Protein AF-0000000070952917 (afdb_homodimer)

Foldseek 3Di:
DDPPDPPPPPPPVPPPDPPQFDPPPDPPFAEEEEFEWEDDPPLAIHGDPVRVVLCVVLVNVVVVVCVVVGRDAAQLRWDWDADSDPNHRIYIYHYLYHPPQAFDPVLLAGSNLLSLLSRLLSRLLVCQVVPHQEYEYECSVPLLSSLLSNLLNQGDDCPPPDPVPDRDHHDYHYPDDDVVSNVLSNLLNVLLVQLQNQLQDFLVCNAQVNVLVSLCVLCVVLVKDKDKAFPVRCVVLQQWLLVQQQQQDPRTKIKIKIKDALADPPAFAEEEEFQAACAEQQAPLGDDPVCSRSRNNQRSRVSLLSSLSSSCSVSSPHGMYIYIYTHHHGYYDPSHDDQQDWIAHSVGFIEGERTSSQSRLSNLLNSQLVCVVRVHQEYEYEGLGDPQVCVVPAQQAKEKEWPDPVLVVLLSNLCRHNVRHYDYDDQDVVLLCQFQVDDPGRGYCAGPDPDPGVNNNVSSSVVRHDPHIYMYINNNRNQDQDDDPPSSSNDHGGRSPPNSSSNSSVNVVD/DPPPDPPPPPPPVPPPDPPQFDPPPDPPAAEEEEFEWEDDPPLAIHGDPVRVVLCVVLVNVVVVVCVVVGRDAAQLRWDWDADSDPNHRIYIYHYLYHPPQAFDPVLLAGSNLLSLLSRLLSRLLVCQVVPHQEYEYECSVPLLSSLLSNLLNQGDDDSPPDPVPDRDHHDYHYPDDDVVSNVLSNLLNVLLVQLQNQLQDFLVCNAQVNVLVSLCVLCVVLVKDKDKAFPVRCVVLQQWLLVQQQQQDPRTKIKIKIKDALADPPAFAEEEEFQAACAEQQAPLGDDPVCSRSRNNQRSRVSLLSSLSSSCSVSSPHGMYIYIYTHHHGYYDPSHDDQQDWIAHSVGFIEGERTSSQSRLSNVLNSQLVCVVRVHQEYEYEGLGDPQVCVVPAQQAKEKEWPDPVLVVLLSNLCRHNVRHYDYDDQDVVLLCQFQVDDPGRGYCAGPDPDPGVNNNVSSSVVRHDPHIYMYINNNRNQDQDDDPPSSSNDHGGRSPPNSSSNSSSNVVD

Radius of gyration: 31.82 Å; Cα contacts (8 Å, |Δi|>4): 2507; chains: 2; bounding box: 77×98×67 Å

Nearest PDB structures (foldseek):
  2ewb-assembly1_A  TM=9.747E-01  e=6.087E-66  Bos taurus
  2j9a-assembly1_A  TM=9.749E-01  e=8.905E-66  Bos taurus
  8pz0-assembly1_A  TM=8.907E-01  e=6.946E-48  Pseudomonas aeruginosa PA14
  7y1s-assembly1_A  TM=8.976E-01  e=2.460E-45  Bacillus amyloliquefaciens
  3kzw-assembly1_D  TM=8.639E-01  e=3.103E-43  Staphylococcus aureus subsp. aureus COL

pLDDT: mean 92.32, std 14.95, range [19.67, 98.94]

Organism: NCBI:txid2509291

Structure (mmCIF, N/CA/C/O backbone):
data_AF-0000000070952917-model_v1
#
loop_
_entity.id
_entity.type
_entity.pdbx_description
1 polymer 'Cytosol aminopeptidase'
#
loop_
_atom_site.group_PDB
_atom_site.id
_atom_site.type_symbol
_atom_site.label_atom_id
_atom_site.label_alt_id
_atom_site.label_comp_id
_atom_site.label_asym_id
_atom_site.label_entity_id
_atom_site.label_seq_id
_atom_site.pdbx_PDB_ins_code
_atom_site.Cartn_x
_atom_site.Cartn_y
_atom_site.Cartn_z
_atom_site.occupancy
_atom_site.B_iso_or_equiv
_atom_site.auth_seq_id
_atom_site.auth_comp_id
_atom_site.auth_asym_id
_atom_site.auth_atom_id
_atom_site.pdbx_PDB_model_num
ATOM 1 N N . MET A 1 1 ? 40.094 -17.969 -17.562 1 22.66 1 MET A N 1
ATOM 2 C CA . MET A 1 1 ? 38.844 -18.484 -18.094 1 22.66 1 MET A CA 1
ATOM 3 C C . MET A 1 1 ? 38.469 -19.781 -17.391 1 22.66 1 MET A C 1
ATOM 5 O O . MET A 1 1 ? 38.625 -20.875 -17.969 1 22.66 1 MET A O 1
ATOM 9 N N . ALA A 1 2 ? 38.719 -19.812 -16.125 1 27.22 2 ALA A N 1
ATOM 10 C CA . ALA A 1 2 ? 38.844 -21 -15.289 1 27.22 2 ALA A CA 1
ATOM 11 C C . ALA A 1 2 ? 37.469 -21.672 -15.102 1 27.22 2 ALA A C 1
ATOM 13 O O . ALA A 1 2 ? 36.562 -21.078 -14.5 1 27.22 2 ALA A O 1
ATOM 14 N N . TYR A 1 3 ? 37.031 -22.484 -16.203 1 26.3 3 TYR A N 1
ATOM 15 C CA . TYR A 1 3 ? 35.906 -23.406 -16.25 1 26.3 3 TYR A CA 1
ATOM 16 C C . TYR A 1 3 ? 35.938 -24.375 -15.078 1 26.3 3 TYR A C 1
ATOM 18 O O . TYR A 1 3 ? 36.969 -24.938 -14.742 1 26.3 3 TYR A O 1
ATOM 26 N N . LEU A 1 4 ? 35.281 -24.062 -14.047 1 32.28 4 LEU A N 1
ATOM 27 C CA . LEU A 1 4 ? 35.156 -25.047 -12.977 1 32.28 4 LEU A CA 1
ATOM 28 C C . LEU A 1 4 ? 34.938 -26.453 -13.547 1 32.28 4 LEU A C 1
ATOM 30 O O . LEU A 1 4 ? 34.156 -26.641 -14.461 1 32.28 4 LEU A O 1
ATOM 34 N N . PRO A 1 5 ? 35.938 -27.344 -13.414 1 29.38 5 PRO A N 1
ATOM 35 C CA . PRO A 1 5 ? 35.906 -28.703 -13.938 1 29.38 5 PRO A CA 1
ATOM 36 C C . PRO A 1 5 ? 34.625 -29.438 -13.57 1 29.38 5 PRO A C 1
ATOM 38 O O . PRO A 1 5 ? 33.969 -29.109 -12.57 1 29.38 5 PRO A O 1
ATOM 41 N N . SER A 1 6 ? 34.031 -30.219 -14.523 1 28.92 6 SER A N 1
ATOM 42 C CA . SER A 1 6 ? 32.875 -31.109 -14.625 1 28.92 6 SER A CA 1
ATOM 43 C C . SER A 1 6 ? 32.844 -32.125 -13.477 1 28.92 6 SER A C 1
ATOM 45 O O . SER A 1 6 ? 31.922 -32.906 -13.367 1 28.92 6 SER A O 1
ATOM 47 N N . ARG A 1 7 ? 34.031 -32.375 -12.797 1 31.2 7 ARG A N 1
ATOM 48 C CA . ARG A 1 7 ? 34.062 -33.625 -12.047 1 31.2 7 ARG A CA 1
ATOM 49 C C . ARG A 1 7 ? 33.188 -33.562 -10.805 1 31.2 7 ARG A C 1
ATOM 51 O O . ARG A 1 7 ? 33.156 -34.5 -10.008 1 31.2 7 ARG A O 1
ATOM 58 N N . MET A 1 8 ? 32.938 -32.344 -10.406 1 30.14 8 MET A N 1
ATOM 59 C CA . MET A 1 8 ? 32.375 -32.406 -9.07 1 30.14 8 MET A CA 1
ATOM 60 C C . MET A 1 8 ? 30.969 -33 -9.117 1 30.14 8 MET A C 1
ATOM 62 O O . MET A 1 8 ? 30.312 -33.156 -8.078 1 30.14 8 MET A O 1
ATOM 66 N N . PHE A 1 9 ? 30.219 -32.844 -10.273 1 32.53 9 PHE A N 1
ATOM 67 C CA . PHE A 1 9 ? 28.859 -33.375 -10.141 1 32.53 9 PHE A CA 1
ATOM 68 C C . PHE A 1 9 ? 28.844 -34.875 -10.148 1 32.53 9 PHE A C 1
ATOM 70 O O . PHE A 1 9 ? 29.047 -35.5 -11.188 1 32.53 9 PHE A O 1
ATOM 77 N N . SER A 1 10 ? 29.531 -35.594 -9.242 1 29.06 10 SER A N 1
ATOM 78 C CA . SER A 1 10 ? 29.25 -37.031 -9.125 1 29.06 10 SER A CA 1
ATOM 79 C C . SER A 1 10 ? 27.781 -37.344 -9.398 1 29.06 10 SER A C 1
ATOM 81 O O . SER A 1 10 ? 26.922 -36.469 -9.242 1 29.06 10 SER A O 1
ATOM 83 N N . HIS A 1 11 ? 27.594 -38.562 -10.07 1 28.66 11 HIS A N 1
ATOM 84 C CA . HIS A 1 11 ? 26.359 -39.125 -10.57 1 28.66 11 HIS A CA 1
ATOM 85 C C . HIS A 1 11 ? 25.312 -39.25 -9.469 1 28.66 11 HIS A C 1
ATOM 87 O O . HIS A 1 11 ? 25.25 -40.25 -8.758 1 28.66 11 HIS A O 1
ATOM 93 N N . LEU A 1 12 ? 25.219 -38.375 -8.57 1 28.05 12 LEU A N 1
ATOM 94 C CA . LEU A 1 12 ? 24.031 -38.688 -7.801 1 28.05 12 LEU A CA 1
ATOM 95 C C . LEU A 1 12 ? 22.844 -38.938 -8.719 1 28.05 12 LEU A C 1
ATOM 97 O O . LEU A 1 12 ? 22.641 -38.219 -9.695 1 28.05 12 LEU A O 1
ATOM 101 N N . LYS A 1 13 ? 22.406 -40.188 -8.719 1 28.52 13 LYS A N 1
ATOM 102 C CA . LYS A 1 13 ? 21.188 -40.656 -9.367 1 28.52 13 LYS A CA 1
ATOM 103 C C . LYS A 1 13 ? 20.109 -39.562 -9.312 1 28.52 13 LYS A C 1
ATOM 105 O O . LYS A 1 13 ? 19.641 -39.188 -8.227 1 28.52 13 LYS A O 1
ATOM 110 N N . TYR A 1 14 ? 20.219 -38.5 -10.172 1 27.84 14 TYR A N 1
ATOM 111 C CA . TYR A 1 14 ? 19.297 -37.406 -10.484 1 27.84 14 TYR A CA 1
ATOM 112 C C . TYR A 1 14 ? 17.859 -37.938 -10.547 1 27.84 14 TYR A C 1
ATOM 114 O O . TYR A 1 14 ? 17.562 -38.875 -11.281 1 27.84 14 TYR A O 1
ATOM 122 N N . THR A 1 15 ? 17.172 -37.938 -9.461 1 29.19 15 THR A N 1
ATOM 123 C CA . THR A 1 15 ? 15.742 -38.188 -9.547 1 29.19 15 THR A CA 1
ATOM 124 C C . THR A 1 15 ? 15.156 -37.562 -10.805 1 29.19 15 THR A C 1
ATOM 126 O O . THR A 1 15 ? 15.414 -36.375 -11.086 1 29.19 15 THR A O 1
ATOM 129 N N . GLN A 1 16 ? 14.969 -38.312 -11.922 1 27.67 16 GLN A N 1
ATOM 130 C CA . GLN A 1 16 ? 14.242 -38.062 -13.156 1 27.67 16 GLN A CA 1
ATOM 131 C C . GLN A 1 16 ? 13.203 -36.938 -12.953 1 27.67 16 GLN A C 1
ATOM 133 O O . GLN A 1 16 ? 12.594 -36.844 -11.891 1 27.67 16 GLN A O 1
ATOM 138 N N . TYR A 1 17 ? 13.383 -35.938 -13.734 1 32.22 17 TYR A N 1
ATOM 139 C CA . TYR A 1 17 ? 12.422 -34.875 -14.008 1 32.22 17 TYR A CA 1
ATOM 140 C C . TYR A 1 17 ? 11 -35.406 -14.008 1 32.22 17 TYR A C 1
ATOM 142 O O . TYR A 1 17 ? 10.68 -36.344 -14.742 1 32.22 17 TYR A O 1
ATOM 150 N N . VAL A 1 18 ? 10.367 -35.5 -12.938 1 33.66 18 VAL A N 1
ATOM 151 C CA . VAL A 1 18 ? 8.961 -35.875 -12.852 1 33.66 18 VAL A CA 1
ATOM 152 C C . VAL A 1 18 ? 8.172 -35.188 -13.961 1 33.66 18 VAL A C 1
ATOM 154 O O . VAL A 1 18 ? 8.195 -33.969 -14.094 1 33.66 18 VAL A O 1
ATOM 157 N N . LYS A 1 19 ? 7.961 -35.812 -15.031 1 40.84 19 LYS A N 1
ATOM 158 C CA . LYS A 1 19 ? 6.973 -35.406 -16.016 1 40.84 19 LYS A CA 1
ATOM 159 C C . LYS A 1 19 ? 5.742 -34.781 -15.352 1 40.84 19 LYS A C 1
ATOM 161 O O . LYS A 1 19 ? 5.113 -35.438 -14.5 1 40.84 19 LYS A O 1
ATOM 166 N N . LEU A 1 20 ? 5.746 -33.5 -15.352 1 43.66 20 LEU A N 1
ATOM 167 C CA . LEU A 1 20 ? 4.656 -32.75 -14.75 1 43.66 20 LEU A CA 1
ATOM 168 C C . LEU A 1 20 ? 3.303 -33.344 -15.156 1 43.66 20 LEU A C 1
ATOM 170 O O . LEU A 1 20 ? 2.342 -33.281 -14.383 1 43.66 20 LEU A O 1
ATOM 174 N N . PHE A 1 21 ? 3.189 -33.688 -16.484 1 38.62 21 PHE A N 1
ATOM 175 C CA . PHE A 1 21 ? 1.955 -34.344 -16.906 1 38.62 21 PHE A CA 1
ATOM 176 C C . PHE A 1 21 ? 2.236 -35.75 -17.406 1 38.62 21 PHE A C 1
ATOM 178 O O . PHE A 1 21 ? 3.125 -35.969 -18.234 1 38.62 21 PHE A O 1
ATOM 185 N N . GLY A 1 22 ? 2.27 -36.812 -16.656 1 37.31 22 GLY A N 1
ATOM 186 C CA . GLY A 1 22 ? 2.5 -38.188 -17.047 1 37.31 22 GLY A CA 1
ATOM 187 C C . GLY A 1 22 ? 1.455 -38.719 -18 1 37.31 22 GLY A C 1
ATOM 188 O O . GLY A 1 22 ? 0.262 -38.469 -17.844 1 37.31 22 GLY A O 1
ATOM 189 N N . ASN A 1 23 ? 1.847 -39 -19.25 1 38.5 23 ASN A N 1
ATOM 190 C CA . ASN A 1 23 ? 1 -39.719 -20.188 1 38.5 23 ASN A CA 1
ATOM 191 C C . ASN A 1 23 ? 0.641 -41.094 -19.688 1 38.5 23 ASN A C 1
ATOM 193 O O . ASN A 1 23 ? 1.262 -42.094 -20.078 1 38.5 23 ASN A O 1
ATOM 197 N N . TYR A 1 24 ? 0.399 -41.344 -18.516 1 38.88 24 TYR A N 1
ATOM 198 C CA . TYR A 1 24 ? -0.01 -42.719 -18.172 1 38.88 24 TYR A CA 1
ATOM 199 C C . TYR A 1 24 ? -1.475 -42.938 -18.531 1 38.88 24 TYR A C 1
ATOM 201 O O . TYR A 1 24 ? -2.371 -42.406 -17.875 1 38.88 24 TYR A O 1
ATOM 209 N N . ARG A 1 25 ? -1.848 -43.219 -19.781 1 44.38 25 ARG A N 1
ATOM 210 C CA . ARG A 1 25 ? -3.189 -43.719 -20.062 1 44.38 25 ARG A CA 1
ATOM 211 C C . ARG A 1 25 ? -3.471 -45.031 -19.312 1 44.38 25 ARG A C 1
ATOM 213 O O . ARG A 1 25 ? -2.791 -46.031 -19.5 1 44.38 25 ARG A O 1
ATOM 220 N N . SER A 1 26 ? -3.951 -44.938 -18.234 1 45.72 26 SER A N 1
ATOM 221 C CA . SER A 1 26 ? -4.414 -46.188 -17.594 1 45.72 26 SER A CA 1
ATOM 222 C C . SER A 1 26 ? -5.496 -46.875 -18.422 1 45.72 26 SER A C 1
ATOM 224 O O . SER A 1 26 ? -6.336 -46.188 -19.031 1 45.72 26 SER A O 1
ATOM 226 N N . ILE A 1 27 ? -5.367 -48 -18.922 1 46.78 27 ILE A N 1
ATOM 227 C CA . ILE A 1 27 ? -6.207 -48.875 -19.719 1 46.78 27 ILE A CA 1
ATOM 228 C C . ILE A 1 27 ? -7.672 -48.688 -19.328 1 46.78 27 ILE A C 1
ATOM 230 O O . ILE A 1 27 ? -8.562 -48.781 -20.172 1 46.78 27 ILE A O 1
ATOM 234 N N . HIS A 1 28 ? -8.008 -48.625 -18.062 1 51.56 28 HIS A N 1
ATOM 235 C CA . HIS A 1 28 ? -9.398 -48.594 -17.625 1 51.56 28 HIS A CA 1
ATOM 236 C C . HIS A 1 28 ? -9.859 -47.188 -17.266 1 51.56 28 HIS A C 1
ATOM 238 O O . HIS A 1 28 ? -10.812 -47 -16.5 1 51.56 28 HIS A O 1
ATOM 244 N N . SER A 1 29 ? -9.227 -46.188 -17.844 1 65.19 29 SER A N 1
ATOM 245 C CA . SER A 1 29 ? -9.484 -44.875 -17.266 1 65.19 29 SER A CA 1
ATOM 246 C C . SER A 1 29 ? -10.68 -44.188 -17.938 1 65.19 29 SER A C 1
ATOM 248 O O . SER A 1 29 ? -10.852 -44.281 -19.156 1 65.19 29 SER A O 1
ATOM 250 N N . LYS A 1 30 ? -11.766 -43.875 -17.219 1 86.25 30 LYS A N 1
ATOM 251 C CA . LYS A 1 30 ? -12.977 -43.156 -17.641 1 86.25 30 LYS A CA 1
ATOM 252 C C . LYS A 1 30 ? -12.672 -41.719 -18 1 86.25 30 LYS A C 1
ATOM 254 O O . LYS A 1 30 ? -11.883 -41.062 -17.312 1 86.25 30 LYS A O 1
ATOM 259 N N . ASN A 1 31 ? -13.164 -41.375 -19.25 1 94.62 31 ASN A N 1
ATOM 260 C CA . ASN A 1 31 ? -13.055 -39.969 -19.688 1 94.62 31 ASN A CA 1
ATOM 261 C C . ASN A 1 31 ? -14.023 -39.062 -18.938 1 94.62 31 ASN A C 1
ATOM 263 O O . ASN A 1 31 ? -15.164 -39.469 -18.672 1 94.62 31 ASN A O 1
ATOM 267 N N . GLY A 1 32 ? -13.469 -38 -18.469 1 97.88 32 GLY A N 1
ATOM 268 C CA . GLY A 1 32 ? -14.312 -36.938 -17.938 1 97.88 32 GLY A CA 1
ATOM 269 C C . GLY A 1 32 ? -14.336 -35.688 -18.797 1 97.88 32 GLY A C 1
ATOM 270 O O . GLY A 1 32 ? -13.367 -35.406 -19.516 1 97.88 32 GLY A O 1
ATOM 271 N N . LEU A 1 33 ? -15.461 -35 -18.797 1 98.56 33 LEU A N 1
ATOM 272 C CA . LEU A 1 33 ? -15.633 -33.812 -19.625 1 98.56 33 LEU A CA 1
ATOM 273 C C . LEU A 1 33 ? -16.094 -32.625 -18.781 1 98.56 33 LEU A C 1
ATOM 275 O O . LEU A 1 33 ? -17 -32.75 -17.953 1 98.56 33 LEU A O 1
ATOM 279 N N . VAL A 1 34 ? -15.422 -31.469 -18.922 1 98.75 34 VAL A N 1
ATOM 280 C CA . VAL A 1 34 ? -15.828 -30.219 -18.281 1 98.75 34 VAL A CA 1
ATOM 281 C C . VAL A 1 34 ? -16.594 -29.359 -19.281 1 98.75 34 VAL A C 1
ATOM 283 O O . VAL A 1 34 ? -16.094 -29.047 -20.359 1 98.75 34 VAL A O 1
ATOM 286 N N . LEU A 1 35 ? -17.828 -28.938 -18.938 1 98.38 35 LEU A N 1
ATOM 287 C CA . LEU A 1 35 ? -18.672 -28.047 -19.719 1 98.38 35 LEU A CA 1
ATOM 288 C C . LEU A 1 35 ? -19.062 -26.812 -18.922 1 98.38 35 LEU A C 1
ATOM 290 O O . LEU A 1 35 ? -19.094 -26.859 -17.688 1 98.38 35 LEU A O 1
ATOM 294 N N . GLY A 1 36 ? -19.344 -25.734 -19.672 1 97.56 36 GLY A N 1
ATOM 295 C CA . GLY A 1 36 ? -19.672 -24.484 -19 1 97.56 36 GLY A CA 1
ATOM 296 C C . GLY A 1 36 ? -21.109 -24.078 -19.188 1 97.56 36 GLY A C 1
ATOM 297 O O . GLY A 1 36 ? -21.75 -24.438 -20.188 1 97.56 36 GLY A O 1
ATOM 298 N N . VAL A 1 37 ? -21.641 -23.312 -18.219 1 96.06 37 VAL A N 1
ATOM 299 C CA . VAL A 1 37 ? -22.938 -22.641 -18.328 1 96.06 37 VAL A CA 1
ATOM 300 C C . VAL A 1 37 ? -22.812 -21.219 -17.797 1 96.06 37 VAL A C 1
ATOM 302 O O . VAL A 1 37 ? -21.984 -20.938 -16.922 1 96.06 37 VAL A O 1
ATOM 305 N N . TYR A 1 38 ? -23.562 -20.312 -18.375 1 95.25 38 TYR A N 1
ATOM 306 C CA . TYR A 1 38 ? -23.672 -18.938 -17.906 1 95.25 38 TYR A CA 1
ATOM 307 C C . TYR A 1 38 ? -24.906 -18.75 -17.047 1 95.25 38 TYR A C 1
ATOM 309 O O . TYR A 1 38 ? -25.875 -19.5 -17.156 1 95.25 38 TYR A O 1
ATOM 317 N N . SER A 1 39 ? -24.781 -17.812 -16.078 1 87.44 39 SER A N 1
ATOM 318 C CA . SER A 1 39 ? -25.953 -17.453 -15.266 1 87.44 39 SER A CA 1
ATOM 319 C C . SER A 1 39 ? -26.859 -16.5 -16.031 1 87.44 39 SER A C 1
ATOM 321 O O . SER A 1 39 ? -26.406 -15.508 -16.578 1 87.44 39 SER A O 1
ATOM 323 N N . GLU A 1 40 ? -28.031 -16.953 -16.188 1 77.56 40 GLU A N 1
ATOM 324 C CA . GLU A 1 40 ? -29.047 -16.078 -16.766 1 77.56 40 GLU A CA 1
ATOM 325 C C . GLU A 1 40 ? -30.016 -15.578 -15.703 1 77.56 40 GLU A C 1
ATOM 327 O O . GLU A 1 40 ? -30.125 -16.172 -14.633 1 77.56 40 GLU A O 1
ATOM 332 N N . GLY A 1 41 ? -30.453 -14.281 -15.711 1 71.06 41 GLY A N 1
ATOM 333 C CA . GLY A 1 41 ? -31.453 -13.781 -14.781 1 71.06 41 GLY A CA 1
ATOM 334 C C . GLY A 1 41 ? -32.531 -14.797 -14.453 1 71.06 41 GLY A C 1
ATOM 335 O O . GLY A 1 41 ? -32.875 -15.641 -15.289 1 71.06 41 GLY A O 1
ATOM 336 N N . GLY A 1 42 ? -33.094 -14.914 -13.25 1 68.19 42 GLY A N 1
ATOM 337 C CA . GLY A 1 42 ? -34.25 -15.672 -12.859 1 68.19 42 GLY A CA 1
ATOM 338 C C . GLY A 1 42 ? -33.969 -17.141 -12.578 1 68.19 42 GLY A C 1
ATOM 339 O O . GLY A 1 42 ? -34.812 -18 -12.812 1 68.19 42 GLY A O 1
ATOM 340 N N . GLY A 1 43 ? -32.75 -17.531 -12.312 1 69.44 43 GLY A N 1
ATOM 341 C CA . GLY A 1 43 ? -32.375 -18.891 -11.953 1 69.44 43 GLY A CA 1
ATOM 342 C C . GLY A 1 43 ? -32.156 -19.781 -13.164 1 69.44 43 GLY A C 1
ATOM 343 O O . GLY A 1 43 ? -32 -21 -13.016 1 69.44 43 GLY A O 1
ATOM 344 N N . LYS A 1 44 ? -32.156 -19.281 -14.367 1 77.62 44 LYS A N 1
ATOM 345 C CA . LYS A 1 44 ? -31.953 -20.031 -15.594 1 77.62 44 LYS A CA 1
ATOM 346 C C . LYS A 1 44 ? -30.484 -20.016 -16 1 77.62 44 LYS A C 1
ATOM 348 O O . LYS A 1 44 ? -29.734 -19.125 -15.594 1 77.62 44 LYS A O 1
ATOM 353 N N . VAL A 1 45 ? -30.031 -21.141 -16.562 1 87.56 45 VAL A N 1
ATOM 354 C CA . VAL A 1 45 ? -28.656 -21.219 -17.047 1 87.56 45 VAL A CA 1
ATOM 355 C C . VAL A 1 45 ? -28.641 -21.234 -18.562 1 87.56 45 VAL A C 1
ATOM 357 O O . VAL A 1 45 ? -29.594 -21.719 -19.203 1 87.56 45 VAL A O 1
ATOM 360 N N . ALA A 1 46 ? -27.688 -20.562 -19.172 1 92.38 46 ALA A N 1
ATOM 361 C CA . ALA A 1 46 ? -27.438 -20.625 -20.609 1 92.38 46 ALA A CA 1
ATOM 362 C C . ALA A 1 46 ? -26.188 -21.453 -20.922 1 92.38 46 ALA A C 1
ATOM 364 O O . ALA A 1 46 ? -25.141 -21.281 -20.297 1 92.38 46 ALA A O 1
ATOM 365 N N . PHE A 1 47 ? -26.375 -22.422 -21.812 1 95 47 PHE A N 1
ATOM 366 C CA . PHE A 1 47 ? -25.266 -23.297 -22.203 1 95 47 PHE A CA 1
ATOM 367 C C . PHE A 1 47 ? -24.219 -22.516 -22.984 1 95 47 PHE A C 1
ATOM 369 O O . PHE A 1 47 ? -24.547 -21.609 -23.75 1 95 47 PHE A O 1
ATOM 376 N N . THR A 1 48 ? -22.938 -22.859 -22.766 1 97 48 THR A N 1
ATOM 377 C CA . THR A 1 48 ? -21.953 -22.5 -23.781 1 97 48 THR A CA 1
ATOM 378 C C . THR A 1 48 ? -22.25 -23.188 -25.109 1 97 48 THR A C 1
ATOM 380 O O . THR A 1 48 ? -23.109 -24.078 -25.172 1 97 48 THR A O 1
ATOM 383 N N . LYS A 1 49 ? -21.578 -22.766 -26.141 1 96.06 49 LYS A N 1
ATOM 384 C CA . LYS A 1 49 ? -21.797 -23.391 -27.453 1 96.06 49 LYS A CA 1
ATOM 385 C C . LYS A 1 49 ? -21.516 -24.891 -27.391 1 96.06 49 LYS A C 1
ATOM 387 O O . LYS A 1 49 ? -22.25 -25.688 -27.953 1 96.06 49 LYS A O 1
ATOM 392 N N . ALA A 1 50 ? -20.406 -25.234 -26.781 1 97.19 50 ALA A N 1
ATOM 393 C CA . ALA A 1 50 ? -20.031 -26.641 -26.656 1 97.19 50 ALA A CA 1
ATOM 394 C C . ALA A 1 50 ? -21.062 -27.422 -25.828 1 97.19 50 ALA A C 1
ATOM 396 O O . ALA A 1 50 ? -21.422 -28.547 -26.172 1 97.19 50 ALA A O 1
ATOM 397 N N . ALA A 1 51 ? -21.516 -26.844 -24.75 1 97.25 51 ALA A N 1
ATOM 398 C CA . ALA A 1 51 ? -22.5 -27.5 -23.906 1 97.25 51 ALA A CA 1
ATOM 399 C C . ALA A 1 51 ? -23.828 -27.688 -24.641 1 97.25 51 ALA A C 1
ATOM 401 O O . ALA A 1 51 ? -24.531 -28.672 -24.438 1 97.25 51 ALA A O 1
ATOM 402 N N . GLU A 1 52 ? -24.156 -26.703 -25.438 1 96.94 52 GLU A N 1
ATOM 403 C CA . GLU A 1 52 ? -25.375 -26.812 -26.234 1 96.94 52 GLU A CA 1
ATOM 404 C C . GLU A 1 52 ? -25.281 -27.969 -27.219 1 96.94 52 GLU A C 1
ATOM 406 O O . GLU A 1 52 ? -26.25 -28.719 -27.375 1 96.94 52 GLU A O 1
ATOM 411 N N . ARG A 1 53 ? -24.234 -28.031 -27.875 1 97.06 53 ARG A N 1
ATOM 412 C CA . ARG A 1 53 ? -24.016 -29.141 -28.797 1 97.06 53 ARG A CA 1
ATOM 413 C C . ARG A 1 53 ? -24.062 -30.484 -28.078 1 97.06 53 ARG A C 1
ATOM 415 O O . ARG A 1 53 ? -24.656 -31.438 -28.594 1 97.06 53 ARG A O 1
ATOM 422 N N . PHE A 1 54 ? -23.391 -30.531 -26.969 1 97.5 54 PHE A N 1
ATOM 423 C CA . PHE A 1 54 ? -23.391 -31.766 -26.172 1 97.5 54 PHE A CA 1
ATOM 424 C C . PHE A 1 54 ? -24.812 -32.125 -25.734 1 97.5 54 PHE A C 1
ATOM 426 O O . PHE A 1 54 ? -25.188 -33.281 -25.734 1 97.5 54 PHE A O 1
ATOM 433 N N . ASN A 1 55 ? -25.531 -31.156 -25.344 1 97.12 55 ASN A N 1
ATOM 434 C CA . ASN A 1 55 ? -26.922 -31.375 -24.969 1 97.12 55 ASN A CA 1
ATOM 435 C C . ASN A 1 55 ? -27.734 -31.953 -26.125 1 97.12 55 ASN A C 1
ATOM 437 O O . ASN A 1 55 ? -28.594 -32.812 -25.922 1 97.12 55 ASN A O 1
ATOM 441 N N . GLU A 1 56 ? -27.469 -31.438 -27.297 1 97 56 GLU A N 1
ATOM 442 C CA . GLU A 1 56 ? -28.141 -31.969 -28.484 1 97 56 GLU A CA 1
ATOM 443 C C . GLU A 1 56 ? -27.75 -33.438 -28.719 1 97 56 GLU A C 1
ATOM 445 O O . GLU A 1 56 ? -28.609 -34.25 -29.047 1 97 56 GLU A O 1
ATOM 450 N N . GLU A 1 57 ? -26.531 -33.656 -28.531 1 96 57 GLU A N 1
ATOM 451 C CA . GLU A 1 57 ? -26.031 -35 -28.719 1 96 57 GLU A CA 1
ATOM 452 C C . GLU A 1 57 ? -26.672 -36 -27.75 1 96 57 GLU A C 1
ATOM 454 O O . GLU A 1 57 ? -26.844 -37.156 -28.062 1 96 57 GLU A O 1
ATOM 459 N N . THR A 1 58 ? -26.984 -35.5 -26.625 1 96.62 58 THR A N 1
ATOM 460 C CA . THR A 1 58 ? -27.578 -36.344 -25.594 1 96.62 58 THR A CA 1
ATOM 461 C C . THR A 1 58 ? -29.094 -36.281 -25.641 1 96.62 58 THR A C 1
ATOM 463 O O . THR A 1 58 ? -29.781 -36.688 -24.703 1 96.62 58 THR A O 1
ATOM 466 N N . LYS A 1 59 ? -29.609 -35.688 -26.625 1 96.56 59 LYS A N 1
ATOM 467 C CA . LYS A 1 59 ? -31.047 -35.531 -26.859 1 96.56 59 LYS A CA 1
ATOM 468 C C . LYS A 1 59 ? -31.75 -34.844 -25.688 1 96.56 59 LYS A C 1
ATOM 470 O O . LYS A 1 59 ? -32.812 -35.312 -25.25 1 96.56 59 LYS A O 1
ATOM 475 N N . GLY A 1 60 ? -31.047 -33.906 -25.109 1 96 60 GLY A N 1
ATOM 476 C CA . GLY A 1 60 ? -31.656 -33.062 -24.094 1 96 60 GLY A CA 1
ATOM 477 C C . GLY A 1 60 ? -31.469 -33.594 -22.688 1 96 60 GLY A C 1
ATOM 478 O O . GLY A 1 60 ? -31.891 -32.938 -21.719 1 96 60 GLY A O 1
ATOM 479 N N . LYS A 1 61 ? -30.828 -34.625 -22.547 1 95.88 61 LYS A N 1
ATOM 480 C CA . LYS A 1 61 ? -30.672 -35.25 -21.234 1 95.88 61 LYS A CA 1
ATOM 481 C C . LYS A 1 61 ? -29.859 -34.375 -20.297 1 95.88 61 LYS A C 1
ATOM 483 O O . LYS A 1 61 ? -30.125 -34.312 -19.094 1 95.88 61 LYS A O 1
ATOM 488 N N . LEU A 1 62 ? -28.844 -33.719 -20.766 1 94.88 62 LEU A N 1
ATOM 489 C CA . LEU A 1 62 ? -28.047 -32.844 -19.938 1 94.88 62 LEU A CA 1
ATOM 490 C C . LEU A 1 62 ? -28.922 -31.734 -19.328 1 94.88 62 LEU A C 1
ATOM 492 O O . LEU A 1 62 ? -28.812 -31.453 -18.141 1 94.88 62 LEU A O 1
ATOM 496 N N . GLN A 1 63 ? -29.703 -31.125 -20.188 1 93.12 63 GLN A N 1
ATOM 497 C CA . GLN A 1 63 ? -30.609 -30.078 -19.734 1 93.12 63 GLN A CA 1
ATOM 498 C C . GLN A 1 63 ? -31.578 -30.609 -18.672 1 93.12 63 GLN A C 1
ATOM 500 O O . GLN A 1 63 ? -31.859 -29.938 -17.688 1 93.12 63 GLN A O 1
ATOM 505 N N . GLU A 1 64 ? -32.125 -31.766 -18.906 1 92.75 64 GLU A N 1
ATOM 506 C CA . GLU A 1 64 ? -33.031 -32.406 -17.953 1 92.75 64 GLU A CA 1
ATOM 507 C C . GLU A 1 64 ? -32.344 -32.625 -16.609 1 92.75 64 GLU A C 1
ATOM 509 O O . GLU A 1 64 ? -32.938 -32.281 -15.562 1 92.75 64 GLU A O 1
ATOM 514 N N . ASP A 1 65 ? -31.203 -33.125 -16.656 1 92.81 65 ASP A N 1
ATOM 515 C CA . ASP A 1 65 ? -30.469 -33.406 -15.422 1 92.81 65 ASP A CA 1
ATOM 516 C C . ASP A 1 65 ? -30.125 -32.125 -14.68 1 92.81 65 ASP A C 1
ATOM 518 O O . ASP A 1 65 ? -30.188 -32.094 -13.453 1 92.81 65 ASP A O 1
ATOM 522 N N . LEU A 1 66 ? -29.688 -31.109 -15.375 1 91.19 66 LEU A N 1
ATOM 523 C CA . LEU A 1 66 ? -29.344 -29.828 -14.781 1 91.19 66 LEU A CA 1
ATOM 524 C C . LEU A 1 66 ? -30.562 -29.203 -14.094 1 91.19 66 LEU A C 1
ATOM 526 O O . LEU A 1 66 ? -30.438 -28.562 -13.055 1 91.19 66 LEU A O 1
ATOM 530 N N . SER A 1 67 ? -31.672 -29.359 -14.711 1 87.44 67 SER A N 1
ATOM 531 C CA . SER A 1 67 ? -32.906 -28.828 -14.141 1 87.44 67 SER A CA 1
ATOM 532 C C . SER A 1 67 ? -33.25 -29.5 -12.828 1 87.44 67 SER A C 1
ATOM 534 O O . SER A 1 67 ? -33.781 -28.875 -11.914 1 87.44 67 SER A O 1
ATOM 536 N N . VAL A 1 68 ? -32.938 -30.719 -12.719 1 87.62 68 VAL A N 1
ATOM 537 C CA . VAL A 1 68 ? -33.219 -31.484 -11.5 1 87.62 68 VAL A CA 1
ATOM 538 C C . VAL A 1 68 ? -32.219 -31.109 -10.422 1 87.62 68 VAL A C 1
ATOM 540 O O . VAL A 1 68 ? -32.562 -31.031 -9.242 1 87.62 68 VAL A O 1
ATOM 543 N N . ALA A 1 69 ? -31.031 -31.047 -10.781 1 83.31 69 ALA A N 1
ATOM 544 C CA . ALA A 1 69 ? -29.953 -30.734 -9.844 1 83.31 69 ALA A CA 1
ATOM 545 C C . ALA A 1 69 ? -30.125 -29.359 -9.234 1 83.31 69 ALA A C 1
ATOM 547 O O . ALA A 1 69 ? -29.594 -29.062 -8.164 1 83.31 69 ALA A O 1
ATOM 548 N N . GLY A 1 70 ? -31 -28.516 -9.828 1 73.69 70 GLY A N 1
ATOM 549 C CA . GLY A 1 70 ? -31.281 -27.188 -9.32 1 73.69 70 GLY A CA 1
ATOM 550 C C . GLY A 1 70 ? -30.75 -26.078 -10.219 1 73.69 70 GLY A C 1
ATOM 551 O O . GLY A 1 70 ? -29.781 -26.281 -10.961 1 73.69 70 GLY A O 1
ATOM 552 N N . PRO A 1 71 ? -31.5 -25.125 -10.453 1 63.75 71 PRO A N 1
ATOM 553 C CA . PRO A 1 71 ? -31.266 -24.141 -11.523 1 63.75 71 PRO A CA 1
ATOM 554 C C . PRO A 1 71 ? -30.031 -23.281 -11.273 1 63.75 71 PRO A C 1
ATOM 556 O O . PRO A 1 71 ? -29.422 -22.797 -12.227 1 63.75 71 PRO A O 1
ATOM 559 N N . THR A 1 72 ? -29.516 -23.078 -10.117 1 78.5 72 THR A N 1
ATOM 560 C CA . THR A 1 72 ? -28.531 -22.016 -9.992 1 78.5 72 THR A CA 1
ATOM 561 C C . THR A 1 72 ? -27.109 -22.578 -9.922 1 78.5 72 THR A C 1
ATOM 563 O O . THR A 1 72 ? -26.844 -23.5 -9.141 1 78.5 72 THR A O 1
ATOM 566 N N . LEU A 1 73 ? -26.281 -22.281 -11.055 1 88.69 73 LEU A N 1
ATOM 567 C CA . LEU A 1 73 ? -24.859 -22.594 -11.07 1 88.69 73 LEU A CA 1
ATOM 568 C C . LEU A 1 73 ? -24.031 -21.328 -11.297 1 88.69 73 LEU A C 1
ATOM 570 O O . LEU A 1 73 ? -23.719 -20.984 -12.438 1 88.69 73 LEU A O 1
ATOM 574 N N . GLY A 1 74 ? -23.734 -20.688 -10.211 1 89.19 74 GLY A N 1
ATOM 575 C CA . GLY A 1 74 ? -22.984 -19.453 -10.289 1 89.19 74 GLY A CA 1
ATOM 576 C C . GLY A 1 74 ? -21.516 -19.656 -10.617 1 89.19 74 GLY A C 1
ATOM 577 O O . GLY A 1 74 ? -21.047 -20.797 -10.734 1 89.19 74 GLY A O 1
ATOM 578 N N . LYS A 1 75 ? -20.828 -18.609 -10.758 1 92.19 75 LYS A N 1
ATOM 579 C CA . LYS A 1 75 ? -19.406 -18.641 -11.094 1 92.19 75 LYS A CA 1
ATOM 580 C C . LYS A 1 75 ? -18.641 -19.547 -10.133 1 92.19 75 LYS A C 1
ATOM 582 O O . LYS A 1 75 ? -18.734 -19.375 -8.914 1 92.19 75 LYS A O 1
ATOM 587 N N . GLY A 1 76 ? -17.969 -20.531 -10.688 1 93 76 GLY A N 1
ATOM 588 C CA . GLY A 1 76 ? -17.078 -21.375 -9.891 1 93 76 GLY A CA 1
ATOM 589 C C . GLY A 1 76 ? -17.797 -22.516 -9.211 1 93 76 GLY A C 1
ATOM 590 O O . GLY A 1 76 ? -17.172 -23.359 -8.578 1 93 76 GLY A O 1
ATOM 591 N N . LYS A 1 77 ? -19.078 -22.562 -9.336 1 92.88 77 LYS A N 1
ATOM 592 C CA . LYS A 1 77 ? -19.828 -23.703 -8.812 1 92.88 77 LYS A CA 1
ATOM 593 C C . LYS A 1 77 ? -19.922 -24.812 -9.852 1 92.88 77 LYS A C 1
ATOM 595 O O . LYS A 1 77 ? -19.984 -24.547 -11.055 1 92.88 77 LYS A O 1
ATOM 600 N N . SER A 1 78 ? -19.938 -26.109 -9.359 1 94.62 78 SER A N 1
ATOM 601 C CA . SER A 1 78 ? -19.922 -27.219 -10.297 1 94.62 78 SER A CA 1
ATOM 602 C C . SER A 1 78 ? -20.891 -28.312 -9.867 1 94.62 78 SER A C 1
ATOM 604 O O . SER A 1 78 ? -21.312 -28.359 -8.711 1 94.62 78 SER A O 1
ATOM 606 N N . ARG A 1 79 ? -21.344 -29.062 -10.828 1 94.88 79 ARG A N 1
ATOM 607 C CA . ARG A 1 79 ? -22.125 -30.281 -10.656 1 94.88 79 ARG A CA 1
ATOM 608 C C . ARG A 1 79 ? -21.609 -31.406 -11.547 1 94.88 79 ARG A C 1
ATOM 610 O O . ARG A 1 79 ? -21.234 -31.172 -12.695 1 94.88 79 ARG A O 1
ATOM 617 N N . ILE A 1 80 ? -21.641 -32.594 -11.016 1 96 80 ILE A N 1
ATOM 618 C CA . ILE A 1 80 ? -21.203 -33.75 -11.789 1 96 80 ILE A CA 1
ATOM 619 C C . ILE A 1 80 ? -22.422 -34.531 -12.25 1 96 80 ILE A C 1
ATOM 621 O O . ILE A 1 80 ? -23.375 -34.719 -11.492 1 96 80 ILE A O 1
ATOM 625 N N . PHE A 1 81 ? -22.406 -34.906 -13.438 1 95.81 81 PHE A N 1
ATOM 626 C CA . PHE A 1 81 ? -23.438 -35.781 -14.008 1 95.81 81 PHE A CA 1
ATOM 627 C C . PHE A 1 81 ? -22.828 -37.062 -14.555 1 95.81 81 PHE A C 1
ATOM 629 O O . PHE A 1 81 ? -21.688 -37.062 -15.031 1 95.81 81 PHE A O 1
ATOM 636 N N . TYR A 1 82 ? -23.625 -38.125 -14.547 1 94.44 82 TYR A N 1
ATOM 637 C CA . TYR A 1 82 ? -23.109 -39.438 -14.906 1 94.44 82 TYR A CA 1
ATOM 638 C C . TYR A 1 82 ? -23.906 -40.062 -16.062 1 94.44 82 TYR A C 1
ATOM 640 O O . TYR A 1 82 ? -25.109 -39.781 -16.203 1 94.44 82 TYR A O 1
ATOM 648 N N . ASN A 1 83 ? -23.141 -40.781 -16.859 1 94.19 83 ASN A N 1
ATOM 649 C CA . ASN A 1 83 ? -23.719 -41.656 -17.875 1 94.19 83 ASN A CA 1
ATOM 650 C C . ASN A 1 83 ? -24.562 -40.906 -18.875 1 94.19 83 ASN A C 1
ATOM 652 O O . ASN A 1 83 ? -25.641 -41.344 -19.266 1 94.19 83 ASN A O 1
ATOM 656 N N . LEU A 1 84 ? -24.109 -39.781 -19.25 1 93 84 LEU A N 1
ATOM 657 C CA . LEU A 1 84 ? -24.781 -39.031 -20.297 1 93 84 LEU A CA 1
ATOM 658 C C . LEU A 1 84 ? -24.422 -39.562 -21.688 1 93 84 LEU A C 1
ATOM 660 O O . LEU A 1 84 ? -25.25 -39.531 -22.594 1 93 84 LEU A O 1
ATOM 664 N N . THR A 1 85 ? -23.156 -39.938 -21.891 1 94.44 85 THR A N 1
ATOM 665 C CA . THR A 1 85 ? -22.688 -40.594 -23.094 1 94.44 85 THR A CA 1
ATOM 666 C C . THR A 1 85 ? -21.672 -41.688 -22.75 1 94.44 85 THR A C 1
ATOM 668 O O . THR A 1 85 ? -21.094 -41.688 -21.656 1 94.44 85 THR A O 1
ATOM 671 N N . SER A 1 86 ? -21.484 -42.625 -23.641 1 93.31 86 SER A N 1
ATOM 672 C CA . SER A 1 86 ? -20.5 -43.656 -23.438 1 93.31 86 SER A CA 1
ATOM 673 C C . SER A 1 86 ? -19.078 -43.125 -23.531 1 93.31 86 SER A C 1
ATOM 675 O O . SER A 1 86 ? -18.172 -43.594 -22.859 1 93.31 86 SER A O 1
ATOM 677 N N . GLU A 1 87 ? -18.938 -42.094 -24.281 1 94 87 GLU A N 1
ATOM 678 C CA . GLU A 1 87 ? -17.625 -41.469 -24.469 1 94 87 GLU A CA 1
ATOM 679 C C . GLU A 1 87 ? -17.203 -40.719 -23.219 1 94 87 GLU A C 1
ATOM 681 O O . GLU A 1 87 ? -16.031 -40.719 -22.859 1 94 87 GLU A O 1
ATOM 686 N N . PHE A 1 88 ? -18.141 -40.062 -22.656 1 96.69 88 PHE A N 1
ATOM 687 C CA . PHE A 1 88 ? -17.906 -39.312 -21.438 1 96.69 88 PHE A CA 1
ATOM 688 C C . PHE A 1 88 ? -18.891 -39.719 -20.344 1 96.69 88 PHE A C 1
ATOM 690 O O . PHE A 1 88 ? -19.859 -39.031 -20.062 1 96.69 88 PHE A O 1
ATOM 697 N N . PRO A 1 89 ? -18.562 -40.719 -19.625 1 95.69 89 PRO A N 1
ATOM 698 C CA . PRO A 1 89 ? -19.469 -41.219 -18.594 1 95.69 89 PRO A CA 1
ATOM 699 C C . PRO A 1 89 ? -19.594 -40.281 -17.406 1 95.69 89 PRO A C 1
ATOM 701 O O . PRO A 1 89 ? -20.531 -40.406 -16.609 1 95.69 89 PRO A O 1
ATOM 704 N N . VAL A 1 90 ? -18.578 -39.406 -17.234 1 97.06 90 VAL A N 1
ATOM 705 C CA . VAL A 1 90 ? -18.609 -38.438 -16.156 1 97.06 90 VAL A CA 1
ATOM 706 C C . VAL A 1 90 ? -18.469 -37.031 -16.734 1 97.06 90 VAL A C 1
ATOM 708 O O . VAL A 1 90 ? -17.516 -36.75 -17.469 1 97.06 90 VAL A O 1
ATOM 711 N N . VAL A 1 91 ? -19.422 -36.125 -16.453 1 97.94 91 VAL A N 1
ATOM 712 C CA . VAL A 1 91 ? -19.406 -34.75 -16.969 1 97.94 91 VAL A CA 1
ATOM 713 C C . VAL A 1 91 ? -19.547 -33.75 -15.82 1 97.94 91 VAL A C 1
ATOM 715 O O . VAL A 1 91 ? -20.469 -33.844 -15.016 1 97.94 91 VAL A O 1
ATOM 718 N N . SER A 1 92 ? -18.531 -32.875 -15.68 1 97.94 92 SER A N 1
ATOM 719 C CA . SER A 1 92 ? -18.594 -31.781 -14.742 1 97.94 92 SER A CA 1
ATOM 720 C C . SER A 1 92 ? -19.094 -30.5 -15.422 1 97.94 92 SER A C 1
ATOM 722 O O . SER A 1 92 ? -18.469 -30 -16.359 1 97.94 92 SER A O 1
ATOM 724 N N . VAL A 1 93 ? -20.219 -30 -15.016 1 97.25 93 VAL A N 1
ATOM 725 C CA . VAL A 1 93 ? -20.766 -28.75 -15.516 1 97.25 93 VAL A CA 1
ATOM 726 C C . VAL A 1 93 ? -20.453 -27.625 -14.523 1 97.25 93 VAL A C 1
ATOM 728 O O . VAL A 1 93 ? -20.75 -27.734 -13.336 1 97.25 93 VAL A O 1
ATOM 731 N N . VAL A 1 94 ? -19.797 -26.562 -15.016 1 97.5 94 VAL A N 1
ATOM 732 C CA . VAL A 1 94 ? -19.328 -25.516 -14.125 1 97.5 94 VAL A CA 1
ATOM 733 C C . VAL A 1 94 ? -19.938 -24.172 -14.539 1 97.5 94 VAL A C 1
ATOM 735 O O . VAL A 1 94 ? -20.094 -23.906 -15.727 1 97.5 94 VAL A O 1
ATOM 738 N N . GLY A 1 95 ? -20.266 -23.328 -13.57 1 96.31 95 GLY A N 1
ATOM 739 C CA . GLY A 1 95 ? -20.797 -22.016 -13.82 1 96.31 95 GLY A CA 1
ATOM 740 C C . GLY A 1 95 ? -19.734 -20.984 -14.172 1 96.31 95 GLY A C 1
ATOM 741 O O . GLY A 1 95 ? -18.703 -20.891 -13.492 1 96.31 95 GLY A O 1
ATOM 742 N N . LEU A 1 96 ? -19.969 -20.141 -15.211 1 97.19 96 LEU A N 1
ATOM 743 C CA . LEU A 1 96 ? -19.047 -19.109 -15.68 1 97.19 96 LEU A CA 1
ATOM 744 C C . LEU A 1 96 ? -19.469 -17.734 -15.172 1 97.19 96 LEU A C 1
ATOM 746 O O . LEU A 1 96 ? -18.688 -16.781 -15.234 1 97.19 96 LEU A O 1
ATOM 750 N N . GLY A 1 97 ? -20.594 -17.688 -14.617 1 94.75 97 GLY A N 1
ATOM 751 C CA . GLY A 1 97 ? -21.125 -16.406 -14.211 1 94.75 97 GLY A CA 1
ATOM 752 C C . GLY A 1 97 ? -21.766 -15.625 -15.352 1 94.75 97 GLY A C 1
ATOM 753 O O . GLY A 1 97 ? -22.516 -16.188 -16.141 1 94.75 97 GLY A O 1
ATOM 754 N N . ASN A 1 98 ? -21.5 -14.258 -15.453 1 93.31 98 ASN A N 1
ATOM 755 C CA . ASN A 1 98 ? -22.109 -13.367 -16.438 1 93.31 98 ASN A CA 1
ATOM 756 C C . ASN A 1 98 ? -21.484 -13.555 -17.828 1 93.31 98 ASN A C 1
ATOM 758 O O . ASN A 1 98 ? -20.281 -13.406 -17.984 1 93.31 98 ASN A O 1
ATOM 762 N N . GLU A 1 99 ? -22.359 -13.852 -18.766 1 92.81 99 GLU A N 1
ATOM 763 C CA . GLU A 1 99 ? -21.891 -14.086 -20.125 1 92.81 99 GLU A CA 1
ATOM 764 C C . GLU A 1 99 ? -21.25 -12.836 -20.719 1 92.81 99 GLU A C 1
ATOM 766 O O . GLU A 1 99 ? -20.375 -12.93 -21.594 1 92.81 99 GLU A O 1
ATOM 771 N N . ASN A 1 100 ? -21.609 -11.664 -20.172 1 93.19 100 ASN A N 1
ATOM 772 C CA . ASN A 1 100 ? -21.125 -10.406 -20.719 1 93.19 100 ASN A CA 1
ATOM 773 C C . ASN A 1 100 ? -19.984 -9.836 -19.891 1 93.19 100 ASN A C 1
ATOM 775 O O . ASN A 1 100 ? -19.656 -8.656 -20 1 93.19 100 ASN A O 1
ATOM 779 N N . ALA A 1 101 ? -19.406 -10.727 -19.062 1 94.12 101 ALA A N 1
ATOM 780 C CA . ALA A 1 101 ? -18.266 -10.258 -18.281 1 94.12 101 ALA A CA 1
ATOM 781 C C . ALA A 1 101 ? -17.156 -9.75 -19.188 1 94.12 101 ALA A C 1
ATOM 783 O O . ALA A 1 101 ? -16.953 -10.273 -20.281 1 94.12 101 ALA A O 1
ATOM 784 N N . CYS A 1 102 ? -16.484 -8.672 -18.797 1 96.31 102 CYS A N 1
ATOM 785 C CA . CYS A 1 102 ? -15.375 -8.062 -19.516 1 96.31 102 CYS A CA 1
ATOM 786 C C . CYS A 1 102 ? -14.367 -7.445 -18.562 1 96.31 102 CYS A C 1
ATOM 788 O O . CYS A 1 102 ? -14.367 -7.762 -17.359 1 96.31 102 CYS A O 1
ATOM 790 N N . TYR A 1 103 ? -13.461 -6.652 -19.094 1 97.19 103 TYR A N 1
ATOM 791 C CA . TYR A 1 103 ? -12.5 -5.961 -18.25 1 97.19 103 TYR A CA 1
ATOM 792 C C . TYR A 1 103 ? -13.203 -5.047 -17.25 1 97.19 103 TYR A C 1
ATOM 794 O O . TYR A 1 103 ? -14.07 -4.262 -17.641 1 97.19 103 TYR A O 1
ATOM 802 N N . ASN A 1 104 ? -12.938 -5.234 -15.992 1 96.31 104 ASN A N 1
ATOM 803 C CA . ASN A 1 104 ? -13.414 -4.375 -14.914 1 96.31 104 ASN A CA 1
ATOM 804 C C . ASN A 1 104 ? -12.32 -3.438 -14.414 1 96.31 104 ASN A C 1
ATOM 806 O O . ASN A 1 104 ? -11.383 -3.873 -13.742 1 96.31 104 ASN A O 1
ATOM 810 N N . GLU A 1 105 ? -12.398 -2.148 -14.609 1 93.19 105 GLU A N 1
ATOM 811 C CA . GLU A 1 105 ? -11.375 -1.16 -14.281 1 93.19 105 GLU A CA 1
ATOM 812 C C . GLU A 1 105 ? -11.156 -1.072 -12.773 1 93.19 105 GLU A C 1
ATOM 814 O O . GLU A 1 105 ? -10.016 -0.965 -12.312 1 93.19 105 GLU A O 1
ATOM 819 N N . GLU A 1 106 ? -12.203 -1.131 -11.977 1 91.12 106 GLU A N 1
ATOM 820 C CA . GLU A 1 106 ? -12.109 -1.009 -10.531 1 91.12 106 GLU A CA 1
ATOM 821 C C . GLU A 1 106 ? -11.391 -2.207 -9.922 1 91.12 106 GLU A C 1
ATOM 823 O O . GLU A 1 106 ? -10.68 -2.068 -8.922 1 91.12 106 GLU A O 1
ATOM 828 N N . GLU A 1 107 ? -11.555 -3.369 -10.625 1 95.25 107 GLU A N 1
ATOM 829 C CA . GLU A 1 107 ? -10.93 -4.598 -10.148 1 95.25 107 GLU A CA 1
ATOM 830 C C . GLU A 1 107 ? -9.578 -4.82 -10.812 1 95.25 107 GLU A C 1
ATOM 832 O O . GLU A 1 107 ? -8.789 -5.66 -10.367 1 95.25 107 GLU A O 1
ATOM 837 N N . GLN A 1 108 ? -9.289 -4.035 -11.914 1 96.38 108 GLN A N 1
ATOM 838 C CA . GLN A 1 108 ? -8.102 -4.246 -12.727 1 96.38 108 GLN A CA 1
ATOM 839 C C . GLN A 1 108 ? -7.949 -5.715 -13.117 1 96.38 108 GLN A C 1
ATOM 841 O O . GLN A 1 108 ? -6.895 -6.312 -12.906 1 96.38 108 GLN A O 1
ATOM 846 N N . LEU A 1 109 ? -9.078 -6.277 -13.68 1 97.75 109 LEU A N 1
ATOM 847 C CA . LEU A 1 109 ? -9.141 -7.707 -13.953 1 97.75 109 LEU A CA 1
ATOM 848 C C . LEU A 1 109 ? -10.023 -7.992 -15.164 1 97.75 109 LEU A C 1
ATOM 850 O O . LEU A 1 109 ? -11.109 -7.426 -15.289 1 97.75 109 LEU A O 1
ATOM 854 N N . HIS A 1 110 ? -9.523 -8.727 -16.109 1 98.12 110 HIS A N 1
ATOM 855 C CA . HIS A 1 110 ? -10.398 -9.328 -17.109 1 98.12 110 HIS A CA 1
ATOM 856 C C . HIS A 1 110 ? -11.258 -10.43 -16.484 1 98.12 110 HIS A C 1
ATOM 858 O O . HIS A 1 110 ? -10.875 -11.602 -16.5 1 98.12 110 HIS A O 1
ATOM 864 N N . GLU A 1 111 ? -12.438 -10.039 -16.094 1 97.12 111 GLU A N 1
ATOM 865 C CA . GLU A 1 111 ? -13.32 -10.938 -15.352 1 97.12 111 GLU A CA 1
ATOM 866 C C . GLU A 1 111 ? -13.773 -12.102 -16.219 1 97.12 111 GLU A C 1
ATOM 868 O O . GLU A 1 111 ? -14.008 -13.203 -15.711 1 97.12 111 GLU A O 1
ATOM 873 N N . ASP A 1 112 ? -13.852 -11.898 -17.531 1 97.25 112 ASP A N 1
ATOM 874 C CA . ASP A 1 112 ? -14.211 -12.953 -18.469 1 97.25 112 ASP A CA 1
ATOM 875 C C . ASP A 1 112 ? -13.164 -14.062 -18.469 1 97.25 112 ASP A C 1
ATOM 877 O O . ASP A 1 112 ? -13.5 -15.242 -18.328 1 97.25 112 ASP A O 1
ATOM 881 N N . LYS A 1 113 ? -11.938 -13.703 -18.562 1 98.31 113 LYS A N 1
ATOM 882 C CA . LYS A 1 113 ? -10.852 -14.68 -18.578 1 98.31 113 LYS A CA 1
ATOM 883 C C . LYS A 1 113 ? -10.719 -15.391 -17.234 1 98.31 113 LYS A C 1
ATOM 885 O O . LYS A 1 113 ? -10.453 -16.594 -17.188 1 98.31 113 LYS A O 1
ATOM 890 N N . GLU A 1 114 ? -10.867 -14.625 -16.172 1 97.94 114 GLU A N 1
ATOM 891 C CA . GLU A 1 114 ? -10.75 -15.211 -14.844 1 97.94 114 GLU A CA 1
ATOM 892 C C . GLU A 1 114 ? -11.875 -16.203 -14.578 1 97.94 114 GLU A C 1
ATOM 894 O O . GLU A 1 114 ? -11.656 -17.234 -13.938 1 97.94 114 GLU A O 1
ATOM 899 N N . ALA A 1 115 ? -13.062 -15.891 -15.047 1 97.69 115 ALA A N 1
ATOM 900 C CA . ALA A 1 115 ? -14.18 -16.812 -14.898 1 97.69 115 ALA A CA 1
ATOM 901 C C . ALA A 1 115 ? -13.875 -18.156 -15.562 1 97.69 115 ALA A C 1
ATOM 903 O O . ALA A 1 115 ? -14.219 -19.219 -15.031 1 97.69 115 ALA A O 1
ATOM 904 N N . VAL A 1 116 ? -13.258 -18.062 -16.688 1 98.38 116 VAL A N 1
ATOM 905 C CA . VAL A 1 116 ? -12.914 -19.266 -17.438 1 98.38 116 VAL A CA 1
ATOM 906 C C . VAL A 1 116 ? -11.852 -20.062 -16.688 1 98.38 116 VAL A C 1
ATOM 908 O O . VAL A 1 116 ? -11.961 -21.281 -16.578 1 98.38 116 VAL A O 1
ATOM 911 N N . ARG A 1 117 ? -10.805 -19.406 -16.172 1 98.5 117 ARG A N 1
ATOM 912 C CA . ARG A 1 117 ? -9.773 -20.094 -15.398 1 98.5 117 ARG A CA 1
ATOM 913 C C . ARG A 1 117 ? -10.375 -20.812 -14.195 1 98.5 117 ARG A C 1
ATOM 915 O O . ARG A 1 117 ? -10.062 -21.969 -13.938 1 98.5 117 ARG A O 1
ATOM 922 N N . VAL A 1 118 ? -11.219 -20.094 -13.516 1 97.88 118 VAL A N 1
ATOM 923 C CA . VAL A 1 118 ? -11.859 -20.641 -12.328 1 97.88 118 VAL A CA 1
ATOM 924 C C . VAL A 1 118 ? -12.695 -21.859 -12.703 1 97.88 118 VAL A C 1
ATOM 926 O O . VAL A 1 118 ? -12.586 -22.906 -12.07 1 97.88 118 VAL A O 1
ATOM 929 N N . ALA A 1 119 ? -13.5 -21.734 -13.711 1 98.19 119 ALA A N 1
ATOM 930 C CA . ALA A 1 119 ? -14.398 -22.797 -14.125 1 98.19 119 ALA A CA 1
ATOM 931 C C . ALA A 1 119 ? -13.617 -24.047 -14.539 1 98.19 119 ALA A C 1
ATOM 933 O O . ALA A 1 119 ? -13.922 -25.156 -14.102 1 98.19 119 ALA A O 1
ATOM 934 N N . ALA A 1 120 ? -12.633 -23.844 -15.359 1 98.62 120 ALA A N 1
ATOM 935 C CA . ALA A 1 120 ? -11.828 -24.969 -15.836 1 98.62 120 ALA A CA 1
ATOM 936 C C . ALA A 1 120 ? -11.102 -25.641 -14.68 1 98.62 120 ALA A C 1
ATOM 938 O O . ALA A 1 120 ? -11.055 -26.875 -14.609 1 98.62 120 ALA A O 1
ATOM 939 N N . GLY A 1 121 ? -10.484 -24.828 -13.844 1 98.12 121 GLY A N 1
ATOM 940 C CA . GLY A 1 121 ? -9.781 -25.375 -12.688 1 98.12 121 GLY A CA 1
ATOM 941 C C . GLY A 1 121 ? -10.688 -26.188 -11.773 1 98.12 121 GLY A C 1
ATOM 942 O O . GLY A 1 121 ? -10.367 -27.328 -11.438 1 98.12 121 GLY A O 1
ATOM 943 N N . VAL A 1 122 ? -11.82 -25.609 -11.422 1 97.44 122 VAL A N 1
ATOM 944 C CA . VAL A 1 122 ? -12.766 -26.25 -10.508 1 97.44 122 VAL A CA 1
ATOM 945 C C . VAL A 1 122 ? -13.305 -27.531 -11.125 1 97.44 122 VAL A C 1
ATOM 947 O O . VAL A 1 122 ? -13.375 -28.562 -10.469 1 97.44 122 VAL A O 1
ATOM 950 N N . GLY A 1 123 ? -13.711 -27.469 -12.344 1 98.25 123 GLY A N 1
ATOM 951 C CA . GLY A 1 123 ? -14.234 -28.656 -13.031 1 98.25 123 GLY A CA 1
ATOM 952 C C . GLY A 1 123 ? -13.234 -29.797 -13.102 1 98.25 123 GLY A C 1
ATOM 953 O O . GLY A 1 123 ? -13.578 -30.938 -12.82 1 98.25 123 GLY A O 1
ATOM 954 N N . ALA A 1 124 ? -12.039 -29.438 -13.477 1 98.06 124 ALA A N 1
ATOM 955 C CA . ALA A 1 124 ? -10.992 -30.453 -13.594 1 98.06 124 ALA A CA 1
ATOM 956 C C . ALA A 1 124 ? -10.672 -31.062 -12.234 1 98.06 124 ALA A C 1
ATOM 958 O O . ALA A 1 124 ? -10.484 -32.281 -12.125 1 98.06 124 ALA A O 1
ATOM 959 N N . GLN A 1 125 ? -10.586 -30.234 -11.227 1 96.25 125 GLN A N 1
ATOM 960 C CA . GLN A 1 125 ? -10.328 -30.703 -9.875 1 96.25 125 GLN A CA 1
ATOM 961 C C . GLN A 1 125 ? -11.414 -31.688 -9.414 1 96.25 125 GLN A C 1
ATOM 963 O O . GLN A 1 125 ? -11.117 -32.688 -8.789 1 96.25 125 GLN A O 1
ATOM 968 N N . GLN A 1 126 ? -12.617 -31.312 -9.688 1 95.81 126 GLN A N 1
ATOM 969 C CA . GLN A 1 126 ? -13.742 -32.156 -9.281 1 95.81 126 GLN A CA 1
ATOM 970 C C . GLN A 1 126 ? -13.656 -33.531 -9.914 1 95.81 126 GLN A C 1
ATOM 972 O O . GLN A 1 126 ? -13.883 -34.531 -9.242 1 95.81 126 GLN A O 1
ATOM 977 N N . LEU A 1 127 ? -13.406 -33.562 -11.18 1 96.88 127 LEU A N 1
ATOM 978 C CA . LEU A 1 127 ? -13.273 -34.844 -11.883 1 96.88 127 LEU A CA 1
ATOM 979 C C . LEU A 1 127 ? -12.109 -35.656 -11.32 1 96.88 127 LEU A C 1
ATOM 981 O O . LEU A 1 127 ? -12.234 -36.844 -11.094 1 96.88 127 LEU A O 1
ATOM 985 N N . LEU A 1 128 ? -11.016 -35 -11.07 1 94.06 128 LEU A N 1
ATOM 986 C CA . LEU A 1 128 ? -9.844 -35.656 -10.531 1 94.06 128 LEU A CA 1
ATOM 987 C C . LEU A 1 128 ? -10.125 -36.25 -9.148 1 94.06 128 LEU A C 1
ATOM 989 O O . LEU A 1 128 ? -9.656 -37.344 -8.812 1 94.06 128 LEU A O 1
ATOM 993 N N . THR A 1 129 ? -10.859 -35.562 -8.367 1 92.25 129 THR A N 1
ATOM 994 C CA . THR A 1 129 ? -11.18 -35.969 -7.004 1 92.25 129 THR A CA 1
ATOM 995 C C . THR A 1 129 ? -11.953 -37.281 -6.996 1 92.25 129 THR A C 1
ATOM 997 O O . THR A 1 129 ? -11.812 -38.062 -6.066 1 92.25 129 THR A O 1
ATOM 1000 N N . ILE A 1 130 ? -12.688 -37.5 -8.078 1 92.31 130 ILE A N 1
ATOM 1001 C CA . ILE A 1 130 ? -13.484 -38.719 -8.102 1 92.31 130 ILE A CA 1
ATOM 1002 C C . ILE A 1 130 ? -12.789 -39.781 -8.938 1 92.31 130 ILE A C 1
ATOM 1004 O O . ILE A 1 130 ? -13.414 -40.781 -9.359 1 92.31 130 ILE A O 1
ATOM 1008 N N . GLY A 1 131 ? -11.547 -39.562 -9.281 1 91.31 131 GLY A N 1
ATOM 1009 C CA . GLY A 1 131 ? -10.711 -40.594 -9.836 1 91.31 131 GLY A CA 1
ATOM 1010 C C . GLY A 1 131 ? -10.625 -40.562 -11.352 1 91.31 131 GLY A C 1
ATOM 1011 O O . GLY A 1 131 ? -10.039 -41.469 -11.969 1 91.31 131 GLY A O 1
ATOM 1012 N N . VAL A 1 132 ? -11.227 -39.562 -11.977 1 94.81 132 VAL A N 1
ATOM 1013 C CA . VAL A 1 132 ? -11.125 -39.406 -13.422 1 94.81 132 VAL A CA 1
ATOM 1014 C C . VAL A 1 132 ? -9.789 -38.75 -13.773 1 94.81 132 VAL A C 1
ATOM 1016 O O . VAL A 1 132 ? -9.523 -37.625 -13.352 1 94.81 132 VAL A O 1
ATOM 1019 N N . THR A 1 133 ? -8.969 -39.375 -14.586 1 94.69 133 THR A N 1
ATOM 1020 C CA . THR A 1 133 ? -7.637 -38.844 -14.844 1 94.69 133 THR A CA 1
ATOM 1021 C C . THR A 1 133 ? -7.539 -38.312 -16.281 1 94.69 133 THR A C 1
ATOM 1023 O O . THR A 1 133 ? -6.668 -37.5 -16.578 1 94.69 133 THR A O 1
ATOM 1026 N N . ASP A 1 134 ? -8.344 -38.875 -17.172 1 96.94 134 ASP A N 1
ATOM 1027 C CA . ASP A 1 134 ? -8.422 -38.344 -18.531 1 96.94 134 ASP A CA 1
ATOM 1028 C C . ASP A 1 134 ? -9.516 -37.281 -18.641 1 96.94 134 ASP A C 1
ATOM 1030 O O . ASP A 1 134 ? -10.695 -37.625 -18.812 1 96.94 134 ASP A O 1
ATOM 1034 N N . ILE A 1 135 ? -9.117 -36.062 -18.625 1 98.12 135 ILE A N 1
ATOM 1035 C CA . ILE A 1 135 ? -10.062 -34.969 -18.469 1 98.12 135 ILE A CA 1
ATOM 1036 C C . ILE A 1 135 ? -10.062 -34.094 -19.734 1 98.12 135 ILE A C 1
ATOM 1038 O O . ILE A 1 135 ? -9.023 -33.562 -20.109 1 98.12 135 ILE A O 1
ATOM 1042 N N . PHE A 1 136 ? -11.188 -34.031 -20.344 1 98.5 136 PHE A N 1
ATOM 1043 C CA . PHE A 1 136 ? -11.414 -33.156 -21.469 1 98.5 136 PHE A CA 1
ATOM 1044 C C . PHE A 1 136 ? -12.094 -31.859 -21 1 98.5 136 PHE A C 1
ATOM 1046 O O . PHE A 1 136 ? -13.023 -31.906 -20.188 1 98.5 136 PHE A O 1
ATOM 1053 N N . VAL A 1 137 ? -11.594 -30.719 -21.453 1 98.75 137 VAL A N 1
ATOM 1054 C CA . VAL A 1 137 ? -12.141 -29.422 -21.062 1 98.75 137 VAL A CA 1
ATOM 1055 C C . VAL A 1 137 ? -12.586 -28.656 -22.312 1 98.75 137 VAL A C 1
ATOM 1057 O O . VAL A 1 137 ? -11.812 -28.5 -23.25 1 98.75 137 VAL A O 1
ATOM 1060 N N . GLU A 1 138 ? -13.805 -28.234 -22.359 1 97.75 138 GLU A N 1
ATOM 1061 C CA . GLU A 1 138 ? -14.172 -27.375 -23.484 1 97.75 138 GLU A CA 1
ATOM 1062 C C . GLU A 1 138 ? -13.422 -26.047 -23.438 1 97.75 138 GLU A C 1
ATOM 1064 O O . GLU A 1 138 ? -12.719 -25.766 -22.453 1 97.75 138 GLU A O 1
ATOM 1069 N N . ASP A 1 139 ? -13.578 -25.156 -24.375 1 96.5 139 ASP A N 1
ATOM 1070 C CA . ASP A 1 139 ? -12.789 -23.938 -24.438 1 96.5 139 ASP A CA 1
ATOM 1071 C C . ASP A 1 139 ? -13.367 -22.859 -23.531 1 96.5 139 ASP A C 1
ATOM 1073 O O . ASP A 1 139 ? -12.688 -21.891 -23.188 1 96.5 139 ASP A O 1
ATOM 1077 N N . LEU A 1 140 ? -14.641 -22.984 -23.125 1 97.75 140 LEU A N 1
ATOM 1078 C CA . LEU A 1 140 ? -15.32 -22.109 -22.188 1 97.75 140 LEU A CA 1
ATOM 1079 C C . LEU A 1 140 ? -15.227 -20.641 -22.641 1 97.75 140 LEU A C 1
ATOM 1081 O O . LEU A 1 140 ? -15.281 -19.734 -21.812 1 97.75 140 LEU A O 1
ATOM 1085 N N . GLY A 1 141 ? -14.906 -20.422 -23.906 1 95.94 141 GLY A N 1
ATOM 1086 C CA . GLY A 1 141 ? -14.828 -19.078 -24.484 1 95.94 141 GLY A CA 1
ATOM 1087 C C . GLY A 1 141 ? -13.414 -18.562 -24.594 1 95.94 141 GLY A C 1
ATOM 1088 O O . GLY A 1 141 ? -13.156 -17.578 -25.312 1 95.94 141 GLY A O 1
ATOM 1089 N N . ASP A 1 142 ? -12.422 -19.156 -23.906 1 97.94 142 ASP A N 1
ATOM 1090 C CA . ASP A 1 142 ? -11.008 -18.781 -23.922 1 97.94 142 ASP A CA 1
ATOM 1091 C C . ASP A 1 142 ? -10.125 -20 -23.641 1 97.94 142 ASP A C 1
ATOM 1093 O O . ASP A 1 142 ? -9.742 -20.234 -22.484 1 97.94 142 ASP A O 1
ATOM 1097 N N . PRO A 1 143 ? -9.727 -20.656 -24.703 1 98.44 143 PRO A N 1
ATOM 1098 C CA . PRO A 1 143 ? -9.008 -21.922 -24.516 1 98.44 143 PRO A CA 1
ATOM 1099 C C . PRO A 1 143 ? -7.715 -21.75 -23.719 1 98.44 143 PRO A C 1
ATOM 1101 O O . PRO A 1 143 ? -7.312 -22.656 -22.984 1 98.44 143 PRO A O 1
ATOM 1104 N N . GLN A 1 144 ? -7.039 -20.656 -23.891 1 98.56 144 GLN A N 1
ATOM 1105 C CA . GLN A 1 144 ? -5.812 -20.438 -23.125 1 98.56 144 GLN A CA 1
ATOM 1106 C C . GLN A 1 144 ? -6.102 -20.344 -21.625 1 98.56 144 GLN A C 1
ATOM 1108 O O . GLN A 1 144 ? -5.438 -20.984 -20.812 1 98.56 144 GLN A O 1
ATOM 1113 N N . ALA A 1 145 ? -7.035 -19.5 -21.266 1 98.69 145 ALA A N 1
ATOM 1114 C CA . ALA A 1 145 ? -7.414 -19.359 -19.859 1 98.69 145 ALA A CA 1
ATOM 1115 C C . ALA A 1 145 ? -7.91 -20.672 -19.281 1 98.69 145 ALA A C 1
ATOM 1117 O O . ALA A 1 145 ? -7.629 -21 -18.125 1 98.69 145 ALA A O 1
ATOM 1118 N N . ALA A 1 146 ? -8.664 -21.422 -20.078 1 98.81 146 ALA A N 1
ATOM 1119 C CA . ALA A 1 146 ? -9.164 -22.719 -19.641 1 98.81 146 ALA A CA 1
ATOM 1120 C C . ALA A 1 146 ? -8.016 -23.672 -19.328 1 98.81 146 ALA A C 1
ATOM 1122 O O . ALA A 1 146 ? -8.016 -24.328 -18.297 1 98.81 146 ALA A O 1
ATOM 1123 N N . ALA A 1 147 ? -7.07 -23.703 -20.203 1 98.81 147 ALA A N 1
ATOM 1124 C CA . ALA A 1 147 ? -5.91 -24.562 -20.031 1 98.81 147 ALA A CA 1
ATOM 1125 C C . ALA A 1 147 ? -5.113 -24.156 -18.797 1 98.81 147 ALA A C 1
ATOM 1127 O O . ALA A 1 147 ? -4.648 -25.016 -18.031 1 98.81 147 ALA A O 1
ATOM 1128 N N . GLU A 1 148 ? -4.91 -22.859 -18.625 1 98.69 148 GLU A N 1
ATOM 1129 C CA . GLU A 1 148 ? -4.203 -22.375 -17.453 1 98.69 148 GLU A CA 1
ATOM 1130 C C . GLU A 1 148 ? -4.887 -22.828 -16.156 1 98.69 148 GLU A C 1
ATOM 1132 O O . GLU A 1 148 ? -4.246 -23.391 -15.273 1 98.69 148 GLU A O 1
ATOM 1137 N N . GLY A 1 149 ? -6.203 -22.578 -16.078 1 98.5 149 GLY A N 1
ATOM 1138 C CA . GLY A 1 149 ? -6.957 -22.953 -14.891 1 98.5 149 GLY A CA 1
ATOM 1139 C C . GLY A 1 149 ? -6.914 -24.438 -14.602 1 98.5 149 GLY A C 1
ATOM 1140 O O . GLY A 1 149 ? -6.66 -24.844 -13.461 1 98.5 149 GLY A O 1
ATOM 1141 N N . ALA A 1 150 ? -7.148 -25.219 -15.609 1 98.62 150 ALA A N 1
ATOM 1142 C CA . ALA A 1 150 ? -7.145 -26.672 -15.445 1 98.62 150 ALA A CA 1
ATOM 1143 C C . ALA A 1 150 ? -5.758 -27.172 -15.062 1 98.62 150 ALA A C 1
ATOM 1145 O O . ALA A 1 150 ? -5.613 -27.969 -14.133 1 98.62 150 ALA A O 1
ATOM 1146 N N . GLY A 1 151 ? -4.762 -26.688 -15.789 1 98.19 151 GLY A N 1
ATOM 1147 C CA . GLY A 1 151 ? -3.396 -27.125 -15.547 1 98.19 151 GLY A CA 1
ATOM 1148 C C . GLY A 1 151 ? -2.904 -26.797 -14.148 1 98.19 151 GLY A C 1
ATOM 1149 O O . GLY A 1 151 ? -2.229 -27.609 -13.516 1 98.19 151 GLY A O 1
ATOM 1150 N N . LEU A 1 152 ? -3.209 -25.625 -13.695 1 97.88 152 LEU A N 1
ATOM 1151 C CA . LEU A 1 152 ? -2.826 -25.234 -12.344 1 97.88 152 LEU A CA 1
ATOM 1152 C C . LEU A 1 152 ? -3.65 -25.984 -11.305 1 97.88 152 LEU A C 1
ATOM 1154 O O . LEU A 1 152 ? -3.129 -26.375 -10.258 1 97.88 152 LEU A O 1
ATOM 1158 N N . GLY A 1 153 ? -4.914 -26.203 -11.57 1 96.88 153 GLY A N 1
ATOM 1159 C CA . GLY A 1 153 ? -5.852 -26.781 -10.617 1 96.88 153 GLY A CA 1
ATOM 1160 C C . GLY A 1 153 ? -5.574 -28.234 -10.297 1 96.88 153 GLY A C 1
ATOM 1161 O O . GLY A 1 153 ? -5.805 -28.688 -9.172 1 96.88 153 GLY A O 1
ATOM 1162 N N . VAL A 1 154 ? -5.055 -28.938 -11.227 1 96.62 154 VAL A N 1
ATOM 1163 C CA . VAL A 1 154 ? -4.945 -30.375 -11.031 1 96.62 154 VAL A CA 1
ATOM 1164 C C . VAL A 1 154 ? -3.541 -30.734 -10.555 1 96.62 154 VAL A C 1
ATOM 1166 O O . VAL A 1 154 ? -3.277 -31.875 -10.172 1 96.62 154 VAL A O 1
ATOM 1169 N N . TRP A 1 155 ? -2.654 -29.766 -10.547 1 94.25 155 TRP A N 1
ATOM 1170 C CA . TRP A 1 155 ? -1.265 -30.031 -10.195 1 94.25 155 TRP A CA 1
ATOM 1171 C C . TRP A 1 155 ? -1.092 -30.094 -8.68 1 94.25 155 TRP A C 1
ATOM 1173 O O . TRP A 1 155 ? -1.717 -29.328 -7.945 1 94.25 155 TRP A O 1
ATOM 1183 N N . LYS A 1 156 ? -0.258 -31.047 -8.219 1 89.94 156 LYS A N 1
ATOM 1184 C CA . LYS A 1 156 ? 0.08 -31.203 -6.805 1 89.94 156 LYS A CA 1
ATOM 1185 C C . LYS A 1 156 ? 1.533 -31.625 -6.629 1 89.94 156 LYS A C 1
ATOM 1187 O O . LYS A 1 156 ? 2.039 -32.438 -7.395 1 89.94 156 LYS A O 1
ATOM 1192 N N . TYR A 1 157 ? 2.176 -31.062 -5.633 1 91.25 157 TYR A N 1
ATOM 1193 C CA . TYR A 1 157 ? 3.52 -31.516 -5.293 1 91.25 157 TYR A CA 1
ATOM 1194 C C . TYR A 1 157 ? 3.477 -32.812 -4.504 1 91.25 157 TYR A C 1
ATOM 1196 O O . TYR A 1 157 ? 2.834 -32.906 -3.455 1 91.25 157 TYR A O 1
ATOM 1204 N N . GLN A 1 158 ? 4.148 -33.781 -5.051 1 90.44 158 GLN A N 1
ATOM 1205 C CA . GLN A 1 158 ? 4.172 -35.094 -4.379 1 90.44 158 GLN A CA 1
ATOM 1206 C C . GLN A 1 158 ? 5.555 -35.719 -4.469 1 90.44 158 GLN A C 1
ATOM 1208 O O . GLN A 1 158 ? 5.68 -36.938 -4.426 1 90.44 158 GLN A O 1
ATOM 1213 N N . GLY A 1 159 ? 6.543 -34.969 -4.547 1 85.88 159 GLY A N 1
ATOM 1214 C CA . GLY A 1 159 ? 7.875 -35.438 -4.914 1 85.88 159 GLY A CA 1
ATOM 1215 C C . GLY A 1 159 ? 8.453 -36.438 -3.938 1 85.88 159 GLY A C 1
ATOM 1216 O O . GLY A 1 159 ? 9.195 -37.344 -4.332 1 85.88 159 GLY A O 1
ATOM 1217 N N . PHE A 1 160 ? 8.148 -36.344 -2.699 1 88.81 160 PHE A N 1
ATOM 1218 C CA . PHE A 1 160 ? 8.805 -37.219 -1.734 1 88.81 160 PHE A CA 1
ATOM 1219 C C . PHE A 1 160 ? 7.789 -38.156 -1.087 1 88.81 160 PHE A C 1
ATOM 1221 O O . PHE A 1 160 ? 8.109 -38.844 -0.124 1 88.81 160 PHE A O 1
ATOM 1228 N N . ARG A 1 161 ? 6.621 -38.125 -1.631 1 88.75 161 ARG A N 1
ATOM 1229 C CA . ARG A 1 161 ? 5.617 -39.094 -1.157 1 88.75 161 ARG A CA 1
ATOM 1230 C C . ARG A 1 161 ? 5.875 -40.469 -1.712 1 88.75 161 ARG A C 1
ATOM 1232 O O . ARG A 1 161 ? 6.324 -40.625 -2.852 1 88.75 161 ARG A O 1
ATOM 1239 N N . ASN A 1 162 ? 5.508 -41.438 -0.886 1 91.38 162 ASN A N 1
ATOM 1240 C CA . ASN A 1 162 ? 5.57 -42.812 -1.373 1 91.38 162 ASN A CA 1
ATOM 1241 C C . ASN A 1 162 ? 4.797 -42.969 -2.676 1 91.38 162 ASN A C 1
ATOM 1243 O O . ASN A 1 162 ? 3.654 -42.531 -2.785 1 91.38 162 ASN A O 1
ATOM 1247 N N . LYS A 1 163 ? 5.441 -43.562 -3.633 1 86.5 163 LYS A N 1
ATOM 1248 C CA . LYS A 1 163 ? 4.867 -43.688 -4.969 1 86.5 163 LYS A CA 1
ATOM 1249 C C . LYS A 1 163 ? 3.486 -44.312 -4.91 1 86.5 163 LYS A C 1
ATOM 1251 O O . LYS A 1 163 ? 2.584 -43.938 -5.656 1 86.5 163 LYS A O 1
ATOM 1256 N N . ALA A 1 164 ? 3.342 -45.281 -4.062 1 86.44 164 ALA A N 1
ATOM 1257 C CA . ALA A 1 164 ? 2.08 -46.031 -3.941 1 86.44 164 ALA A CA 1
ATOM 1258 C C . ALA A 1 164 ? 0.98 -45.125 -3.383 1 86.44 164 ALA A C 1
ATOM 1260 O O . ALA A 1 164 ? -0.208 -45.375 -3.578 1 86.44 164 ALA A O 1
ATOM 1261 N N . LYS A 1 165 ? 1.377 -44.094 -2.748 1 87.62 165 LYS A N 1
ATOM 1262 C CA . LYS A 1 165 ? 0.413 -43.219 -2.086 1 87.62 165 LYS A CA 1
ATOM 1263 C C . LYS A 1 165 ? 0.222 -41.906 -2.869 1 87.62 165 LYS A C 1
ATOM 1265 O O . LYS A 1 165 ? -0.591 -41.062 -2.49 1 87.62 165 LYS A O 1
ATOM 1270 N N . GLN A 1 166 ? 0.933 -41.75 -3.895 1 87.5 166 GLN A N 1
ATOM 1271 C CA . GLN A 1 166 ? 0.789 -40.562 -4.719 1 87.5 166 GLN A CA 1
ATOM 1272 C C . GLN A 1 166 ? -0.538 -40.562 -5.473 1 87.5 166 GLN A C 1
ATOM 1274 O O . GLN A 1 166 ? -1.012 -41.625 -5.895 1 87.5 166 GLN A O 1
ATOM 1279 N N . LYS A 1 167 ? -1.106 -39.469 -5.535 1 86.06 167 LYS A N 1
ATOM 1280 C CA . LYS A 1 167 ? -2.322 -39.281 -6.324 1 86.06 167 LYS A CA 1
ATOM 1281 C C . LYS A 1 167 ? -2.006 -39.25 -7.816 1 86.06 167 LYS A C 1
ATOM 1283 O O . LYS A 1 167 ? -0.944 -38.781 -8.227 1 86.06 167 LYS A O 1
ATOM 1288 N N . PRO A 1 168 ? -2.969 -39.781 -8.586 1 86.12 168 PRO A N 1
ATOM 1289 C CA . PRO A 1 168 ? -2.729 -39.781 -10.031 1 86.12 168 PRO A CA 1
ATOM 1290 C C . PRO A 1 168 ? -2.684 -38.375 -10.625 1 86.12 168 PRO A C 1
ATOM 1292 O O . PRO A 1 168 ? -3.385 -37.469 -10.148 1 86.12 168 PRO A O 1
ATOM 1295 N N . LEU A 1 169 ? -1.905 -38.312 -11.633 1 87.56 169 LEU A N 1
ATOM 1296 C CA . LEU A 1 169 ? -1.821 -37.062 -12.391 1 87.56 169 LEU A CA 1
ATOM 1297 C C . LEU A 1 169 ? -2.904 -37 -13.461 1 87.56 169 LEU A C 1
ATOM 1299 O O . LEU A 1 169 ? -3.248 -38.031 -14.055 1 87.56 169 LEU A O 1
ATOM 1303 N N . ALA A 1 170 ? -3.391 -35.875 -13.664 1 93.62 170 ALA A N 1
ATOM 1304 C CA . ALA A 1 170 ? -4.434 -35.688 -14.68 1 93.62 170 ALA A CA 1
ATOM 1305 C C . ALA A 1 170 ? -3.828 -35.531 -16.062 1 93.62 170 ALA A C 1
ATOM 1307 O O . ALA A 1 170 ? -2.783 -34.875 -16.219 1 93.62 170 ALA A O 1
ATOM 1308 N N . ASN A 1 171 ? -4.426 -36.188 -17.016 1 95.94 171 ASN A N 1
ATOM 1309 C CA . ASN A 1 171 ? -4.203 -35.875 -18.438 1 95.94 171 ASN A CA 1
ATOM 1310 C C . ASN A 1 171 ? -5.258 -34.906 -18.969 1 95.94 171 ASN A C 1
ATOM 1312 O O . ASN A 1 171 ? -6.445 -35.25 -19.016 1 95.94 171 ASN A O 1
ATOM 1316 N N . LEU A 1 172 ? -4.812 -33.75 -19.422 1 98 172 LEU A N 1
ATOM 1317 C CA . LEU A 1 172 ? -5.738 -32.719 -19.859 1 98 172 LEU A CA 1
ATOM 1318 C C . LEU A 1 172 ? -5.773 -32.625 -21.375 1 98 172 LEU A C 1
ATOM 1320 O O . LEU A 1 172 ? -4.727 -32.594 -22.031 1 98 172 LEU A O 1
ATOM 1324 N N . GLU A 1 173 ? -6.949 -32.594 -21.891 1 97.81 173 GLU A N 1
ATOM 1325 C CA . GLU A 1 173 ? -7.141 -32.438 -23.328 1 97.81 173 GLU A CA 1
ATOM 1326 C C . GLU A 1 173 ? -8.258 -31.453 -23.641 1 97.81 173 GLU A C 1
ATOM 1328 O O . GLU A 1 173 ? -9.195 -31.312 -22.859 1 97.81 173 GLU A O 1
ATOM 1333 N N . LEU A 1 174 ? -8.094 -30.812 -24.766 1 98.44 174 LEU A N 1
ATOM 1334 C CA . LEU A 1 174 ? -9.148 -29.906 -25.219 1 98.44 174 LEU A CA 1
ATOM 1335 C C . LEU A 1 174 ? -10.281 -30.672 -25.875 1 98.44 174 LEU A C 1
ATOM 1337 O O . LEU A 1 174 ? -10.039 -31.5 -26.75 1 98.44 174 LEU A O 1
ATOM 1341 N N . TYR A 1 175 ? -11.453 -30.391 -25.453 1 97.88 175 TYR A N 1
ATOM 1342 C CA . TYR A 1 175 ? -12.625 -31.031 -26.047 1 97.88 175 TYR A CA 1
ATOM 1343 C C . TYR A 1 175 ? -12.953 -30.406 -27.406 1 97.88 175 TYR A C 1
ATOM 1345 O O . TYR A 1 175 ? -13.195 -31.125 -28.375 1 97.88 175 TYR A O 1
ATOM 1353 N N . CYS A 1 176 ? -12.977 -29.078 -27.469 1 96.56 176 CYS A N 1
ATOM 1354 C CA . CYS A 1 176 ? -13.227 -28.359 -28.703 1 96.56 176 CYS A CA 1
ATOM 1355 C C . CYS A 1 176 ? -12.688 -26.938 -28.609 1 96.56 176 CYS A C 1
ATOM 1357 O O . CYS A 1 176 ? -12.602 -26.359 -27.531 1 96.56 176 CYS A O 1
ATOM 1359 N N . GLY A 1 177 ? -12.266 -26.453 -29.75 1 95.06 177 GLY A N 1
ATOM 1360 C CA . GLY A 1 177 ? -11.75 -25.094 -29.781 1 95.06 177 GLY A CA 1
ATOM 1361 C C . GLY A 1 177 ? -10.359 -24.984 -30.375 1 95.06 177 GLY A C 1
ATOM 1362 O O . GLY A 1 177 ? -9.93 -25.891 -31.109 1 95.06 177 GLY A O 1
ATOM 1363 N N . ASP A 1 178 ? -9.664 -23.828 -30.141 1 97.25 178 ASP A N 1
ATOM 1364 C CA . ASP A 1 178 ? -8.359 -23.516 -30.703 1 97.25 178 ASP A CA 1
ATOM 1365 C C . ASP A 1 178 ? -7.246 -24.266 -29.984 1 97.25 178 ASP A C 1
ATOM 1367 O O . ASP A 1 178 ? -6.82 -23.859 -28.891 1 97.25 178 ASP A O 1
ATOM 1371 N N . LYS A 1 179 ? -6.695 -25.219 -30.594 1 97.75 179 LYS A N 1
ATOM 1372 C CA . LYS A 1 179 ? -5.695 -26.109 -29.984 1 97.75 179 LYS A CA 1
ATOM 1373 C C . LYS A 1 179 ? -4.402 -25.344 -29.703 1 97.75 179 LYS A C 1
ATOM 1375 O O . LYS A 1 179 ? -3.697 -25.656 -28.734 1 97.75 179 LYS A O 1
ATOM 1380 N N . GLU A 1 180 ? -4.113 -24.422 -30.5 1 97.75 180 GLU A N 1
ATOM 1381 C CA . GLU A 1 180 ? -2.891 -23.656 -30.312 1 97.75 180 GLU A CA 1
ATOM 1382 C C . GLU A 1 180 ? -2.965 -22.812 -29.047 1 97.75 180 GLU A C 1
ATOM 1384 O O . GLU A 1 180 ? -2.016 -22.766 -28.25 1 97.75 180 GLU A O 1
ATOM 1389 N N . LYS A 1 181 ? -4.051 -22.156 -28.859 1 98.31 181 LYS A N 1
ATOM 1390 C CA . LYS A 1 181 ? -4.25 -21.344 -27.656 1 98.31 181 LYS A CA 1
ATOM 1391 C C . LYS A 1 181 ? -4.277 -22.219 -26.406 1 98.31 181 LYS A C 1
ATOM 1393 O O . LYS A 1 181 ? -3.756 -21.828 -25.359 1 98.31 181 LYS A O 1
ATOM 1398 N N . TRP A 1 182 ? -4.895 -23.375 -26.562 1 98.5 182 TRP A N 1
ATOM 1399 C CA . TRP A 1 182 ? -4.922 -24.328 -25.469 1 98.5 182 TRP A CA 1
ATOM 1400 C C . TRP A 1 182 ? -3.508 -24.781 -25.094 1 98.5 182 TRP A C 1
ATOM 1402 O O . TRP A 1 182 ? -3.139 -24.766 -23.922 1 98.5 182 TRP A O 1
ATOM 1412 N N . SER A 1 183 ? -2.783 -25.125 -26.094 1 98.38 183 SER A N 1
ATOM 1413 C CA . SER A 1 183 ? -1.41 -25.562 -25.859 1 98.38 183 SER A CA 1
ATOM 1414 C C . SER A 1 183 ? -0.583 -24.469 -25.188 1 98.38 183 SER A C 1
ATOM 1416 O O . SER A 1 183 ? 0.222 -24.75 -24.297 1 98.38 183 SER A O 1
ATOM 1418 N N . LYS A 1 184 ? -0.771 -23.266 -25.656 1 98.44 184 LYS A N 1
ATOM 1419 C CA . LYS A 1 184 ? -0.096 -22.141 -25.031 1 98.44 184 LYS A CA 1
ATOM 1420 C C . LYS A 1 184 ? -0.46 -22.031 -23.547 1 98.44 184 LYS A C 1
ATOM 1422 O O . LYS A 1 184 ? 0.412 -21.812 -22.703 1 98.44 184 LYS A O 1
ATOM 1427 N N . GLY A 1 185 ? -1.714 -22.172 -23.25 1 98.75 185 GLY A N 1
ATOM 1428 C CA . GLY A 1 185 ? -2.168 -22.109 -21.859 1 98.75 185 GLY A CA 1
ATOM 1429 C C . GLY A 1 185 ? -1.556 -23.188 -20.984 1 98.75 185 GLY A C 1
ATOM 1430 O O . GLY A 1 185 ? -1.195 -22.938 -19.844 1 98.75 185 GLY A O 1
ATOM 1431 N N . LEU A 1 186 ? -1.45 -24.359 -21.5 1 98.56 186 LEU A N 1
ATOM 1432 C CA . LEU A 1 186 ? -0.856 -25.453 -20.75 1 98.56 186 LEU A CA 1
ATOM 1433 C C . LEU A 1 186 ? 0.621 -25.188 -20.469 1 98.56 186 LEU A C 1
ATOM 1435 O O . LEU A 1 186 ? 1.121 -25.5 -19.391 1 98.56 186 LEU A O 1
ATOM 1439 N N . LYS A 1 187 ? 1.318 -24.641 -21.469 1 98.5 187 LYS A N 1
ATOM 1440 C CA . LYS A 1 187 ? 2.736 -24.344 -21.297 1 98.5 187 LYS A CA 1
ATOM 1441 C C . LYS A 1 187 ? 2.943 -23.266 -20.234 1 98.5 187 LYS A C 1
ATOM 1443 O O . LYS A 1 187 ? 3.875 -23.359 -19.422 1 98.5 187 LYS A O 1
ATOM 1448 N N . VAL A 1 188 ? 2.09 -22.312 -20.234 1 98.69 188 VAL A N 1
ATOM 1449 C CA . VAL A 1 188 ? 2.162 -21.234 -19.25 1 98.69 188 VAL A CA 1
ATOM 1450 C C . VAL A 1 188 ? 1.863 -21.781 -17.859 1 98.69 188 VAL A C 1
ATOM 1452 O O . VAL A 1 188 ? 2.537 -21.438 -16.875 1 98.69 188 VAL A O 1
ATOM 1455 N N . ALA A 1 189 ? 0.893 -22.641 -17.75 1 98.69 189 ALA A N 1
ATOM 1456 C CA . ALA A 1 189 ? 0.581 -23.297 -16.484 1 98.69 189 ALA A CA 1
ATOM 1457 C C . ALA A 1 189 ? 1.749 -24.156 -16 1 98.69 189 ALA A C 1
ATOM 1459 O O . ALA A 1 189 ? 2.072 -24.172 -14.82 1 98.69 189 ALA A O 1
ATOM 1460 N N . GLU A 1 190 ? 2.312 -24.828 -16.938 1 98.5 190 GLU A N 1
ATOM 1461 C CA . GLU A 1 190 ? 3.465 -25.672 -16.625 1 98.5 190 GLU A CA 1
ATOM 1462 C C . GLU A 1 190 ? 4.621 -24.844 -16.078 1 98.5 190 GLU A C 1
ATOM 1464 O O . GLU A 1 190 ? 5.32 -25.266 -15.156 1 98.5 190 GLU A O 1
ATOM 1469 N N . ALA A 1 191 ? 4.828 -23.719 -16.656 1 98.88 191 ALA A N 1
ATOM 1470 C CA . ALA A 1 191 ? 5.879 -22.828 -16.188 1 98.88 191 ALA A CA 1
ATOM 1471 C C . ALA A 1 191 ? 5.652 -22.406 -14.742 1 98.88 191 ALA A C 1
ATOM 1473 O O . ALA A 1 191 ? 6.594 -22.391 -13.938 1 98.88 191 ALA A O 1
ATOM 1474 N N . GLN A 1 192 ? 4.434 -22.047 -14.414 1 98.75 192 GLN A N 1
ATOM 1475 C CA . GLN A 1 192 ? 4.129 -21.688 -13.039 1 98.75 192 GLN A CA 1
ATOM 1476 C C . GLN A 1 192 ? 4.242 -22.906 -12.117 1 98.75 192 GLN A C 1
ATOM 1478 O O . GLN A 1 192 ? 4.691 -22.781 -10.977 1 98.75 192 GLN A O 1
ATOM 1483 N N . ASN A 1 193 ? 3.803 -24.062 -12.578 1 98.38 193 ASN A N 1
ATOM 1484 C CA . ASN A 1 193 ? 3.932 -25.281 -11.781 1 98.38 193 ASN A CA 1
ATOM 1485 C C . ASN A 1 193 ? 5.395 -25.641 -11.531 1 98.38 193 ASN A C 1
ATOM 1487 O O . ASN A 1 193 ? 5.738 -26.172 -10.477 1 98.38 193 ASN A O 1
ATOM 1491 N N . LEU A 1 194 ? 6.242 -25.328 -12.492 1 98.56 194 LEU A N 1
ATOM 1492 C CA . LEU A 1 194 ? 7.672 -25.5 -12.273 1 98.56 194 LEU A CA 1
ATOM 1493 C C . LEU A 1 194 ? 8.148 -24.641 -11.109 1 98.56 194 LEU A C 1
ATOM 1495 O O . LEU A 1 194 ? 8.898 -25.109 -10.25 1 98.56 194 LEU A O 1
ATOM 1499 N N . ALA A 1 195 ? 7.75 -23.406 -11.117 1 98.75 195 ALA A N 1
ATOM 1500 C CA . ALA A 1 195 ? 8.086 -22.531 -9.992 1 98.75 195 ALA A CA 1
ATOM 1501 C C . ALA A 1 195 ? 7.555 -23.094 -8.68 1 98.75 195 ALA A C 1
ATOM 1503 O O . ALA A 1 195 ? 8.258 -23.078 -7.664 1 98.75 195 ALA A O 1
ATOM 1504 N N . ARG A 1 196 ? 6.305 -23.609 -8.664 1 97.94 196 ARG A N 1
ATOM 1505 C CA . ARG A 1 196 ? 5.719 -24.234 -7.484 1 97.94 196 ARG A CA 1
ATOM 1506 C C . ARG A 1 196 ? 6.562 -25.406 -7.016 1 97.94 196 ARG A C 1
ATOM 1508 O O . ARG A 1 196 ? 6.793 -25.578 -5.812 1 97.94 196 ARG A O 1
ATOM 1515 N N . GLN A 1 197 ? 6.988 -26.156 -7.926 1 97.5 197 GLN A N 1
ATOM 1516 C CA . GLN A 1 197 ? 7.793 -27.328 -7.598 1 97.5 197 GLN A CA 1
ATOM 1517 C C . GLN A 1 197 ? 9.086 -26.938 -6.895 1 97.5 197 GLN A C 1
ATOM 1519 O O . GLN A 1 197 ? 9.453 -27.516 -5.875 1 97.5 197 GLN A O 1
ATOM 1524 N N . LEU A 1 198 ? 9.758 -25.969 -7.48 1 98.31 198 LEU A N 1
ATOM 1525 C CA . LEU A 1 198 ? 11 -25.516 -6.875 1 98.31 198 LEU A CA 1
ATOM 1526 C C . LEU A 1 198 ? 10.758 -24.984 -5.465 1 98.31 198 LEU A C 1
ATOM 1528 O O . LEU A 1 198 ? 11.492 -25.328 -4.535 1 98.31 198 LEU A O 1
ATOM 1532 N N . MET A 1 199 ? 9.719 -24.281 -5.277 1 98.19 199 MET A N 1
ATOM 1533 C CA . MET A 1 199 ? 9.398 -23.625 -4.012 1 98.19 199 MET A CA 1
ATOM 1534 C C . MET A 1 199 ? 8.945 -24.641 -2.971 1 98.19 199 MET A C 1
ATOM 1536 O O . MET A 1 199 ? 9.219 -24.484 -1.781 1 98.19 199 MET A O 1
ATOM 1540 N N . ASP A 1 200 ? 8.219 -25.672 -3.436 1 96.5 200 ASP A N 1
ATOM 1541 C CA . ASP A 1 200 ? 7.625 -26.656 -2.525 1 96.5 200 ASP A CA 1
ATOM 1542 C C . ASP A 1 200 ? 8.641 -27.719 -2.133 1 96.5 200 ASP A C 1
ATOM 1544 O O . ASP A 1 200 ? 8.43 -28.469 -1.171 1 96.5 200 ASP A O 1
ATOM 1548 N N . THR A 1 201 ? 9.703 -27.812 -2.805 1 96.5 201 THR A N 1
ATOM 1549 C CA . THR A 1 201 ? 10.719 -28.828 -2.508 1 96.5 201 THR A CA 1
ATOM 1550 C C . THR A 1 201 ? 11.414 -28.516 -1.184 1 96.5 201 THR A C 1
ATOM 1552 O O . THR A 1 201 ? 11.789 -27.375 -0.927 1 96.5 201 THR A O 1
ATOM 1555 N N . PRO A 1 202 ? 11.609 -29.578 -0.352 1 94.5 202 PRO A N 1
ATOM 1556 C CA . PRO A 1 202 ? 12.328 -29.359 0.907 1 94.5 202 PRO A CA 1
ATOM 1557 C C . PRO A 1 202 ? 13.727 -28.781 0.697 1 94.5 202 PRO A C 1
ATOM 1559 O O . PRO A 1 202 ? 14.422 -29.156 -0.246 1 94.5 202 PRO A O 1
ATOM 1562 N N . ALA A 1 203 ? 14.102 -27.938 1.58 1 95.12 203 ALA A N 1
ATOM 1563 C CA . ALA A 1 203 ? 15.32 -27.156 1.413 1 95.12 203 ALA A CA 1
ATOM 1564 C C . ALA A 1 203 ? 16.547 -28.062 1.311 1 95.12 203 ALA A C 1
ATOM 1566 O O . ALA A 1 203 ? 17.516 -27.734 0.605 1 95.12 203 ALA A O 1
ATOM 1567 N N . ASN A 1 204 ? 16.578 -29.188 2.07 1 95.88 204 ASN A N 1
ATOM 1568 C CA . ASN A 1 204 ? 17.719 -30.078 1.995 1 95.88 204 ASN A CA 1
ATOM 1569 C C . ASN A 1 204 ? 17.828 -30.734 0.617 1 95.88 204 ASN A C 1
ATOM 1571 O O . ASN A 1 204 ? 18.875 -31.266 0.265 1 95.88 204 ASN A O 1
ATOM 1575 N N . HIS A 1 205 ? 16.781 -30.656 -0.21 1 95.56 205 HIS A N 1
ATOM 1576 C CA . HIS A 1 205 ? 16.766 -31.156 -1.578 1 95.56 205 HIS A CA 1
ATOM 1577 C C . HIS A 1 205 ? 16.719 -30.016 -2.588 1 95.56 205 HIS A C 1
ATOM 1579 O O . HIS A 1 205 ? 16.438 -30.234 -3.768 1 95.56 205 HIS A O 1
ATOM 1585 N N . MET A 1 206 ? 16.906 -28.859 -2.107 1 98 206 MET A N 1
ATOM 1586 C CA . MET A 1 206 ? 16.922 -27.672 -2.949 1 98 206 MET A CA 1
ATOM 1587 C C . MET A 1 206 ? 17.953 -26.656 -2.455 1 98 206 MET A C 1
ATOM 1589 O O . MET A 1 206 ? 17.641 -25.484 -2.264 1 98 206 MET A O 1
ATOM 1593 N N . THR A 1 207 ? 19.094 -27.203 -2.139 1 98.12 207 THR A N 1
ATOM 1594 C CA . THR A 1 207 ? 20.234 -26.344 -1.814 1 98.12 207 THR A CA 1
ATOM 1595 C C . THR A 1 207 ? 20.609 -25.469 -3.006 1 98.12 207 THR A C 1
ATOM 1597 O O . THR A 1 207 ? 20.109 -25.672 -4.113 1 98.12 207 THR A O 1
ATOM 1600 N N . PRO A 1 208 ? 21.469 -24.484 -2.805 1 98.69 208 PRO A N 1
ATOM 1601 C CA . PRO A 1 208 ? 21.875 -23.641 -3.936 1 98.69 208 PRO A CA 1
ATOM 1602 C C . PRO A 1 208 ? 22.391 -24.469 -5.113 1 98.69 208 PRO A C 1
ATOM 1604 O O . PRO A 1 208 ? 22 -24.219 -6.258 1 98.69 208 PRO A O 1
ATOM 1607 N N . THR A 1 209 ? 23.188 -25.453 -4.832 1 98.62 209 THR A N 1
ATOM 1608 C CA . THR A 1 209 ? 23.75 -26.297 -5.871 1 98.62 209 THR A CA 1
ATOM 1609 C C . THR A 1 209 ? 22.672 -27.109 -6.562 1 98.62 209 THR A C 1
ATOM 1611 O O . THR A 1 209 ? 22.656 -27.234 -7.789 1 98.62 209 THR A O 1
ATOM 1614 N N . LEU A 1 210 ? 21.797 -27.656 -5.793 1 98.31 210 LEU A N 1
ATOM 1615 C CA . LEU A 1 210 ? 20.719 -28.469 -6.355 1 98.31 210 LEU A CA 1
ATOM 1616 C C . LEU A 1 210 ? 19.75 -27.609 -7.156 1 98.31 210 LEU A C 1
ATOM 1618 O O . LEU A 1 210 ? 19.203 -28.062 -8.164 1 98.31 210 LEU A O 1
ATOM 1622 N N . PHE A 1 211 ? 19.453 -26.391 -6.715 1 98.81 211 PHE A N 1
ATOM 1623 C CA . PHE A 1 211 ? 18.641 -25.453 -7.492 1 98.81 211 PHE A CA 1
ATOM 1624 C C . PHE A 1 211 ? 19.266 -25.203 -8.859 1 98.81 211 PHE A C 1
ATOM 1626 O O . PHE A 1 211 ? 18.578 -25.219 -9.883 1 98.81 211 PHE A O 1
ATOM 1633 N N . ALA A 1 212 ? 20.562 -24.938 -8.836 1 98.81 212 ALA A N 1
ATOM 1634 C CA . ALA A 1 212 ? 21.281 -24.688 -10.086 1 98.81 212 ALA A CA 1
ATOM 1635 C C . ALA A 1 212 ? 21.172 -25.891 -11.023 1 98.81 212 ALA A C 1
ATOM 1637 O O . ALA A 1 212 ? 20.938 -25.719 -12.227 1 98.81 212 ALA A O 1
ATOM 1638 N N . LYS A 1 213 ? 21.328 -27.031 -10.516 1 98.56 213 LYS A N 1
ATOM 1639 C CA . LYS A 1 213 ? 21.219 -28.25 -11.32 1 98.56 213 LYS A CA 1
ATOM 1640 C C . LYS A 1 213 ? 19.828 -28.375 -11.93 1 98.56 213 LYS A C 1
ATOM 1642 O O . LYS A 1 213 ? 19.688 -28.719 -13.109 1 98.56 213 LYS A O 1
ATOM 1647 N N . ASN A 1 214 ? 18.828 -28.172 -11.109 1 98.38 214 ASN A N 1
ATOM 1648 C CA . ASN A 1 214 ? 17.453 -28.219 -11.609 1 98.38 214 ASN A CA 1
ATOM 1649 C C . ASN A 1 214 ? 17.234 -27.234 -12.758 1 98.38 214 ASN A C 1
ATOM 1651 O O . ASN A 1 214 ? 16.594 -27.562 -13.75 1 98.38 214 ASN A O 1
ATOM 1655 N N . ALA A 1 215 ? 17.75 -26.016 -12.594 1 98.81 215 ALA A N 1
ATOM 1656 C CA . ALA A 1 215 ? 17.625 -25 -13.633 1 98.81 215 ALA A CA 1
ATOM 1657 C C . ALA A 1 215 ? 18.281 -25.453 -14.93 1 98.81 215 ALA A C 1
ATOM 1659 O O . ALA A 1 215 ? 17.703 -25.312 -16.016 1 98.81 215 ALA A O 1
ATOM 1660 N N . VAL A 1 216 ? 19.484 -26.031 -14.812 1 98.75 216 VAL A N 1
ATOM 1661 C CA . VAL A 1 216 ? 20.203 -26.547 -15.969 1 98.75 216 VAL A CA 1
ATOM 1662 C C . VAL A 1 216 ? 19.375 -27.641 -16.641 1 98.75 216 VAL A C 1
ATOM 1664 O O . VAL A 1 216 ? 19.172 -27.625 -17.859 1 98.75 216 VAL A O 1
ATOM 1667 N N . ASP A 1 217 ? 18.859 -28.547 -15.883 1 98.44 217 ASP A N 1
ATOM 1668 C CA . ASP A 1 217 ? 18.156 -29.719 -16.391 1 98.44 217 ASP A CA 1
ATOM 1669 C C . ASP A 1 217 ? 16.891 -29.312 -17.141 1 98.44 217 ASP A C 1
ATOM 1671 O O . ASP A 1 217 ? 16.531 -29.922 -18.141 1 98.44 217 ASP A O 1
ATOM 1675 N N . VAL A 1 218 ? 16.234 -28.266 -16.688 1 98.31 218 VAL A N 1
ATOM 1676 C CA . VAL A 1 218 ? 14.93 -27.938 -17.25 1 98.31 218 VAL A CA 1
ATOM 1677 C C . VAL A 1 218 ? 15.109 -26.984 -18.422 1 98.31 218 VAL A C 1
ATOM 1679 O O . VAL A 1 218 ? 14.336 -27.016 -19.391 1 98.31 218 VAL A O 1
ATOM 1682 N N . LEU A 1 219 ? 16.125 -26.156 -18.453 1 98.81 219 LEU A N 1
ATOM 1683 C CA . LEU A 1 219 ? 16.203 -25.062 -19.406 1 98.81 219 LEU A CA 1
ATOM 1684 C C . LEU A 1 219 ? 17.094 -25.438 -20.594 1 98.81 219 LEU A C 1
ATOM 1686 O O . LEU A 1 219 ? 16.828 -25.062 -21.734 1 98.81 219 LEU A O 1
ATOM 1690 N N . THR A 1 220 ? 18.141 -26.219 -20.375 1 98.56 220 THR A N 1
ATOM 1691 C CA . THR A 1 220 ? 19.125 -26.5 -21.422 1 98.56 220 THR A CA 1
ATOM 1692 C C . THR A 1 220 ? 18.484 -27.266 -22.578 1 98.56 220 THR A C 1
ATOM 1694 O O . THR A 1 220 ? 18.797 -27.016 -23.734 1 98.56 220 THR A O 1
ATOM 1697 N N . PRO A 1 221 ? 17.594 -28.25 -22.328 1 98.25 221 PRO A N 1
ATOM 1698 C CA . PRO A 1 221 ? 16.953 -28.969 -23.438 1 98.25 221 PRO A CA 1
ATOM 1699 C C . PRO A 1 221 ? 16.125 -28.047 -24.328 1 98.25 221 PRO A C 1
ATOM 1701 O O . PRO A 1 221 ? 15.812 -28.406 -25.469 1 98.25 221 PRO A O 1
ATOM 1704 N N . LEU A 1 222 ? 15.789 -26.875 -23.844 1 98.31 222 LEU A N 1
ATOM 1705 C CA . LEU A 1 222 ? 14.992 -25.922 -24.609 1 98.31 222 LEU A CA 1
ATOM 1706 C C . LEU A 1 222 ? 15.883 -24.953 -25.359 1 98.31 222 LEU A C 1
ATOM 1708 O O . LEU A 1 222 ? 15.391 -23.984 -25.953 1 98.31 222 LEU A O 1
ATOM 1712 N N . GLY A 1 223 ? 17.234 -25.141 -25.266 1 97.81 223 GLY A N 1
ATOM 1713 C CA . GLY A 1 223 ? 18.172 -24.281 -25.969 1 97.81 223 GLY A CA 1
ATOM 1714 C C . GLY A 1 223 ? 18.594 -23.062 -25.156 1 97.81 223 GLY A C 1
ATOM 1715 O O . GLY A 1 223 ? 19.156 -22.125 -25.703 1 97.81 223 GLY A O 1
ATOM 1716 N N . VAL A 1 224 ? 18.281 -23.062 -23.906 1 98.75 224 VAL A N 1
ATOM 1717 C CA . VAL A 1 224 ? 18.641 -21.969 -23.016 1 98.75 224 VAL A CA 1
ATOM 1718 C C . VAL A 1 224 ? 20.031 -22.203 -22.438 1 98.75 224 VAL A C 1
ATOM 1720 O O . VAL A 1 224 ? 20.344 -23.312 -22 1 98.75 224 VAL A O 1
ATOM 1723 N N . ASP A 1 225 ? 20.875 -21.203 -22.469 1 98.69 225 ASP A N 1
ATOM 1724 C CA . ASP A 1 225 ? 22.203 -21.281 -21.891 1 98.69 225 ASP A CA 1
ATOM 1725 C C . ASP A 1 225 ? 22.156 -20.969 -20.391 1 98.69 225 ASP A C 1
ATOM 1727 O O . ASP A 1 225 ? 21.688 -19.906 -19.984 1 98.69 225 ASP A O 1
ATOM 1731 N N . VAL A 1 226 ? 22.609 -21.906 -19.594 1 98.81 226 VAL A N 1
ATOM 1732 C CA . VAL A 1 226 ? 22.672 -21.703 -18.156 1 98.81 226 VAL A CA 1
ATOM 1733 C C . VAL A 1 226 ? 24.125 -21.797 -17.688 1 98.81 226 VAL A C 1
ATOM 1735 O O . VAL A 1 226 ? 24.719 -22.875 -17.688 1 98.81 226 VAL A O 1
ATOM 1738 N N . CYS A 1 227 ? 24.703 -20.688 -17.266 1 98.69 227 CYS A N 1
ATOM 1739 C CA . CYS A 1 227 ? 26.047 -20.625 -16.719 1 98.69 227 CYS A CA 1
ATOM 1740 C C . CYS A 1 227 ? 26.016 -20.656 -15.195 1 98.69 227 CYS A C 1
ATOM 1742 O O . CYS A 1 227 ? 25.422 -19.781 -14.57 1 98.69 227 CYS A O 1
ATOM 1744 N N . VAL A 1 228 ? 26.656 -21.672 -14.672 1 98.69 228 VAL A N 1
ATOM 1745 C CA . VAL A 1 228 ? 26.719 -21.828 -13.227 1 98.69 228 VAL A CA 1
ATOM 1746 C C . VAL A 1 228 ? 28.047 -21.281 -12.695 1 98.69 228 VAL A C 1
ATOM 1748 O O . VAL A 1 228 ? 29.109 -21.875 -12.93 1 98.69 228 VAL A O 1
ATOM 1751 N N . ARG A 1 229 ? 27.984 -20.141 -12.008 1 98.56 229 ARG A N 1
ATOM 1752 C CA . ARG A 1 229 ? 29.172 -19.484 -11.477 1 98.56 229 ARG A CA 1
ATOM 1753 C C . ARG A 1 229 ? 29.375 -19.828 -10.008 1 98.56 229 ARG A C 1
ATOM 1755 O O . ARG A 1 229 ? 28.422 -19.891 -9.234 1 98.56 229 ARG A O 1
ATOM 1762 N N . ASP A 1 230 ? 30.656 -20.062 -9.633 1 98.25 230 ASP A N 1
ATOM 1763 C CA . ASP A 1 230 ? 30.938 -20.516 -8.273 1 98.25 230 ASP A CA 1
ATOM 1764 C C . ASP A 1 230 ? 31.391 -19.344 -7.391 1 98.25 230 ASP A C 1
ATOM 1766 O O . ASP A 1 230 ? 31.328 -18.188 -7.809 1 98.25 230 ASP A O 1
ATOM 1770 N N . LYS A 1 231 ? 31.719 -19.703 -6.18 1 98.44 231 LYS A N 1
ATOM 1771 C CA . LYS A 1 231 ? 32.125 -18.734 -5.168 1 98.44 231 LYS A CA 1
ATOM 1772 C C . LYS A 1 231 ? 33.312 -17.922 -5.629 1 98.44 231 LYS A C 1
ATOM 1774 O O . LYS A 1 231 ? 33.375 -16.703 -5.434 1 98.44 231 LYS A O 1
ATOM 1779 N N . ALA A 1 232 ? 34.281 -18.531 -6.215 1 98.44 232 ALA A N 1
ATOM 1780 C CA . ALA A 1 232 ? 35.5 -17.859 -6.66 1 98.44 232 ALA A CA 1
ATOM 1781 C C . ALA A 1 232 ? 35.188 -16.797 -7.695 1 98.44 232 ALA A C 1
ATOM 1783 O O . ALA A 1 232 ? 35.812 -15.711 -7.684 1 98.44 232 ALA A O 1
ATOM 1784 N N . TRP A 1 233 ? 34.375 -17.078 -8.547 1 98.5 233 TRP A N 1
ATOM 1785 C CA . TRP A 1 233 ? 33.906 -16.125 -9.555 1 98.5 233 TRP A CA 1
ATOM 1786 C C . TRP A 1 233 ? 33.312 -14.883 -8.906 1 98.5 233 TRP A C 1
ATOM 1788 O O . TRP A 1 233 ? 33.594 -13.758 -9.305 1 98.5 233 TRP A O 1
ATOM 1798 N N . ALA A 1 234 ? 32.469 -15.07 -7.945 1 98.69 234 ALA A N 1
ATOM 1799 C CA . ALA A 1 234 ? 31.844 -13.961 -7.227 1 98.69 234 ALA A CA 1
ATOM 1800 C C . ALA A 1 234 ? 32.875 -13.133 -6.484 1 98.69 234 ALA A C 1
ATOM 1802 O O . ALA A 1 234 ? 32.781 -11.906 -6.41 1 98.69 234 ALA A O 1
ATOM 1803 N N . GLU A 1 235 ? 33.844 -13.812 -5.891 1 98.44 235 GLU A N 1
ATOM 1804 C CA . GLU A 1 235 ? 34.938 -13.133 -5.203 1 98.44 235 GLU A CA 1
ATOM 1805 C C . GLU A 1 235 ? 35.75 -12.266 -6.168 1 98.44 235 GLU A C 1
ATOM 1807 O O . GLU A 1 235 ? 36.156 -11.141 -5.832 1 98.44 235 GLU A O 1
ATOM 1812 N N . GLU A 1 236 ? 35.969 -12.766 -7.316 1 98.44 236 GLU A N 1
ATOM 1813 C CA . GLU A 1 236 ? 36.719 -12.023 -8.336 1 98.44 236 GLU A CA 1
ATOM 1814 C C . GLU A 1 236 ? 35.969 -10.75 -8.734 1 98.44 236 GLU A C 1
ATOM 1816 O O . GLU A 1 236 ? 36.594 -9.719 -9.008 1 98.44 236 GLU A O 1
ATOM 1821 N N . LEU A 1 237 ? 34.719 -10.828 -8.758 1 98.5 237 LEU A N 1
ATOM 1822 C CA . LEU A 1 237 ? 33.906 -9.688 -9.148 1 98.5 237 LEU A CA 1
ATOM 1823 C C . LEU A 1 237 ? 33.594 -8.797 -7.945 1 98.5 237 LEU A C 1
ATOM 1825 O O . LEU A 1 237 ? 32.875 -7.801 -8.062 1 98.5 237 LEU A O 1
ATOM 1829 N N . LYS A 1 238 ? 34.094 -9.164 -6.785 1 98.44 238 LYS A N 1
ATOM 1830 C CA . LYS A 1 238 ? 33.938 -8.398 -5.551 1 98.44 238 LYS A CA 1
ATOM 1831 C C . LYS A 1 238 ? 32.469 -8.234 -5.164 1 98.44 238 LYS A C 1
ATOM 1833 O O . LYS A 1 238 ? 32.031 -7.141 -4.816 1 98.44 238 LYS A O 1
ATOM 1838 N N . MET A 1 239 ? 31.75 -9.344 -5.309 1 98.75 239 MET A N 1
ATOM 1839 C CA . MET A 1 239 ? 30.359 -9.352 -4.887 1 98.75 239 MET A CA 1
ATOM 1840 C C . MET A 1 239 ? 30.234 -9.5 -3.373 1 98.75 239 MET A C 1
ATOM 1842 O O . MET A 1 239 ? 29.656 -10.461 -2.883 1 98.75 239 MET A O 1
ATOM 1846 N N . GLY A 1 240 ? 30.688 -8.484 -2.666 1 98.75 240 GLY A N 1
ATOM 1847 C CA . GLY A 1 240 ? 30.844 -8.539 -1.221 1 98.75 240 GLY A CA 1
ATOM 1848 C C . GLY A 1 240 ? 29.516 -8.625 -0.479 1 98.75 240 GLY A C 1
ATOM 1849 O O . GLY A 1 240 ? 29.438 -9.234 0.59 1 98.75 240 GLY A O 1
ATOM 1850 N N . SER A 1 241 ? 28.5 -7.988 -0.994 1 98.75 241 SER A N 1
ATOM 1851 C CA . SER A 1 241 ? 27.188 -8.047 -0.359 1 98.75 241 SER A CA 1
ATOM 1852 C C . SER A 1 241 ? 26.594 -9.445 -0.461 1 98.75 241 SER A C 1
ATOM 1854 O O . SER A 1 241 ? 26.109 -10 0.534 1 98.75 241 SER A O 1
ATOM 1856 N N . PHE A 1 242 ? 26.672 -10.109 -1.62 1 98.75 242 PHE A N 1
ATOM 1857 C CA . PHE A 1 242 ? 26.203 -11.461 -1.873 1 98.75 242 PHE A CA 1
ATOM 1858 C C . PHE A 1 242 ? 26.969 -12.477 -1.041 1 98.75 242 PHE A C 1
ATOM 1860 O O . PHE A 1 242 ? 26.375 -13.281 -0.321 1 98.75 242 PHE A O 1
ATOM 1867 N N . LEU A 1 243 ? 28.234 -12.352 -1.007 1 98.75 243 LEU A N 1
ATOM 1868 C CA . LEU A 1 243 ? 29.109 -13.281 -0.313 1 98.75 243 LEU A CA 1
ATOM 1869 C C . LEU A 1 243 ? 28.938 -13.164 1.198 1 98.75 243 LEU A C 1
ATOM 1871 O O . LEU A 1 243 ? 29.078 -14.156 1.921 1 98.75 243 LEU A O 1
ATOM 1875 N N . SER A 1 244 ? 28.609 -11.977 1.656 1 98.5 244 SER A N 1
ATOM 1876 C CA . SER A 1 244 ? 28.453 -11.758 3.09 1 98.5 244 SER A CA 1
ATOM 1877 C C . SER A 1 244 ? 27.297 -12.578 3.648 1 98.5 244 SER A C 1
ATOM 1879 O O . SER A 1 244 ? 27.359 -13.039 4.789 1 98.5 244 SER A O 1
ATOM 1881 N N . VAL A 1 245 ? 26.25 -12.766 2.889 1 98.62 245 VAL A N 1
ATOM 1882 C CA . VAL A 1 245 ? 25.109 -13.578 3.314 1 98.62 245 VAL A CA 1
ATOM 1883 C C . VAL A 1 245 ? 25.469 -15.055 3.229 1 98.62 245 VAL A C 1
ATOM 1885 O O . VAL A 1 245 ? 25.188 -15.82 4.156 1 98.62 245 VAL A O 1
ATOM 1888 N N . ALA A 1 246 ? 26.109 -15.43 2.201 1 98.44 246 ALA A N 1
ATOM 1889 C CA . ALA A 1 246 ? 26.406 -16.828 1.882 1 98.44 246 ALA A CA 1
ATOM 1890 C C . ALA A 1 246 ? 27.359 -17.438 2.904 1 98.44 246 ALA A C 1
ATOM 1892 O O . ALA A 1 246 ? 27.297 -18.641 3.174 1 98.44 246 ALA A O 1
ATOM 1893 N N . LYS A 1 247 ? 28.172 -16.656 3.482 1 97.5 247 LYS A N 1
ATOM 1894 C CA . LYS A 1 247 ? 29.25 -17.172 4.324 1 97.5 247 LYS A CA 1
ATOM 1895 C C . LYS A 1 247 ? 28.703 -17.797 5.602 1 97.5 247 LYS A C 1
ATOM 1897 O O . LYS A 1 247 ? 29.422 -18.531 6.301 1 97.5 247 LYS A O 1
ATOM 1902 N N . GLY A 1 248 ? 27.453 -17.562 5.852 1 96.38 248 GLY A N 1
ATOM 1903 C CA . GLY A 1 248 ? 26.859 -18.156 7.043 1 96.38 248 GLY A CA 1
ATOM 1904 C C . GLY A 1 248 ? 26.531 -19.625 6.887 1 96.38 248 GLY A C 1
ATOM 1905 O O . GLY A 1 248 ? 26.281 -20.312 7.871 1 96.38 248 GLY A O 1
ATOM 1906 N N . SER A 1 249 ? 26.5 -20.125 5.707 1 97 249 SER A N 1
ATOM 1907 C CA . SER A 1 249 ? 26.094 -21.5 5.418 1 97 249 SER A CA 1
ATOM 1908 C C . SER A 1 249 ? 27.281 -22.328 4.949 1 97 249 SER A C 1
ATOM 1910 O O . SER A 1 249 ? 28.266 -21.797 4.426 1 97 249 SER A O 1
ATOM 1912 N N . ASN A 1 250 ? 27.172 -23.625 5.168 1 96.25 250 ASN A N 1
ATOM 1913 C CA . ASN A 1 250 ? 28.156 -24.562 4.633 1 96.25 250 ASN A CA 1
ATOM 1914 C C . ASN A 1 250 ? 27.875 -24.906 3.17 1 96.25 250 ASN A C 1
ATOM 1916 O O . ASN A 1 250 ? 28.75 -25.438 2.479 1 96.25 250 ASN A O 1
ATOM 1920 N N . GLU A 1 251 ? 26.672 -24.688 2.693 1 97.44 251 GLU A N 1
ATOM 1921 C CA . GLU A 1 251 ? 26.375 -24.828 1.271 1 97.44 251 GLU A CA 1
ATOM 1922 C C . GLU A 1 251 ? 27.031 -23.719 0.457 1 97.44 251 GLU A C 1
ATOM 1924 O O . GLU A 1 251 ? 26.828 -22.531 0.747 1 97.44 251 GLU A O 1
ATOM 1929 N N . PRO A 1 252 ? 27.891 -24.047 -0.506 1 98.06 252 PRO A N 1
ATOM 1930 C CA . PRO A 1 252 ? 28.547 -22.984 -1.28 1 98.06 252 PRO A CA 1
ATOM 1931 C C . PRO A 1 252 ? 27.547 -22.141 -2.084 1 98.06 252 PRO A C 1
ATOM 1933 O O . PRO A 1 252 ? 26.562 -22.688 -2.602 1 98.06 252 PRO A O 1
ATOM 1936 N N . PRO A 1 253 ? 27.812 -20.828 -2.139 1 98.56 253 PRO A N 1
ATOM 1937 C CA . PRO A 1 253 ? 26.969 -20 -3.004 1 98.56 253 PRO A CA 1
ATOM 1938 C C . PRO A 1 253 ? 27.156 -20.312 -4.488 1 98.56 253 PRO A C 1
ATOM 1940 O O . PRO A 1 253 ? 28.234 -20.766 -4.895 1 98.56 253 PRO A O 1
ATOM 1943 N N . VAL A 1 254 ? 26.141 -20.109 -5.246 1 98.88 254 VAL A N 1
ATOM 1944 C CA . VAL A 1 254 ? 26.125 -20.281 -6.695 1 98.88 254 VAL A CA 1
ATOM 1945 C C . VAL A 1 254 ? 25.438 -19.094 -7.352 1 98.88 254 VAL A C 1
ATOM 1947 O O . VAL A 1 254 ? 24.422 -18.594 -6.84 1 98.88 254 VAL A O 1
ATOM 1950 N N . PHE A 1 255 ? 26.016 -18.531 -8.391 1 98.88 255 PHE A N 1
ATOM 1951 C CA . PHE A 1 255 ? 25.344 -17.484 -9.172 1 98.88 255 PHE A CA 1
ATOM 1952 C C . PHE A 1 255 ? 24.969 -18 -10.547 1 98.88 255 PHE A C 1
ATOM 1954 O O . PHE A 1 255 ? 25.828 -18.422 -11.328 1 98.88 255 PHE A O 1
ATOM 1961 N N . LEU A 1 256 ? 23.688 -18.016 -10.883 1 98.88 256 LEU A N 1
ATOM 1962 C CA . LEU A 1 256 ? 23.234 -18.469 -12.195 1 98.88 256 LEU A CA 1
ATOM 1963 C C . LEU A 1 256 ? 23.125 -17.297 -13.164 1 98.88 256 LEU A C 1
ATOM 1965 O O . LEU A 1 256 ? 22.547 -16.266 -12.836 1 98.88 256 LEU A O 1
ATOM 1969 N N . GLU A 1 257 ? 23.703 -17.438 -14.281 1 98.75 257 GLU A N 1
ATOM 1970 C CA . GLU A 1 257 ? 23.484 -16.594 -15.469 1 98.75 257 GLU A CA 1
ATOM 1971 C C . GLU A 1 257 ? 22.781 -17.375 -16.578 1 98.75 257 GLU A C 1
ATOM 1973 O O . GLU A 1 257 ? 23.359 -18.281 -17.172 1 98.75 257 GLU A O 1
ATOM 1978 N N . ILE A 1 258 ? 21.547 -16.969 -16.828 1 98.88 258 ILE A N 1
ATOM 1979 C CA . ILE A 1 258 ? 20.703 -17.688 -17.781 1 98.88 258 ILE A CA 1
ATOM 1980 C C . ILE A 1 258 ? 20.453 -16.797 -19 1 98.88 258 ILE A C 1
ATOM 1982 O O . ILE A 1 258 ? 20.125 -15.617 -18.875 1 98.88 258 ILE A O 1
ATOM 1986 N N . SER A 1 259 ? 20.594 -17.344 -20.203 1 98.69 259 SER A N 1
ATOM 1987 C CA . SER A 1 259 ? 20.391 -16.562 -21.422 1 98.69 259 SER A CA 1
ATOM 1988 C C . SER A 1 259 ? 19.453 -17.297 -22.391 1 98.69 259 SER A C 1
ATOM 1990 O O . SER A 1 259 ? 19.781 -18.391 -22.859 1 98.69 259 SER A O 1
ATOM 1992 N N . TYR A 1 260 ? 18.328 -16.75 -22.625 1 98.75 260 TYR A N 1
ATOM 1993 C CA . TYR A 1 260 ? 17.438 -17.172 -23.688 1 98.75 260 TYR A CA 1
ATOM 1994 C C . TYR A 1 260 ? 17.547 -16.25 -24.891 1 98.75 260 TYR A C 1
ATOM 1996 O O . TYR A 1 260 ? 17.312 -15.039 -24.781 1 98.75 260 TYR A O 1
ATOM 2004 N N . SER A 1 261 ? 17.938 -16.797 -26.047 1 98.25 261 SER A N 1
ATOM 2005 C CA . SER A 1 261 ? 18.156 -16.031 -27.281 1 98.25 261 SER A CA 1
ATOM 2006 C C . SER A 1 261 ? 17.109 -16.375 -28.328 1 98.25 261 SER A C 1
ATOM 2008 O O . SER A 1 261 ? 17.406 -17.109 -29.281 1 98.25 261 SER A O 1
ATOM 2010 N N . GLY A 1 262 ? 15.961 -15.812 -28.25 1 97.5 262 GLY A N 1
ATOM 2011 C CA . GLY A 1 262 ? 14.898 -16.094 -29.203 1 97.5 262 GLY A CA 1
ATOM 2012 C C . GLY A 1 262 ? 14.727 -14.992 -30.234 1 97.5 262 GLY A C 1
ATOM 2013 O O . GLY A 1 262 ? 14.086 -15.203 -31.266 1 97.5 262 GLY A O 1
ATOM 2014 N N . GLY A 1 263 ? 15.289 -13.797 -29.922 1 96.62 263 GLY A N 1
ATOM 2015 C CA . GLY A 1 263 ? 15.195 -12.664 -30.828 1 96.62 263 GLY A CA 1
ATOM 2016 C C . GLY A 1 263 ? 16.484 -12.398 -31.594 1 96.62 263 GLY A C 1
ATOM 2017 O O . GLY A 1 263 ? 17.375 -13.25 -31.641 1 96.62 263 GLY A O 1
ATOM 2018 N N . ASP A 1 264 ? 16.469 -11.211 -32.219 1 95.06 264 ASP A N 1
ATOM 2019 C CA . ASP A 1 264 ? 17.688 -10.766 -32.906 1 95.06 264 ASP A CA 1
ATOM 2020 C C . ASP A 1 264 ? 18.828 -10.547 -31.906 1 95.06 264 ASP A C 1
ATOM 2022 O O . ASP A 1 264 ? 18.625 -10.031 -30.812 1 95.06 264 ASP A O 1
ATOM 2026 N N . ARG A 1 265 ? 20 -10.875 -32.375 1 92.25 265 ARG A N 1
ATOM 2027 C CA . ARG A 1 265 ? 21.188 -10.812 -31.516 1 92.25 265 ARG A CA 1
ATOM 2028 C C . ARG A 1 265 ? 21.453 -9.383 -31.047 1 92.25 265 ARG A C 1
ATOM 2030 O O . ARG A 1 265 ? 22 -9.164 -29.969 1 92.25 265 ARG A O 1
ATOM 2037 N N . GLU A 1 266 ? 21.016 -8.445 -31.797 1 93.56 266 GLU A N 1
ATOM 2038 C CA . GLU A 1 266 ? 21.312 -7.047 -31.5 1 93.56 266 GLU A CA 1
ATOM 2039 C C . GLU A 1 266 ? 20.234 -6.434 -30.609 1 93.56 266 GLU A C 1
ATOM 2041 O O . GLU A 1 266 ? 20.438 -5.363 -30.031 1 93.56 266 GLU A O 1
ATOM 2046 N N . GLU A 1 267 ? 19.172 -7.148 -30.5 1 95.75 267 GLU A N 1
ATOM 2047 C CA . GLU A 1 267 ? 18.094 -6.633 -29.672 1 95.75 267 GLU A CA 1
ATOM 2048 C C . GLU A 1 267 ? 18.438 -6.715 -28.188 1 95.75 267 GLU A C 1
ATOM 2050 O O . GLU A 1 267 ? 18.938 -7.738 -27.719 1 95.75 267 GLU A O 1
ATOM 2055 N N . LYS A 1 268 ? 18.234 -5.625 -27.469 1 96.81 268 LYS A N 1
ATOM 2056 C CA . LYS A 1 268 ? 18.516 -5.59 -26.031 1 96.81 268 LYS A CA 1
ATOM 2057 C C . LYS A 1 268 ? 17.625 -6.57 -25.281 1 96.81 268 LYS A C 1
ATOM 2059 O O . LYS A 1 268 ? 16.422 -6.672 -25.547 1 96.81 268 LYS A O 1
ATOM 2064 N N . PRO A 1 269 ? 18.188 -7.312 -24.375 1 98.25 269 PRO A N 1
ATOM 2065 C CA . PRO A 1 269 ? 17.391 -8.289 -23.641 1 98.25 269 PRO A CA 1
ATOM 2066 C C . PRO A 1 269 ? 16.578 -7.652 -22.516 1 98.25 269 PRO A C 1
ATOM 2068 O O . PRO A 1 269 ? 16.891 -6.547 -22.078 1 98.25 269 PRO A O 1
ATOM 2071 N N . THR A 1 270 ? 15.508 -8.336 -22.156 1 98.44 270 THR A N 1
ATOM 2072 C CA . THR A 1 270 ? 14.883 -8.102 -20.859 1 98.44 270 THR A CA 1
ATOM 2073 C C . THR A 1 270 ? 15.625 -8.852 -19.75 1 98.44 270 THR A C 1
ATOM 2075 O O . THR A 1 270 ? 15.891 -10.055 -19.891 1 98.44 270 THR A O 1
ATOM 2078 N N . VAL A 1 271 ? 15.977 -8.172 -18.672 1 98.81 271 VAL A N 1
ATOM 2079 C CA . VAL A 1 271 ? 16.734 -8.812 -17.609 1 98.81 271 VAL A CA 1
ATOM 2080 C C . VAL A 1 271 ? 15.828 -9.109 -16.422 1 98.81 271 VAL A C 1
ATOM 2082 O O . VAL A 1 271 ? 15.18 -8.203 -15.891 1 98.81 271 VAL A O 1
ATOM 2085 N N . LEU A 1 272 ? 15.75 -10.367 -16.047 1 98.94 272 LEU A N 1
ATOM 2086 C CA . LEU A 1 272 ? 15.031 -10.828 -14.859 1 98.94 272 LEU A CA 1
ATOM 2087 C C . LEU A 1 272 ? 16 -11.25 -13.766 1 98.94 272 LEU A C 1
ATOM 2089 O O . LEU A 1 272 ? 16.938 -12.016 -14.016 1 98.94 272 LEU A O 1
ATOM 2093 N N . ILE A 1 273 ? 15.844 -10.695 -12.57 1 98.94 273 ILE A N 1
ATOM 2094 C CA . ILE A 1 273 ? 16.672 -11.047 -11.43 1 98.94 273 ILE A CA 1
ATOM 2095 C C . ILE A 1 273 ? 15.82 -11.672 -10.328 1 98.94 273 ILE A C 1
ATOM 2097 O O . ILE A 1 273 ? 14.773 -11.125 -9.969 1 98.94 273 ILE A O 1
ATOM 2101 N N . GLY A 1 274 ? 16.172 -12.844 -9.82 1 98.94 274 GLY A N 1
ATOM 2102 C CA . GLY A 1 274 ? 15.367 -13.531 -8.82 1 98.94 274 GLY A CA 1
ATOM 2103 C C . GLY A 1 274 ? 16.125 -13.773 -7.523 1 98.94 274 GLY A C 1
ATOM 2104 O O . GLY A 1 274 ? 17.266 -14.242 -7.535 1 98.94 274 GLY A O 1
ATOM 2105 N N . LYS A 1 275 ? 15.461 -13.438 -6.367 1 98.94 275 LYS A N 1
ATOM 2106 C CA . LYS A 1 275 ? 16.016 -13.781 -5.062 1 98.94 275 LYS A CA 1
ATOM 2107 C C . LYS A 1 275 ? 16.172 -15.289 -4.914 1 98.94 275 LYS A C 1
ATOM 2109 O O . LYS A 1 275 ? 15.211 -16.047 -5.059 1 98.94 275 LYS A O 1
ATOM 2114 N N . GLY A 1 276 ? 17.406 -15.742 -4.582 1 98.88 276 GLY A N 1
ATOM 2115 C CA . GLY A 1 276 ? 17.703 -17.172 -4.598 1 98.88 276 GLY A CA 1
ATOM 2116 C C . GLY A 1 276 ? 18.094 -17.703 -3.238 1 98.88 276 GLY A C 1
ATOM 2117 O O . GLY A 1 276 ? 18.969 -18.578 -3.141 1 98.88 276 GLY A O 1
ATOM 2118 N N . VAL A 1 277 ? 17.5 -17.234 -2.172 1 98.88 277 VAL A N 1
ATOM 2119 C CA . VAL A 1 277 ? 17.766 -17.812 -0.857 1 98.88 277 VAL A CA 1
ATOM 2120 C C . VAL A 1 277 ? 17 -19.125 -0.701 1 98.88 277 VAL A C 1
ATOM 2122 O O . VAL A 1 277 ? 15.781 -19.109 -0.462 1 98.88 277 VAL A O 1
ATOM 2125 N N . THR A 1 278 ? 17.703 -20.188 -0.733 1 98.62 278 THR A N 1
ATOM 2126 C CA . THR A 1 278 ? 17.062 -21.5 -0.781 1 98.62 278 THR A CA 1
ATOM 2127 C C . THR A 1 278 ? 16.562 -21.906 0.604 1 98.62 278 THR A C 1
ATOM 2129 O O . THR A 1 278 ? 15.727 -22.797 0.73 1 98.62 278 THR A O 1
ATOM 2132 N N . PHE A 1 279 ? 17.109 -21.297 1.662 1 97.88 279 PHE A N 1
ATOM 2133 C CA . PHE A 1 279 ? 16.547 -21.359 3.004 1 97.88 279 PHE A CA 1
ATOM 2134 C C . PHE A 1 279 ? 16.922 -20.125 3.814 1 97.88 279 PHE A C 1
ATOM 2136 O O . PHE A 1 279 ? 18.109 -19.766 3.895 1 97.88 279 PHE A O 1
ATOM 2143 N N . ASP A 1 280 ? 15.977 -19.547 4.426 1 97.81 280 ASP A N 1
ATOM 2144 C CA . ASP A 1 280 ? 16.203 -18.328 5.188 1 97.81 280 ASP A CA 1
ATOM 2145 C C . ASP A 1 280 ? 15.852 -18.516 6.66 1 97.81 280 ASP A C 1
ATOM 2147 O O . ASP A 1 280 ? 14.68 -18.453 7.035 1 97.81 280 ASP A O 1
ATOM 2151 N N . SER A 1 281 ? 16.828 -18.609 7.492 1 96.38 281 SER A N 1
ATOM 2152 C CA . SER A 1 281 ? 16.609 -18.719 8.93 1 96.38 281 SER A CA 1
ATOM 2153 C C . SER A 1 281 ? 16.531 -17.344 9.578 1 96.38 281 SER A C 1
ATOM 2155 O O . SER A 1 281 ? 16.078 -17.203 10.719 1 96.38 281 SER A O 1
ATOM 2157 N N . GLY A 1 282 ? 16.938 -16.391 8.875 1 96.69 282 GLY A N 1
ATOM 2158 C CA . GLY A 1 282 ? 17.109 -15.047 9.422 1 96.69 282 GLY A CA 1
ATOM 2159 C C . GLY A 1 282 ? 18.531 -14.742 9.828 1 96.69 282 GLY A C 1
ATOM 2160 O O . GLY A 1 282 ? 18.875 -13.594 10.117 1 96.69 282 GLY A O 1
ATOM 2161 N N . GLY A 1 283 ? 19.406 -15.719 9.789 1 96 283 GLY A N 1
ATOM 2162 C CA . GLY A 1 283 ? 20.75 -15.539 10.305 1 96 283 GLY A CA 1
ATOM 2163 C C . GLY A 1 283 ? 20.797 -15.359 11.812 1 96 283 GLY A C 1
ATOM 2164 O O . GLY A 1 283 ? 20.125 -16.078 12.547 1 96 283 GLY A O 1
ATOM 2165 N N . ILE A 1 284 ? 21.656 -14.367 12.195 1 93.44 284 ILE A N 1
ATOM 2166 C CA . ILE A 1 284 ? 21.797 -14.102 13.625 1 93.44 284 ILE A CA 1
ATOM 2167 C C . ILE A 1 284 ? 20.531 -13.453 14.164 1 93.44 284 ILE A C 1
ATOM 2169 O O . ILE A 1 284 ? 20.125 -13.711 15.305 1 93.44 284 ILE A O 1
ATOM 2173 N N . SER A 1 285 ? 19.953 -12.602 13.359 1 94.19 285 SER A N 1
ATOM 2174 C CA . SER A 1 285 ? 18.594 -12.148 13.648 1 94.19 285 SER A CA 1
ATOM 2175 C C . SER A 1 285 ? 17.562 -13.211 13.281 1 94.19 285 SER A C 1
ATOM 2177 O O . SER A 1 285 ? 16.766 -13.023 12.359 1 94.19 285 SER A O 1
ATOM 2179 N N . ILE A 1 286 ? 17.422 -14.227 14.102 1 93.56 286 ILE A N 1
ATOM 2180 C CA . ILE A 1 286 ? 16.766 -15.492 13.773 1 93.56 286 ILE A CA 1
ATOM 2181 C C . ILE A 1 286 ? 15.25 -15.289 13.75 1 93.56 286 ILE A C 1
ATOM 2183 O O . ILE A 1 286 ? 14.703 -14.57 14.586 1 93.56 286 ILE A O 1
ATOM 2187 N N . LYS A 1 287 ? 14.609 -15.906 12.734 1 93.06 287 LYS A N 1
ATOM 2188 C CA . LYS A 1 287 ? 13.148 -15.891 12.648 1 93.06 287 LYS A CA 1
ATOM 2189 C C . LYS A 1 287 ? 12.523 -16.734 13.75 1 93.06 287 LYS A C 1
ATOM 2191 O O . LYS A 1 287 ? 13.172 -17.609 14.312 1 93.06 287 LYS A O 1
ATOM 2196 N N . SER A 1 288 ? 11.258 -16.422 14.062 1 90.75 288 SER A N 1
ATOM 2197 C CA . SER A 1 288 ? 10.492 -17.297 14.953 1 90.75 288 SER A CA 1
ATOM 2198 C C . SER A 1 288 ? 10.359 -18.703 14.375 1 90.75 288 SER A C 1
ATOM 2200 O O . SER A 1 288 ? 10.391 -18.875 13.156 1 90.75 288 SER A O 1
ATOM 2202 N N . ALA A 1 289 ? 10.188 -19.641 15.227 1 87.75 289 ALA A N 1
ATOM 2203 C CA . ALA A 1 289 ? 10.039 -21.031 14.797 1 87.75 289 ALA A CA 1
ATOM 2204 C C . ALA A 1 289 ? 8.742 -21.234 14.016 1 87.75 289 ALA A C 1
ATOM 2206 O O . ALA A 1 289 ? 8.68 -22.062 13.102 1 87.75 289 ALA A O 1
ATOM 2207 N N . SER A 1 290 ? 7.855 -20.359 14.477 1 88.19 290 SER A N 1
ATOM 2208 C CA . SER A 1 290 ? 6.555 -20.469 13.82 1 88.19 290 SER A CA 1
ATOM 2209 C C . SER A 1 290 ? 6.652 -20.141 12.336 1 88.19 290 SER A C 1
ATOM 2211 O O . SER A 1 290 ? 7.18 -19.094 11.961 1 88.19 290 SER A O 1
ATOM 2213 N N . ALA A 1 291 ? 6.375 -21.047 11.43 1 87 291 ALA A N 1
ATOM 2214 C CA . ALA A 1 291 ? 6.281 -20.922 9.984 1 87 291 ALA A CA 1
ATOM 2215 C C . ALA A 1 291 ? 7.668 -20.859 9.344 1 87 291 ALA A C 1
ATOM 2217 O O . ALA A 1 291 ? 7.805 -20.469 8.18 1 87 291 ALA A O 1
ATOM 2218 N N . MET A 1 292 ? 8.711 -21.219 10.078 1 89.31 292 MET A N 1
ATOM 2219 C CA . MET A 1 292 ? 10.055 -21.203 9.516 1 89.31 292 MET A CA 1
ATOM 2220 C C . MET A 1 292 ? 10.18 -22.219 8.383 1 89.31 292 MET A C 1
ATOM 2222 O O . MET A 1 292 ? 11 -22.047 7.48 1 89.31 292 MET A O 1
ATOM 2226 N N . ASP A 1 293 ? 9.414 -23.219 8.469 1 89 293 ASP A N 1
ATOM 2227 C CA . ASP A 1 293 ? 9.422 -24.25 7.43 1 89 293 ASP A CA 1
ATOM 2228 C C . ASP A 1 293 ? 9.07 -23.656 6.07 1 89 293 ASP A C 1
ATOM 2230 O O . ASP A 1 293 ? 9.531 -24.141 5.035 1 89 293 ASP A O 1
ATOM 2234 N N . GLU A 1 294 ? 8.289 -22.594 6.008 1 92.38 294 GLU A N 1
ATOM 2235 C CA . GLU A 1 294 ? 7.879 -21.938 4.766 1 92.38 294 GLU A CA 1
ATOM 2236 C C . GLU A 1 294 ? 9.055 -21.234 4.098 1 92.38 294 GLU A C 1
ATOM 2238 O O . GLU A 1 294 ? 9 -20.906 2.91 1 92.38 294 GLU A O 1
ATOM 2243 N N . MET A 1 295 ? 10.133 -21.047 4.844 1 94.5 295 MET A N 1
ATOM 2244 C CA . MET A 1 295 ? 11.273 -20.281 4.352 1 94.5 295 MET A CA 1
ATOM 2245 C C . MET A 1 295 ? 12.094 -21.094 3.355 1 94.5 295 MET A C 1
ATOM 2247 O O . MET A 1 295 ? 13.008 -20.562 2.721 1 94.5 295 MET A O 1
ATOM 2251 N N . ARG A 1 296 ? 11.703 -22.344 3.09 1 94.06 296 ARG A N 1
ATOM 2252 C CA . ARG A 1 296 ? 12.258 -23.094 1.959 1 94.06 296 ARG A CA 1
ATOM 2253 C C . ARG A 1 296 ? 11.906 -22.406 0.638 1 94.06 296 ARG A C 1
ATOM 2255 O O . ARG A 1 296 ? 12.609 -22.578 -0.359 1 94.06 296 ARG A O 1
ATOM 2262 N N . ALA A 1 297 ? 10.805 -21.641 0.691 1 95.69 297 ALA A N 1
ATOM 2263 C CA . ALA A 1 297 ? 10.305 -20.984 -0.516 1 95.69 297 ALA A CA 1
ATOM 2264 C C . ALA A 1 297 ? 10.852 -19.562 -0.625 1 95.69 297 ALA A C 1
ATOM 2266 O O . ALA A 1 297 ? 10.406 -18.781 -1.472 1 95.69 297 ALA A O 1
ATOM 2267 N N . ASP A 1 298 ? 11.859 -19.25 0.263 1 97.81 298 ASP A N 1
ATOM 2268 C CA . ASP A 1 298 ? 12.43 -17.906 0.224 1 97.81 298 ASP A CA 1
ATOM 2269 C C . ASP A 1 298 ? 13.227 -17.688 -1.06 1 97.81 298 ASP A C 1
ATOM 2271 O O . ASP A 1 298 ? 13.734 -16.578 -1.3 1 97.81 298 ASP A O 1
ATOM 2275 N N . MET A 1 299 ? 13.305 -18.672 -1.913 1 98.62 299 MET A N 1
ATOM 2276 C CA . MET A 1 299 ? 13.867 -18.594 -3.256 1 98.62 299 MET A CA 1
ATOM 2277 C C . MET A 1 299 ? 12.773 -18.406 -4.301 1 98.62 299 MET A C 1
ATOM 2279 O O . MET A 1 299 ? 12.977 -18.719 -5.477 1 98.62 299 MET A O 1
ATOM 2283 N N . GLY A 1 300 ? 11.578 -17.953 -3.906 1 98.69 300 GLY A N 1
ATOM 2284 C CA . GLY A 1 300 ? 10.445 -17.812 -4.809 1 98.69 300 GLY A CA 1
ATOM 2285 C C . GLY A 1 300 ? 10.742 -16.922 -5.996 1 98.69 300 GLY A C 1
ATOM 2286 O O . GLY A 1 300 ? 10.258 -17.172 -7.105 1 98.69 300 GLY A O 1
ATOM 2287 N N . GLY A 1 301 ? 11.539 -15.82 -5.762 1 98.88 301 GLY A N 1
ATOM 2288 C CA . GLY A 1 301 ? 11.945 -14.969 -6.867 1 98.88 301 GLY A CA 1
ATOM 2289 C C . GLY A 1 301 ? 12.742 -15.711 -7.93 1 98.88 301 GLY A C 1
ATOM 2290 O O . GLY A 1 301 ? 12.477 -15.562 -9.125 1 98.88 301 GLY A O 1
ATOM 2291 N N . ALA A 1 302 ? 13.68 -16.484 -7.516 1 98.94 302 ALA A N 1
ATOM 2292 C CA . ALA A 1 302 ? 14.484 -17.312 -8.414 1 98.94 302 ALA A CA 1
ATOM 2293 C C . ALA A 1 302 ? 13.609 -18.312 -9.172 1 98.94 302 ALA A C 1
ATOM 2295 O O . ALA A 1 302 ? 13.773 -18.5 -10.383 1 98.94 302 ALA A O 1
ATOM 2296 N N . ALA A 1 303 ? 12.688 -18.938 -8.453 1 98.94 303 ALA A N 1
ATOM 2297 C CA . ALA A 1 303 ? 11.781 -19.906 -9.055 1 98.94 303 ALA A CA 1
ATOM 2298 C C . ALA A 1 303 ? 10.945 -19.266 -10.164 1 98.94 303 ALA A C 1
ATOM 2300 O O . ALA A 1 303 ? 10.758 -19.859 -11.227 1 98.94 303 ALA A O 1
ATOM 2301 N N . CYS A 1 304 ? 10.484 -18.078 -9.93 1 98.94 304 CYS A N 1
ATOM 2302 C CA . CYS A 1 304 ? 9.68 -17.359 -10.906 1 98.94 304 CYS A CA 1
ATOM 2303 C C . CYS A 1 304 ? 10.5 -17.016 -12.141 1 98.94 304 CYS A C 1
ATOM 2305 O O . CYS A 1 304 ? 9.992 -17.062 -13.266 1 98.94 304 CYS A O 1
ATOM 2307 N N . VAL A 1 305 ? 11.734 -16.625 -11.938 1 98.94 305 VAL A N 1
ATOM 2308 C CA . VAL A 1 305 ? 12.602 -16.312 -13.07 1 98.94 305 VAL A CA 1
ATOM 2309 C C . VAL A 1 305 ? 12.812 -17.547 -13.93 1 98.94 305 VAL A C 1
ATOM 2311 O O . VAL A 1 305 ? 12.664 -17.5 -15.156 1 98.94 305 VAL A O 1
ATOM 2314 N N . VAL A 1 306 ? 13.133 -18.672 -13.273 1 98.94 306 VAL A N 1
ATOM 2315 C CA . VAL A 1 306 ? 13.312 -19.922 -14.016 1 98.94 306 VAL A CA 1
ATOM 2316 C C . VAL A 1 306 ? 12.023 -20.281 -14.734 1 98.94 306 VAL A C 1
ATOM 2318 O O . VAL A 1 306 ? 12.039 -20.641 -15.914 1 98.94 306 VAL A O 1
ATOM 2321 N N . GLY A 1 307 ? 10.922 -20.188 -14.055 1 98.94 307 GLY A N 1
ATOM 2322 C CA . GLY A 1 307 ? 9.625 -20.469 -14.656 1 98.94 307 GLY A CA 1
ATOM 2323 C C . GLY A 1 307 ? 9.305 -19.578 -15.836 1 98.94 307 GLY A C 1
ATOM 2324 O O . GLY A 1 307 ? 8.82 -20.047 -16.875 1 98.94 307 GLY A O 1
ATOM 2325 N N . ALA A 1 308 ? 9.562 -18.297 -15.719 1 98.94 308 ALA A N 1
ATOM 2326 C CA . ALA A 1 308 ? 9.258 -17.344 -16.781 1 98.94 308 ALA A CA 1
ATOM 2327 C C . ALA A 1 308 ? 10.109 -17.625 -18.016 1 98.94 308 ALA A C 1
ATOM 2329 O O . ALA A 1 308 ? 9.609 -17.578 -19.156 1 98.94 308 ALA A O 1
ATOM 2330 N N . ILE A 1 309 ? 11.367 -17.906 -17.828 1 98.94 309 ILE A N 1
ATOM 2331 C CA . ILE A 1 309 ? 12.25 -18.188 -18.953 1 98.94 309 ILE A CA 1
ATOM 2332 C C . ILE A 1 309 ? 11.867 -19.516 -19.594 1 98.94 309 ILE A C 1
ATOM 2334 O O . ILE A 1 309 ? 11.875 -19.656 -20.812 1 98.94 309 ILE A O 1
ATOM 2338 N N . TYR A 1 310 ? 11.547 -20.516 -18.734 1 98.88 310 TYR A N 1
ATOM 2339 C CA . TYR A 1 310 ? 11.008 -21.766 -19.25 1 98.88 310 TYR A CA 1
ATOM 2340 C C . TYR A 1 310 ? 9.805 -21.516 -20.156 1 98.88 310 TYR A C 1
ATOM 2342 O O . TYR A 1 310 ? 9.711 -22.094 -21.25 1 98.88 310 TYR A O 1
ATOM 2350 N N . GLY A 1 311 ? 8.859 -20.688 -19.719 1 98.88 311 GLY A N 1
ATOM 2351 C CA . GLY A 1 311 ? 7.699 -20.344 -20.516 1 98.88 311 GLY A CA 1
ATOM 2352 C C . GLY A 1 311 ? 8.055 -19.688 -21.828 1 98.88 311 GLY A C 1
ATOM 2353 O O . GLY A 1 311 ? 7.547 -20.078 -22.891 1 98.88 311 GLY A O 1
ATOM 2354 N N . ALA A 1 312 ? 8.938 -18.719 -21.781 1 98.81 312 ALA A N 1
ATOM 2355 C CA . ALA A 1 312 ? 9.352 -18.016 -22.984 1 98.81 312 ALA A CA 1
ATOM 2356 C C . ALA A 1 312 ? 9.992 -18.969 -24 1 98.81 312 ALA A C 1
ATOM 2358 O O . ALA A 1 312 ? 9.695 -18.922 -25.188 1 98.81 312 ALA A O 1
ATOM 2359 N N . ALA A 1 313 ? 10.852 -19.812 -23.5 1 98.81 313 ALA A N 1
ATOM 2360 C CA . ALA A 1 313 ? 11.555 -20.766 -24.359 1 98.81 313 ALA A CA 1
ATOM 2361 C C . ALA A 1 313 ? 10.609 -21.812 -24.922 1 98.81 313 ALA A C 1
ATOM 2363 O O . ALA A 1 313 ? 10.68 -22.156 -26.109 1 98.81 313 ALA A O 1
ATOM 2364 N N . SER A 1 314 ? 9.711 -22.344 -24.078 1 98.62 314 SER A N 1
ATOM 2365 C CA . SER A 1 314 ? 8.758 -23.344 -24.5 1 98.62 314 SER A CA 1
ATOM 2366 C C . SER A 1 314 ? 7.824 -22.812 -25.578 1 98.62 314 SER A C 1
ATOM 2368 O O . SER A 1 314 ? 7.387 -23.562 -26.453 1 98.62 314 SER A O 1
ATOM 2370 N N . LEU A 1 315 ? 7.559 -21.531 -25.531 1 98.5 315 LEU A N 1
ATOM 2371 C CA . LEU A 1 315 ? 6.668 -20.875 -26.5 1 98.5 315 LEU A CA 1
ATOM 2372 C C . LEU A 1 315 ? 7.453 -20.312 -27.672 1 98.5 315 LEU A C 1
ATOM 2374 O O . LEU A 1 315 ? 6.871 -19.719 -28.578 1 98.5 315 LEU A O 1
ATOM 2378 N N . LYS A 1 316 ? 8.781 -20.438 -27.625 1 98.25 316 LYS A N 1
ATOM 2379 C CA . LYS A 1 316 ? 9.68 -19.938 -28.656 1 98.25 316 LYS A CA 1
ATOM 2380 C C . LYS A 1 316 ? 9.438 -18.453 -28.938 1 98.25 316 LYS A C 1
ATOM 2382 O O . LYS A 1 316 ? 9.289 -18.062 -30.094 1 98.25 316 LYS A O 1
ATOM 2387 N N . MET A 1 317 ? 9.336 -17.719 -27.891 1 98.38 317 MET A N 1
ATOM 2388 C CA . MET A 1 317 ? 9.094 -16.281 -28.047 1 98.38 317 MET A CA 1
ATOM 2389 C C . MET A 1 317 ? 10.273 -15.602 -28.734 1 98.38 317 MET A C 1
ATOM 2391 O O . MET A 1 317 ? 11.43 -15.93 -28.453 1 98.38 317 MET A O 1
ATOM 2395 N N . PRO A 1 318 ? 9.992 -14.617 -29.609 1 98.44 318 PRO A N 1
ATOM 2396 C CA . PRO A 1 318 ? 11.07 -13.953 -30.344 1 98.44 318 PRO A CA 1
ATOM 2397 C C . PRO A 1 318 ? 11.641 -12.742 -29.609 1 98.44 318 PRO A C 1
ATOM 2399 O O . PRO A 1 318 ? 11.555 -11.617 -30.094 1 98.44 318 PRO A O 1
ATOM 2402 N N . LEU A 1 319 ? 12.25 -12.977 -28.5 1 98.38 319 LEU A N 1
ATOM 2403 C CA . LEU A 1 319 ? 12.93 -11.953 -27.703 1 98.38 319 LEU A CA 1
ATOM 2404 C C . LEU A 1 319 ? 14.141 -12.539 -26.984 1 98.38 319 LEU A C 1
ATOM 2406 O O . LEU A 1 319 ? 14.328 -13.758 -26.969 1 98.38 319 LEU A O 1
ATOM 2410 N N . ASN A 1 320 ? 14.961 -11.68 -26.484 1 98.62 320 ASN A N 1
ATOM 2411 C CA . ASN A 1 320 ? 16.094 -12.086 -25.656 1 98.62 320 ASN A CA 1
ATOM 2412 C C . ASN A 1 320 ? 15.828 -11.82 -24.188 1 98.62 320 ASN A C 1
ATOM 2414 O O . ASN A 1 320 ? 15.297 -10.766 -23.828 1 98.62 320 ASN A O 1
ATOM 2418 N N . VAL A 1 321 ? 16.094 -12.812 -23.359 1 98.81 321 VAL A N 1
ATOM 2419 C CA . VAL A 1 321 ? 15.922 -12.68 -21.922 1 98.81 321 VAL A CA 1
ATOM 2420 C C . VAL A 1 321 ? 17.188 -13.117 -21.188 1 98.81 321 VAL A C 1
ATOM 2422 O O . VAL A 1 321 ? 17.812 -14.117 -21.562 1 98.81 321 VAL A O 1
ATOM 2425 N N . VAL A 1 322 ? 17.625 -12.359 -20.219 1 98.88 322 VAL A N 1
ATOM 2426 C CA . VAL A 1 322 ? 18.703 -12.734 -19.312 1 98.88 322 VAL A CA 1
ATOM 2427 C C . VAL A 1 322 ? 18.156 -12.938 -17.906 1 98.88 322 VAL A C 1
ATOM 2429 O O . VAL A 1 322 ? 17.406 -12.102 -17.391 1 98.88 322 VAL A O 1
ATOM 2432 N N . GLY A 1 323 ? 18.406 -14.094 -17.344 1 98.94 323 GLY A N 1
ATOM 2433 C CA . GLY A 1 323 ? 18.078 -14.375 -15.953 1 98.94 323 GLY A CA 1
ATOM 2434 C C . GLY A 1 323 ? 19.297 -14.391 -15.039 1 98.94 323 GLY A C 1
ATOM 2435 O O . GLY A 1 323 ? 20.297 -15.039 -15.352 1 98.94 323 GLY A O 1
ATOM 2436 N N . LEU A 1 324 ? 19.281 -13.602 -13.945 1 98.94 324 LEU A N 1
ATOM 2437 C CA . LEU A 1 324 ? 20.344 -13.562 -12.953 1 98.94 324 LEU A CA 1
ATOM 2438 C C . LEU A 1 324 ? 19.812 -13.992 -11.586 1 98.94 324 LEU A C 1
ATOM 2440 O O . LEU A 1 324 ? 18.844 -13.422 -11.078 1 98.94 324 LEU A O 1
ATOM 2444 N N . ILE A 1 325 ? 20.484 -15.031 -10.969 1 98.94 325 ILE A N 1
ATOM 2445 C CA . ILE A 1 325 ? 19.984 -15.586 -9.719 1 98.94 325 ILE A CA 1
ATOM 2446 C C . ILE A 1 325 ? 21.141 -15.82 -8.75 1 98.94 325 ILE A C 1
ATOM 2448 O O . ILE A 1 325 ? 21.875 -16.797 -8.883 1 98.94 325 ILE A O 1
ATOM 2452 N N . PRO A 1 326 ? 21.297 -14.953 -7.773 1 98.94 326 PRO A N 1
ATOM 2453 C CA . PRO A 1 326 ? 22.219 -15.273 -6.68 1 98.94 326 PRO A CA 1
ATOM 2454 C C . PRO A 1 326 ? 21.656 -16.312 -5.715 1 98.94 326 PRO A C 1
ATOM 2456 O O . PRO A 1 326 ? 20.688 -16.031 -4.992 1 98.94 326 PRO A O 1
ATOM 2459 N N . LEU A 1 327 ? 22.266 -17.531 -5.648 1 98.94 327 LEU A N 1
ATOM 2460 C CA . LEU A 1 327 ? 21.766 -18.625 -4.82 1 98.94 327 LEU A CA 1
ATOM 2461 C C . LEU A 1 327 ? 22.641 -18.797 -3.576 1 98.94 327 LEU A C 1
ATOM 2463 O O . LEU A 1 327 ? 23.859 -18.906 -3.676 1 98.94 327 LEU A O 1
ATOM 2467 N N . CYS A 1 328 ? 22.016 -18.828 -2.43 1 98.75 328 CYS A N 1
ATOM 2468 C CA . CYS A 1 328 ? 22.688 -19.125 -1.173 1 98.75 328 CYS A CA 1
ATOM 2469 C C . CYS A 1 328 ? 21.688 -19.5 -0.09 1 98.75 328 CYS A C 1
ATOM 2471 O O . CYS A 1 328 ? 20.484 -19.594 -0.355 1 98.75 328 CYS A O 1
ATOM 2473 N N . GLU A 1 329 ? 22.141 -19.844 1.087 1 98.31 329 GLU A N 1
ATOM 2474 C CA . GLU A 1 329 ? 21.344 -19.969 2.307 1 98.31 329 GLU A CA 1
ATOM 2475 C C . GLU A 1 329 ? 21.703 -18.891 3.318 1 98.31 329 GLU A C 1
ATOM 2477 O O . GLU A 1 329 ? 22.844 -18.422 3.363 1 98.31 329 GLU A O 1
ATOM 2482 N N . ASN A 1 330 ? 20.734 -18.453 4.012 1 98.44 330 ASN A N 1
ATOM 2483 C CA . ASN A 1 330 ? 20.938 -17.547 5.145 1 98.44 330 ASN A CA 1
ATOM 2484 C C . ASN A 1 330 ? 20.812 -18.297 6.477 1 98.44 330 ASN A C 1
ATOM 2486 O O . ASN A 1 330 ? 19.703 -18.469 6.988 1 98.44 330 ASN A O 1
ATOM 2490 N N . MET A 1 331 ? 21.969 -18.641 7.066 1 97.44 331 MET A N 1
ATOM 2491 C CA . MET A 1 331 ? 21.984 -19.5 8.25 1 97.44 331 MET A CA 1
ATOM 2492 C C . MET A 1 331 ? 22.766 -18.844 9.383 1 97.44 331 MET A C 1
ATOM 2494 O O . MET A 1 331 ? 23.672 -18.047 9.148 1 97.44 331 MET A O 1
ATOM 2498 N N . PRO A 1 332 ? 22.375 -19.109 10.594 1 95.88 332 PRO A N 1
ATOM 2499 C CA . PRO A 1 332 ? 23.234 -18.703 11.711 1 95.88 332 PRO A CA 1
ATOM 2500 C C . PRO A 1 332 ? 24.484 -19.594 11.836 1 95.88 332 PRO A C 1
ATOM 2502 O O . PRO A 1 332 ? 24.406 -20.797 11.578 1 95.88 332 PRO A O 1
ATOM 2505 N N . SER A 1 333 ? 25.547 -19 12.125 1 94.94 333 SER A N 1
ATOM 2506 C CA . SER A 1 333 ? 26.812 -19.703 12.336 1 94.94 333 SER A CA 1
ATOM 2507 C C . SER A 1 333 ? 27.891 -18.781 12.867 1 94.94 333 SER A C 1
ATOM 2509 O O . SER A 1 333 ? 27.641 -17.594 13.078 1 94.94 333 SER A O 1
ATOM 2511 N N . GLY A 1 334 ? 29.062 -19.375 13.062 1 92 334 GLY A N 1
ATOM 2512 C CA . GLY A 1 334 ? 30.203 -18.578 13.508 1 92 334 GLY A CA 1
ATOM 2513 C C . GLY A 1 334 ? 30.688 -17.609 12.453 1 92 334 GLY A C 1
ATOM 2514 O O . GLY A 1 334 ? 31.359 -16.625 12.773 1 92 334 GLY A O 1
ATOM 2515 N N . GLY A 1 335 ? 30.328 -17.828 11.227 1 94.62 335 GLY A N 1
ATOM 2516 C CA . GLY A 1 335 ? 30.766 -16.953 10.141 1 94.62 335 GLY A CA 1
ATOM 2517 C C . GLY A 1 335 ? 29.688 -16.016 9.648 1 94.62 335 GLY A C 1
ATOM 2518 O O . GLY A 1 335 ? 29.938 -15.195 8.766 1 94.62 335 GLY A O 1
ATOM 2519 N N . ALA A 1 336 ? 28.531 -16.094 10.234 1 96.62 336 ALA A N 1
ATOM 2520 C CA . ALA A 1 336 ? 27.375 -15.336 9.75 1 96.62 336 ALA A CA 1
ATOM 2521 C C . ALA A 1 336 ? 27.547 -13.844 10.016 1 96.62 336 ALA A C 1
ATOM 2523 O O . ALA A 1 336 ? 28.344 -13.445 10.867 1 96.62 336 ALA A O 1
ATOM 2524 N N . ASN A 1 337 ? 26.844 -13 9.188 1 96.38 337 ASN A N 1
ATOM 2525 C CA . ASN A 1 337 ? 26.781 -11.57 9.438 1 96.38 337 ASN A CA 1
ATOM 2526 C C . ASN A 1 337 ? 26.25 -11.273 10.836 1 96.38 337 ASN A C 1
ATOM 2528 O O . ASN A 1 337 ? 25.391 -12.008 11.352 1 96.38 337 ASN A O 1
ATOM 2532 N N . LYS A 1 338 ? 26.766 -10.203 11.43 1 95.56 338 LYS A N 1
ATOM 2533 C CA . LYS A 1 338 ? 26.266 -9.641 12.68 1 95.56 338 LYS A CA 1
ATOM 2534 C C . LYS A 1 338 ? 25.703 -8.242 12.461 1 95.56 338 LYS A C 1
ATOM 2536 O O . LYS A 1 338 ? 26.25 -7.461 11.68 1 95.56 338 LYS A O 1
ATOM 2541 N N . PRO A 1 339 ? 24.594 -7.98 13.18 1 95 339 PRO A N 1
ATOM 2542 C CA . PRO A 1 339 ? 24.156 -6.582 13.133 1 95 339 PRO A CA 1
ATOM 2543 C C . PRO A 1 339 ? 25.297 -5.609 13.445 1 95 339 PRO A C 1
ATOM 2545 O O . PRO A 1 339 ? 26.062 -5.828 14.391 1 95 339 PRO A O 1
ATOM 2548 N N . GLY A 1 340 ? 25.453 -4.625 12.562 1 93.56 340 GLY A N 1
ATOM 2549 C CA . GLY A 1 340 ? 26.531 -3.66 12.734 1 93.56 340 GLY A CA 1
ATOM 2550 C C . GLY A 1 340 ? 27.688 -3.871 11.758 1 93.56 340 GLY A C 1
ATOM 2551 O O . GLY A 1 340 ? 28.5 -2.975 11.562 1 93.56 340 GLY A O 1
ATOM 2552 N N . ASP A 1 341 ? 27.75 -5.023 11.125 1 95.44 341 ASP A N 1
ATOM 2553 C CA . ASP A 1 341 ? 28.781 -5.289 10.133 1 95.44 341 ASP A CA 1
ATOM 2554 C C . ASP A 1 341 ? 28.656 -4.34 8.938 1 95.44 341 ASP A C 1
ATOM 2556 O O . ASP A 1 341 ? 27.547 -3.887 8.617 1 95.44 341 ASP A O 1
ATOM 2560 N N . VAL A 1 342 ? 29.734 -3.979 8.336 1 96.69 342 VAL A N 1
ATOM 2561 C CA . VAL A 1 342 ? 29.75 -3.184 7.117 1 96.69 342 VAL A CA 1
ATOM 2562 C C . VAL A 1 342 ? 30.438 -3.971 6 1 96.69 342 VAL A C 1
ATOM 2564 O O . VAL A 1 342 ? 31.531 -4.527 6.199 1 96.69 342 VAL A O 1
ATOM 2567 N N . VAL A 1 343 ? 29.781 -4.066 4.875 1 97.81 343 VAL A N 1
ATOM 2568 C CA . VAL A 1 343 ? 30.328 -4.773 3.719 1 97.81 343 VAL A CA 1
ATOM 2569 C C . VAL A 1 343 ? 30.344 -3.848 2.506 1 97.81 343 VAL A C 1
ATOM 2571 O O . VAL A 1 343 ? 29.75 -2.77 2.531 1 97.81 343 VAL A O 1
ATOM 2574 N N . THR A 1 344 ? 31.062 -4.238 1.482 1 98.19 344 THR A N 1
ATOM 2575 C CA . THR A 1 344 ? 31.156 -3.457 0.254 1 98.19 344 THR A CA 1
ATOM 2576 C C . THR A 1 344 ? 30.547 -4.223 -0.919 1 98.19 344 THR A C 1
ATOM 2578 O O . THR A 1 344 ? 30.938 -5.363 -1.191 1 98.19 344 THR A O 1
ATOM 2581 N N . ALA A 1 345 ? 29.609 -3.617 -1.616 1 98.44 345 ALA A N 1
ATOM 2582 C CA . ALA A 1 345 ? 28.953 -4.223 -2.773 1 98.44 345 ALA A CA 1
ATOM 2583 C C . ALA A 1 345 ? 29.844 -4.137 -4.012 1 98.44 345 ALA A C 1
ATOM 2585 O O . ALA A 1 345 ? 30.875 -3.473 -3.994 1 98.44 345 ALA A O 1
ATOM 2586 N N . MET A 1 346 ? 29.406 -4.809 -5 1 98.12 346 MET A N 1
ATOM 2587 C CA . MET A 1 346 ? 30.141 -4.926 -6.254 1 98.12 346 MET A CA 1
ATOM 2588 C C . MET A 1 346 ? 30.453 -3.551 -6.836 1 98.12 346 MET A C 1
ATOM 2590 O O . MET A 1 346 ? 31.516 -3.35 -7.438 1 98.12 346 MET A O 1
ATOM 2594 N N . ASN A 1 347 ? 29.594 -2.584 -6.625 1 96.56 347 ASN A N 1
ATOM 2595 C CA . ASN A 1 347 ? 29.766 -1.265 -7.227 1 96.56 347 ASN A CA 1
ATOM 2596 C C . ASN A 1 347 ? 30.547 -0.331 -6.316 1 96.56 347 ASN A C 1
ATOM 2598 O O . ASN A 1 347 ? 30.641 0.868 -6.582 1 96.56 347 ASN A O 1
ATOM 2602 N N . GLY A 1 348 ? 30.969 -0.806 -5.168 1 97.44 348 GLY A N 1
ATOM 2603 C CA . GLY A 1 348 ? 31.812 -0.024 -4.277 1 97.44 348 GLY A CA 1
ATOM 2604 C C . GLY A 1 348 ? 31.047 0.61 -3.133 1 97.44 348 GLY A C 1
ATOM 2605 O O . GLY A 1 348 ? 31.641 1.064 -2.154 1 97.44 348 GLY A O 1
ATOM 2606 N N . LYS A 1 349 ? 29.75 0.606 -3.125 1 97.62 349 LYS A N 1
ATOM 2607 C CA . LYS A 1 349 ? 28.969 1.167 -2.029 1 97.62 349 LYS A CA 1
ATOM 2608 C C . LYS A 1 349 ? 29.109 0.326 -0.764 1 97.62 349 LYS A C 1
ATOM 2610 O O . LYS A 1 349 ? 29.109 -0.905 -0.828 1 97.62 349 LYS A O 1
ATOM 2615 N N . THR A 1 350 ? 29.25 0.993 0.328 1 97.88 350 THR A N 1
ATOM 2616 C CA . THR A 1 350 ? 29.297 0.311 1.616 1 97.88 350 THR A CA 1
ATOM 2617 C C . THR A 1 350 ? 27.906 0.151 2.201 1 97.88 350 THR A C 1
ATOM 2619 O O . THR A 1 350 ? 27.062 1.042 2.062 1 97.88 350 THR A O 1
ATOM 2622 N N . ILE A 1 351 ? 27.672 -1.038 2.748 1 98.31 351 ILE A N 1
ATOM 2623 C CA . ILE A 1 351 ? 26.375 -1.364 3.33 1 98.31 351 ILE A CA 1
ATOM 2624 C C . ILE A 1 351 ? 26.547 -1.731 4.801 1 98.31 351 ILE A C 1
ATOM 2626 O O . ILE A 1 351 ? 27.281 -2.662 5.133 1 98.31 351 ILE A O 1
ATOM 2630 N N . GLN A 1 352 ? 25.938 -1.023 5.676 1 97.31 352 GLN A N 1
ATOM 2631 C CA . GLN A 1 352 ? 25.797 -1.462 7.059 1 97.31 352 GLN A CA 1
ATOM 2632 C C . GLN A 1 352 ? 24.625 -2.436 7.219 1 97.31 352 GLN A C 1
ATOM 2634 O O . GLN A 1 352 ? 23.516 -2.164 6.754 1 97.31 352 GLN A O 1
ATOM 2639 N N . ILE A 1 353 ? 24.922 -3.568 7.809 1 97.19 353 ILE A N 1
ATOM 2640 C CA . ILE A 1 353 ? 23.906 -4.586 8.031 1 97.19 353 ILE A CA 1
ATOM 2641 C C . ILE A 1 353 ? 23.406 -4.523 9.469 1 97.19 353 ILE A C 1
ATOM 2643 O O . ILE A 1 353 ? 24.109 -4.938 10.391 1 97.19 353 ILE A O 1
ATOM 2647 N N . ASP A 1 354 ? 22.203 -4.117 9.641 1 96.19 354 ASP A N 1
ATOM 2648 C CA . ASP A 1 354 ? 21.672 -4.008 11 1 96.19 354 ASP A CA 1
ATOM 2649 C C . ASP A 1 354 ? 20.641 -5.105 11.281 1 96.19 354 ASP A C 1
ATOM 2651 O O . ASP A 1 354 ? 20.281 -5.34 12.43 1 96.19 354 ASP A O 1
ATOM 2655 N N . ASN A 1 355 ? 20.125 -5.742 10.258 1 97 355 ASN A N 1
ATOM 2656 C CA . ASN A 1 355 ? 19.219 -6.879 10.383 1 97 355 ASN A CA 1
ATOM 2657 C C . ASN A 1 355 ? 19.578 -8 9.406 1 97 355 ASN A C 1
ATOM 2659 O O . ASN A 1 355 ? 19.406 -7.859 8.195 1 97 355 ASN A O 1
ATOM 2663 N N . THR A 1 356 ? 20 -9.117 9.875 1 97.19 356 THR A N 1
ATOM 2664 C CA . THR A 1 356 ? 20.5 -10.203 9.047 1 97.19 356 THR A CA 1
ATOM 2665 C C . THR A 1 356 ? 19.344 -10.984 8.438 1 97.19 356 THR A C 1
ATOM 2667 O O . THR A 1 356 ? 19.547 -11.82 7.551 1 97.19 356 THR A O 1
ATOM 2670 N N . ASP A 1 357 ? 18.062 -10.711 8.906 1 96.56 357 ASP A N 1
ATOM 2671 C CA . ASP A 1 357 ? 16.859 -11.281 8.305 1 96.56 357 ASP A CA 1
ATOM 2672 C C . ASP A 1 357 ? 16.422 -10.477 7.086 1 96.56 357 ASP A C 1
ATOM 2674 O O . ASP A 1 357 ? 15.469 -10.852 6.398 1 96.56 357 ASP A O 1
ATOM 2678 N N . ALA A 1 358 ? 17.078 -9.383 6.84 1 97.69 358 ALA A N 1
ATOM 2679 C CA . ALA A 1 358 ? 16.906 -8.633 5.602 1 97.69 358 ALA A CA 1
ATOM 2680 C C . ALA A 1 358 ? 17.984 -8.977 4.582 1 97.69 358 ALA A C 1
ATOM 2682 O O . ALA A 1 358 ? 18.625 -8.086 4.008 1 97.69 358 ALA A O 1
ATOM 2683 N N . GLU A 1 359 ? 18.219 -10.258 4.375 1 97.56 359 GLU A N 1
ATOM 2684 C CA . GLU A 1 359 ? 19.312 -10.797 3.57 1 97.56 359 GLU A CA 1
ATOM 2685 C C . GLU A 1 359 ? 18.984 -10.719 2.08 1 97.56 359 GLU A C 1
ATOM 2687 O O . GLU A 1 359 ? 19.891 -10.625 1.25 1 97.56 359 GLU A O 1
ATOM 2692 N N . GLY A 1 360 ? 17.703 -10.797 1.631 1 98.56 360 GLY A N 1
ATOM 2693 C CA . GLY A 1 360 ? 17.297 -10.797 0.233 1 98.56 360 GLY A CA 1
ATOM 2694 C C . GLY A 1 360 ? 17.781 -9.578 -0.531 1 98.56 360 GLY A C 1
ATOM 2695 O O . GLY A 1 360 ? 18.297 -9.711 -1.644 1 98.56 360 GLY A O 1
ATOM 2696 N N . ARG A 1 361 ? 17.594 -8.391 0.126 1 98.5 361 ARG A N 1
ATOM 2697 C CA . ARG A 1 361 ? 18.016 -7.172 -0.551 1 98.5 361 ARG A CA 1
ATOM 2698 C C . ARG A 1 361 ? 19.531 -7.105 -0.674 1 98.5 361 ARG A C 1
ATOM 2700 O O . ARG A 1 361 ? 20.062 -6.496 -1.609 1 98.5 361 ARG A O 1
ATOM 2707 N N . LEU A 1 362 ? 20.312 -7.809 0.173 1 98.75 362 LEU A N 1
ATOM 2708 C CA . LEU A 1 362 ? 21.766 -7.84 0.089 1 98.75 362 LEU A CA 1
ATOM 2709 C C . LEU A 1 362 ? 22.219 -8.656 -1.113 1 98.75 362 LEU A C 1
ATOM 2711 O O . LEU A 1 362 ? 23.094 -8.227 -1.87 1 98.75 362 LEU A O 1
ATOM 2715 N N . ILE A 1 363 ? 21.625 -9.82 -1.325 1 98.88 363 ILE A N 1
ATOM 2716 C CA . ILE A 1 363 ? 22.078 -10.648 -2.43 1 98.88 363 ILE A CA 1
ATOM 2717 C C . ILE A 1 363 ? 21.609 -10.062 -3.756 1 98.88 363 ILE A C 1
ATOM 2719 O O . ILE A 1 363 ? 22.281 -10.172 -4.773 1 98.88 363 ILE A O 1
ATOM 2723 N N . LEU A 1 364 ? 20.516 -9.406 -3.762 1 98.94 364 LEU A N 1
ATOM 2724 C CA . LEU A 1 364 ? 20 -8.766 -4.973 1 98.94 364 LEU A CA 1
ATOM 2725 C C . LEU A 1 364 ? 20.844 -7.559 -5.344 1 98.94 364 LEU A C 1
ATOM 2727 O O . LEU A 1 364 ? 20.969 -7.215 -6.523 1 98.94 364 LEU A O 1
ATOM 2731 N N . ALA A 1 365 ? 21.484 -6.875 -4.352 1 98.81 365 ALA A N 1
ATOM 2732 C CA . ALA A 1 365 ? 22.297 -5.691 -4.605 1 98.81 365 ALA A CA 1
ATOM 2733 C C . ALA A 1 365 ? 23.391 -5.984 -5.633 1 98.81 365 ALA A C 1
ATOM 2735 O O . ALA A 1 365 ? 23.484 -5.297 -6.648 1 98.81 365 ALA A O 1
ATOM 2736 N N . ASP A 1 366 ? 24.125 -7 -5.414 1 98.88 366 ASP A N 1
ATOM 2737 C CA . ASP A 1 366 ? 25.234 -7.336 -6.32 1 98.88 366 ASP A CA 1
ATOM 2738 C C . ASP A 1 366 ? 24.703 -7.832 -7.664 1 98.88 366 ASP A C 1
ATOM 2740 O O . ASP A 1 366 ? 25.297 -7.566 -8.711 1 98.88 366 ASP A O 1
ATOM 2744 N N . ALA A 1 367 ? 23.594 -8.594 -7.633 1 98.94 367 ALA A N 1
ATOM 2745 C CA . ALA A 1 367 ? 23 -9.047 -8.891 1 98.94 367 ALA A CA 1
ATOM 2746 C C . ALA A 1 367 ? 22.531 -7.863 -9.727 1 98.94 367 ALA A C 1
ATOM 2748 O O . ALA A 1 367 ? 22.672 -7.863 -10.953 1 98.94 367 ALA A O 1
ATOM 2749 N N . LEU A 1 368 ? 21.906 -6.906 -9.086 1 98.81 368 LEU A N 1
ATOM 2750 C CA . LEU A 1 368 ? 21.469 -5.691 -9.766 1 98.81 368 LEU A CA 1
ATOM 2751 C C . LEU A 1 368 ? 22.656 -4.949 -10.367 1 98.81 368 LEU A C 1
ATOM 2753 O O . LEU A 1 368 ? 22.609 -4.523 -11.523 1 98.81 368 LEU A O 1
ATOM 2757 N N . CYS A 1 369 ? 23.734 -4.816 -9.609 1 98.56 369 CYS A N 1
ATOM 2758 C CA . CYS A 1 369 ? 24.953 -4.195 -10.133 1 98.56 369 CYS A CA 1
ATOM 2759 C C . CYS A 1 369 ? 25.469 -4.953 -11.352 1 98.56 369 CYS A C 1
ATOM 2761 O O . CYS A 1 369 ? 25.781 -4.344 -12.375 1 98.56 369 CYS A O 1
ATOM 2763 N N . TYR A 1 370 ? 25.516 -6.234 -11.227 1 98.62 370 TYR A N 1
ATOM 2764 C CA . TYR A 1 370 ? 26.062 -7.074 -12.289 1 98.62 370 TYR A CA 1
ATOM 2765 C C . TYR A 1 370 ? 25.219 -6.961 -13.547 1 98.62 370 TYR A C 1
ATOM 2767 O O . TYR A 1 370 ? 25.734 -7.059 -14.664 1 98.62 370 TYR A O 1
ATOM 2775 N N . SER A 1 371 ? 23.938 -6.715 -13.445 1 98.44 371 SER A N 1
ATOM 2776 C CA . SER A 1 371 ? 23.016 -6.676 -14.562 1 98.44 371 SER A CA 1
ATOM 2777 C C . SER A 1 371 ? 23.375 -5.574 -15.547 1 98.44 371 SER A C 1
ATOM 2779 O O . SER A 1 371 ? 22.984 -5.621 -16.719 1 98.44 371 SER A O 1
ATOM 2781 N N . GLU A 1 372 ? 24.094 -4.574 -15.125 1 96.88 372 GLU A N 1
ATOM 2782 C CA . GLU A 1 372 ? 24.5 -3.457 -15.977 1 96.88 372 GLU A CA 1
ATOM 2783 C C . GLU A 1 372 ? 25.266 -3.945 -17.203 1 96.88 372 GLU A C 1
ATOM 2785 O O . GLU A 1 372 ? 25.172 -3.355 -18.281 1 96.88 372 GLU A O 1
ATOM 2790 N N . LYS A 1 373 ? 25.969 -4.996 -17 1 96.06 373 LYS A N 1
ATOM 2791 C CA . LYS A 1 373 ? 26.812 -5.527 -18.062 1 96.06 373 LYS A CA 1
ATOM 2792 C C . LYS A 1 373 ? 25.984 -5.957 -19.266 1 96.06 373 LYS A C 1
ATOM 2794 O O . LYS A 1 373 ? 26.469 -5.949 -20.406 1 96.06 373 LYS A O 1
ATOM 2799 N N . PHE A 1 374 ? 24.719 -6.234 -19.109 1 96.62 374 PHE A N 1
ATOM 2800 C CA . PHE A 1 374 ? 23.875 -6.789 -20.172 1 96.62 374 PHE A CA 1
ATOM 2801 C C . PHE A 1 374 ? 23.125 -5.688 -20.906 1 96.62 374 PHE A C 1
ATOM 2803 O O . PHE A 1 374 ? 22.484 -5.941 -21.922 1 96.62 374 PHE A O 1
ATOM 2810 N N . GLN A 1 375 ? 23.172 -4.445 -20.391 1 94 375 GLN A N 1
ATOM 2811 C CA . GLN A 1 375 ? 22.531 -3.293 -21.016 1 94 375 GLN A CA 1
ATOM 2812 C C . GLN A 1 375 ? 21.125 -3.629 -21.484 1 94 375 GLN A C 1
ATOM 2814 O O . GLN A 1 375 ? 20.781 -3.408 -22.641 1 94 375 GLN A O 1
ATOM 2819 N N . GLY A 1 376 ? 20.328 -4.188 -20.609 1 95.75 376 GLY A N 1
ATOM 2820 C CA . GLY A 1 376 ? 18.984 -4.641 -20.922 1 95.75 376 GLY A CA 1
ATOM 2821 C C . GLY A 1 376 ? 18.031 -3.504 -21.25 1 95.75 376 GLY A C 1
ATOM 2822 O O . GLY A 1 376 ? 18.297 -2.348 -20.922 1 95.75 376 GLY A O 1
ATOM 2823 N N . GLN A 1 377 ? 16.922 -3.82 -21.953 1 96.12 377 GLN A N 1
ATOM 2824 C CA . GLN A 1 377 ? 15.852 -2.859 -22.203 1 96.12 377 GLN A CA 1
ATOM 2825 C C . GLN A 1 377 ? 15.242 -2.354 -20.906 1 96.12 377 GLN A C 1
ATOM 2827 O O . GLN A 1 377 ? 14.984 -1.155 -20.766 1 96.12 377 GLN A O 1
ATOM 2832 N N . PHE A 1 378 ? 14.891 -3.244 -20.031 1 96.81 378 PHE A N 1
ATOM 2833 C CA . PHE A 1 378 ? 14.5 -2.951 -18.672 1 96.81 378 PHE A CA 1
ATOM 2834 C C . PHE A 1 378 ? 14.828 -4.125 -17.75 1 96.81 378 PHE A C 1
ATOM 2836 O O . PHE A 1 378 ? 15.148 -5.219 -18.219 1 96.81 378 PHE A O 1
ATOM 2843 N N . ILE A 1 379 ? 14.875 -3.836 -16.469 1 98.31 379 ILE A N 1
ATOM 2844 C CA . ILE A 1 379 ? 15.242 -4.812 -15.445 1 98.31 379 ILE A CA 1
ATOM 2845 C C . ILE A 1 379 ? 14.07 -5.027 -14.484 1 98.31 379 ILE A C 1
ATOM 2847 O O . ILE A 1 379 ? 13.398 -4.07 -14.094 1 98.31 379 ILE A O 1
ATOM 2851 N N . ILE A 1 380 ? 13.805 -6.293 -14.148 1 98.69 380 ILE A N 1
ATOM 2852 C CA . ILE A 1 380 ? 12.836 -6.66 -13.125 1 98.69 380 ILE A CA 1
ATOM 2853 C C . ILE A 1 380 ? 13.492 -7.566 -12.086 1 98.69 380 ILE A C 1
ATOM 2855 O O . ILE A 1 380 ? 14.062 -8.609 -12.438 1 98.69 380 ILE A O 1
ATOM 2859 N N . ASP A 1 381 ? 13.477 -7.172 -10.883 1 98.81 381 ASP A N 1
ATOM 2860 C CA . ASP A 1 381 ? 13.844 -8.133 -9.852 1 98.81 381 ASP A CA 1
ATOM 2861 C C . ASP A 1 381 ? 12.609 -8.594 -9.07 1 98.81 381 ASP A C 1
ATOM 2863 O O . ASP A 1 381 ? 11.68 -7.816 -8.852 1 98.81 381 ASP A O 1
ATOM 2867 N N . ILE A 1 382 ? 12.57 -9.844 -8.734 1 98.88 382 ILE A N 1
ATOM 2868 C CA . ILE A 1 382 ? 11.469 -10.531 -8.07 1 98.88 382 ILE A CA 1
ATOM 2869 C C . ILE A 1 382 ? 11.961 -11.18 -6.781 1 98.88 382 ILE A C 1
ATOM 2871 O O . ILE A 1 382 ? 12.969 -11.891 -6.785 1 98.88 382 ILE A O 1
ATOM 2875 N N . ALA A 1 383 ? 11.227 -10.891 -5.656 1 98.88 383 ALA A N 1
ATOM 2876 C CA . ALA A 1 383 ? 11.75 -11.414 -4.402 1 98.88 383 ALA A CA 1
ATOM 2877 C C . ALA A 1 383 ? 10.641 -11.586 -3.369 1 98.88 383 ALA A C 1
ATOM 2879 O O . ALA A 1 383 ? 9.742 -10.75 -3.268 1 98.88 383 ALA A O 1
ATOM 2880 N N . THR A 1 384 ? 10.641 -12.719 -2.691 1 98.25 384 THR A N 1
ATOM 2881 C CA . THR A 1 384 ? 10 -12.75 -1.382 1 98.25 384 THR A CA 1
ATOM 2882 C C . THR A 1 384 ? 10.75 -11.859 -0.395 1 98.25 384 THR A C 1
ATOM 2884 O O . THR A 1 384 ? 11.609 -12.328 0.347 1 98.25 384 THR A O 1
ATOM 2887 N N . LEU A 1 385 ? 10.383 -10.578 -0.332 1 98.25 385 LEU A N 1
ATOM 2888 C CA . LEU A 1 385 ? 11.328 -9.633 0.253 1 98.25 385 LEU A CA 1
ATOM 2889 C C . LEU A 1 385 ? 10.867 -9.188 1.639 1 98.25 385 LEU A C 1
ATOM 2891 O O . LEU A 1 385 ? 11.672 -9.086 2.562 1 98.25 385 LEU A O 1
ATOM 2895 N N . THR A 1 386 ? 9.555 -8.93 1.823 1 97.56 386 THR A N 1
ATOM 2896 C CA . THR A 1 386 ? 9.242 -8.289 3.094 1 97.56 386 THR A CA 1
ATOM 2897 C C . THR A 1 386 ? 7.93 -8.82 3.658 1 97.56 386 THR A C 1
ATOM 2899 O O . THR A 1 386 ? 6.973 -9.055 2.914 1 97.56 386 THR A O 1
ATOM 2902 N N . GLY A 1 387 ? 7.91 -9.07 5 1 95.5 387 GLY A N 1
ATOM 2903 C CA . GLY A 1 387 ? 6.648 -9.273 5.691 1 95.5 387 GLY A CA 1
ATOM 2904 C C . GLY A 1 387 ? 5.723 -8.07 5.605 1 95.5 387 GLY A C 1
ATOM 2905 O O . GLY A 1 387 ? 4.5 -8.219 5.621 1 95.5 387 GLY A O 1
ATOM 2906 N N . ALA A 1 388 ? 6.262 -6.914 5.426 1 96.94 388 ALA A N 1
ATOM 2907 C CA . ALA A 1 388 ? 5.516 -5.656 5.402 1 96.94 388 ALA A CA 1
ATOM 2908 C C . ALA A 1 388 ? 4.531 -5.625 4.234 1 96.94 388 ALA A C 1
ATOM 2910 O O . ALA A 1 388 ? 3.445 -5.055 4.348 1 96.94 388 ALA A O 1
ATOM 2911 N N . ILE A 1 389 ? 4.895 -6.195 3.064 1 98.06 389 ILE A N 1
ATOM 2912 C CA . ILE A 1 389 ? 3.998 -6.164 1.913 1 98.06 389 ILE A CA 1
ATOM 2913 C C . ILE A 1 389 ? 2.775 -7.035 2.186 1 98.06 389 ILE A C 1
ATOM 2915 O O . ILE A 1 389 ? 1.681 -6.754 1.695 1 98.06 389 ILE A O 1
ATOM 2919 N N . ARG A 1 390 ? 2.953 -8.109 2.973 1 95.44 390 ARG A N 1
ATOM 2920 C CA . ARG A 1 390 ? 1.822 -8.938 3.385 1 95.44 390 ARG A CA 1
ATOM 2921 C C . ARG A 1 390 ? 0.83 -8.125 4.215 1 95.44 390 ARG A C 1
ATOM 2923 O O . ARG A 1 390 ? -0.384 -8.273 4.059 1 95.44 390 ARG A O 1
ATOM 2930 N N . ILE A 1 391 ? 1.354 -7.297 5.074 1 95.94 391 ILE A N 1
ATOM 2931 C CA . ILE A 1 391 ? 0.509 -6.457 5.918 1 95.94 391 ILE A CA 1
ATOM 2932 C C . ILE A 1 391 ? -0.192 -5.406 5.062 1 95.94 391 ILE A C 1
ATOM 2934 O O . ILE A 1 391 ? -1.344 -5.051 5.32 1 95.94 391 ILE A O 1
ATOM 2938 N N . ALA A 1 392 ? 0.433 -4.93 4.016 1 97 392 ALA A N 1
ATOM 2939 C CA . ALA A 1 392 ? -0.104 -3.861 3.178 1 97 392 ALA A CA 1
ATOM 2940 C C . ALA A 1 392 ? -1.186 -4.391 2.24 1 97 392 ALA A C 1
ATOM 2942 O O . ALA A 1 392 ? -2.236 -3.766 2.076 1 97 392 ALA A O 1
ATOM 2943 N N . LEU A 1 393 ? -0.851 -5.629 1.584 1 96.62 393 LEU A N 1
ATOM 2944 C CA . LEU A 1 393 ? -1.684 -6.043 0.46 1 96.62 393 LEU A CA 1
ATOM 2945 C C . LEU A 1 393 ? -2.236 -7.449 0.68 1 96.62 393 LEU A C 1
ATOM 2947 O O . LEU A 1 393 ? -3.113 -7.898 -0.059 1 96.62 393 LEU A O 1
ATOM 2951 N N . GLY A 1 394 ? -1.747 -8.164 1.699 1 95.25 394 GLY A N 1
ATOM 2952 C CA . GLY A 1 394 ? -2.121 -9.555 1.866 1 95.25 394 GLY A CA 1
ATOM 2953 C C . GLY A 1 394 ? -1.648 -10.445 0.729 1 95.25 394 GLY A C 1
ATOM 2954 O O . GLY A 1 394 ? -0.504 -10.328 0.284 1 95.25 394 GLY A O 1
ATOM 2955 N N . ASN A 1 395 ? -2.48 -11.406 0.341 1 94.69 395 ASN A N 1
ATOM 2956 C CA . ASN A 1 395 ? -2.148 -12.289 -0.77 1 94.69 395 ASN A CA 1
ATOM 2957 C C . ASN A 1 395 ? -2.986 -11.977 -2.006 1 94.69 395 ASN A C 1
ATOM 2959 O O . ASN A 1 395 ? -3.146 -12.828 -2.883 1 94.69 395 ASN A O 1
ATOM 2963 N N . ALA A 1 396 ? -3.545 -10.781 -2.023 1 94.75 396 ALA A N 1
ATOM 2964 C CA . ALA A 1 396 ? -4.43 -10.383 -3.113 1 94.75 396 ALA A CA 1
ATOM 2965 C C . ALA A 1 396 ? -3.645 -10.156 -4.402 1 94.75 396 ALA A C 1
ATOM 2967 O O . ALA A 1 396 ? -4.125 -10.477 -5.492 1 94.75 396 ALA A O 1
ATOM 2968 N N . CYS A 1 397 ? -2.451 -9.555 -4.219 1 96.88 397 CYS A N 1
ATOM 2969 C CA . CYS A 1 397 ? -1.67 -9.188 -5.395 1 96.88 397 CYS A CA 1
ATOM 2970 C C . CYS A 1 397 ? -0.203 -8.984 -5.031 1 96.88 397 CYS A C 1
ATOM 2972 O O . CYS A 1 397 ? 0.152 -8.961 -3.854 1 96.88 397 CYS A O 1
ATOM 2974 N N . THR A 1 398 ? 0.594 -8.898 -6.043 1 98.38 398 THR A N 1
ATOM 2975 C CA . THR A 1 398 ? 2.018 -8.617 -5.902 1 98.38 398 THR A CA 1
ATOM 2976 C C . THR A 1 398 ? 2.26 -7.113 -5.785 1 98.38 398 THR A C 1
ATOM 2978 O O . THR A 1 398 ? 1.673 -6.324 -6.527 1 98.38 398 THR A O 1
ATOM 2981 N N . GLY A 1 399 ? 3.057 -6.734 -4.773 1 98.75 399 GLY A N 1
ATOM 2982 C CA . GLY A 1 399 ? 3.48 -5.348 -4.707 1 98.75 399 GLY A CA 1
ATOM 2983 C C . GLY A 1 399 ? 4.543 -5 -5.734 1 98.75 399 GLY A C 1
ATOM 2984 O O . GLY A 1 399 ? 5.516 -5.738 -5.902 1 98.75 399 GLY A O 1
ATOM 2985 N N . ALA A 1 400 ? 4.379 -3.812 -6.41 1 98.81 400 ALA A N 1
ATOM 2986 C CA . ALA A 1 400 ? 5.305 -3.414 -7.469 1 98.81 400 ALA A CA 1
ATOM 2987 C C . ALA A 1 400 ? 5.852 -2.012 -7.215 1 98.81 400 ALA A C 1
ATOM 2989 O O . ALA A 1 400 ? 5.113 -1.114 -6.801 1 98.81 400 ALA A O 1
ATOM 2990 N N . TYR A 1 401 ? 7.113 -1.855 -7.379 1 98.69 401 TYR A N 1
ATOM 2991 C CA . TYR A 1 401 ? 7.836 -0.589 -7.32 1 98.69 401 TYR A CA 1
ATOM 2992 C C . TYR A 1 401 ? 8.57 -0.32 -8.625 1 98.69 401 TYR A C 1
ATOM 2994 O O . TYR A 1 401 ? 9.242 -1.207 -9.164 1 98.69 401 TYR A O 1
ATOM 3002 N N . THR A 1 402 ? 8.438 0.916 -9.18 1 98 402 THR A N 1
ATOM 3003 C CA . THR A 1 402 ? 9.086 1.13 -10.469 1 98 402 THR A CA 1
ATOM 3004 C C . THR A 1 402 ? 9.43 2.604 -10.656 1 98 402 THR A C 1
ATOM 3006 O O . THR A 1 402 ? 8.812 3.479 -10.055 1 98 402 THR A O 1
ATOM 3009 N N . THR A 1 403 ? 10.383 2.809 -11.445 1 95 403 THR A N 1
ATOM 3010 C CA . THR A 1 403 ? 10.805 4.152 -11.836 1 95 403 THR A CA 1
ATOM 3011 C C . THR A 1 403 ? 10.172 4.547 -13.172 1 95 403 THR A C 1
ATOM 3013 O O . THR A 1 403 ? 10.508 5.594 -13.734 1 95 403 THR A O 1
ATOM 3016 N N . SER A 1 404 ? 9.281 3.715 -13.688 1 96.19 404 SER A N 1
ATOM 3017 C CA . SER A 1 404 ? 8.742 3.936 -15.031 1 96.19 404 SER A CA 1
ATOM 3018 C C . SER A 1 404 ? 7.234 3.721 -15.062 1 96.19 404 SER A C 1
ATOM 3020 O O . SER A 1 404 ? 6.758 2.602 -14.859 1 96.19 404 SER A O 1
ATOM 3022 N N . THR A 1 405 ? 6.496 4.777 -15.391 1 95 405 THR A N 1
ATOM 3023 C CA . THR A 1 405 ? 5.047 4.676 -15.523 1 95 405 THR A CA 1
ATOM 3024 C C . THR A 1 405 ? 4.68 3.807 -16.719 1 95 405 THR A C 1
ATOM 3026 O O . THR A 1 405 ? 3.693 3.066 -16.688 1 95 405 THR A O 1
ATOM 3029 N N . ALA A 1 406 ? 5.504 3.924 -17.781 1 96.19 406 ALA A N 1
ATOM 3030 C CA . ALA A 1 406 ? 5.25 3.115 -18.969 1 96.19 406 ALA A CA 1
ATOM 3031 C C . ALA A 1 406 ? 5.359 1.627 -18.656 1 96.19 406 ALA A C 1
ATOM 3033 O O . ALA A 1 406 ? 4.535 0.829 -19.109 1 96.19 406 ALA A O 1
ATOM 3034 N N . ARG A 1 407 ? 6.402 1.245 -17.922 1 97.19 407 ARG A N 1
ATOM 3035 C CA . ARG A 1 407 ? 6.578 -0.155 -17.547 1 97.19 407 ARG A CA 1
ATOM 3036 C C . ARG A 1 407 ? 5.488 -0.604 -16.578 1 97.19 407 ARG A C 1
ATOM 3038 O O . ARG A 1 407 ? 5.039 -1.749 -16.625 1 97.19 407 ARG A O 1
ATOM 3045 N N . TRP A 1 408 ? 5.027 0.301 -15.727 1 97.5 408 TRP A N 1
ATOM 3046 C CA . TRP A 1 408 ? 3.922 -0.013 -14.82 1 97.5 408 TRP A CA 1
ATOM 3047 C C . TRP A 1 408 ? 2.67 -0.39 -15.609 1 97.5 408 TRP A C 1
ATOM 3049 O O . TRP A 1 408 ? 1.986 -1.359 -15.266 1 97.5 408 TRP A O 1
ATOM 3059 N N . LYS A 1 409 ? 2.383 0.371 -16.594 1 97.94 409 LYS A N 1
ATOM 3060 C CA . LYS A 1 409 ? 1.18 0.111 -17.375 1 97.94 409 LYS A CA 1
ATOM 3061 C C . LYS A 1 409 ? 1.229 -1.272 -18.016 1 97.94 409 LYS A C 1
ATOM 3063 O O . LYS A 1 409 ? 0.209 -1.958 -18.109 1 97.94 409 LYS A O 1
ATOM 3068 N N . GLN A 1 410 ? 2.385 -1.668 -18.438 1 98.31 410 GLN A N 1
ATOM 3069 C CA . GLN A 1 410 ? 2.541 -3.004 -19.016 1 98.31 410 GLN A CA 1
ATOM 3070 C C . GLN A 1 410 ? 2.348 -4.078 -17.938 1 98.31 410 GLN A C 1
ATOM 3072 O O . GLN A 1 410 ? 1.734 -5.117 -18.203 1 98.31 410 GLN A O 1
ATOM 3077 N N . LEU A 1 411 ? 2.9 -3.818 -16.781 1 98.31 411 LEU A N 1
ATOM 3078 C CA . LEU A 1 411 ? 2.744 -4.754 -15.672 1 98.31 411 LEU A CA 1
ATOM 3079 C C . LEU A 1 411 ? 1.279 -4.871 -15.258 1 98.31 411 LEU A C 1
ATOM 3081 O O . LEU A 1 411 ? 0.791 -5.973 -15 1 98.31 411 LEU A O 1
ATOM 3085 N N . GLU A 1 412 ? 0.628 -3.766 -15.188 1 97.88 412 GLU A N 1
ATOM 3086 C CA . GLU A 1 412 ? -0.794 -3.742 -14.867 1 97.88 412 GLU A CA 1
ATOM 3087 C C . GLU A 1 412 ? -1.605 -4.547 -15.875 1 97.88 412 GLU A C 1
ATOM 3089 O O . GLU A 1 412 ? -2.502 -5.305 -15.5 1 97.88 412 GLU A O 1
ATOM 3094 N N . GLU A 1 413 ? -1.279 -4.359 -17.125 1 98.12 413 GLU A N 1
ATOM 3095 C CA . GLU A 1 413 ? -1.952 -5.117 -18.188 1 98.12 413 GLU A CA 1
ATOM 3096 C C . GLU A 1 413 ? -1.707 -6.617 -18.016 1 98.12 413 GLU A C 1
ATOM 3098 O O . GLU A 1 413 ? -2.645 -7.414 -18.094 1 98.12 413 GLU A O 1
ATOM 3103 N N . ALA A 1 414 ? -0.48 -6.965 -17.828 1 98.62 414 ALA A N 1
ATOM 3104 C CA . ALA A 1 414 ? -0.143 -8.375 -17.656 1 98.62 414 ALA A CA 1
ATOM 3105 C C . ALA A 1 414 ? -0.929 -9 -16.5 1 98.62 414 ALA A C 1
ATOM 3107 O O . ALA A 1 414 ? -1.46 -10.102 -16.625 1 98.62 414 ALA A O 1
ATOM 3108 N N . GLY A 1 415 ? -0.988 -8.289 -15.391 1 98.5 415 GLY A N 1
ATOM 3109 C CA . GLY A 1 415 ? -1.74 -8.766 -14.242 1 98.5 415 GLY A CA 1
ATOM 3110 C C . GLY A 1 415 ? -3.227 -8.906 -14.516 1 98.5 415 GLY A C 1
ATOM 3111 O O . GLY A 1 415 ? -3.855 -9.875 -14.094 1 98.5 415 GLY A O 1
ATOM 3112 N N . SER A 1 416 ? -3.807 -7.953 -15.266 1 98.12 416 SER A N 1
ATOM 3113 C CA . SER A 1 416 ? -5.238 -7.93 -15.539 1 98.12 416 SER A CA 1
ATOM 3114 C C . SER A 1 416 ? -5.648 -9.086 -16.453 1 98.12 416 SER A C 1
ATOM 3116 O O . SER A 1 416 ? -6.719 -9.672 -16.266 1 98.12 416 SER A O 1
ATOM 3118 N N . VAL A 1 417 ? -4.766 -9.398 -17.344 1 98.25 417 VAL A N 1
ATOM 3119 C CA . VAL A 1 417 ? -5.082 -10.406 -18.344 1 98.25 417 VAL A CA 1
ATOM 3120 C C . VAL A 1 417 ? -4.91 -11.805 -17.75 1 98.25 417 VAL A C 1
ATOM 3122 O O . VAL A 1 417 ? -5.707 -12.703 -18.016 1 98.25 417 VAL A O 1
ATOM 3125 N N . THR A 1 418 ? -3.924 -11.969 -16.906 1 98.31 418 THR A N 1
ATOM 3126 C CA . THR A 1 418 ? -3.588 -13.297 -16.391 1 98.31 418 THR A CA 1
ATOM 3127 C C . THR A 1 418 ? -4.332 -13.594 -15.094 1 98.31 418 THR A C 1
ATOM 3129 O O . THR A 1 418 ? -4.379 -14.734 -14.648 1 98.31 418 THR A O 1
ATOM 3132 N N . GLY A 1 419 ? -4.891 -12.594 -14.508 1 97.12 419 GLY A N 1
ATOM 3133 C CA . GLY A 1 419 ? -5.555 -12.75 -13.227 1 97.12 419 GLY A CA 1
ATOM 3134 C C . GLY A 1 419 ? -4.605 -12.672 -12.047 1 97.12 419 GLY A C 1
ATOM 3135 O O . GLY A 1 419 ? -5.035 -12.703 -10.891 1 97.12 419 GLY A O 1
ATOM 3136 N N . ASP A 1 420 ? -3.33 -12.617 -12.281 1 97.38 420 ASP A N 1
ATOM 3137 C CA . ASP A 1 420 ? -2.326 -12.438 -11.234 1 97.38 420 ASP A CA 1
ATOM 3138 C C . ASP A 1 420 ? -1.917 -10.969 -11.125 1 97.38 420 ASP A C 1
ATOM 3140 O O . ASP A 1 420 ? -0.84 -10.578 -11.578 1 97.38 420 ASP A O 1
ATOM 3144 N N . ARG A 1 421 ? -2.635 -10.227 -10.352 1 97.69 421 ARG A N 1
ATOM 3145 C CA . ARG A 1 421 ? -2.656 -8.773 -10.383 1 97.69 421 ARG A CA 1
ATOM 3146 C C . ARG A 1 421 ? -1.484 -8.188 -9.594 1 97.69 421 ARG A C 1
ATOM 3148 O O . ARG A 1 421 ? -0.848 -8.898 -8.805 1 97.69 421 ARG A O 1
ATOM 3155 N N . PHE A 1 422 ? -1.129 -6.941 -9.914 1 98.69 422 PHE A N 1
ATOM 3156 C CA . PHE A 1 422 ? -0.113 -6.141 -9.242 1 98.69 422 PHE A CA 1
ATOM 3157 C C . PHE A 1 422 ? -0.727 -4.879 -8.648 1 98.69 422 PHE A C 1
ATOM 3159 O O . PHE A 1 422 ? -1.804 -4.449 -9.062 1 98.69 422 PHE A O 1
ATOM 3166 N N . TRP A 1 423 ? -0.114 -4.363 -7.672 1 98.56 423 TRP A N 1
ATOM 3167 C CA . TRP A 1 423 ? -0.453 -3.033 -7.176 1 98.56 423 TRP A CA 1
ATOM 3168 C C . TRP A 1 423 ? 0.797 -2.174 -7.027 1 98.56 423 TRP A C 1
ATOM 3170 O O . TRP A 1 423 ? 1.805 -2.623 -6.477 1 98.56 423 TRP A O 1
ATOM 3180 N N . ARG A 1 424 ? 0.734 -0.961 -7.555 1 98.12 424 ARG A N 1
ATOM 3181 C CA . ARG A 1 424 ? 1.874 -0.053 -7.48 1 98.12 424 ARG A CA 1
ATOM 3182 C C . ARG A 1 424 ? 1.99 0.568 -6.094 1 98.12 424 ARG A C 1
ATOM 3184 O O . ARG A 1 424 ? 1.001 1.049 -5.539 1 98.12 424 ARG A O 1
ATOM 3191 N N . MET A 1 425 ? 3.16 0.514 -5.527 1 98.5 425 MET A N 1
ATOM 3192 C CA . MET A 1 425 ? 3.49 1.148 -4.254 1 98.5 425 MET A CA 1
ATOM 3193 C C . MET A 1 425 ? 4.445 2.318 -4.461 1 98.5 425 MET A C 1
ATOM 3195 O O . MET A 1 425 ? 5.121 2.4 -5.488 1 98.5 425 MET A O 1
ATOM 3199 N N . PRO A 1 426 ? 4.551 3.268 -3.496 1 96.75 426 PRO A N 1
ATOM 3200 C CA . PRO A 1 426 ? 5.344 4.48 -3.713 1 96.75 426 PRO A CA 1
ATOM 3201 C C . PRO A 1 426 ? 6.848 4.227 -3.605 1 96.75 426 PRO A C 1
ATOM 3203 O O . PRO A 1 426 ? 7.281 3.424 -2.775 1 96.75 426 PRO A O 1
ATOM 3206 N N . LEU A 1 427 ? 7.586 4.938 -4.379 1 97.44 427 LEU A N 1
ATOM 3207 C CA . LEU A 1 427 ? 9.047 4.895 -4.414 1 97.44 427 LEU A CA 1
ATOM 3208 C C . LEU A 1 427 ? 9.633 6.305 -4.348 1 97.44 427 LEU A C 1
ATOM 3210 O O . LEU A 1 427 ? 10.523 6.645 -5.125 1 97.44 427 LEU A O 1
ATOM 3214 N N . TRP A 1 428 ? 9.156 7.121 -3.496 1 95.81 428 TRP A N 1
ATOM 3215 C CA . TRP A 1 428 ? 9.547 8.523 -3.381 1 95.81 428 TRP A CA 1
ATOM 3216 C C . TRP A 1 428 ? 10.938 8.648 -2.771 1 95.81 428 TRP A C 1
ATOM 3218 O O . TRP A 1 428 ? 11.414 7.73 -2.102 1 95.81 428 TRP A O 1
ATOM 3228 N N . LYS A 1 429 ? 11.594 9.859 -3 1 95 429 LYS A N 1
ATOM 3229 C CA . LYS A 1 429 ? 12.898 10.18 -2.428 1 95 429 LYS A CA 1
ATOM 3230 C C . LYS A 1 429 ? 12.867 10.094 -0.904 1 95 429 LYS A C 1
ATOM 3232 O O . LYS A 1 429 ? 13.867 9.75 -0.276 1 95 429 LYS A O 1
ATOM 3237 N N . TYR A 1 430 ? 11.734 10.258 -0.383 1 93.5 430 TYR A N 1
ATOM 3238 C CA . TYR A 1 430 ? 11.547 10.117 1.057 1 93.5 430 TYR A CA 1
ATOM 3239 C C . TYR A 1 430 ? 12.039 8.758 1.542 1 93.5 430 TYR A C 1
ATOM 3241 O O . TYR A 1 430 ? 12.812 8.68 2.504 1 93.5 430 TYR A O 1
ATOM 3249 N N . PHE A 1 431 ? 11.664 7.707 0.868 1 96.56 431 PHE A N 1
ATOM 3250 C CA . PHE A 1 431 ? 12.016 6.352 1.279 1 96.56 431 PHE A CA 1
ATOM 3251 C C . PHE A 1 431 ? 13.508 6.094 1.08 1 96.56 431 PHE A C 1
ATOM 3253 O O . PHE A 1 431 ? 14.141 5.406 1.887 1 96.56 431 PHE A O 1
ATOM 3260 N N . SER A 1 432 ? 14.109 6.648 0.024 1 95.81 432 SER A N 1
ATOM 3261 C CA . SER A 1 432 ? 15.547 6.516 -0.203 1 95.81 432 SER A CA 1
ATOM 3262 C C . SER A 1 432 ? 16.344 7.16 0.924 1 95.81 432 SER A C 1
ATOM 3264 O O . SER A 1 432 ? 17.359 6.605 1.372 1 95.81 432 SER A O 1
ATOM 3266 N N . SER A 1 433 ? 15.906 8.289 1.441 1 94.25 433 SER A N 1
ATOM 3267 C CA . SER A 1 433 ? 16.625 9 2.49 1 94.25 433 SER A CA 1
ATOM 3268 C C . SER A 1 433 ? 16.656 8.203 3.787 1 94.25 433 SER A C 1
ATOM 3270 O O . SER A 1 433 ? 17.562 8.344 4.602 1 94.25 433 SER A O 1
ATOM 3272 N N . GLN A 1 434 ? 15.664 7.32 3.922 1 94.69 434 GLN A N 1
ATOM 3273 C CA . GLN A 1 434 ? 15.555 6.543 5.152 1 94.69 434 GLN A CA 1
ATOM 3274 C C . GLN A 1 434 ? 16.594 5.426 5.188 1 94.69 434 GLN A C 1
ATOM 3276 O O . GLN A 1 434 ? 16.859 4.844 6.242 1 94.69 434 GLN A O 1
ATOM 3281 N N . VAL A 1 435 ? 17.25 5.121 4.012 1 96.5 435 VAL A N 1
ATOM 3282 C CA . VAL A 1 435 ? 18.219 4.023 3.99 1 96.5 435 VAL A CA 1
ATOM 3283 C C . VAL A 1 435 ? 19.594 4.555 3.602 1 96.5 435 VAL A C 1
ATOM 3285 O O . VAL A 1 435 ? 20.578 3.811 3.609 1 96.5 435 VAL A O 1
ATOM 3288 N N . THR A 1 436 ? 19.719 5.859 3.303 1 95.25 436 THR A N 1
ATOM 3289 C CA . THR A 1 436 ? 21 6.371 2.83 1 95.25 436 THR A CA 1
ATOM 3290 C C . THR A 1 436 ? 21.562 7.406 3.801 1 95.25 436 THR A C 1
ATOM 3292 O O . THR A 1 436 ? 22.719 7.824 3.674 1 95.25 436 THR A O 1
ATOM 3295 N N . ASP A 1 437 ? 20.797 7.809 4.699 1 90.38 437 ASP A N 1
ATOM 3296 C CA . ASP A 1 437 ? 21.234 8.852 5.621 1 90.38 437 ASP A CA 1
ATOM 3297 C C . ASP A 1 437 ? 21.859 8.25 6.875 1 90.38 437 ASP A C 1
ATOM 3299 O O . ASP A 1 437 ? 21.281 8.305 7.957 1 90.38 437 ASP A O 1
ATOM 3303 N N . PHE A 1 438 ? 23.094 7.734 6.707 1 87.56 438 PHE A N 1
ATOM 3304 C CA . PHE A 1 438 ? 23.844 7.117 7.789 1 87.56 438 PHE A CA 1
ATOM 3305 C C . PHE A 1 438 ? 25.281 7.617 7.793 1 87.56 438 PHE A C 1
ATOM 3307 O O . PHE A 1 438 ? 25.859 7.871 6.734 1 87.56 438 PHE A O 1
ATOM 3314 N N . PRO A 1 439 ? 25.906 7.812 8.875 1 85.5 439 PRO A N 1
ATOM 3315 C CA . PRO A 1 439 ? 27.234 8.406 8.961 1 85.5 439 PRO A CA 1
ATOM 3316 C C . PRO A 1 439 ? 28.344 7.418 8.602 1 85.5 439 PRO A C 1
ATOM 3318 O O . PRO A 1 439 ? 29.359 7.812 8.023 1 85.5 439 PRO A O 1
ATOM 3321 N N . ALA A 1 440 ? 28.219 6.184 8.828 1 88.5 440 ALA A N 1
ATOM 3322 C CA . ALA A 1 440 ? 29.328 5.234 8.789 1 88.5 440 ALA A CA 1
ATOM 3323 C C . ALA A 1 440 ? 29.359 4.469 7.473 1 88.5 440 ALA A C 1
ATOM 3325 O O . ALA A 1 440 ? 30.375 3.887 7.105 1 88.5 440 ALA A O 1
ATOM 3326 N N . ALA A 1 441 ? 28.203 4.379 6.793 1 94.12 441 ALA A N 1
ATOM 3327 C CA . ALA A 1 441 ? 28.094 3.623 5.547 1 94.12 441 ALA A CA 1
ATOM 3328 C C . ALA A 1 441 ? 27.25 4.375 4.523 1 94.12 441 ALA A C 1
ATOM 3330 O O . ALA A 1 441 ? 26.484 5.27 4.883 1 94.12 441 ALA A O 1
ATOM 3331 N N . ASP A 1 442 ? 27.406 4.055 3.289 1 96.31 442 ASP A N 1
ATOM 3332 C CA . ASP A 1 442 ? 26.625 4.695 2.232 1 96.31 442 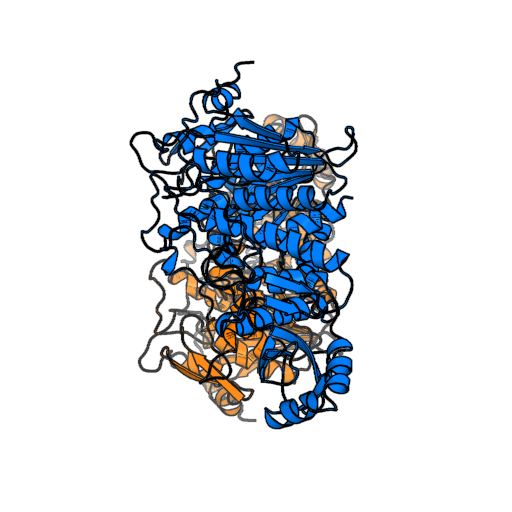ASP A CA 1
ATOM 3333 C C . ASP A 1 442 ? 25.141 4.363 2.361 1 96.31 442 ASP A C 1
ATOM 3335 O O . ASP A 1 442 ? 24.297 5.203 2.076 1 96.31 442 ASP A O 1
ATOM 3339 N N . VAL A 1 443 ? 24.906 3.098 2.686 1 97.44 443 VAL A N 1
ATOM 3340 C CA . VAL A 1 443 ? 23.516 2.652 2.809 1 97.44 443 VAL A CA 1
ATOM 3341 C C . VAL A 1 443 ? 23.391 1.678 3.979 1 97.44 443 VAL A C 1
ATOM 3343 O O . VAL A 1 443 ? 24.375 1.084 4.41 1 97.44 443 VAL A O 1
ATOM 3346 N N . ASN A 1 444 ? 22.203 1.604 4.574 1 97.25 444 ASN A N 1
ATOM 3347 C CA . ASN A 1 444 ? 21.844 0.604 5.57 1 97.25 444 ASN A CA 1
ATOM 3348 C C . ASN A 1 444 ? 20.75 -0.334 5.043 1 97.25 444 ASN A C 1
ATOM 3350 O O . ASN A 1 444 ? 19.844 0.099 4.34 1 97.25 444 ASN A O 1
ATOM 3354 N N . ASN A 1 445 ? 20.859 -1.629 5.355 1 96.38 445 ASN A N 1
ATOM 3355 C CA . ASN A 1 445 ? 19.906 -2.568 4.77 1 96.38 445 ASN A CA 1
ATOM 3356 C C . ASN A 1 445 ? 18.547 -2.482 5.457 1 96.38 445 ASN A C 1
ATOM 3358 O O . ASN A 1 445 ? 17.594 -3.148 5.043 1 96.38 445 ASN A O 1
ATOM 3362 N N . VAL A 1 446 ? 18.438 -1.676 6.531 1 94.38 446 VAL A N 1
ATOM 3363 C CA . VAL A 1 446 ? 17.141 -1.382 7.121 1 94.38 446 VAL A CA 1
ATOM 3364 C C . VAL A 1 446 ? 17 0.123 7.332 1 94.38 446 VAL A C 1
ATOM 3366 O O . VAL A 1 446 ? 17.984 0.834 7.48 1 94.38 446 VAL A O 1
ATOM 3369 N N . SER A 1 447 ? 15.758 0.533 7.344 1 93 447 SER A N 1
ATOM 3370 C CA . SER A 1 447 ? 15.43 1.954 7.395 1 93 447 SER A CA 1
ATOM 3371 C C . SER A 1 447 ? 15.461 2.479 8.828 1 93 447 SER A C 1
ATOM 3373 O O . SER A 1 447 ? 15.297 1.713 9.773 1 93 447 SER A O 1
ATOM 3375 N N . LYS A 1 448 ? 15.664 3.773 8.906 1 88.38 448 LYS A N 1
ATOM 3376 C CA . LYS A 1 448 ? 15.508 4.484 10.172 1 88.38 448 LYS A CA 1
ATOM 3377 C C . LYS A 1 448 ? 14.047 4.527 10.602 1 88.38 448 LYS A C 1
ATOM 3379 O O . LYS A 1 448 ? 13.742 4.656 11.789 1 88.38 448 LYS A O 1
ATOM 3384 N N . LEU A 1 449 ? 13.242 4.266 9.57 1 80.69 449 LEU A N 1
ATOM 3385 C CA . LEU A 1 449 ? 11.805 4.285 9.797 1 80.69 449 LEU A CA 1
ATOM 3386 C C . LEU A 1 449 ? 11.312 2.947 10.336 1 80.69 449 LEU A C 1
ATOM 3388 O O . LEU A 1 449 ? 11.734 1.89 9.852 1 80.69 449 LEU A O 1
ATOM 3392 N N . LYS A 1 450 ? 10.805 2.725 11.484 1 82.12 450 LYS A N 1
ATOM 3393 C CA . LYS A 1 450 ? 10.25 1.473 11.984 1 82.12 450 LYS A CA 1
ATOM 3394 C C . LYS A 1 450 ? 8.93 1.142 11.281 1 82.12 450 LYS A C 1
ATOM 3396 O O . LYS A 1 450 ? 8.18 0.279 11.742 1 82.12 450 LYS A O 1
ATOM 3401 N N . MET A 1 451 ? 8.703 1.75 10.133 1 91.75 451 MET A N 1
ATOM 3402 C CA . MET A 1 451 ? 7.488 1.583 9.336 1 91.75 451 MET A CA 1
ATOM 3403 C C . MET A 1 451 ? 7.801 1.605 7.848 1 91.75 451 MET A C 1
ATOM 3405 O O . MET A 1 451 ? 8.945 1.829 7.453 1 91.75 451 MET A O 1
ATOM 3409 N N . ALA A 1 452 ? 6.797 1.3 6.984 1 95.12 452 ALA A N 1
ATOM 3410 C CA . ALA A 1 452 ? 6.938 1.326 5.531 1 95.12 452 ALA A CA 1
ATOM 3411 C C . ALA A 1 452 ? 8.047 0.389 5.066 1 95.12 452 ALA A C 1
ATOM 3413 O O . ALA A 1 452 ? 8.859 0.752 4.215 1 95.12 452 ALA A O 1
ATOM 3414 N N . GLY A 1 453 ? 8.102 -0.802 5.625 1 96.75 453 GLY A N 1
ATOM 3415 C CA . GLY A 1 453 ? 9.211 -1.718 5.426 1 96.75 453 GLY A CA 1
ATOM 3416 C C . GLY A 1 453 ? 9.398 -2.117 3.977 1 96.75 453 GLY A C 1
ATOM 3417 O O . GLY A 1 453 ? 10.531 -2.248 3.508 1 96.75 453 GLY A O 1
ATOM 3418 N N . SER A 1 454 ? 8.344 -2.338 3.244 1 98.38 454 SER A N 1
ATOM 3419 C CA . SER A 1 454 ? 8.477 -2.76 1.854 1 98.38 454 SER A CA 1
ATOM 3420 C C . SER A 1 454 ? 8.93 -1.606 0.966 1 98.38 454 SER A C 1
ATOM 3422 O O . SER A 1 454 ? 9.719 -1.802 0.039 1 98.38 454 SER A O 1
ATOM 3424 N N . CYS A 1 455 ? 8.43 -0.393 1.238 1 98.38 455 CYS A N 1
ATOM 3425 C CA . CYS A 1 455 ? 8.836 0.784 0.481 1 98.38 455 CYS A CA 1
ATOM 3426 C C . CYS A 1 455 ? 10.328 1.052 0.651 1 98.38 455 CYS A C 1
ATOM 3428 O O . CYS A 1 455 ? 11.031 1.326 -0.324 1 98.38 455 CYS A O 1
ATOM 3430 N N . THR A 1 456 ? 10.82 0.976 1.853 1 97.88 456 THR A N 1
ATOM 3431 C CA . THR A 1 456 ? 12.219 1.279 2.117 1 97.88 456 THR A CA 1
ATOM 3432 C C . THR A 1 456 ? 13.125 0.165 1.594 1 97.88 456 THR A C 1
ATOM 3434 O O . THR A 1 456 ? 14.25 0.422 1.158 1 97.88 456 THR A O 1
ATOM 3437 N N . ALA A 1 457 ? 12.602 -1.099 1.619 1 98.56 457 ALA A N 1
ATOM 3438 C CA . ALA A 1 457 ? 13.359 -2.191 1.011 1 98.56 457 ALA A CA 1
ATOM 3439 C C . ALA A 1 457 ? 13.547 -1.963 -0.486 1 98.56 457 ALA A C 1
ATOM 3441 O O . ALA A 1 457 ? 14.633 -2.176 -1.021 1 98.56 457 ALA A O 1
ATOM 3442 N N . ALA A 1 458 ? 12.477 -1.549 -1.149 1 98.69 458 ALA A N 1
ATOM 3443 C CA . ALA A 1 458 ? 12.562 -1.222 -2.57 1 98.69 458 ALA A CA 1
ATOM 3444 C C . ALA A 1 458 ? 13.523 -0.057 -2.809 1 98.69 458 ALA A C 1
ATOM 3446 O O . ALA A 1 458 ? 14.273 -0.054 -3.787 1 98.69 458 ALA A O 1
ATOM 3447 N N . ALA A 1 459 ? 13.492 0.927 -1.938 1 98.31 459 ALA A N 1
ATOM 3448 C CA . ALA A 1 459 ? 14.391 2.07 -2.041 1 98.31 459 ALA A CA 1
ATOM 3449 C C . ALA A 1 459 ? 15.852 1.632 -1.911 1 98.31 459 ALA A C 1
ATOM 3451 O O . ALA A 1 459 ? 16.719 2.156 -2.602 1 98.31 459 ALA A O 1
ATOM 3452 N N . PHE A 1 460 ? 16.125 0.734 -1.008 1 98.5 460 PHE A N 1
ATOM 3453 C CA . PHE A 1 460 ? 17.453 0.169 -0.88 1 98.5 460 PHE A CA 1
ATOM 3454 C C . PHE A 1 460 ? 17.922 -0.439 -2.199 1 98.5 460 PHE A C 1
ATOM 3456 O O . PHE A 1 460 ? 19.031 -0.171 -2.66 1 98.5 460 PHE A O 1
ATOM 3463 N N . LEU A 1 461 ? 17.031 -1.27 -2.818 1 98.81 461 LEU A N 1
ATOM 3464 C CA . LEU A 1 461 ? 17.375 -1.924 -4.074 1 98.81 461 LEU A CA 1
ATOM 3465 C C . LEU A 1 461 ? 17.641 -0.894 -5.168 1 98.81 461 LEU A C 1
ATOM 3467 O O . LEU A 1 461 ? 18.531 -1.084 -6.004 1 98.81 461 LEU A O 1
ATOM 3471 N N . LYS A 1 462 ? 16.875 0.128 -5.133 1 98 462 LYS A N 1
ATOM 3472 C CA . LYS A 1 462 ? 17.016 1.188 -6.129 1 98 462 LYS A CA 1
ATOM 3473 C C . LYS A 1 462 ? 18.422 1.754 -6.145 1 98 462 LYS A C 1
ATOM 3475 O O . LYS A 1 462 ? 18.922 2.166 -7.191 1 98 462 LYS A O 1
ATOM 3480 N N . GLU A 1 463 ? 19.156 1.736 -5.012 1 97.12 463 GLU A N 1
ATOM 3481 C CA . GLU A 1 463 ? 20.516 2.252 -4.883 1 97.12 463 GLU A CA 1
ATOM 3482 C C . GLU A 1 463 ? 21.484 1.446 -5.73 1 97.12 463 GLU A C 1
ATOM 3484 O O . GLU A 1 463 ? 22.578 1.922 -6.051 1 97.12 463 GLU A O 1
ATOM 3489 N N . PHE A 1 464 ? 21.094 0.281 -6.125 1 98.25 464 PHE A N 1
ATOM 3490 C CA . PHE A 1 464 ? 22.016 -0.607 -6.832 1 98.25 464 PHE A CA 1
ATOM 3491 C C . PHE A 1 464 ? 21.516 -0.871 -8.25 1 98.25 464 PHE A C 1
ATOM 3493 O O . PHE A 1 464 ? 22.234 -1.46 -9.062 1 98.25 464 PHE A O 1
ATOM 3500 N N . ALA A 1 465 ? 20.281 -0.469 -8.555 1 96.88 465 ALA A N 1
ATOM 3501 C CA . ALA A 1 465 ? 19.703 -0.699 -9.875 1 96.88 465 ALA A CA 1
ATOM 3502 C C . ALA A 1 465 ? 20.391 0.15 -10.93 1 96.88 465 ALA A C 1
ATOM 3504 O O . ALA A 1 465 ? 20.75 1.305 -10.68 1 96.88 465 ALA A O 1
ATOM 3505 N N . PRO A 1 466 ? 20.578 -0.353 -12.117 1 94 466 PRO A N 1
ATOM 3506 C CA . PRO A 1 466 ? 21.125 0.458 -13.203 1 94 466 PRO A CA 1
ATOM 3507 C C . PRO A 1 466 ? 20.203 1.59 -13.625 1 94 466 PRO A C 1
ATOM 3509 O O . PRO A 1 466 ? 19.031 1.609 -13.242 1 94 466 PRO A O 1
ATOM 3512 N N . LYS A 1 467 ? 20.766 2.516 -14.438 1 90.69 467 LYS A N 1
ATOM 3513 C CA . LYS A 1 467 ? 20.016 3.691 -14.867 1 90.69 467 LYS A CA 1
ATOM 3514 C C . LYS A 1 467 ? 19.141 3.369 -16.078 1 90.69 467 LYS A C 1
ATOM 3516 O O . LYS A 1 467 ? 19.25 4.008 -17.125 1 90.69 467 LYS A O 1
ATOM 3521 N N . VAL A 1 468 ? 18.422 2.328 -16.156 1 94.5 468 VAL A N 1
ATOM 3522 C CA . VAL A 1 468 ? 17.391 1.929 -17.094 1 94.5 468 VAL A CA 1
ATOM 3523 C C . VAL A 1 468 ? 16.062 1.701 -16.359 1 94.5 468 VAL A C 1
ATOM 3525 O O . VAL A 1 468 ? 16.016 1.761 -15.133 1 94.5 468 VAL A O 1
ATOM 3528 N N . ASP A 1 469 ? 15.008 1.497 -17.141 1 96.88 469 ASP A N 1
ATOM 3529 C CA . ASP A 1 469 ? 13.727 1.205 -16.5 1 96.88 469 ASP A CA 1
ATOM 3530 C C . ASP A 1 469 ? 13.836 -0.001 -15.57 1 96.88 469 ASP A C 1
ATOM 3532 O O . ASP A 1 469 ? 14.344 -1.053 -15.969 1 96.88 469 ASP A O 1
ATOM 3536 N N . TRP A 1 470 ? 13.445 0.231 -14.383 1 98 470 TRP A N 1
ATOM 3537 C CA . TRP A 1 470 ? 13.586 -0.786 -13.352 1 98 470 TRP A CA 1
ATOM 3538 C C . TRP A 1 470 ? 12.266 -1.013 -12.625 1 98 470 TRP A C 1
ATOM 3540 O O . TRP A 1 470 ? 11.531 -0.062 -12.352 1 98 470 TRP A O 1
ATOM 3550 N N . MET A 1 471 ? 11.969 -2.314 -12.312 1 98.56 471 MET A N 1
ATOM 3551 C CA . MET A 1 471 ? 10.836 -2.715 -11.492 1 98.56 471 MET A CA 1
ATOM 3552 C C . MET A 1 471 ? 11.258 -3.705 -10.414 1 98.56 471 MET A C 1
ATOM 3554 O O . MET A 1 471 ? 12.078 -4.59 -10.672 1 98.56 471 MET A O 1
ATOM 3558 N N . HIS A 1 472 ? 10.773 -3.504 -9.211 1 98.88 472 HIS A N 1
ATOM 3559 C CA . HIS A 1 472 ? 10.875 -4.484 -8.133 1 98.88 472 HIS A CA 1
ATOM 3560 C C . HIS A 1 472 ? 9.508 -5.074 -7.797 1 98.88 472 HIS A C 1
ATOM 3562 O O . HIS A 1 472 ? 8.547 -4.34 -7.586 1 98.88 472 HIS A O 1
ATOM 3568 N N . LEU A 1 473 ? 9.461 -6.395 -7.801 1 98.94 473 LEU A N 1
ATOM 3569 C CA . LEU A 1 473 ? 8.25 -7.109 -7.414 1 98.94 473 LEU A CA 1
ATOM 3570 C C . LEU A 1 473 ? 8.438 -7.809 -6.074 1 98.94 473 LEU A C 1
ATOM 3572 O O . LEU A 1 473 ? 9.242 -8.742 -5.961 1 98.94 473 LEU A O 1
ATOM 3576 N N . ASP A 1 474 ? 7.754 -7.336 -5.039 1 98.88 474 ASP A N 1
ATOM 3577 C CA . ASP A 1 474 ? 7.703 -8.016 -3.748 1 98.88 474 ASP A CA 1
ATOM 3578 C C . ASP A 1 474 ? 6.598 -9.07 -3.73 1 98.88 474 ASP A C 1
ATOM 3580 O O . ASP A 1 474 ? 5.414 -8.734 -3.664 1 98.88 474 ASP A O 1
ATOM 3584 N N . ILE A 1 475 ? 6.984 -10.359 -3.676 1 98.62 475 ILE A N 1
ATOM 3585 C CA . ILE A 1 475 ? 6 -11.414 -3.891 1 98.62 475 ILE A CA 1
ATOM 3586 C C . ILE A 1 475 ? 5.762 -12.172 -2.586 1 98.62 475 ILE A C 1
ATOM 3588 O O . ILE A 1 475 ? 5.188 -13.266 -2.59 1 98.62 475 ILE A O 1
ATOM 3592 N N . ALA A 1 476 ? 6.227 -11.617 -1.491 1 97.69 476 ALA A N 1
ATOM 3593 C CA . ALA A 1 476 ? 6.082 -12.297 -0.205 1 97.69 476 ALA A CA 1
ATOM 3594 C C . ALA A 1 476 ? 4.613 -12.578 0.103 1 97.69 476 ALA A C 1
ATOM 3596 O O . ALA A 1 476 ? 4.285 -13.609 0.688 1 97.69 476 ALA A O 1
ATOM 3597 N N . GLY A 1 477 ? 3.768 -11.742 -0.313 1 95.94 477 GLY A N 1
ATOM 3598 C CA . GLY A 1 477 ? 2.355 -11.891 0.002 1 95.94 477 GLY A CA 1
ATOM 3599 C C . GLY A 1 477 ? 1.675 -12.984 -0.799 1 95.94 477 GLY A C 1
ATOM 3600 O O . GLY A 1 477 ? 0.704 -13.586 -0.336 1 95.94 477 GLY A O 1
ATOM 3601 N N . VAL A 1 478 ? 2.193 -13.328 -1.948 1 96.69 478 VAL A N 1
ATOM 3602 C CA . VAL A 1 478 ? 1.462 -14.219 -2.844 1 96.69 478 VAL A CA 1
ATOM 3603 C C . VAL A 1 478 ? 2.197 -15.547 -2.967 1 96.69 478 VAL A C 1
ATOM 3605 O O . VAL A 1 478 ? 1.793 -16.422 -3.74 1 96.69 478 VAL A O 1
ATOM 3608 N N . MET A 1 479 ? 3.193 -15.75 -2.238 1 94.81 479 MET A N 1
ATOM 3609 C CA . MET A 1 479 ? 4.055 -16.922 -2.418 1 94.81 479 MET A CA 1
ATOM 3610 C C . MET A 1 479 ? 3.373 -18.188 -1.899 1 94.81 479 MET A C 1
ATOM 3612 O O . MET A 1 479 ? 3.697 -19.281 -2.332 1 94.81 479 MET A O 1
ATOM 3616 N N . GLY A 1 480 ? 2.318 -18.078 -1.085 1 92.12 480 GLY A N 1
ATOM 3617 C CA . GLY A 1 480 ? 1.753 -19.203 -0.373 1 92.12 480 GLY A CA 1
ATOM 3618 C C . GLY A 1 480 ? 2.477 -19.516 0.923 1 92.12 480 GLY A C 1
ATOM 3619 O O . GLY A 1 480 ? 3.141 -18.656 1.494 1 92.12 480 GLY A O 1
ATOM 3620 N N . PRO A 1 481 ? 2.227 -20.609 1.592 1 92.06 481 PRO A N 1
ATOM 3621 C CA . PRO A 1 481 ? 1.524 -21.766 1.029 1 92.06 481 PRO A CA 1
ATOM 3622 C C . PRO A 1 481 ? 0.025 -21.734 1.315 1 92.06 481 PRO A C 1
ATOM 3624 O O . PRO A 1 481 ? -0.722 -22.562 0.788 1 92.06 481 PRO A O 1
ATOM 3627 N N . ALA A 1 482 ? -0.41 -20.812 2.127 1 83.69 482 ALA A N 1
ATOM 3628 C CA . ALA A 1 482 ? -1.841 -20.766 2.418 1 83.69 482 ALA A CA 1
ATOM 3629 C C . ALA A 1 482 ? -2.646 -20.453 1.16 1 83.69 482 ALA A C 1
ATOM 3631 O O . ALA A 1 482 ? -2.223 -19.641 0.332 1 83.69 482 ALA A O 1
ATOM 3632 N N . PRO A 1 483 ? -3.738 -21.203 1.086 1 78.5 483 PRO A N 1
ATOM 3633 C CA . PRO A 1 483 ? -4.574 -20.922 -0.085 1 78.5 483 PRO A CA 1
ATOM 3634 C C . PRO A 1 483 ? -5.047 -19.469 -0.141 1 78.5 483 PRO A C 1
ATOM 3636 O O . PRO A 1 483 ? -5.285 -18.859 0.901 1 78.5 483 PRO A O 1
ATOM 3639 N N . CYS A 1 484 ? -5.008 -18.984 -1.288 1 76.06 484 CYS A N 1
ATOM 3640 C CA . CYS A 1 484 ? -5.551 -17.641 -1.496 1 76.06 484 CYS A CA 1
ATOM 3641 C C . CYS A 1 484 ? -7.047 -17.703 -1.772 1 76.06 484 CYS A C 1
ATOM 3643 O O . CYS A 1 484 ? -7.484 -18.344 -2.729 1 76.06 484 CYS A O 1
ATOM 3645 N N . ASP A 1 485 ? -7.719 -16.953 -0.953 1 78.94 485 ASP A N 1
ATOM 3646 C CA . ASP A 1 485 ? -9.148 -16.844 -1.207 1 78.94 485 ASP A CA 1
ATOM 3647 C C . ASP A 1 485 ? -9.422 -16.141 -2.539 1 78.94 485 ASP A C 1
ATOM 3649 O O . ASP A 1 485 ? -8.734 -15.188 -2.898 1 78.94 485 ASP A O 1
ATOM 3653 N N . GLY A 1 486 ? -10.047 -16.812 -3.41 1 79.12 486 GLY A N 1
ATOM 3654 C CA . GLY A 1 486 ? -10.445 -16.172 -4.652 1 79.12 486 GLY A CA 1
ATOM 3655 C C . GLY A 1 486 ? -9.773 -16.766 -5.875 1 79.12 486 GLY A C 1
ATOM 3656 O O . GLY A 1 486 ? -10.102 -16.422 -7.008 1 79.12 486 GLY A O 1
ATOM 3657 N N . VAL A 1 487 ? -8.75 -17.609 -5.566 1 91.44 487 VAL A N 1
ATOM 3658 C CA . VAL A 1 487 ? -8.094 -18.266 -6.688 1 91.44 487 VAL A CA 1
ATOM 3659 C C . VAL A 1 487 ? -8.219 -19.781 -6.535 1 91.44 487 VAL A C 1
ATOM 3661 O O . VAL A 1 487 ? -7.223 -20.484 -6.32 1 91.44 487 VAL A O 1
ATOM 3664 N N . PRO A 1 488 ? -9.359 -20.281 -6.855 1 93.5 488 PRO A N 1
ATOM 3665 C CA . PRO A 1 488 ? -9.648 -21.688 -6.52 1 93.5 488 PRO A CA 1
ATOM 3666 C C . PRO A 1 488 ? -8.82 -22.672 -7.34 1 93.5 488 PRO A C 1
ATOM 3668 O O . PRO A 1 488 ? -8.734 -23.844 -6.992 1 93.5 488 PRO A O 1
ATOM 3671 N N . TYR A 1 489 ? -8.188 -22.203 -8.391 1 95.81 489 TYR A N 1
ATOM 3672 C CA . TYR A 1 489 ? -7.41 -23.125 -9.203 1 95.81 489 TYR A CA 1
ATOM 3673 C C . TYR A 1 489 ? -5.973 -23.203 -8.711 1 95.81 489 TYR A C 1
ATOM 3675 O O . TYR A 1 489 ? -5.145 -23.906 -9.297 1 95.81 489 TYR A O 1
ATOM 3683 N N . LEU A 1 490 ? -5.605 -22.5 -7.68 1 94 490 LEU A N 1
ATOM 3684 C CA . LEU A 1 490 ? -4.344 -22.672 -6.969 1 94 490 LEU A CA 1
ATOM 3685 C C . LEU A 1 490 ? -4.574 -23.359 -5.621 1 94 490 LEU A C 1
ATOM 3687 O O . LEU A 1 490 ? -4.945 -22.703 -4.648 1 94 490 LEU A O 1
ATOM 3691 N N . VAL A 1 491 ? -4.32 -24.578 -5.523 1 87.62 491 VAL A N 1
ATOM 3692 C CA . VAL A 1 491 ? -4.594 -25.375 -4.336 1 87.62 491 VAL A CA 1
ATOM 3693 C C . VAL A 1 491 ? -3.486 -25.172 -3.305 1 87.62 491 VAL A C 1
ATOM 3695 O O . VAL A 1 491 ? -2.539 -24.422 -3.547 1 87.62 491 VAL A O 1
ATOM 3698 N N . LYS A 1 492 ? -3.596 -25.797 -2.172 1 88.62 492 LYS A N 1
ATOM 3699 C CA . LYS A 1 492 ? -2.658 -25.641 -1.065 1 88.62 492 LYS A CA 1
ATOM 3700 C C . LYS A 1 492 ? -1.229 -25.953 -1.503 1 88.62 492 LYS A C 1
ATOM 3702 O O . LYS A 1 492 ? -0.998 -26.906 -2.248 1 88.62 492 LYS A O 1
ATOM 3707 N N . GLY A 1 493 ? -0.244 -25.156 -1.027 1 93.44 493 GLY A N 1
ATOM 3708 C CA . GLY A 1 493 ? 1.15 -25.188 -1.439 1 93.44 493 GLY A CA 1
ATOM 3709 C C . GLY A 1 493 ? 1.66 -23.859 -1.951 1 93.44 493 GLY A C 1
ATOM 3710 O O . GLY A 1 493 ? 0.934 -22.859 -1.935 1 93.44 493 GLY A O 1
ATOM 3711 N N . MET A 1 494 ? 2.896 -23.844 -2.32 1 96.38 494 MET A N 1
ATOM 3712 C CA . MET A 1 494 ? 3.441 -22.625 -2.9 1 96.38 494 MET A CA 1
ATOM 3713 C C . MET A 1 494 ? 2.76 -22.297 -4.227 1 96.38 494 MET A C 1
ATOM 3715 O O . MET A 1 494 ? 2.32 -23.203 -4.941 1 96.38 494 MET A O 1
ATOM 3719 N N . THR A 1 495 ? 2.674 -21.062 -4.547 1 96.94 495 THR A N 1
ATOM 3720 C CA . THR A 1 495 ? 1.758 -20.656 -5.605 1 96.94 495 THR A CA 1
ATOM 3721 C C . THR A 1 495 ? 2.504 -20.469 -6.922 1 96.94 495 THR A C 1
ATOM 3723 O O . THR A 1 495 ? 1.901 -20.531 -7.996 1 96.94 495 THR A O 1
ATOM 3726 N N . GLY A 1 496 ? 3.789 -20.109 -6.859 1 97.94 496 GLY A N 1
ATOM 3727 C CA . GLY A 1 496 ? 4.527 -19.812 -8.078 1 97.94 496 GLY A CA 1
ATOM 3728 C C . GLY A 1 496 ? 4.164 -18.469 -8.68 1 97.94 496 GLY A C 1
ATOM 3729 O O . GLY A 1 496 ? 4.645 -18.109 -9.758 1 97.94 496 GLY A O 1
ATOM 3730 N N . ARG A 1 497 ? 3.281 -17.656 -8.055 1 97.56 497 ARG A N 1
ATOM 3731 C CA . ARG A 1 497 ? 2.939 -16.312 -8.492 1 97.56 497 ARG A CA 1
ATOM 3732 C C . ARG A 1 497 ? 4.137 -15.375 -8.367 1 97.56 497 ARG A C 1
ATOM 3734 O O . ARG A 1 497 ? 4.957 -15.523 -7.461 1 97.56 497 ARG A O 1
ATOM 3741 N N . PRO A 1 498 ? 4.336 -14.523 -9.484 1 98.56 498 PRO A N 1
ATOM 3742 C CA . PRO A 1 498 ? 3.441 -14.234 -10.602 1 98.56 498 PRO A CA 1
ATOM 3743 C C . PRO A 1 498 ? 4 -14.711 -11.945 1 98.56 498 PRO A C 1
ATOM 3745 O O . PRO A 1 498 ? 3.975 -13.969 -12.93 1 98.56 498 PRO A O 1
ATOM 3748 N N . THR A 1 499 ? 4.398 -15.93 -12.039 1 98.88 499 THR A N 1
ATOM 3749 C CA . THR A 1 499 ? 5.117 -16.484 -13.18 1 98.88 499 THR A CA 1
ATOM 3750 C C . THR A 1 499 ? 4.344 -16.25 -14.477 1 98.88 499 THR A C 1
ATOM 3752 O O . THR A 1 499 ? 4.91 -15.812 -15.477 1 98.88 499 THR A O 1
ATOM 3755 N N . ARG A 1 500 ? 3.041 -16.516 -14.539 1 98.75 500 ARG A N 1
ATOM 3756 C CA . ARG A 1 500 ? 2.258 -16.359 -15.758 1 98.75 500 ARG A CA 1
ATOM 3757 C C . ARG A 1 500 ? 2.229 -14.898 -16.203 1 98.75 500 ARG A C 1
ATOM 3759 O O . ARG A 1 500 ? 2.295 -14.609 -17.406 1 98.75 500 ARG A O 1
ATOM 3766 N N . ALA A 1 501 ? 2.094 -14.047 -15.203 1 98.81 501 ALA A N 1
ATOM 3767 C CA . ALA A 1 501 ? 2.076 -12.625 -15.539 1 98.81 501 ALA A CA 1
ATOM 3768 C C . ALA A 1 501 ? 3.42 -12.18 -16.109 1 98.81 501 ALA A C 1
ATOM 3770 O O . ALA A 1 501 ? 3.471 -11.328 -17 1 98.81 501 ALA A O 1
ATOM 3771 N N . LEU A 1 502 ? 4.504 -12.688 -15.602 1 98.88 502 LEU A N 1
ATOM 3772 C CA . LEU A 1 502 ? 5.824 -12.375 -16.141 1 98.88 502 LEU A CA 1
ATOM 3773 C C . LEU A 1 502 ? 5.949 -12.844 -17.578 1 98.88 502 LEU A C 1
ATOM 3775 O O . LEU A 1 502 ? 6.52 -12.141 -18.422 1 98.88 502 LEU A O 1
ATOM 3779 N N . ILE A 1 503 ? 5.441 -14 -17.875 1 98.88 503 ILE A N 1
ATOM 3780 C CA . ILE A 1 503 ? 5.477 -14.531 -19.234 1 98.88 503 ILE A CA 1
ATOM 3781 C C . ILE A 1 503 ? 4.688 -13.609 -20.172 1 98.88 503 ILE A C 1
ATOM 3783 O O . ILE A 1 503 ? 5.133 -13.312 -21.281 1 98.88 503 ILE A O 1
ATOM 3787 N N . HIS A 1 504 ? 3.502 -13.188 -19.703 1 98.75 504 HIS A N 1
ATOM 3788 C CA . HIS A 1 504 ? 2.715 -12.258 -20.516 1 98.75 504 HIS A CA 1
ATOM 3789 C C . HIS A 1 504 ? 3.459 -10.953 -20.719 1 98.75 504 HIS A C 1
ATOM 3791 O O . HIS A 1 504 ? 3.414 -10.375 -21.812 1 98.75 504 HIS A O 1
ATOM 3797 N N . LEU A 1 505 ? 4.09 -10.469 -19.688 1 98.69 505 LEU A N 1
ATOM 3798 C CA . LEU A 1 505 ? 4.875 -9.242 -19.812 1 98.69 505 LEU A CA 1
ATOM 3799 C C . LEU A 1 505 ? 5.961 -9.398 -20.875 1 98.69 505 LEU A C 1
ATOM 3801 O O . LEU A 1 505 ? 6.211 -8.477 -21.656 1 98.69 505 LEU A O 1
ATOM 3805 N N . LEU A 1 506 ? 6.633 -10.539 -20.891 1 98.62 506 LEU A N 1
ATOM 3806 C CA . LEU A 1 506 ? 7.633 -10.82 -21.906 1 98.62 506 LEU A CA 1
ATOM 3807 C C . LEU A 1 506 ? 7 -10.844 -23.297 1 98.62 506 LEU A C 1
ATOM 3809 O O . LEU A 1 506 ? 7.57 -10.312 -24.25 1 98.62 506 LEU A O 1
ATOM 3813 N N . ALA A 1 507 ? 5.832 -11.383 -23.391 1 98.25 507 ALA A N 1
ATOM 3814 C CA . ALA A 1 507 ? 5.133 -11.461 -24.672 1 98.25 507 ALA A CA 1
ATOM 3815 C C . ALA A 1 507 ? 4.816 -10.07 -25.219 1 98.25 507 ALA A C 1
ATOM 3817 O O . ALA A 1 507 ? 4.824 -9.844 -26.422 1 98.25 507 ALA A O 1
ATOM 3818 N N . LEU A 1 508 ? 4.543 -9.148 -24.281 1 97.38 508 LEU A N 1
ATOM 3819 C CA . LEU A 1 508 ? 4.242 -7.777 -24.688 1 97.38 508 LEU A CA 1
ATOM 3820 C C . LEU A 1 508 ? 5.453 -7.121 -25.344 1 97.38 508 LEU A C 1
ATOM 3822 O O . LEU A 1 508 ? 5.324 -6.09 -26 1 97.38 508 LEU A O 1
ATOM 3826 N N . GLN A 1 509 ? 6.656 -7.695 -25.156 1 96.19 509 GLN A N 1
ATOM 3827 C CA . GLN A 1 509 ? 7.871 -7.109 -25.719 1 96.19 509 GLN A CA 1
ATOM 3828 C C . GLN A 1 509 ? 8.148 -7.645 -27.125 1 96.19 509 GLN A C 1
ATOM 3830 O O . GLN A 1 509 ? 9.125 -7.25 -27.75 1 96.19 509 GLN A O 1
ATOM 3835 N N . CYS A 1 510 ? 7.375 -8.555 -27.672 1 94.5 510 CYS A N 1
ATOM 3836 C CA . CYS A 1 510 ? 7.562 -9.188 -28.969 1 94.5 510 CYS A CA 1
ATOM 3837 C C . CYS A 1 510 ? 6.844 -8.406 -30.062 1 94.5 510 CYS A C 1
ATOM 3839 O O . CYS A 1 510 ? 5.848 -7.727 -29.797 1 94.5 510 CYS A O 1
ATOM 3841 N N . MET B 1 1 ? -39.062 17.5 18.625 1 19.67 1 MET B N 1
ATOM 3842 C CA . MET B 1 1 ? -37.969 18.469 18.422 1 19.67 1 MET B CA 1
ATOM 3843 C C . MET B 1 1 ? -37.219 18.719 19.719 1 19.67 1 MET B C 1
ATOM 3845 O O . MET B 1 1 ? -37.5 19.688 20.438 1 19.67 1 MET B O 1
ATOM 3849 N N . ALA B 1 2 ? -37 17.594 20.484 1 24.75 2 ALA B N 1
ATOM 3850 C CA . ALA B 1 2 ? -36.656 17.609 21.906 1 24.75 2 ALA B CA 1
ATOM 3851 C C . ALA B 1 2 ? -35.344 18.312 22.141 1 24.75 2 ALA B C 1
ATOM 3853 O O . ALA B 1 2 ? -34.281 17.828 21.688 1 24.75 2 ALA B O 1
ATOM 3854 N N . TYR B 1 3 ? -35.281 19.734 22.062 1 24.5 3 TYR B N 1
ATOM 3855 C CA . TYR B 1 3 ? -34.188 20.656 22.312 1 24.5 3 TYR B CA 1
ATOM 3856 C C . TYR B 1 3 ? -33.531 20.344 23.656 1 24.5 3 TYR B C 1
ATOM 3858 O O . TYR B 1 3 ? -34.219 20.156 24.672 1 24.5 3 TYR B O 1
ATOM 3866 N N . LEU B 1 4 ? -32.5 19.547 23.656 1 32.97 4 LEU B N 1
ATOM 3867 C CA . LEU B 1 4 ? -31.75 19.328 24.891 1 32.97 4 LEU B CA 1
ATOM 3868 C C . LEU B 1 4 ? -31.531 20.625 25.641 1 32.97 4 LEU B C 1
ATOM 3870 O O . LEU B 1 4 ? -31.172 21.641 25.062 1 32.97 4 LEU B O 1
ATOM 3874 N N . PRO B 1 5 ? -32.219 20.797 26.797 1 31.12 5 PRO B N 1
ATOM 3875 C CA . PRO B 1 5 ? -32.188 22 27.625 1 31.12 5 PRO B CA 1
ATOM 3876 C C . PRO B 1 5 ? -30.75 22.484 27.875 1 31.12 5 PRO B C 1
ATOM 3878 O O . PRO B 1 5 ? -29.812 21.688 27.828 1 31.12 5 PRO B O 1
ATOM 3881 N N . SER B 1 6 ? -30.469 23.797 27.734 1 29.5 6 SER B N 1
ATOM 3882 C CA . SER B 1 6 ? -29.328 24.703 27.906 1 29.5 6 SER B CA 1
ATOM 3883 C C . SER B 1 6 ? -28.625 24.438 29.25 1 29.5 6 SER B C 1
ATOM 3885 O O . SER B 1 6 ? -27.594 25.031 29.531 1 29.5 6 SER B O 1
ATOM 3887 N N . ARG B 1 7 ? -29.359 23.859 30.266 1 31.41 7 ARG B N 1
ATOM 3888 C CA . ARG B 1 7 ? -28.859 24.016 31.625 1 31.41 7 ARG B CA 1
ATOM 3889 C C . ARG B 1 7 ? -27.609 23.172 31.844 1 31.41 7 ARG B C 1
ATOM 3891 O O . ARG B 1 7 ? -27.078 23.109 32.969 1 31.41 7 ARG B O 1
ATOM 3898 N N . MET B 1 8 ? -27.453 22.219 31 1 31.19 8 MET B N 1
ATOM 3899 C CA . MET B 1 8 ? -26.406 21.312 31.469 1 31.19 8 MET B CA 1
ATOM 3900 C C . MET B 1 8 ? -25.031 21.984 31.391 1 31.19 8 MET B C 1
ATOM 3902 O O . MET B 1 8 ? -24.031 21.391 31.766 1 31.19 8 MET B O 1
ATOM 3906 N N . PHE B 1 9 ? -24.812 22.969 30.406 1 33.5 9 PHE B N 1
ATOM 3907 C CA . PHE B 1 9 ? -23.438 23.438 30.344 1 33.5 9 PHE B CA 1
ATOM 3908 C C . PHE B 1 9 ? -23.141 24.375 31.516 1 33.5 9 PHE B C 1
ATOM 3910 O O . PHE B 1 9 ? -23.594 25.516 31.531 1 33.5 9 PHE B O 1
ATOM 3917 N N . SER B 1 10 ? -23.25 23.984 32.781 1 29.5 10 SER B N 1
ATOM 3918 C CA . SER B 1 10 ? -22.688 24.812 33.875 1 29.5 10 SER B CA 1
ATOM 3919 C C . SER B 1 10 ? -21.391 25.484 33.406 1 29.5 10 SER B C 1
ATOM 3921 O O . SER B 1 10 ? -20.719 25 32.5 1 29.5 10 SER B O 1
ATOM 3923 N N . HIS B 1 11 ? -21.203 26.781 33.969 1 30.03 11 HIS B N 1
ATOM 3924 C CA . HIS B 1 11 ? -20.156 27.766 33.719 1 30.03 11 HIS B CA 1
ATOM 3925 C C . HIS B 1 11 ? -18.766 27.172 33.938 1 30.03 11 HIS B C 1
ATOM 3927 O O . HIS B 1 11 ? -18.234 27.234 35.031 1 30.03 11 HIS B O 1
ATOM 3933 N N . LEU B 1 12 ? -18.531 25.969 33.656 1 28.45 12 LEU B N 1
ATOM 3934 C CA . LEU B 1 12 ? -17.094 25.75 33.812 1 28.45 12 LEU B CA 1
ATOM 3935 C C . LEU B 1 12 ? -16.297 26.828 33.062 1 28.45 12 LEU B C 1
ATOM 3937 O O . LEU B 1 12 ? -16.625 27.172 31.922 1 28.45 12 LEU B O 1
ATOM 3941 N N . LYS B 1 13 ? -15.664 27.672 33.844 1 29.78 13 LYS B N 1
ATOM 3942 C CA . LYS B 1 13 ? -14.703 28.656 33.375 1 29.78 13 LYS B CA 1
ATOM 3943 C C . LYS B 1 13 ? -13.914 28.125 32.188 1 29.78 13 LYS B C 1
ATOM 3945 O O . LYS B 1 13 ? -13.117 27.203 32.312 1 29.78 13 LYS B O 1
ATOM 3950 N N . TYR B 1 14 ? -14.562 28.031 30.969 1 28.58 14 TYR B N 1
ATOM 3951 C CA . TYR B 1 14 ? -14.039 27.719 29.641 1 28.58 14 TYR B CA 1
ATOM 3952 C C . TYR B 1 14 ? -12.703 28.406 29.406 1 28.58 14 TYR B C 1
ATOM 3954 O O . TYR B 1 14 ? -12.586 29.625 29.578 1 28.58 14 TYR B O 1
ATOM 3962 N N . THR B 1 15 ? -11.625 27.766 29.719 1 29.77 15 THR B N 1
ATOM 3963 C CA . THR B 1 15 ? -10.32 28.266 29.281 1 29.77 15 THR B CA 1
ATOM 3964 C C . THR B 1 15 ? -10.422 28.906 27.906 1 29.77 15 THR B C 1
ATOM 3966 O O . THR B 1 15 ? -10.945 28.297 26.969 1 29.77 15 THR B O 1
ATOM 3969 N N . GLN B 1 16 ? -10.594 30.25 27.797 1 27.75 16 GLN B N 1
ATOM 3970 C CA . GLN B 1 16 ? -10.508 31.141 26.625 1 27.75 16 GLN B CA 1
ATOM 3971 C C . GLN B 1 16 ? -9.641 30.516 25.531 1 27.75 16 GLN B C 1
ATOM 3973 O O . GLN B 1 16 ? -8.664 29.828 25.828 1 27.75 16 GLN B O 1
ATOM 3978 N N . TYR B 1 17 ? -10.258 30.391 24.406 1 32.28 17 TYR B N 1
ATOM 3979 C CA . TYR B 1 17 ? -9.656 30.109 23.094 1 32.28 17 TYR B CA 1
ATOM 3980 C C . TYR B 1 17 ? -8.305 30.797 22.969 1 32.28 17 TYR B C 1
ATOM 3982 O O . TYR B 1 17 ? -8.203 32.031 23.141 1 32.28 17 TYR B O 1
ATOM 3990 N N . VAL B 1 18 ? -7.27 30.234 23.375 1 34.03 18 VAL B N 1
ATOM 3991 C CA . VAL B 1 18 ? -5.918 30.734 23.188 1 34.03 18 VAL B CA 1
ATOM 3992 C C . VAL B 1 18 ? -5.77 31.281 21.766 1 34.03 18 VAL B C 1
ATOM 3994 O O . VAL B 1 18 ? -6.043 30.562 20.797 1 34.03 18 VAL B O 1
ATOM 3997 N N . LYS B 1 19 ? -5.871 32.5 21.547 1 41.03 19 LYS B N 1
ATOM 3998 C CA . LYS B 1 19 ? -5.457 33.156 20.312 1 41.03 19 LYS B CA 1
ATOM 3999 C C . LYS B 1 19 ? -4.199 32.5 19.734 1 41.03 19 LYS B C 1
ATOM 4001 O O . LYS B 1 19 ? -3.182 32.406 20.422 1 41.03 19 LYS B O 1
ATOM 4006 N N . LEU B 1 20 ? -4.434 31.719 18.766 1 43.09 20 LEU B N 1
ATOM 4007 C CA . LEU B 1 20 ? -3.363 31 18.094 1 43.09 20 LEU B CA 1
ATOM 4008 C C . LEU B 1 20 ? -2.186 31.922 17.797 1 43.09 20 LEU B C 1
ATOM 4010 O O . LEU B 1 20 ? -1.035 31.469 17.766 1 43.09 20 LEU B O 1
ATOM 4014 N N . PHE B 1 21 ? -2.527 33.188 17.328 1 38.53 21 PHE B N 1
ATOM 4015 C CA . PHE B 1 21 ? -1.444 34.125 17.125 1 38.53 21 PHE B CA 1
ATOM 4016 C C . PHE B 1 21 ? -1.607 35.344 18.031 1 38.53 21 PHE B C 1
ATOM 4018 O O . PHE B 1 21 ? -2.693 35.906 18.125 1 38.53 21 PHE B O 1
ATOM 4025 N N . GLY B 1 22 ? -1.113 35.438 19.219 1 37.47 22 GLY B N 1
ATOM 4026 C CA . GLY B 1 22 ? -1.18 36.531 20.156 1 37.47 22 GLY B CA 1
ATOM 4027 C C . GLY B 1 22 ? -0.536 37.812 19.625 1 37.47 22 GLY B C 1
ATOM 4028 O O . GLY B 1 22 ? 0.537 37.75 19.016 1 37.47 22 GLY B O 1
ATOM 4029 N N . ASN B 1 23 ? -1.346 38.812 19.312 1 38.12 23 ASN B N 1
ATOM 4030 C CA . ASN B 1 23 ? -0.836 40.156 19 1 38.12 23 ASN B CA 1
ATOM 4031 C C . ASN B 1 23 ? -0.037 40.75 20.172 1 38.12 23 ASN B C 1
ATOM 4033 O O . ASN B 1 23 ? -0.549 41.562 20.938 1 38.12 23 ASN B O 1
ATOM 4037 N N . TYR B 1 24 ? 0.675 40.094 20.906 1 39.06 24 TYR B N 1
ATOM 4038 C CA . TYR B 1 24 ? 1.43 40.781 21.938 1 39.06 24 TYR B CA 1
ATOM 4039 C C . TYR B 1 24 ? 2.666 41.469 21.344 1 39.06 24 TYR B C 1
ATOM 4041 O O . TYR B 1 24 ? 3.617 40.781 20.953 1 39.06 24 TYR B O 1
ATOM 4049 N N . ARG B 1 25 ? 2.586 42.656 20.75 1 44.66 25 ARG B N 1
ATOM 4050 C CA . ARG B 1 25 ? 3.787 43.406 20.438 1 44.66 25 ARG B CA 1
ATOM 4051 C C . ARG B 1 25 ? 4.586 43.719 21.703 1 44.66 25 ARG B C 1
ATOM 4053 O O . ARG B 1 25 ? 4.094 44.375 22.609 1 44.66 25 ARG B O 1
ATOM 4060 N N . SER B 1 26 ? 5.414 42.938 22.047 1 45.53 26 SER B N 1
ATOM 4061 C CA . SER B 1 26 ? 6.309 43.344 23.141 1 45.53 26 SER B CA 1
ATOM 4062 C C . SER B 1 26 ? 7.109 44.594 22.766 1 45.53 26 SER B C 1
ATOM 4064 O O . SER B 1 26 ? 7.523 44.75 21.609 1 45.53 26 SER B O 1
ATOM 4066 N N . ILE B 1 27 ? 7.035 45.688 23.391 1 46.47 27 ILE B N 1
ATOM 4067 C CA . ILE B 1 27 ? 7.676 46.969 23.281 1 46.47 27 ILE B CA 1
ATOM 4068 C C . ILE B 1 27 ? 9.125 46.812 22.828 1 46.47 27 ILE B C 1
ATOM 4070 O O . ILE B 1 27 ? 9.648 47.656 22.094 1 46.47 27 ILE B O 1
ATOM 4074 N N . HIS B 1 28 ? 9.859 45.875 23.328 1 51.44 28 HIS B N 1
ATOM 4075 C CA . HIS B 1 28 ? 11.289 45.75 23.047 1 51.44 28 HIS B CA 1
ATOM 4076 C C . HIS B 1 28 ? 11.57 44.688 21.984 1 51.44 28 HIS B C 1
ATOM 4078 O O . HIS B 1 28 ? 12.68 44.188 21.891 1 51.44 28 HIS B O 1
ATOM 4084 N N . SER B 1 29 ? 10.586 44.375 21.156 1 64.81 29 SER B N 1
ATOM 4085 C CA . SER B 1 29 ? 10.766 43.156 20.391 1 64.81 29 SER B CA 1
ATOM 4086 C C . SER B 1 29 ? 11.461 43.438 19.062 1 64.81 29 SER B C 1
ATOM 4088 O O . SER B 1 29 ? 11.172 44.438 18.406 1 64.81 29 SER B O 1
ATOM 4090 N N . LYS B 1 30 ? 12.688 42.906 18.781 1 86.25 30 LYS B N 1
ATOM 4091 C CA . LYS B 1 30 ? 13.484 43 17.562 1 86.25 30 LYS B CA 1
ATOM 4092 C C . LYS B 1 30 ? 12.805 42.281 16.406 1 86.25 30 LYS B C 1
ATOM 4094 O O . LYS B 1 30 ? 12.227 41.188 16.578 1 86.25 30 LYS B O 1
ATOM 4099 N N . ASN B 1 31 ? 12.695 43.094 15.281 1 94.56 31 ASN B N 1
ATOM 4100 C CA . ASN B 1 31 ? 12.164 42.5 14.047 1 94.56 31 ASN B CA 1
ATOM 4101 C C . ASN B 1 31 ? 13.156 41.531 13.406 1 94.56 31 ASN B C 1
ATOM 4103 O O . ASN B 1 31 ? 14.367 41.781 13.414 1 94.56 31 ASN B O 1
ATOM 4107 N N . GLY B 1 32 ? 12.633 40.375 13.062 1 97.88 32 GLY B N 1
ATOM 4108 C CA . GLY B 1 32 ? 13.406 39.469 12.234 1 97.88 32 GLY B CA 1
ATOM 4109 C C . GLY B 1 32 ? 12.859 39.312 10.828 1 97.88 32 GLY B C 1
ATOM 4110 O O . GLY B 1 32 ? 11.664 39.5 10.602 1 97.88 32 GLY B O 1
ATOM 4111 N N . LEU B 1 33 ? 13.758 39.094 9.883 1 98.56 33 LEU B N 1
ATOM 4112 C CA . LEU B 1 33 ? 13.375 39 8.477 1 98.56 33 LEU B CA 1
ATOM 4113 C C . LEU B 1 33 ? 13.891 37.688 7.879 1 98.56 33 LEU B C 1
ATOM 4115 O O . LEU B 1 33 ? 15.055 37.312 8.086 1 98.56 33 LEU B O 1
ATOM 4119 N N . VAL B 1 34 ? 13.008 36.938 7.199 1 98.75 34 VAL B N 1
ATOM 4120 C CA . VAL B 1 34 ? 13.383 35.75 6.453 1 98.75 34 VAL B CA 1
ATOM 4121 C C . VAL B 1 34 ? 13.539 36.094 4.973 1 98.75 34 VAL B C 1
ATOM 4123 O O . VAL B 1 34 ? 12.609 36.594 4.348 1 98.75 34 VAL B O 1
ATOM 4126 N N . LEU B 1 35 ? 14.711 35.781 4.387 1 98.38 35 LEU B N 1
ATOM 4127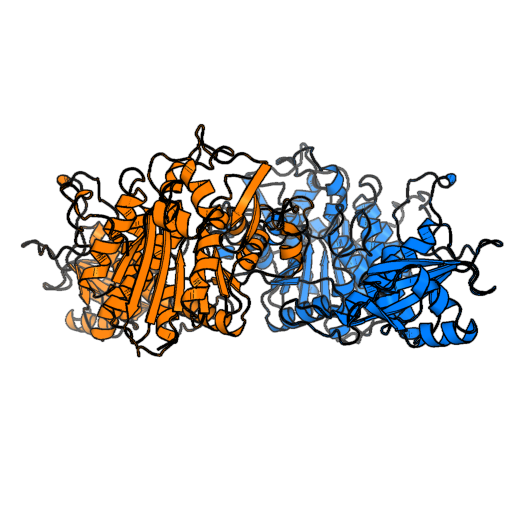 C CA . LEU B 1 35 ? 15.008 35.969 2.969 1 98.38 35 LEU B CA 1
ATOM 4128 C C . LEU B 1 35 ? 15.445 34.656 2.328 1 98.38 35 LEU B C 1
ATOM 4130 O O . LEU B 1 35 ? 15.961 33.781 3.012 1 98.38 35 LEU B O 1
ATOM 4134 N N . GLY B 1 36 ? 15.195 34.562 1.007 1 97.5 36 GLY B N 1
ATOM 4135 C CA . GLY B 1 36 ? 15.523 33.344 0.318 1 97.5 36 GLY B CA 1
ATOM 4136 C C . GLY B 1 36 ? 16.672 33.469 -0.653 1 97.5 36 GLY B C 1
ATOM 4137 O O . GLY B 1 36 ? 16.938 34.562 -1.155 1 97.5 36 GLY B O 1
ATOM 4138 N N . VAL B 1 37 ? 17.391 32.375 -0.886 1 96.12 37 VAL B N 1
ATOM 4139 C CA . VAL B 1 37 ? 18.375 32.25 -1.943 1 96.12 37 VAL B CA 1
ATOM 4140 C C . VAL B 1 37 ? 18.219 30.938 -2.674 1 96.12 37 VAL B C 1
ATOM 4142 O O . VAL B 1 37 ? 17.734 29.953 -2.092 1 96.12 37 VAL B O 1
ATOM 4145 N N . TYR B 1 38 ? 18.5 30.922 -3.953 1 95.25 38 TYR B N 1
ATOM 4146 C CA . TYR B 1 38 ? 18.516 29.703 -4.758 1 95.25 38 TYR B CA 1
ATOM 4147 C C . TYR B 1 38 ? 19.938 29.172 -4.906 1 95.25 38 TYR B C 1
ATOM 4149 O O . TYR B 1 38 ? 20.906 29.906 -4.77 1 95.25 38 TYR B O 1
ATOM 4157 N N . SER B 1 39 ? 20.016 27.828 -5.023 1 87.69 39 SER B N 1
ATOM 4158 C CA . SER B 1 39 ? 21.312 27.203 -5.305 1 87.69 39 SER B CA 1
ATOM 4159 C C . SER B 1 39 ? 21.672 27.328 -6.777 1 87.69 39 SER B C 1
ATOM 4161 O O . SER B 1 39 ? 20.859 27.047 -7.652 1 87.69 39 SER B O 1
ATOM 4163 N N . GLU B 1 40 ? 22.75 27.953 -6.973 1 77.81 40 GLU B N 1
ATOM 4164 C CA . GLU B 1 40 ? 23.297 28.016 -8.328 1 77.81 40 GLU B CA 1
ATOM 4165 C C . GLU B 1 40 ? 24.484 27.062 -8.484 1 77.81 40 GLU B C 1
ATOM 4167 O O . GLU B 1 40 ? 25.094 26.656 -7.496 1 77.81 40 GLU B O 1
ATOM 4172 N N . GLY B 1 41 ? 24.641 26.328 -9.625 1 71.5 41 GLY B N 1
ATOM 4173 C CA . GLY B 1 41 ? 25.812 25.484 -9.875 1 71.5 41 GLY B CA 1
ATOM 4174 C C . GLY B 1 41 ? 27.094 26.094 -9.352 1 71.5 41 GLY B C 1
ATOM 4175 O O . GLY B 1 41 ? 27.234 27.312 -9.297 1 71.5 41 GLY B O 1
ATOM 4176 N N . GLY B 1 42 ? 28.078 25.375 -8.82 1 68.25 42 GLY B N 1
ATOM 4177 C CA . GLY B 1 42 ? 29.422 25.766 -8.484 1 68.25 42 GLY B CA 1
ATOM 4178 C C . GLY B 1 42 ? 29.531 26.438 -7.129 1 68.25 42 GLY B C 1
ATOM 4179 O O . GLY B 1 42 ? 30.375 27.328 -6.93 1 68.25 42 GLY B O 1
ATOM 4180 N N . GLY B 1 43 ? 28.594 26.281 -6.227 1 69.88 43 GLY B N 1
ATOM 4181 C CA . GLY B 1 43 ? 28.656 26.812 -4.875 1 69.88 43 GLY B CA 1
ATOM 4182 C C . GLY B 1 43 ? 28.156 28.234 -4.773 1 69.88 43 GLY B C 1
ATOM 4183 O O . GLY B 1 43 ? 28.297 28.875 -3.73 1 69.88 43 GLY B O 1
ATOM 4184 N N . LYS B 1 44 ? 27.625 28.828 -5.824 1 77.56 44 LYS B N 1
ATOM 4185 C CA . LYS B 1 44 ? 27.109 30.203 -5.84 1 77.56 44 LYS B CA 1
ATOM 4186 C C . LYS B 1 44 ? 25.625 30.219 -5.516 1 77.56 44 LYS B C 1
ATOM 4188 O O . LYS B 1 44 ? 24.938 29.219 -5.672 1 77.56 44 LYS B O 1
ATOM 4193 N N . VAL B 1 45 ? 25.203 31.266 -4.816 1 87.56 45 VAL B N 1
ATOM 4194 C CA . VAL B 1 45 ? 23.781 31.422 -4.496 1 87.56 45 VAL B CA 1
ATOM 4195 C C . VAL B 1 45 ? 23.203 32.594 -5.309 1 87.56 45 VAL B C 1
ATOM 4197 O O . VAL B 1 45 ? 23.922 33.531 -5.668 1 87.56 45 VAL B O 1
ATOM 4200 N N . ALA B 1 46 ? 21.984 32.438 -5.758 1 92.38 46 ALA B N 1
ATOM 4201 C CA . ALA B 1 46 ? 21.219 33.5 -6.402 1 92.38 46 ALA B CA 1
ATOM 4202 C C . ALA B 1 46 ? 20.125 34.031 -5.473 1 92.38 46 ALA B C 1
ATOM 4204 O O . ALA B 1 46 ? 19.375 33.281 -4.875 1 92.38 46 ALA B O 1
ATOM 4205 N N . PHE B 1 47 ? 20.141 35.344 -5.301 1 95 47 PHE B N 1
ATOM 4206 C CA . PHE B 1 47 ? 19.141 36 -4.438 1 95 47 PHE B CA 1
ATOM 4207 C C . PHE B 1 47 ? 17.75 35.906 -5.051 1 95 47 PHE B C 1
ATOM 4209 O O . PHE B 1 47 ? 17.609 35.938 -6.27 1 95 47 PHE B O 1
ATOM 4216 N N . THR B 1 48 ? 16.75 35.719 -4.195 1 96.94 48 THR B N 1
ATOM 4217 C CA . THR B 1 48 ? 15.398 36.062 -4.629 1 96.94 48 THR B CA 1
ATOM 4218 C C . THR B 1 48 ? 15.297 37.562 -4.957 1 96.94 48 THR B C 1
ATOM 4220 O O . THR B 1 48 ? 16.219 38.312 -4.652 1 96.94 48 THR B O 1
ATOM 4223 N N . LYS B 1 49 ? 14.211 37.938 -5.578 1 96 49 LYS B N 1
ATOM 4224 C CA . LYS B 1 49 ? 14.031 39.344 -5.898 1 96 49 LYS B CA 1
ATOM 4225 C C . LYS B 1 49 ? 14.07 40.219 -4.641 1 96 49 LYS B C 1
ATOM 4227 O O . LYS B 1 49 ? 14.672 41.281 -4.637 1 96 49 LYS B O 1
ATOM 4232 N N . ALA B 1 50 ? 13.367 39.781 -3.633 1 97.19 50 ALA B N 1
ATOM 4233 C CA . ALA B 1 50 ? 13.336 40.5 -2.371 1 97.19 50 ALA B CA 1
ATOM 4234 C C . ALA B 1 50 ? 14.727 40.562 -1.737 1 97.19 50 ALA B C 1
ATOM 4236 O O . ALA B 1 50 ? 15.125 41.594 -1.205 1 97.19 50 ALA B O 1
ATOM 4237 N N . ALA B 1 51 ? 15.438 39.469 -1.745 1 97.19 51 ALA B N 1
ATOM 4238 C CA . ALA B 1 51 ? 16.781 39.438 -1.172 1 97.19 51 ALA B CA 1
ATOM 4239 C C . ALA B 1 51 ? 17.734 40.344 -1.941 1 97.19 51 ALA B C 1
ATOM 4241 O O . ALA B 1 51 ? 18.625 40.969 -1.354 1 97.19 51 ALA B O 1
ATOM 4242 N N . GLU B 1 52 ? 17.547 40.406 -3.221 1 96.94 52 GLU B N 1
ATOM 4243 C CA . GLU B 1 52 ? 18.359 41.281 -4.043 1 96.94 52 GLU B CA 1
ATOM 4244 C C . GLU B 1 52 ? 18.141 42.75 -3.67 1 96.94 52 GLU B C 1
ATOM 4246 O O . GLU B 1 52 ? 19.094 43.531 -3.561 1 96.94 52 GLU B O 1
ATOM 4251 N N . ARG B 1 53 ? 16.938 43.062 -3.582 1 97.06 53 ARG B N 1
ATOM 4252 C CA . ARG B 1 53 ? 16.594 44.438 -3.184 1 97.06 53 ARG B CA 1
ATOM 4253 C C . ARG B 1 53 ? 17.172 44.75 -1.806 1 97.06 53 ARG B C 1
ATOM 4255 O O . ARG B 1 53 ? 17.688 45.844 -1.586 1 97.06 53 ARG B O 1
ATOM 4262 N N . PHE B 1 54 ? 16.984 43.844 -0.902 1 97.5 54 PHE B N 1
ATOM 4263 C CA . PHE B 1 54 ? 17.516 44.031 0.443 1 97.5 54 PHE B CA 1
ATOM 4264 C C . PHE B 1 54 ? 19.031 44.188 0.409 1 97.5 54 PHE B C 1
ATOM 4266 O O . PHE B 1 54 ? 19.594 45 1.145 1 97.5 54 PHE B O 1
ATOM 4273 N N . ASN B 1 55 ? 19.672 43.406 -0.368 1 97 55 ASN B N 1
ATOM 4274 C CA . ASN B 1 55 ? 21.109 43.531 -0.528 1 97 55 ASN B CA 1
ATOM 4275 C C . ASN B 1 55 ? 21.5 44.906 -1.039 1 97 55 ASN B C 1
ATOM 4277 O O . ASN B 1 55 ? 22.516 45.469 -0.616 1 97 55 ASN B O 1
ATOM 4281 N N . GLU B 1 56 ? 20.734 45.406 -1.956 1 96.94 56 GLU B N 1
ATOM 4282 C CA . GLU B 1 56 ? 20.969 46.75 -2.457 1 96.94 56 GLU B CA 1
ATOM 4283 C C . GLU B 1 56 ? 20.812 47.781 -1.35 1 96.94 56 GLU B C 1
ATOM 4285 O O . GLU B 1 56 ? 21.609 48.719 -1.236 1 96.94 56 GLU B O 1
ATOM 4290 N N . GLU B 1 57 ? 19.828 47.562 -0.607 1 95.94 57 GLU B N 1
ATOM 4291 C CA . GLU B 1 57 ? 19.547 48.469 0.497 1 95.94 57 GLU B CA 1
ATOM 4292 C C . GLU B 1 57 ? 20.672 48.5 1.515 1 95.94 57 GLU B C 1
ATOM 4294 O O . GLU B 1 57 ? 20.938 49.5 2.16 1 95.94 57 GLU B O 1
ATOM 4299 N N . THR B 1 58 ? 21.312 47.406 1.646 1 96.5 58 THR B N 1
ATOM 4300 C CA . THR B 1 58 ? 22.391 47.281 2.611 1 96.5 58 THR B CA 1
ATOM 4301 C C . THR B 1 58 ? 23.734 47.531 1.941 1 96.5 58 THR B C 1
ATOM 4303 O O . THR B 1 58 ? 24.797 47.219 2.504 1 96.5 58 THR B O 1
ATOM 4306 N N . LYS B 1 59 ? 23.703 48 0.766 1 96.44 59 LYS B N 1
ATOM 4307 C CA . LYS B 1 59 ? 24.891 48.375 -0.009 1 96.44 59 LYS B CA 1
ATOM 4308 C C . LYS B 1 59 ? 25.844 47.188 -0.155 1 96.44 59 LYS B C 1
ATOM 4310 O O . LYS B 1 59 ? 27.047 47.312 0.025 1 96.44 59 LYS B O 1
ATOM 4315 N N . GLY B 1 60 ? 25.266 46 -0.281 1 95.88 60 GLY B N 1
ATOM 4316 C CA . GLY B 1 60 ? 26.047 44.812 -0.6 1 95.88 60 GLY B CA 1
ATOM 4317 C C . GLY B 1 60 ? 26.5 44.062 0.63 1 95.88 60 GLY B C 1
ATOM 4318 O O . GLY B 1 60 ? 27.125 43 0.515 1 95.88 60 GLY B O 1
ATOM 4319 N N . LYS B 1 61 ? 26.172 44.469 1.729 1 95.69 61 LYS B N 1
ATOM 4320 C CA . LYS B 1 61 ? 26.641 43.875 2.969 1 95.69 61 LYS B CA 1
ATOM 4321 C C . LYS B 1 61 ? 26.109 42.469 3.129 1 95.69 61 LYS B C 1
ATOM 4323 O O . LYS B 1 61 ? 26.797 41.562 3.643 1 95.69 61 LYS B O 1
ATOM 4328 N N . LEU B 1 62 ? 24.875 42.219 2.777 1 94.81 62 LEU B N 1
ATOM 4329 C CA . LEU B 1 62 ? 24.297 40.906 2.861 1 94.81 62 LEU B CA 1
ATOM 4330 C C . LEU B 1 62 ? 25.109 39.906 2.041 1 94.81 62 LEU B C 1
ATOM 4332 O O . LEU B 1 62 ? 25.422 38.812 2.514 1 94.81 62 LEU B O 1
ATOM 4336 N N . GLN B 1 63 ? 25.406 40.312 0.816 1 93 63 GLN B N 1
ATOM 4337 C CA . GLN B 1 63 ? 26.203 39.438 -0.062 1 93 63 GLN B CA 1
ATOM 4338 C C . GLN B 1 63 ? 27.578 39.188 0.537 1 93 63 GLN B C 1
ATOM 4340 O O . GLN B 1 63 ? 28.078 38.062 0.464 1 93 63 GLN B O 1
ATOM 4345 N N . GLU B 1 64 ? 28.188 40.188 1.074 1 92.5 64 GLU B N 1
ATOM 4346 C CA . GLU B 1 64 ? 29.484 40.031 1.711 1 92.5 64 GLU B CA 1
ATOM 4347 C C . GLU B 1 64 ? 29.438 39.062 2.867 1 92.5 64 GLU B C 1
ATOM 4349 O O . GLU B 1 64 ? 30.281 38.156 2.973 1 92.5 64 GLU B O 1
ATOM 4354 N N . ASP B 1 65 ? 28.469 39.188 3.666 1 92.5 65 ASP B N 1
ATOM 4355 C CA . ASP B 1 65 ? 28.328 38.312 4.824 1 92.5 65 ASP B CA 1
ATOM 4356 C C . ASP B 1 65 ? 28.062 36.875 4.398 1 92.5 65 ASP B C 1
ATOM 4358 O O . ASP B 1 65 ? 28.578 35.938 5.008 1 92.5 65 ASP B O 1
ATOM 4362 N N . LEU B 1 66 ? 27.203 36.688 3.43 1 91.06 66 LEU B N 1
ATOM 4363 C CA . LEU B 1 66 ? 26.891 35.344 2.92 1 91.06 66 LEU B CA 1
ATOM 4364 C C . LEU B 1 66 ? 28.141 34.656 2.365 1 91.06 66 LEU B C 1
ATOM 4366 O O . LEU B 1 66 ? 28.281 33.438 2.492 1 91.06 66 LEU B O 1
ATOM 4370 N N . SER B 1 67 ? 28.938 35.438 1.721 1 87.31 67 SER B N 1
ATOM 4371 C CA . SER B 1 67 ? 30.172 34.906 1.152 1 87.31 67 SER B CA 1
ATOM 4372 C C . SER B 1 67 ? 31.109 34.406 2.244 1 87.31 67 SER B C 1
ATOM 4374 O O . SER B 1 67 ? 31.828 33.406 2.053 1 87.31 67 SER B O 1
ATOM 4376 N N . VAL B 1 68 ? 31.094 35.031 3.332 1 87.56 68 VAL B N 1
ATOM 4377 C CA . VAL B 1 68 ? 31.938 34.656 4.457 1 87.56 68 VAL B CA 1
ATOM 4378 C C . VAL B 1 68 ? 31.375 33.406 5.152 1 87.56 68 VAL B C 1
ATOM 4380 O O . VAL B 1 68 ? 32.125 32.531 5.602 1 87.56 68 VAL B O 1
ATOM 4383 N N . ALA B 1 69 ? 30.156 33.438 5.363 1 82.94 69 ALA B N 1
ATOM 4384 C CA . ALA B 1 69 ? 29.469 32.344 6.066 1 82.94 69 ALA B CA 1
ATOM 4385 C C . ALA B 1 69 ? 29.609 31.031 5.305 1 82.94 69 ALA B C 1
ATOM 4387 O O . ALA B 1 69 ? 29.469 29.953 5.887 1 82.94 69 ALA B O 1
ATOM 4388 N N . GLY B 1 70 ? 30.031 31.078 4.043 1 73.12 70 GLY B N 1
ATOM 4389 C CA . GLY B 1 70 ? 30.234 29.891 3.23 1 73.12 70 GLY B CA 1
ATOM 4390 C C . GLY B 1 70 ? 29.219 29.75 2.113 1 73.12 70 GLY B C 1
ATOM 4391 O O . GLY B 1 70 ? 28.109 30.281 2.207 1 73.12 70 GLY B O 1
ATOM 4392 N N . PRO B 1 71 ? 29.641 29.422 1.019 1 63.34 71 PRO B N 1
ATOM 4393 C CA . PRO B 1 71 ? 28.875 29.531 -0.225 1 63.34 71 PRO B CA 1
ATOM 4394 C C . PRO B 1 71 ? 27.656 28.609 -0.259 1 63.34 71 PRO B C 1
ATOM 4396 O O . PRO B 1 71 ? 26.656 28.938 -0.904 1 63.34 71 PRO B O 1
ATOM 4399 N N . THR B 1 72 ? 27.547 27.484 0.359 1 77.88 72 THR B N 1
ATOM 4400 C CA . THR B 1 72 ? 26.484 26.562 -0.023 1 77.88 72 THR B CA 1
ATOM 4401 C C . THR B 1 72 ? 25.328 26.609 0.973 1 77.88 72 THR B C 1
ATOM 4403 O O . THR B 1 72 ? 25.547 26.531 2.184 1 77.88 72 THR B O 1
ATOM 4406 N N . LEU B 1 73 ? 24.125 27.172 0.486 1 88.62 73 LEU B N 1
ATOM 4407 C CA . LEU B 1 73 ? 22.875 27.125 1.238 1 88.62 73 LEU B CA 1
ATOM 4408 C C . LEU B 1 73 ? 21.812 26.344 0.472 1 88.62 73 LEU B C 1
ATOM 4410 O O . LEU B 1 73 ? 21.047 26.922 -0.294 1 88.62 73 LEU B O 1
ATOM 4414 N N . GLY B 1 74 ? 21.828 25.078 0.707 1 89.12 74 GLY B N 1
ATOM 4415 C CA . GLY B 1 74 ? 20.891 24.219 0.017 1 89.12 74 GLY B CA 1
ATOM 4416 C C . GLY B 1 74 ? 19.469 24.312 0.554 1 89.12 74 GLY B C 1
ATOM 4417 O O . GLY B 1 74 ? 19.219 25.047 1.514 1 89.12 74 GLY B O 1
ATOM 4418 N N . LYS B 1 75 ? 18.609 23.641 -0.043 1 91.94 75 LYS B N 1
ATOM 4419 C CA . LYS B 1 75 ? 17.188 23.641 0.343 1 91.94 75 LYS B CA 1
ATOM 4420 C C . LYS B 1 75 ? 17.031 23.344 1.83 1 91.94 75 LYS B C 1
ATOM 4422 O O . LYS B 1 75 ? 17.562 22.344 2.328 1 91.94 75 LYS B O 1
ATOM 4427 N N . GLY B 1 76 ? 16.391 24.25 2.527 1 92.75 76 GLY B N 1
ATOM 4428 C CA . GLY B 1 76 ? 16.047 24.031 3.924 1 92.75 76 GLY B CA 1
ATOM 4429 C C . GLY B 1 76 ? 17.172 24.391 4.879 1 92.75 76 GLY B C 1
ATOM 4430 O O . GLY B 1 76 ? 17 24.344 6.098 1 92.75 76 GLY B O 1
ATOM 4431 N N . LYS B 1 77 ? 18.281 24.75 4.355 1 92.75 77 LYS B N 1
ATOM 4432 C CA . LYS B 1 77 ? 19.375 25.234 5.207 1 92.75 77 LYS B CA 1
ATOM 4433 C C . LYS B 1 77 ? 19.266 26.734 5.438 1 92.75 77 LYS B C 1
ATOM 4435 O O . LYS B 1 77 ? 18.766 27.469 4.578 1 92.75 77 LYS B O 1
ATOM 4440 N N . SER B 1 78 ? 19.719 27.188 6.652 1 94.56 78 SER B N 1
ATOM 4441 C CA . SER B 1 78 ? 19.562 28.609 6.977 1 94.56 78 SER B CA 1
ATOM 4442 C C . SER B 1 78 ? 20.797 29.156 7.66 1 94.56 78 SER B C 1
ATOM 4444 O O . SER B 1 78 ? 21.641 28.391 8.156 1 94.56 78 SER B O 1
ATOM 4446 N N . ARG B 1 79 ? 20.984 30.438 7.527 1 94.88 79 ARG B N 1
ATOM 4447 C CA . ARG B 1 79 ? 22 31.234 8.234 1 94.88 79 ARG B CA 1
ATOM 4448 C C . ARG B 1 79 ? 21.391 32.531 8.781 1 94.88 79 ARG B C 1
ATOM 4450 O O . ARG B 1 79 ? 20.578 33.156 8.125 1 94.88 79 ARG B O 1
ATOM 4457 N N . ILE B 1 80 ? 21.844 32.875 9.953 1 95.94 80 ILE B N 1
ATOM 4458 C CA . ILE B 1 80 ? 21.375 34.125 10.555 1 95.94 80 ILE B CA 1
ATOM 4459 C C . ILE B 1 80 ? 22.453 35.188 10.445 1 95.94 80 ILE B C 1
ATOM 4461 O O . ILE B 1 80 ? 23.641 34.906 10.641 1 95.94 80 ILE B O 1
ATOM 4465 N N . PHE B 1 81 ? 22.062 36.312 10.094 1 95.75 81 PHE B N 1
ATOM 4466 C CA . PHE B 1 81 ? 22.953 37.5 10.039 1 95.75 81 PHE B CA 1
ATOM 4467 C C . PHE B 1 81 ? 22.422 38.594 10.93 1 95.75 81 PHE B C 1
ATOM 4469 O O . PHE B 1 81 ? 21.219 38.75 11.117 1 95.75 81 PHE B O 1
ATOM 4476 N N . TYR B 1 82 ? 23.344 39.406 11.422 1 94.38 82 TYR B N 1
ATOM 4477 C CA . TYR B 1 82 ? 22.984 40.438 12.414 1 94.38 82 TYR B CA 1
ATOM 4478 C C . TYR B 1 82 ? 23.375 41.812 11.93 1 94.38 82 TYR B C 1
ATOM 4480 O O . TYR B 1 82 ? 24.359 42 11.203 1 94.38 82 TYR B O 1
ATOM 4488 N N . ASN B 1 83 ? 22.516 42.75 12.344 1 94.12 83 ASN B N 1
ATOM 4489 C CA . ASN B 1 83 ? 22.812 44.188 12.242 1 94.12 83 ASN B CA 1
ATOM 4490 C C . ASN B 1 83 ? 23.062 44.594 10.797 1 94.12 83 ASN B C 1
ATOM 4492 O O . ASN B 1 83 ? 23.984 45.375 10.523 1 94.12 83 ASN B O 1
ATOM 4496 N N . LEU B 1 84 ? 22.297 44.094 9.93 1 92.94 84 LEU B N 1
ATOM 4497 C CA . LEU B 1 84 ? 22.375 44.531 8.539 1 92.94 84 LEU B CA 1
ATOM 4498 C C . LEU B 1 84 ? 21.625 45.844 8.328 1 92.94 84 LEU B C 1
ATOM 4500 O O . LEU B 1 84 ? 22.016 46.656 7.496 1 92.94 84 LEU B O 1
ATOM 4504 N N . THR B 1 85 ? 20.469 45.969 8.969 1 94.31 85 THR B N 1
ATOM 4505 C CA . THR B 1 85 ? 19.703 47.219 8.992 1 94.31 85 THR B CA 1
ATOM 4506 C C . THR B 1 85 ? 19.125 47.469 10.375 1 94.31 85 THR B C 1
ATOM 4508 O O . THR B 1 85 ? 19.016 46.562 11.188 1 94.31 85 THR B O 1
ATOM 4511 N N . SER B 1 86 ? 18.781 48.719 10.648 1 93.25 86 SER B N 1
ATOM 4512 C CA . SER B 1 86 ? 18.141 49.062 11.922 1 93.25 86 SER B CA 1
ATOM 4513 C C . SER B 1 86 ? 16.719 48.5 12 1 93.25 86 SER B C 1
ATOM 4515 O O . SER B 1 86 ? 16.25 48.125 13.078 1 93.25 86 SER B O 1
ATOM 4517 N N . GLU B 1 87 ? 16.125 48.375 10.883 1 93.94 87 GLU B N 1
ATOM 4518 C CA . GLU B 1 87 ? 14.758 47.875 10.82 1 93.94 87 GLU B CA 1
ATOM 4519 C C . GLU B 1 87 ? 14.703 46.375 11.086 1 93.94 87 GLU B C 1
ATOM 4521 O O . GLU B 1 87 ? 13.781 45.875 11.734 1 93.94 87 GLU B O 1
ATOM 4526 N N . PHE B 1 88 ? 15.656 45.719 10.555 1 96.62 88 PHE B N 1
ATOM 4527 C CA . PHE B 1 88 ? 15.773 44.281 10.734 1 96.62 88 PHE B CA 1
ATOM 4528 C C . PHE B 1 88 ? 17.156 43.906 11.273 1 96.62 88 PHE B C 1
ATOM 4530 O O . PHE B 1 88 ? 18 43.406 10.523 1 96.62 88 PHE B O 1
ATOM 4537 N N . PRO B 1 89 ? 17.312 43.938 12.539 1 95.62 89 PRO B N 1
ATOM 4538 C CA . PRO B 1 89 ? 18.625 43.656 13.125 1 95.62 89 PRO B CA 1
ATOM 4539 C C . PRO B 1 89 ? 19.016 42.188 13.008 1 95.62 89 PRO B C 1
ATOM 4541 O O . PRO B 1 89 ? 20.172 41.844 13.18 1 95.62 89 PRO B O 1
ATOM 4544 N N . VAL B 1 90 ? 17.984 41.312 12.852 1 96.94 90 VAL B N 1
ATOM 4545 C CA . VAL B 1 90 ? 18.25 39.875 12.68 1 96.94 90 VAL B CA 1
ATOM 4546 C C . VAL B 1 90 ? 17.625 39.406 11.367 1 96.94 90 VAL B C 1
ATOM 4548 O O . VAL B 1 90 ? 16.438 39.594 11.133 1 96.94 90 VAL B O 1
ATOM 4551 N N . VAL B 1 91 ? 18.438 38.781 10.484 1 97.88 91 VAL B N 1
ATOM 4552 C CA . VAL B 1 91 ? 17.969 38.312 9.188 1 97.88 91 VAL B CA 1
ATOM 4553 C C . VAL B 1 91 ? 18.344 36.844 9.023 1 97.88 91 VAL B C 1
ATOM 4555 O O . VAL B 1 91 ? 19.516 36.469 9.164 1 97.88 91 VAL B O 1
ATOM 4558 N N . SER B 1 92 ? 17.312 36 8.836 1 97.88 92 SER B N 1
ATOM 4559 C CA . SER B 1 92 ? 17.531 34.594 8.492 1 97.88 92 SER B CA 1
ATOM 4560 C C . SER B 1 92 ? 17.484 34.375 6.98 1 97.88 92 SER B C 1
ATOM 4562 O O . SER B 1 92 ? 16.469 34.625 6.34 1 97.88 92 SER B O 1
ATOM 4564 N N . VAL B 1 93 ? 18.562 33.969 6.41 1 97.19 93 VAL B N 1
ATOM 4565 C CA . VAL B 1 93 ? 18.625 33.625 4.988 1 97.19 93 VAL B CA 1
ATOM 4566 C C . VAL B 1 93 ? 18.5 32.125 4.809 1 97.19 93 VAL B C 1
ATOM 4568 O O . VAL B 1 93 ? 19.25 31.359 5.418 1 97.19 93 VAL B O 1
ATOM 4571 N N . VAL B 1 94 ? 17.531 31.703 3.992 1 97.5 94 VAL B N 1
ATOM 4572 C CA . VAL B 1 94 ? 17.234 30.281 3.865 1 97.5 94 VAL B CA 1
ATOM 4573 C C . VAL B 1 94 ? 17.391 29.859 2.41 1 97.5 94 VAL B C 1
ATOM 4575 O O . VAL B 1 94 ? 17.047 30.609 1.493 1 97.5 94 VAL B O 1
ATOM 4578 N N . GLY B 1 95 ? 17.875 28.641 2.199 1 96.31 95 GLY B N 1
ATOM 4579 C CA . GLY B 1 95 ? 18.031 28.078 0.865 1 96.31 95 GLY B CA 1
ATOM 4580 C C . GLY B 1 95 ? 16.75 27.5 0.315 1 96.31 95 GLY B C 1
ATOM 4581 O O . GLY B 1 95 ? 16.047 26.75 1.005 1 96.31 95 GLY B O 1
ATOM 4582 N N . LEU B 1 96 ? 16.406 27.781 -0.977 1 97.19 96 LEU B N 1
ATOM 4583 C CA . LEU B 1 96 ? 15.211 27.297 -1.65 1 97.19 96 LEU B CA 1
ATOM 4584 C C . LEU B 1 96 ? 15.531 26.125 -2.566 1 97.19 96 LEU B C 1
ATOM 4586 O O . LEU B 1 96 ? 14.625 25.422 -3.02 1 97.19 96 LEU B O 1
ATOM 4590 N N . GLY B 1 97 ? 16.75 25.891 -2.736 1 94.75 97 GLY B N 1
ATOM 4591 C CA . GLY B 1 97 ? 17.156 24.859 -3.682 1 94.75 97 GLY B CA 1
ATOM 4592 C C . GLY B 1 97 ? 17.156 25.328 -5.121 1 94.75 97 GLY B C 1
ATOM 4593 O O . GLY B 1 97 ? 17.641 26.422 -5.426 1 94.75 97 GLY B O 1
ATOM 4594 N N . ASN B 1 98 ? 16.609 24.5 -6.094 1 93.38 98 ASN B N 1
ATOM 4595 C CA . ASN B 1 98 ? 16.609 24.781 -7.527 1 93.38 98 ASN B CA 1
ATOM 4596 C C . ASN B 1 98 ? 15.562 25.828 -7.898 1 93.38 98 ASN B C 1
ATOM 4598 O O . ASN B 1 98 ? 14.375 25.641 -7.637 1 93.38 98 ASN B O 1
ATOM 4602 N N . GLU B 1 99 ? 16.047 26.875 -8.523 1 92.81 99 GLU B N 1
ATOM 4603 C CA . GLU B 1 99 ? 15.156 27.953 -8.914 1 92.81 99 GLU B CA 1
ATOM 4604 C C . GLU B 1 99 ? 14.109 27.484 -9.914 1 92.81 99 GLU B C 1
ATOM 4606 O O . GLU B 1 99 ? 13.008 28.047 -9.984 1 92.81 99 GLU B O 1
ATOM 4611 N N . ASN B 1 100 ? 14.43 26.406 -10.625 1 93.19 100 ASN B N 1
ATOM 4612 C CA . ASN B 1 100 ? 13.547 25.922 -11.68 1 93.19 100 ASN B CA 1
ATOM 4613 C C . ASN B 1 100 ? 12.711 24.734 -11.219 1 93.19 100 ASN B C 1
ATOM 4615 O O . ASN B 1 100 ? 12.156 24 -12.039 1 93.19 100 ASN B O 1
ATOM 4619 N N . ALA B 1 101 ? 12.68 24.562 -9.898 1 94.12 101 ALA B N 1
ATOM 4620 C CA . ALA B 1 101 ? 11.859 23.469 -9.383 1 94.12 101 ALA B CA 1
ATOM 4621 C C . ALA B 1 101 ? 10.406 23.609 -9.828 1 94.12 101 ALA B C 1
ATOM 4623 O O . ALA B 1 101 ? 9.906 24.734 -9.953 1 94.12 101 ALA B O 1
ATOM 4624 N N . CYS B 1 102 ? 9.75 22.516 -10.18 1 96.31 102 CYS B N 1
ATOM 4625 C CA . CYS B 1 102 ? 8.359 22.453 -10.609 1 96.31 102 CYS B CA 1
ATOM 4626 C C . CYS B 1 102 ? 7.699 21.156 -10.164 1 96.31 102 CYS B C 1
ATOM 4628 O O . CYS B 1 102 ? 8.219 20.469 -9.281 1 96.31 102 CYS B O 1
ATOM 4630 N N . TYR B 1 103 ? 6.527 20.906 -10.703 1 97.12 103 TYR B N 1
ATOM 4631 C CA . TYR B 1 103 ? 5.852 19.641 -10.383 1 97.12 103 TYR B CA 1
ATOM 4632 C C . TYR B 1 103 ? 6.703 18.453 -10.805 1 97.12 103 TYR B C 1
ATOM 4634 O O . TYR B 1 103 ? 7.203 18.391 -11.93 1 97.12 103 TYR B O 1
ATOM 4642 N N . ASN B 1 104 ? 6.984 17.578 -9.875 1 96.31 104 ASN B N 1
ATOM 4643 C CA . ASN B 1 104 ? 7.668 16.312 -10.117 1 96.31 104 ASN B CA 1
ATOM 4644 C C . ASN B 1 104 ? 6.695 15.133 -10.125 1 96.31 104 ASN B C 1
ATOM 4646 O O . ASN B 1 104 ? 6.184 14.734 -9.078 1 96.31 104 ASN B O 1
ATOM 4650 N N . GLU B 1 105 ? 6.453 14.469 -11.219 1 93.25 105 GLU B N 1
ATOM 4651 C CA . GLU B 1 105 ? 5.473 13.398 -11.391 1 93.25 105 GLU B CA 1
ATOM 4652 C C . GLU B 1 105 ? 5.84 12.172 -10.555 1 93.25 105 GLU B C 1
ATOM 4654 O O . GLU B 1 105 ? 4.969 11.547 -9.945 1 93.25 105 GLU B O 1
ATOM 4659 N N . GLU B 1 106 ? 7.113 11.828 -10.484 1 91.12 106 GLU B N 1
ATOM 4660 C CA . GLU B 1 106 ? 7.562 10.648 -9.75 1 91.12 106 GLU B CA 1
ATOM 4661 C C . GLU B 1 106 ? 7.359 10.82 -8.242 1 91.12 106 GLU B C 1
ATOM 4663 O O . GLU B 1 106 ? 7.086 9.852 -7.535 1 91.12 106 GLU B O 1
ATOM 4668 N N . GLU B 1 107 ? 7.445 12.109 -7.816 1 95.19 107 GLU B N 1
ATOM 4669 C CA . GLU B 1 107 ? 7.285 12.422 -6.398 1 95.19 107 GLU B CA 1
ATOM 4670 C C . GLU B 1 107 ? 5.848 12.812 -6.078 1 95.19 107 GLU B C 1
ATOM 4672 O O . GLU B 1 107 ? 5.461 12.867 -4.906 1 95.19 107 GLU B O 1
ATOM 4677 N N . GLN B 1 108 ? 5.02 13.078 -7.152 1 96.31 108 GLN B N 1
ATOM 4678 C CA . GLN B 1 108 ? 3.666 13.602 -6.98 1 96.31 108 GLN B CA 1
ATOM 4679 C C . GLN B 1 108 ? 3.654 14.797 -6.039 1 96.31 108 GLN B C 1
ATOM 4681 O O . GLN B 1 108 ? 2.885 14.836 -5.074 1 96.31 108 GLN B O 1
ATOM 4686 N N . LEU B 1 109 ? 4.57 15.789 -6.359 1 97.75 109 LEU B N 1
ATOM 4687 C CA . LEU B 1 109 ? 4.785 16.922 -5.465 1 97.75 109 LEU B CA 1
ATOM 4688 C C . LEU B 1 109 ? 5.176 18.172 -6.246 1 97.75 109 LEU B C 1
ATOM 4690 O O . LEU B 1 109 ? 6.012 18.109 -7.148 1 97.75 109 LEU B O 1
ATOM 4694 N N . HIS B 1 110 ? 4.484 19.25 -6.031 1 98.12 110 HIS B N 1
ATOM 4695 C CA . HIS B 1 110 ? 5.016 20.547 -6.449 1 98.12 110 HIS B CA 1
ATOM 4696 C C . HIS B 1 110 ? 6.23 20.938 -5.617 1 98.12 110 HIS B C 1
ATOM 4698 O O . HIS B 1 110 ? 6.098 21.641 -4.605 1 98.12 110 HIS B O 1
ATOM 4704 N N . GLU B 1 111 ? 7.383 20.609 -6.148 1 97.12 111 GLU B N 1
ATOM 4705 C CA . GLU B 1 111 ? 8.625 20.781 -5.41 1 97.12 111 GLU B CA 1
ATOM 4706 C C . GLU B 1 111 ? 8.922 22.266 -5.176 1 97.12 111 GLU B C 1
ATOM 4708 O O . GLU B 1 111 ? 9.539 22.625 -4.172 1 97.12 111 GLU B O 1
ATOM 4713 N N . ASP B 1 112 ? 8.453 23.125 -6.07 1 97.19 112 ASP B N 1
ATOM 4714 C CA . ASP B 1 112 ? 8.617 24.562 -5.93 1 97.19 112 ASP B CA 1
ATOM 4715 C C . ASP B 1 112 ? 7.879 25.094 -4.699 1 97.19 112 ASP B C 1
ATOM 4717 O O . ASP B 1 112 ? 8.461 25.781 -3.867 1 97.19 112 ASP B O 1
ATOM 4721 N N . LYS B 1 113 ? 6.664 24.703 -4.547 1 98.31 113 LYS B N 1
ATOM 4722 C CA . LYS B 1 113 ? 5.859 25.141 -3.41 1 98.31 113 LYS B CA 1
ATOM 4723 C C . LYS B 1 113 ? 6.387 24.562 -2.102 1 98.31 113 LYS B C 1
ATOM 4725 O O . LYS B 1 113 ? 6.395 25.25 -1.073 1 98.31 113 LYS B O 1
ATOM 4730 N N . GLU B 1 114 ? 6.781 23.312 -2.158 1 97.94 114 GLU B N 1
ATOM 4731 C CA . GLU B 1 114 ? 7.293 22.656 -0.955 1 97.94 114 GLU B CA 1
ATOM 4732 C C . GLU B 1 114 ? 8.602 23.297 -0.495 1 97.94 114 GLU B C 1
ATOM 4734 O O . GLU B 1 114 ? 8.844 23.438 0.706 1 97.94 114 GLU B O 1
ATOM 4739 N N . ALA B 1 115 ? 9.445 23.672 -1.438 1 97.69 115 ALA B N 1
ATOM 4740 C CA . ALA B 1 115 ? 10.688 24.359 -1.093 1 97.69 115 ALA B CA 1
ATOM 4741 C C . ALA B 1 115 ? 10.406 25.656 -0.337 1 97.69 115 ALA B C 1
ATOM 4743 O O . ALA B 1 115 ? 11.117 25.984 0.613 1 97.69 115 ALA B O 1
ATOM 4744 N N . VAL B 1 116 ? 9.398 26.312 -0.773 1 98.38 116 VAL B N 1
ATOM 4745 C CA . VAL B 1 116 ? 9.023 27.578 -0.159 1 98.38 116 VAL B CA 1
ATOM 4746 C C . VAL B 1 116 ? 8.5 27.344 1.255 1 98.38 116 VAL B C 1
ATOM 4748 O O . VAL B 1 116 ? 8.867 28.047 2.191 1 98.38 116 VAL B O 1
ATOM 4751 N N . ARG B 1 117 ? 7.629 26.344 1.448 1 98.5 117 ARG B N 1
ATOM 4752 C CA . ARG B 1 117 ? 7.113 26.016 2.773 1 98.5 117 ARG B CA 1
ATOM 4753 C C . ARG B 1 117 ? 8.25 25.672 3.732 1 98.5 117 ARG B C 1
ATOM 4755 O O . ARG B 1 117 ? 8.281 26.156 4.863 1 98.5 117 ARG B O 1
ATOM 4762 N N . VAL B 1 118 ? 9.133 24.859 3.24 1 97.88 118 VAL B N 1
ATOM 4763 C CA . VAL B 1 118 ? 10.273 24.438 4.051 1 97.88 118 VAL B CA 1
ATOM 4764 C C . VAL B 1 118 ? 11.117 25.641 4.441 1 97.88 118 VAL B C 1
ATOM 4766 O O . VAL B 1 118 ? 11.453 25.828 5.613 1 97.88 118 VAL B O 1
ATOM 4769 N N . ALA B 1 119 ? 11.43 26.469 3.486 1 98.19 119 ALA B N 1
ATOM 4770 C CA . ALA B 1 119 ? 12.289 27.625 3.721 1 98.19 119 ALA B CA 1
ATOM 4771 C C . ALA B 1 119 ? 11.648 28.594 4.723 1 98.19 119 ALA B C 1
ATOM 4773 O O . ALA B 1 119 ? 12.297 29.016 5.676 1 98.19 119 ALA B O 1
ATOM 4774 N N . ALA B 1 120 ? 10.406 28.891 4.5 1 98.62 120 ALA B N 1
ATOM 4775 C CA . ALA B 1 120 ? 9.703 29.812 5.383 1 98.62 120 ALA B CA 1
ATOM 4776 C C . ALA B 1 120 ? 9.609 29.266 6.801 1 98.62 120 ALA B C 1
ATOM 4778 O O . ALA B 1 120 ? 9.82 29.984 7.773 1 98.62 120 ALA B O 1
ATOM 4779 N N . GLY B 1 121 ? 9.227 28 6.883 1 98.12 121 GLY B N 1
ATOM 4780 C CA . GLY B 1 121 ? 9.133 27.359 8.188 1 98.12 121 GLY B CA 1
ATOM 4781 C C . GLY B 1 121 ? 10.445 27.344 8.938 1 98.12 121 GLY B C 1
ATOM 4782 O O . GLY B 1 121 ? 10.5 27.766 10.102 1 98.12 121 GLY B O 1
ATOM 4783 N N . VAL B 1 122 ? 11.508 26.938 8.273 1 97.38 122 VAL B N 1
ATOM 4784 C CA . VAL B 1 122 ? 12.828 26.828 8.883 1 97.38 122 VAL B CA 1
ATOM 4785 C C . VAL B 1 122 ? 13.32 28.219 9.297 1 97.38 122 VAL B C 1
ATOM 4787 O O . VAL B 1 122 ? 13.82 28.391 10.406 1 97.38 122 VAL B O 1
ATOM 4790 N N . GLY B 1 123 ? 13.211 29.156 8.445 1 98.19 123 GLY B N 1
ATOM 4791 C CA . GLY B 1 123 ? 13.641 30.516 8.75 1 98.19 123 GLY B CA 1
ATOM 4792 C C . GLY B 1 123 ? 12.922 31.109 9.945 1 98.19 123 GLY B C 1
ATOM 4793 O O . GLY B 1 123 ? 13.547 31.703 10.82 1 98.19 123 GLY B O 1
ATOM 4794 N N . ALA B 1 124 ? 11.633 30.953 9.93 1 98.06 124 ALA B N 1
ATOM 4795 C CA . ALA B 1 124 ? 10.836 31.5 11.023 1 98.06 124 ALA B CA 1
ATOM 4796 C C . ALA B 1 124 ? 11.172 30.812 12.344 1 98.06 124 ALA B C 1
ATOM 4798 O O . ALA B 1 124 ? 11.273 31.469 13.383 1 98.06 124 ALA B O 1
ATOM 4799 N N . GLN B 1 125 ? 11.32 29.516 12.305 1 96.19 125 GLN B N 1
ATOM 4800 C CA . GLN B 1 125 ? 11.695 28.75 13.5 1 96.19 125 GLN B CA 1
ATOM 4801 C C . GLN B 1 125 ? 13.031 29.234 14.055 1 96.19 125 GLN B C 1
ATOM 4803 O O . GLN B 1 125 ? 13.188 29.359 15.273 1 96.19 125 GLN B O 1
ATOM 4808 N N . GLN B 1 126 ? 13.938 29.422 13.172 1 95.75 126 GLN B N 1
ATOM 4809 C CA . GLN B 1 126 ? 15.273 29.844 13.594 1 95.75 126 GLN B CA 1
ATOM 4810 C C . GLN B 1 126 ? 15.211 31.188 14.312 1 95.75 126 GLN B C 1
ATOM 4812 O O . GLN B 1 126 ? 15.867 31.375 15.344 1 95.75 126 GLN B O 1
ATOM 4817 N N . LEU B 1 127 ? 14.508 32.125 13.742 1 96.81 127 LEU B N 1
ATOM 4818 C CA . LEU B 1 127 ? 14.352 33.438 14.359 1 96.81 127 LEU B CA 1
ATOM 4819 C C . LEU B 1 127 ? 13.664 33.312 15.719 1 96.81 127 LEU B C 1
ATOM 4821 O O . LEU B 1 127 ? 14.094 33.938 16.688 1 96.81 127 LEU B O 1
ATOM 4825 N N . LEU B 1 128 ? 12.656 32.5 15.781 1 94.06 128 LEU B N 1
ATOM 4826 C CA . LEU B 1 128 ? 11.922 32.312 17.031 1 94.06 128 LEU B CA 1
ATOM 4827 C C . LEU B 1 128 ? 12.812 31.688 18.094 1 94.06 128 LEU B C 1
ATOM 4829 O O . LEU B 1 128 ? 12.719 32.062 19.266 1 94.06 128 LEU B O 1
ATOM 4833 N N . THR B 1 129 ? 13.633 30.812 17.719 1 92.25 129 THR B N 1
ATOM 4834 C CA . THR B 1 129 ? 14.523 30.094 18.641 1 92.25 129 THR B CA 1
ATOM 4835 C C . THR B 1 129 ? 15.461 31.078 19.344 1 92.25 129 THR B C 1
ATOM 4837 O O . THR B 1 129 ? 15.836 30.859 20.5 1 92.25 129 THR B O 1
ATOM 4840 N N . ILE B 1 130 ? 15.773 32.156 18.656 1 92.25 130 ILE B N 1
ATOM 4841 C CA . ILE B 1 130 ? 16.719 33.094 19.25 1 92.25 130 ILE B CA 1
ATOM 4842 C C . ILE B 1 130 ? 15.969 34.281 19.859 1 92.25 130 ILE B C 1
ATOM 4844 O O . ILE B 1 130 ? 16.562 35.312 20.125 1 92.25 130 ILE B O 1
ATOM 4848 N N . GLY B 1 131 ? 14.656 34.156 19.953 1 91.31 131 GLY B N 1
ATOM 4849 C CA . GLY B 1 131 ? 13.883 35.094 20.766 1 91.31 131 GLY B CA 1
ATOM 4850 C C . GLY B 1 131 ? 13.227 36.188 19.938 1 91.31 131 GLY B C 1
ATOM 4851 O O . GLY B 1 131 ? 12.625 37.094 20.5 1 91.31 131 GLY B O 1
ATOM 4852 N N . VAL B 1 132 ? 13.359 36.125 18.625 1 94.81 132 VAL B N 1
ATOM 4853 C CA . VAL B 1 132 ? 12.68 37.094 17.766 1 94.81 132 VAL B CA 1
ATOM 4854 C C . VAL B 1 132 ? 11.219 36.688 17.594 1 94.81 132 VAL B C 1
ATOM 4856 O O . VAL B 1 132 ? 10.93 35.625 17.078 1 94.81 132 VAL B O 1
ATOM 4859 N N . THR B 1 133 ? 10.281 37.562 17.953 1 94.75 133 THR B N 1
ATOM 4860 C CA . THR B 1 133 ? 8.875 37.156 17.906 1 94.75 133 THR B CA 1
ATOM 4861 C C . THR B 1 133 ? 8.148 37.875 16.781 1 94.75 133 THR B C 1
ATOM 4863 O O . THR B 1 133 ? 7.09 37.438 16.328 1 94.75 133 THR B O 1
ATOM 4866 N N . ASP B 1 134 ? 8.641 39.062 16.406 1 96.94 134 ASP B N 1
ATOM 4867 C CA . ASP B 1 134 ? 8.102 39.75 15.234 1 96.94 134 ASP B CA 1
ATOM 4868 C C . ASP B 1 134 ? 8.859 39.344 13.969 1 96.94 134 ASP B C 1
ATOM 4870 O O . ASP B 1 134 ? 9.914 39.906 13.672 1 96.94 134 ASP B O 1
ATOM 4874 N N . ILE B 1 135 ? 8.266 38.5 13.211 1 98.12 135 ILE B N 1
ATOM 4875 C CA . ILE B 1 135 ? 8.969 37.844 12.109 1 98.12 135 ILE B CA 1
ATOM 4876 C C . ILE B 1 135 ? 8.328 38.25 10.781 1 98.12 135 ILE B C 1
ATOM 4878 O O . ILE B 1 135 ? 7.141 38 10.562 1 98.12 135 ILE B O 1
ATOM 4882 N N . PHE B 1 136 ? 9.109 38.875 9.969 1 98.44 136 PHE B N 1
ATOM 4883 C CA . PHE B 1 136 ? 8.719 39.188 8.602 1 98.44 136 PHE B CA 1
ATOM 4884 C C . PHE B 1 136 ? 9.273 38.125 7.637 1 98.44 136 PHE B C 1
ATOM 4886 O O . PHE B 1 136 ? 10.422 37.719 7.758 1 98.44 136 PHE B O 1
ATOM 4893 N N . VAL B 1 137 ? 8.422 37.656 6.734 1 98.75 137 VAL B N 1
ATOM 4894 C CA . VAL B 1 137 ? 8.828 36.625 5.762 1 98.75 137 VAL B CA 1
ATOM 4895 C C . VAL B 1 137 ? 8.609 37.156 4.344 1 98.75 137 VAL B C 1
ATOM 4897 O O . VAL B 1 137 ? 7.52 37.625 4.008 1 98.75 137 VAL B O 1
ATOM 4900 N N . GLU B 1 138 ? 9.625 37.156 3.518 1 97.69 138 GLU B N 1
ATOM 4901 C CA . GLU B 1 138 ? 9.359 37.531 2.129 1 97.69 138 GLU B CA 1
ATOM 4902 C C . GLU B 1 138 ? 8.453 36.5 1.453 1 97.69 138 GLU B C 1
ATOM 4904 O O . GLU B 1 138 ? 8.133 35.469 2.043 1 97.69 138 GLU B O 1
ATOM 4909 N N . ASP B 1 139 ? 8.078 36.656 0.219 1 96.5 139 ASP B N 1
ATOM 4910 C CA . ASP B 1 139 ? 7.109 35.781 -0.429 1 96.5 139 ASP B CA 1
ATOM 4911 C C . ASP B 1 139 ? 7.781 34.531 -0.961 1 96.5 139 ASP B C 1
ATOM 4913 O O . ASP B 1 139 ? 7.113 33.531 -1.233 1 96.5 139 ASP B O 1
ATOM 4917 N N . LEU B 1 140 ? 9.117 34.531 -1.118 1 97.75 140 LEU B N 1
ATOM 4918 C CA . LEU B 1 140 ? 9.93 33.375 -1.53 1 97.75 140 LEU B CA 1
ATOM 4919 C C . LEU B 1 140 ? 9.398 32.781 -2.824 1 97.75 140 LEU B C 1
ATOM 4921 O O . LEU B 1 140 ? 9.586 31.594 -3.078 1 97.75 140 LEU B O 1
ATOM 4925 N N . GLY B 1 141 ? 8.578 33.531 -3.576 1 95.94 141 GLY B N 1
ATOM 4926 C CA . GLY B 1 141 ? 8.047 33.094 -4.855 1 95.94 141 GLY B CA 1
ATOM 4927 C C . GLY B 1 141 ? 6.617 32.594 -4.766 1 95.94 141 GLY B C 1
ATOM 4928 O O . GLY B 1 141 ? 5.934 32.469 -5.785 1 95.94 141 GLY B O 1
ATOM 4929 N N . ASP B 1 142 ? 6.098 32.25 -3.576 1 97.94 142 ASP B N 1
ATOM 4930 C CA . ASP B 1 142 ? 4.738 31.781 -3.32 1 97.94 142 ASP B CA 1
ATOM 4931 C C . ASP B 1 142 ? 4.273 32.188 -1.923 1 97.94 142 ASP B C 1
ATOM 4933 O O . ASP B 1 142 ? 4.41 31.422 -0.972 1 97.94 142 ASP B O 1
ATOM 4937 N N . PRO B 1 143 ? 3.629 33.344 -1.851 1 98.44 143 PRO B N 1
ATOM 4938 C CA . PRO B 1 143 ? 3.281 33.875 -0.531 1 98.44 143 PRO B CA 1
ATOM 4939 C C . PRO B 1 143 ? 2.377 32.938 0.265 1 98.44 143 PRO B C 1
ATOM 4941 O O . PRO B 1 143 ? 2.463 32.875 1.495 1 98.44 143 PRO B O 1
ATOM 4944 N N . GLN B 1 144 ? 1.507 32.219 -0.377 1 98.56 144 GLN B N 1
ATOM 4945 C CA . GLN B 1 144 ? 0.643 31.297 0.343 1 98.56 144 GLN B CA 1
ATOM 4946 C C . GLN B 1 144 ? 1.453 30.156 0.966 1 98.56 144 GLN B C 1
ATOM 4948 O O . GLN B 1 144 ? 1.283 29.844 2.145 1 98.56 144 GLN B O 1
ATOM 4953 N N . ALA B 1 145 ? 2.289 29.531 0.19 1 98.69 145 ALA B N 1
ATOM 4954 C CA . ALA B 1 145 ? 3.137 28.453 0.701 1 98.69 145 ALA B CA 1
ATOM 4955 C C . ALA B 1 145 ? 4.051 28.953 1.814 1 98.69 145 ALA B C 1
ATOM 4957 O O . ALA B 1 145 ? 4.297 28.25 2.795 1 98.69 145 ALA B O 1
ATOM 4958 N N . ALA B 1 146 ? 4.562 30.156 1.636 1 98.81 146 ALA B N 1
ATOM 4959 C CA . ALA B 1 146 ? 5.426 30.75 2.654 1 98.81 146 ALA B CA 1
ATOM 4960 C C . ALA B 1 146 ? 4.68 30.906 3.975 1 98.81 146 ALA B C 1
ATOM 4962 O O . ALA B 1 146 ? 5.199 30.562 5.039 1 98.81 146 ALA B O 1
ATOM 4963 N N . ALA B 1 147 ? 3.498 31.422 3.879 1 98.81 147 ALA B N 1
ATOM 4964 C CA . ALA B 1 147 ? 2.676 31.625 5.07 1 98.81 147 ALA B CA 1
ATOM 4965 C C . ALA B 1 147 ? 2.35 30.297 5.746 1 98.81 147 ALA B C 1
ATOM 4967 O O . ALA B 1 147 ? 2.373 30.188 6.973 1 98.81 147 ALA B O 1
ATOM 4968 N N . GLU B 1 148 ? 1.993 29.297 4.941 1 98.69 148 GLU B N 1
ATOM 4969 C CA . GLU B 1 148 ? 1.706 27.984 5.484 1 98.69 148 GLU B CA 1
ATOM 4970 C C . GLU B 1 148 ? 2.9 27.422 6.258 1 98.69 148 GLU B C 1
ATOM 4972 O O . GLU B 1 148 ? 2.76 27 7.406 1 98.69 148 GLU B O 1
ATOM 4977 N N . GLY B 1 149 ? 4.078 27.453 5.617 1 98.5 149 GLY B N 1
ATOM 4978 C CA . GLY B 1 149 ? 5.285 26.938 6.25 1 98.5 149 GLY B CA 1
ATOM 4979 C C . GLY B 1 149 ? 5.633 27.656 7.539 1 98.5 149 GLY B C 1
ATOM 4980 O O . GLY B 1 149 ? 5.91 27.031 8.555 1 98.5 149 GLY B O 1
ATOM 4981 N N . ALA B 1 150 ? 5.609 28.953 7.488 1 98.62 150 ALA B N 1
ATOM 4982 C CA . ALA B 1 150 ? 5.938 29.766 8.664 1 98.62 150 ALA B CA 1
ATOM 4983 C C . ALA B 1 150 ? 4.922 29.547 9.773 1 98.62 150 ALA B C 1
ATOM 4985 O O . ALA B 1 150 ? 5.297 29.328 10.93 1 98.62 150 ALA B O 1
ATOM 4986 N N . GLY B 1 151 ? 3.648 29.609 9.398 1 98.19 151 GLY B N 1
ATOM 4987 C CA . GLY B 1 151 ? 2.584 29.453 10.383 1 98.19 151 GLY B CA 1
ATOM 4988 C C . GLY B 1 151 ? 2.611 28.109 11.078 1 98.19 151 GLY B C 1
ATOM 4989 O O . GLY B 1 151 ? 2.391 28.016 12.289 1 98.19 151 GLY B O 1
ATOM 4990 N N . LEU B 1 152 ? 2.842 27.062 10.336 1 97.88 152 LEU B N 1
ATOM 4991 C CA . LEU B 1 152 ? 2.936 25.734 10.922 1 97.88 152 LEU B CA 1
ATOM 4992 C C . LEU B 1 152 ? 4.219 25.578 11.734 1 97.88 152 LEU B C 1
ATOM 4994 O O . LEU B 1 152 ? 4.219 24.953 12.789 1 97.88 152 LEU B O 1
ATOM 4998 N N . GLY B 1 153 ? 5.305 26.156 11.281 1 96.88 153 GLY B N 1
ATOM 4999 C CA . GLY B 1 153 ? 6.625 25.984 11.867 1 96.88 153 GLY B C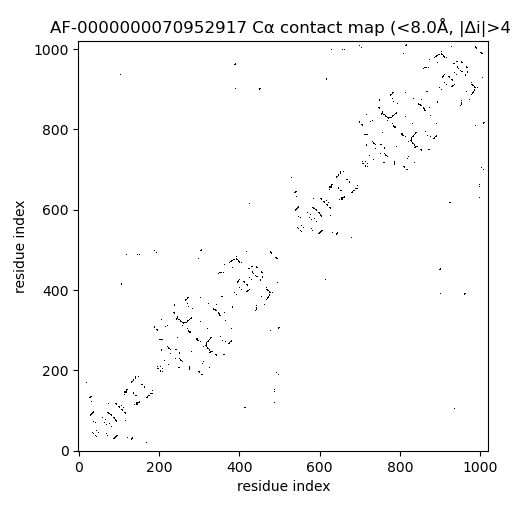A 1
ATOM 5000 C C . GLY B 1 153 ? 6.77 26.625 13.227 1 96.88 153 GLY B C 1
ATOM 5001 O O . GLY B 1 153 ? 7.488 26.109 14.094 1 96.88 153 GLY B O 1
ATOM 5002 N N . VAL B 1 154 ? 6.066 27.672 13.438 1 96.62 154 VAL B N 1
ATOM 5003 C CA . VAL B 1 154 ? 6.312 28.438 14.664 1 96.62 154 VAL B CA 1
ATOM 5004 C C . VAL B 1 154 ? 5.285 28.047 15.727 1 96.62 154 VAL B C 1
ATOM 5006 O O . VAL B 1 154 ? 5.41 28.422 16.891 1 96.62 154 VAL B O 1
ATOM 5009 N N . TRP B 1 155 ? 4.297 27.25 15.352 1 94.25 155 TRP B N 1
ATOM 5010 C CA . TRP B 1 155 ? 3.225 26.906 16.281 1 94.25 155 TRP B CA 1
ATOM 5011 C C . TRP B 1 155 ? 3.658 25.781 17.219 1 94.25 155 TRP B C 1
ATOM 5013 O O . TRP B 1 155 ? 4.359 24.844 16.797 1 94.25 155 TRP B O 1
ATOM 5023 N N . LYS B 1 156 ? 3.266 25.891 18.484 1 89.94 156 LYS B N 1
ATOM 5024 C CA . LYS B 1 156 ? 3.525 24.859 19.5 1 89.94 156 LYS B CA 1
ATOM 5025 C C . LYS B 1 156 ? 2.357 24.734 20.469 1 89.94 156 LYS B C 1
ATOM 5027 O O . LYS B 1 156 ? 1.764 25.75 20.859 1 89.94 156 LYS B O 1
ATOM 5032 N N . TYR B 1 157 ? 2.057 23.516 20.828 1 91.31 157 TYR B N 1
ATOM 5033 C CA . TYR B 1 157 ? 1.054 23.297 21.875 1 91.31 157 TYR B CA 1
ATOM 5034 C C . TYR B 1 157 ? 1.64 23.547 23.25 1 91.31 157 TYR B C 1
ATOM 5036 O O . TYR B 1 157 ? 2.643 22.938 23.625 1 91.31 157 TYR B O 1
ATOM 5044 N N . GLN B 1 158 ? 0.995 24.453 23.938 1 90.44 158 GLN B N 1
ATOM 5045 C CA . GLN B 1 158 ? 1.468 24.781 25.281 1 90.44 158 GLN B CA 1
ATOM 5046 C C . GLN B 1 158 ? 0.3 25 26.234 1 90.44 158 GLN B C 1
ATOM 5048 O O . GLN B 1 158 ? 0.429 25.734 27.234 1 90.44 158 GLN B O 1
ATOM 5053 N N . GLY B 1 159 ? -0.759 24.391 26.031 1 86 159 GLY B N 1
ATOM 5054 C CA . GLY B 1 159 ? -2.021 24.719 26.672 1 86 159 GLY B CA 1
ATOM 5055 C C . GLY B 1 159 ? -1.989 24.531 28.188 1 86 159 GLY B C 1
ATOM 5056 O O . GLY B 1 159 ? -2.643 25.266 28.922 1 86 159 GLY B O 1
ATOM 5057 N N . PHE B 1 160 ? -1.267 23.578 28.656 1 88.88 160 PHE B N 1
ATOM 5058 C CA . PHE B 1 160 ? -1.324 23.312 30.094 1 88.88 160 PHE B CA 1
ATOM 5059 C C . PHE B 1 160 ? 0.015 23.609 30.75 1 88.88 160 PHE B C 1
ATOM 5061 O O . PHE B 1 160 ? 0.221 23.281 31.922 1 88.88 160 PHE B O 1
ATOM 5068 N N . ARG B 1 161 ? 0.867 24.219 30 1 88.81 161 ARG B N 1
ATOM 5069 C CA . ARG B 1 161 ? 2.135 24.656 30.578 1 88.81 161 ARG B CA 1
ATOM 5070 C C . ARG B 1 161 ? 1.951 25.906 31.406 1 88.81 161 ARG B C 1
ATOM 5072 O O . ARG B 1 161 ? 1.146 26.781 31.078 1 88.81 161 ARG B O 1
ATOM 5079 N N . ASN B 1 162 ? 2.768 25.953 32.438 1 91.38 162 ASN B N 1
ATOM 5080 C CA . ASN B 1 162 ? 2.781 27.188 33.219 1 91.38 162 ASN B CA 1
ATOM 5081 C C . ASN B 1 162 ? 3.018 28.406 32.344 1 91.38 162 ASN B C 1
ATOM 5083 O O . ASN B 1 162 ? 3.92 28.406 31.5 1 91.38 162 ASN B O 1
ATOM 5087 N N . LYS B 1 163 ? 2.174 29.375 32.5 1 86.44 163 LYS B N 1
ATOM 5088 C CA . LYS B 1 163 ? 2.207 30.562 31.656 1 86.44 163 LYS B CA 1
ATOM 5089 C C . LYS B 1 163 ? 3.598 31.188 31.641 1 86.44 163 LYS B C 1
ATOM 5091 O O . LYS B 1 163 ? 4.059 31.672 30.609 1 86.44 163 LYS B O 1
ATOM 5096 N N . ALA B 1 164 ? 4.234 31.219 32.781 1 86.75 164 ALA B N 1
ATOM 5097 C CA . ALA B 1 164 ? 5.559 31.828 32.906 1 86.75 164 ALA B CA 1
ATOM 5098 C C . ALA B 1 164 ? 6.602 31.031 32.125 1 86.75 164 ALA B C 1
ATOM 5100 O O . ALA B 1 164 ? 7.652 31.562 31.75 1 86.75 164 ALA B O 1
ATOM 5101 N N . LYS B 1 165 ? 6.293 29.812 31.844 1 87.62 165 LYS B N 1
ATOM 5102 C CA . LYS B 1 165 ? 7.258 28.938 31.172 1 87.62 165 LYS B CA 1
ATOM 5103 C C . LYS B 1 165 ? 6.895 28.734 29.703 1 87.62 165 LYS B C 1
ATOM 5105 O O . LYS B 1 165 ? 7.621 28.062 28.969 1 87.62 165 LYS B O 1
ATOM 5110 N N . GLN B 1 166 ? 5.832 29.281 29.328 1 87.38 166 GLN B N 1
ATOM 5111 C CA . GLN B 1 166 ? 5.426 29.156 27.922 1 87.38 166 GLN B CA 1
ATOM 5112 C C . GLN B 1 166 ? 6.34 29.969 27.016 1 87.38 166 GLN B C 1
ATOM 5114 O O . GLN B 1 166 ? 6.801 31.047 27.391 1 87.38 166 GLN B O 1
ATOM 5119 N N . LYS B 1 167 ? 6.629 29.406 25.922 1 85.88 167 LYS B N 1
ATOM 5120 C CA . LYS B 1 167 ? 7.391 30.109 24.906 1 85.88 167 LYS B CA 1
ATOM 5121 C C . LYS B 1 167 ? 6.527 31.141 24.188 1 85.88 167 LYS B C 1
ATOM 5123 O O . LYS B 1 167 ? 5.324 30.938 24.016 1 85.88 167 LYS B O 1
ATOM 5128 N N . PRO B 1 168 ? 7.195 32.219 23.797 1 86.12 168 PRO B N 1
ATOM 5129 C CA . PRO B 1 168 ? 6.422 33.25 23.109 1 86.12 168 PRO B CA 1
ATOM 5130 C C . PRO B 1 168 ? 5.906 32.812 21.75 1 86.12 168 PRO B C 1
ATOM 5132 O O . PRO B 1 168 ? 6.566 32 21.062 1 86.12 168 PRO B O 1
ATOM 5135 N N . LEU B 1 169 ? 4.801 33.375 21.438 1 87.5 169 LEU B N 1
ATOM 5136 C CA . LEU B 1 169 ? 4.211 33.125 20.125 1 87.5 169 LEU B CA 1
ATOM 5137 C C . LEU B 1 169 ? 4.77 34.094 19.094 1 87.5 169 LEU B C 1
ATOM 5139 O O . LEU B 1 169 ? 5.039 35.25 19.406 1 87.5 169 LEU B O 1
ATOM 5143 N N . ALA B 1 170 ? 4.926 33.625 17.938 1 93.62 170 ALA B N 1
ATOM 5144 C CA . ALA B 1 170 ? 5.453 34.438 16.859 1 93.62 170 ALA B CA 1
ATOM 5145 C C . ALA B 1 170 ? 4.344 35.281 16.203 1 93.62 170 ALA B C 1
ATOM 5147 O O . ALA B 1 170 ? 3.221 34.781 16.047 1 93.62 170 ALA B O 1
ATOM 5148 N N . ASN B 1 171 ? 4.645 36.5 15.961 1 95.94 171 ASN B N 1
ATOM 5149 C CA . ASN B 1 171 ? 3.852 37.344 15.047 1 95.94 171 ASN B CA 1
ATOM 5150 C C . ASN B 1 171 ? 4.422 37.312 13.633 1 95.94 171 ASN B C 1
ATOM 5152 O O . ASN B 1 171 ? 5.539 37.781 13.398 1 95.94 171 ASN B O 1
ATOM 5156 N N . LEU B 1 172 ? 3.627 36.812 12.68 1 98 172 LEU B N 1
ATOM 5157 C CA . LEU B 1 172 ? 4.105 36.656 11.312 1 98 172 LEU B CA 1
ATOM 5158 C C . LEU B 1 172 ? 3.543 37.719 10.398 1 98 172 LEU B C 1
ATOM 5160 O O . LEU B 1 172 ? 2.346 38.031 10.445 1 98 172 LEU B O 1
ATOM 5164 N N . GLU B 1 173 ? 4.414 38.344 9.672 1 97.81 173 GLU B N 1
ATOM 5165 C CA . GLU B 1 173 ? 4.008 39.344 8.695 1 97.81 173 GLU B CA 1
ATOM 5166 C C . GLU B 1 173 ? 4.719 39.156 7.363 1 97.81 173 GLU B C 1
ATOM 5168 O O . GLU B 1 173 ? 5.844 38.656 7.32 1 97.81 173 GLU B O 1
ATOM 5173 N N . LEU B 1 174 ? 4.02 39.531 6.332 1 98.38 174 LEU B N 1
ATOM 5174 C CA . LEU B 1 174 ? 4.629 39.5 5.008 1 98.38 174 LEU B CA 1
ATOM 5175 C C . LEU B 1 174 ? 5.551 40.688 4.789 1 98.38 174 LEU B C 1
ATOM 5177 O O . LEU B 1 174 ? 5.152 41.844 5.02 1 98.38 174 LEU B O 1
ATOM 5181 N N . TYR B 1 175 ? 6.727 40.406 4.363 1 97.88 175 TYR B N 1
ATOM 5182 C CA . TYR B 1 175 ? 7.684 41.469 4.062 1 97.88 175 TYR B CA 1
ATOM 5183 C C . TYR B 1 175 ? 7.344 42.156 2.744 1 97.88 175 TYR B C 1
ATOM 5185 O O . TYR B 1 175 ? 7.332 43.375 2.658 1 97.88 175 TYR B O 1
ATOM 5193 N N . CYS B 1 176 ? 7.098 41.375 1.706 1 96.56 176 CYS B N 1
ATOM 5194 C CA . CYS B 1 176 ? 6.715 41.875 0.392 1 96.56 176 CYS B CA 1
ATOM 5195 C C . CYS B 1 176 ? 5.988 40.781 -0.413 1 96.56 176 CYS B C 1
ATOM 5197 O O . CYS B 1 176 ? 6.219 39.594 -0.215 1 96.56 176 CYS B O 1
ATOM 5199 N N . GLY B 1 177 ? 5.098 41.25 -1.234 1 95.12 177 GLY B N 1
ATOM 5200 C CA . GLY B 1 177 ? 4.363 40.312 -2.07 1 95.12 177 GLY B CA 1
ATOM 5201 C C . GLY B 1 177 ? 2.857 40.469 -1.934 1 95.12 177 GLY B C 1
ATOM 5202 O O . GLY B 1 177 ? 2.357 41.5 -1.495 1 95.12 177 GLY B O 1
ATOM 5203 N N . ASP B 1 178 ? 2.098 39.406 -2.404 1 97.31 178 ASP B N 1
ATOM 5204 C CA . ASP B 1 178 ? 0.638 39.406 -2.445 1 97.31 178 ASP B CA 1
ATOM 5205 C C . ASP B 1 178 ? 0.051 39.125 -1.062 1 97.31 178 ASP B C 1
ATOM 5207 O O . ASP B 1 178 ? 0.005 37.969 -0.614 1 97.31 178 ASP B O 1
ATOM 5211 N N . LYS B 1 179 ? -0.505 40.094 -0.47 1 97.75 179 LYS B N 1
ATOM 5212 C CA . LYS B 1 179 ? -1.018 40.031 0.895 1 97.75 179 LYS B CA 1
ATOM 5213 C C . LYS B 1 179 ? -2.223 39.094 0.979 1 97.75 179 LYS B C 1
ATOM 5215 O O . LYS B 1 179 ? -2.436 38.438 2.002 1 97.75 179 LYS B O 1
ATOM 5220 N N . GLU B 1 180 ? -2.957 39.031 -0.035 1 97.75 180 GLU B N 1
ATOM 5221 C CA . GLU B 1 180 ? -4.137 38.188 -0.036 1 97.75 180 GLU B CA 1
ATOM 5222 C C . GLU B 1 180 ? -3.742 36.719 -0.006 1 97.75 180 GLU B C 1
ATOM 5224 O O . GLU B 1 180 ? -4.312 35.906 0.754 1 97.75 180 GLU B O 1
ATOM 5229 N N . LYS B 1 181 ? -2.807 36.344 -0.814 1 98.31 181 LYS B N 1
ATOM 5230 C CA . LYS B 1 181 ? -2.318 34.969 -0.84 1 98.31 181 LYS B CA 1
ATOM 5231 C C . LYS B 1 181 ? -1.656 34.594 0.483 1 98.31 181 LYS B C 1
ATOM 5233 O O . LYS B 1 181 ? -1.803 33.469 0.961 1 98.31 181 LYS B O 1
ATOM 5238 N N . TRP B 1 182 ? -0.951 35.562 1.016 1 98.5 182 TRP B N 1
ATOM 5239 C CA . TRP B 1 182 ? -0.33 35.344 2.32 1 98.5 182 TRP B CA 1
ATOM 5240 C C . TRP B 1 182 ? -1.386 35.094 3.391 1 98.5 182 TRP B C 1
ATOM 5242 O O . TRP B 1 182 ? -1.271 34.156 4.172 1 98.5 182 TRP B O 1
ATOM 5252 N N . SER B 1 183 ? -2.354 35.938 3.396 1 98.38 183 SER B N 1
ATOM 5253 C CA . SER B 1 183 ? -3.428 35.781 4.375 1 98.38 183 SER B CA 1
ATOM 5254 C C . SER B 1 183 ? -4.129 34.438 4.23 1 98.38 183 SER B C 1
ATOM 5256 O O . SER B 1 183 ? -4.469 33.812 5.23 1 98.38 183 SER B O 1
ATOM 5258 N N . LYS B 1 184 ? -4.355 34.062 3.012 1 98.44 184 LYS B N 1
ATOM 5259 C CA . LYS B 1 184 ? -4.941 32.75 2.762 1 98.44 184 LYS B CA 1
ATOM 5260 C C . LYS B 1 184 ? -4.074 31.641 3.342 1 98.44 184 LYS B C 1
ATOM 5262 O O . LYS B 1 184 ? -4.582 30.703 3.977 1 98.44 184 LYS B O 1
ATOM 5267 N N . GLY B 1 185 ? -2.793 31.719 3.133 1 98.75 185 GLY B N 1
ATOM 5268 C CA . GLY B 1 185 ? -1.867 30.734 3.67 1 98.75 185 GLY B CA 1
ATOM 5269 C C . GLY B 1 185 ? -1.891 30.656 5.184 1 98.75 185 GLY B C 1
ATOM 5270 O O . GLY B 1 185 ? -1.828 29.562 5.758 1 98.75 185 GLY B O 1
ATOM 5271 N N . LEU B 1 186 ? -1.964 31.766 5.816 1 98.56 186 LEU B N 1
ATOM 5272 C CA . LEU B 1 186 ? -2.012 31.797 7.273 1 98.56 186 LEU B CA 1
ATOM 5273 C C . LEU B 1 186 ? -3.295 31.156 7.789 1 98.56 186 LEU B C 1
ATOM 5275 O O . LEU B 1 186 ? -3.279 30.453 8.797 1 98.56 186 LEU B O 1
ATOM 5279 N N . LYS B 1 187 ? -4.41 31.422 7.109 1 98.5 187 LYS B N 1
ATOM 5280 C CA . LYS B 1 187 ? -5.684 30.844 7.516 1 98.5 187 LYS B CA 1
ATOM 5281 C C . LYS B 1 187 ? -5.664 29.312 7.375 1 98.5 187 LYS B C 1
ATOM 5283 O O . LYS B 1 187 ? -6.188 28.609 8.234 1 98.5 187 LYS B O 1
ATOM 5288 N N . VAL B 1 188 ? -5.07 28.859 6.328 1 98.69 188 VAL B N 1
ATOM 5289 C CA . VAL B 1 188 ? -4.961 27.422 6.09 1 98.69 188 VAL B CA 1
ATOM 5290 C C . VAL B 1 188 ? -4.055 26.797 7.145 1 98.69 188 VAL B C 1
ATOM 5292 O O . VAL B 1 188 ? -4.363 25.719 7.672 1 98.69 188 VAL B O 1
ATOM 5295 N N . ALA B 1 189 ? -2.98 27.438 7.465 1 98.69 189 ALA B N 1
ATOM 5296 C CA . ALA B 1 189 ? -2.094 26.969 8.523 1 98.69 189 ALA B CA 1
ATOM 5297 C C . ALA B 1 189 ? -2.812 26.953 9.875 1 98.69 189 ALA B C 1
ATOM 5299 O O . ALA B 1 189 ? -2.648 26.016 10.656 1 98.69 189 ALA B O 1
ATOM 5300 N N . GLU B 1 190 ? -3.551 27.969 10.094 1 98.5 190 GLU B N 1
ATOM 5301 C CA . GLU B 1 190 ? -4.32 28.062 11.328 1 98.5 190 GLU B CA 1
ATOM 5302 C C . GLU B 1 190 ? -5.312 26.906 11.453 1 98.5 190 GLU B C 1
ATOM 5304 O O . GLU B 1 190 ? -5.512 26.359 12.539 1 98.5 190 GLU B O 1
ATOM 5309 N N . ALA B 1 191 ? -5.926 26.578 10.375 1 98.88 191 ALA B N 1
ATOM 5310 C CA . ALA B 1 191 ? -6.871 25.469 10.352 1 98.88 191 ALA B CA 1
ATOM 5311 C C . ALA B 1 191 ? -6.188 24.156 10.75 1 98.88 191 ALA B C 1
ATOM 5313 O O . ALA B 1 191 ? -6.738 23.375 11.531 1 98.88 191 ALA B O 1
ATOM 5314 N N . GLN B 1 192 ? -5.027 23.922 10.188 1 98.75 192 GLN B N 1
ATOM 5315 C CA . GLN B 1 192 ? -4.293 22.703 10.555 1 98.75 192 GLN B CA 1
ATOM 5316 C C . GLN B 1 192 ? -3.818 22.766 12 1 98.75 192 GLN B C 1
ATOM 5318 O O . GLN B 1 192 ? -3.814 21.75 12.703 1 98.75 192 GLN B O 1
ATOM 5323 N N . ASN B 1 193 ? -3.373 23.953 12.453 1 98.38 193 ASN B N 1
ATOM 5324 C CA . ASN B 1 193 ? -2.959 24.109 13.844 1 98.38 193 ASN B CA 1
ATOM 5325 C C . ASN B 1 193 ? -4.125 23.875 14.805 1 98.38 193 ASN B C 1
ATOM 5327 O O . ASN B 1 193 ? -3.934 23.359 15.906 1 98.38 193 ASN B O 1
ATOM 5331 N N . LEU B 1 194 ? -5.324 24.234 14.375 1 98.56 194 LEU B N 1
ATOM 5332 C CA . LEU B 1 194 ? -6.504 23.922 15.172 1 98.56 194 LEU B CA 1
ATOM 5333 C C . LEU B 1 194 ? -6.652 22.406 15.344 1 98.56 194 LEU B C 1
ATOM 5335 O O . LEU B 1 194 ? -6.91 21.938 16.453 1 98.56 194 LEU B O 1
ATOM 5339 N N . ALA B 1 195 ? -6.516 21.703 14.266 1 98.75 195 ALA B N 1
ATOM 5340 C CA . ALA B 1 195 ? -6.551 20.25 14.352 1 98.75 195 ALA B CA 1
ATOM 5341 C C . ALA B 1 195 ? -5.469 19.719 15.289 1 98.75 195 ALA B C 1
ATOM 5343 O O . ALA B 1 195 ? -5.715 18.828 16.094 1 98.75 195 ALA B O 1
ATOM 5344 N N . ARG B 1 196 ? -4.234 20.266 15.203 1 97.94 196 ARG B N 1
ATOM 5345 C CA . ARG B 1 196 ? -3.139 19.891 16.078 1 97.94 196 ARG B CA 1
ATOM 5346 C C . ARG B 1 196 ? -3.504 20.141 17.547 1 97.94 196 ARG B C 1
ATOM 5348 O O . ARG B 1 196 ? -3.223 19.312 18.406 1 97.94 196 ARG B O 1
ATOM 5355 N N . GLN B 1 197 ? -4.098 21.219 17.781 1 97.5 197 GLN B N 1
ATOM 5356 C CA . GLN B 1 197 ? -4.488 21.578 19.141 1 97.5 197 GLN B CA 1
ATOM 5357 C C . GLN B 1 197 ? -5.469 20.562 19.703 1 97.5 197 GLN B C 1
ATOM 5359 O O . GLN B 1 197 ? -5.305 20.109 20.844 1 97.5 197 GLN B O 1
ATOM 5364 N N . LEU B 1 198 ? -6.473 20.25 18.938 1 98.31 198 LEU B N 1
ATOM 5365 C CA . LEU B 1 198 ? -7.457 19.281 19.391 1 98.31 198 LEU B CA 1
ATOM 5366 C C . LEU B 1 198 ? -6.793 17.938 19.672 1 98.31 198 LEU B C 1
ATOM 5368 O O . LEU B 1 198 ? -7.039 17.328 20.719 1 98.31 198 LEU B O 1
ATOM 5372 N N . MET B 1 199 ? -5.914 17.531 18.844 1 98.19 199 MET B N 1
ATOM 5373 C CA . MET B 1 199 ? -5.266 16.234 18.922 1 98.19 199 MET B CA 1
ATOM 5374 C C . MET B 1 199 ? -4.262 16.188 20.078 1 98.19 199 MET B C 1
ATOM 5376 O O . MET B 1 199 ? -4.094 15.141 20.719 1 98.19 199 MET B O 1
ATOM 5380 N N . ASP B 1 200 ? -3.592 17.328 20.312 1 96.56 200 ASP B N 1
ATOM 5381 C CA . ASP B 1 200 ? -2.529 17.375 21.312 1 96.56 200 ASP B CA 1
ATOM 5382 C C . ASP B 1 200 ? -3.102 17.578 22.719 1 96.56 200 ASP B C 1
ATOM 5384 O O . ASP B 1 200 ? -2.406 17.375 23.719 1 96.56 200 ASP B O 1
ATOM 5388 N N . THR B 1 201 ? -4.297 17.938 22.828 1 96.56 201 THR B N 1
ATOM 5389 C CA . THR B 1 201 ? -4.914 18.172 24.125 1 96.56 201 THR B CA 1
ATOM 5390 C C . THR B 1 201 ? -5.098 16.859 24.891 1 96.56 201 THR B C 1
ATOM 5392 O O . THR B 1 201 ? -5.562 15.875 24.312 1 96.56 201 THR B O 1
ATOM 5395 N N . PRO B 1 202 ? -4.762 16.891 26.219 1 94.56 202 PRO B N 1
ATOM 5396 C CA . PRO B 1 202 ? -4.973 15.68 27.016 1 94.56 202 PRO B CA 1
ATOM 5397 C C . PRO B 1 202 ? -6.422 15.203 27 1 94.56 202 PRO B C 1
ATOM 5399 O O . PRO B 1 202 ? -7.344 16.031 27.031 1 94.56 202 PRO B O 1
ATOM 5402 N N . ALA B 1 203 ? -6.586 13.93 27 1 95.25 203 ALA B N 1
ATOM 5403 C CA . ALA B 1 203 ? -7.898 13.328 26.781 1 95.25 203 ALA B CA 1
ATOM 5404 C C . ALA B 1 203 ? -8.883 13.758 27.875 1 95.25 203 ALA B C 1
ATOM 5406 O O . ALA B 1 203 ? -10.078 13.906 27.609 1 95.25 203 ALA B O 1
ATOM 5407 N N . ASN B 1 204 ? -8.414 13.898 29.125 1 95.81 204 ASN B N 1
ATOM 5408 C CA . ASN B 1 204 ? -9.305 14.32 30.203 1 95.81 204 ASN B CA 1
ATOM 5409 C C . ASN B 1 204 ? -9.82 15.742 29.984 1 95.81 204 ASN B C 1
ATOM 5411 O O . ASN B 1 204 ? -10.797 16.156 30.609 1 95.81 204 ASN B O 1
ATOM 5415 N N . HIS B 1 205 ? -9.188 16.516 29.062 1 95.62 205 HIS B N 1
ATOM 5416 C CA . HIS B 1 205 ? -9.617 17.859 28.688 1 95.62 205 HIS B CA 1
ATOM 5417 C C . HIS B 1 205 ? -10.164 17.891 27.266 1 95.62 205 HIS B C 1
ATOM 5419 O O . HIS B 1 205 ? -10.312 18.969 26.688 1 95.62 205 HIS B O 1
ATOM 5425 N N . MET B 1 206 ? -10.367 16.75 26.734 1 98 206 MET B N 1
ATOM 5426 C CA . MET B 1 206 ? -10.914 16.609 25.391 1 98 206 MET B CA 1
ATOM 5427 C C . MET B 1 206 ? -11.852 15.414 25.297 1 98 206 MET B C 1
ATOM 5429 O O . MET B 1 206 ? -11.703 14.578 24.406 1 98 206 MET B O 1
ATOM 5433 N N . THR B 1 207 ? -12.672 15.32 26.312 1 98.19 207 THR B N 1
ATOM 5434 C CA . THR B 1 207 ? -13.734 14.32 26.281 1 98.19 207 THR B CA 1
ATOM 5435 C C . THR B 1 207 ? -14.688 14.586 25.125 1 98.19 207 THR B C 1
ATOM 5437 O O . THR B 1 207 ? -14.617 15.633 24.484 1 98.19 207 THR B O 1
ATOM 5440 N N . PRO B 1 208 ? -15.57 13.641 24.828 1 98.69 208 PRO B N 1
ATOM 5441 C CA . PRO B 1 208 ? -16.531 13.883 23.734 1 98.69 208 PRO B CA 1
ATOM 5442 C C . PRO B 1 208 ? -17.297 15.188 23.906 1 98.69 208 PRO B C 1
ATOM 5444 O O . PRO B 1 208 ? -17.438 15.961 22.953 1 98.69 208 PRO B O 1
ATOM 5447 N N . THR B 1 209 ? -17.734 15.461 25.094 1 98.62 209 THR B N 1
ATOM 5448 C CA . THR B 1 209 ? -18.484 16.672 25.391 1 98.62 209 THR B CA 1
ATOM 5449 C C . THR B 1 209 ? -17.609 17.906 25.203 1 98.62 209 THR B C 1
ATOM 5451 O O . THR B 1 209 ? -18.047 18.906 24.625 1 98.62 209 THR B O 1
ATOM 5454 N N . LEU B 1 210 ? -16.422 17.844 25.688 1 98.31 210 LEU B N 1
ATOM 5455 C CA . LEU B 1 210 ? -15.516 18.984 25.594 1 98.31 210 LEU B CA 1
ATOM 5456 C C . LEU B 1 210 ? -15.094 19.203 24.141 1 98.31 210 LEU B C 1
ATOM 5458 O O . LEU B 1 210 ? -14.898 20.344 23.719 1 98.31 210 LEU B O 1
ATOM 5462 N N . PHE B 1 211 ? -14.898 18.156 23.359 1 98.81 211 PHE B N 1
ATOM 5463 C CA . PHE B 1 211 ? -14.625 18.281 21.922 1 98.81 211 PHE B CA 1
ATOM 5464 C C . PHE B 1 211 ? -15.758 19.031 21.234 1 98.81 211 PHE B C 1
ATOM 5466 O O . PHE B 1 211 ? -15.516 19.938 20.422 1 98.81 211 PHE B O 1
ATOM 5473 N N . ALA B 1 212 ? -16.969 18.609 21.531 1 98.81 212 ALA B N 1
ATOM 5474 C CA . ALA B 1 212 ? -18.141 19.25 20.953 1 98.81 212 ALA B CA 1
ATOM 5475 C C . ALA B 1 212 ? -18.172 20.734 21.281 1 98.81 212 ALA B C 1
ATOM 5477 O O . ALA B 1 212 ? -18.453 21.562 20.422 1 98.81 212 ALA B O 1
ATOM 5478 N N . LYS B 1 213 ? -17.922 21.062 22.484 1 98.56 213 LYS B N 1
ATOM 5479 C CA . LYS B 1 213 ? -17.891 22.453 22.922 1 98.56 213 LYS B CA 1
ATOM 5480 C C . LYS B 1 213 ? -16.844 23.25 22.156 1 98.56 213 LYS B C 1
ATOM 5482 O O . LYS B 1 213 ? -17.109 24.375 21.703 1 98.56 213 LYS B O 1
ATOM 5487 N N . ASN B 1 214 ? -15.664 22.703 22.047 1 98.38 214 ASN B N 1
ATOM 5488 C CA . ASN B 1 214 ? -14.602 23.359 21.297 1 98.38 214 ASN B CA 1
ATOM 5489 C C . ASN B 1 214 ? -15.031 23.625 19.859 1 98.38 214 ASN B C 1
ATOM 5491 O O . ASN B 1 214 ? -14.758 24.703 19.312 1 98.38 214 ASN B O 1
ATOM 5495 N N . ALA B 1 215 ? -15.656 22.625 19.219 1 98.81 215 ALA B N 1
ATOM 5496 C CA . ALA B 1 215 ? -16.125 22.781 17.844 1 98.81 215 ALA B CA 1
ATOM 5497 C C . ALA B 1 215 ? -17.125 23.922 17.734 1 98.81 215 ALA B C 1
ATOM 5499 O O . ALA B 1 215 ? -17.047 24.75 16.828 1 98.81 215 ALA B O 1
ATOM 5500 N N . VAL B 1 216 ? -18.062 23.969 18.703 1 98.75 216 VAL B N 1
ATOM 5501 C CA . VAL B 1 216 ? -19.062 25.047 18.734 1 98.75 216 VAL B CA 1
ATOM 5502 C C . VAL B 1 216 ? -18.359 26.391 18.859 1 98.75 216 VAL B C 1
ATOM 5504 O O . VAL B 1 216 ? -18.656 27.328 18.109 1 98.75 216 VAL B O 1
ATOM 5507 N N . ASP B 1 217 ? -17.469 26.5 19.766 1 98.44 217 ASP B N 1
ATOM 5508 C CA . ASP B 1 217 ? -16.797 27.75 20.094 1 98.44 217 ASP B CA 1
ATOM 5509 C C . ASP B 1 217 ? -16.016 28.281 18.891 1 98.44 217 ASP B C 1
ATOM 5511 O O . ASP B 1 217 ? -15.953 29.5 18.672 1 98.44 217 ASP B O 1
ATOM 5515 N N . VAL B 1 218 ? -15.422 27.406 18.109 1 98.31 218 VAL B N 1
ATOM 5516 C CA . VAL B 1 218 ? -14.523 27.859 17.062 1 98.31 218 VAL B CA 1
ATOM 5517 C C . VAL B 1 218 ? -15.312 28.094 15.773 1 98.31 218 VAL B C 1
ATOM 5519 O O . VAL B 1 218 ? -14.969 28.969 14.977 1 98.31 218 VAL B O 1
ATOM 5522 N N . LEU B 1 219 ? -16.391 27.391 15.531 1 98.81 219 LEU B N 1
ATOM 5523 C CA . LEU B 1 219 ? -17.031 27.406 14.227 1 98.81 219 LEU B CA 1
ATOM 5524 C C . LEU B 1 219 ? -18.219 28.359 14.203 1 98.81 219 LEU B C 1
ATOM 5526 O O . LEU B 1 219 ? -18.484 29.016 13.195 1 98.81 219 LEU B O 1
ATOM 5530 N N . THR B 1 220 ? -18.938 28.516 15.305 1 98.56 220 THR B N 1
ATOM 5531 C CA . THR B 1 220 ? -20.172 29.281 15.32 1 98.56 220 THR B CA 1
ATOM 5532 C C . THR B 1 220 ? -19.891 30.75 15.016 1 98.56 220 THR B C 1
ATOM 5534 O O . THR B 1 220 ? -20.672 31.406 14.32 1 98.56 220 THR B O 1
ATOM 5537 N N . PRO B 1 221 ? -18.812 31.359 15.555 1 98.25 221 PRO B N 1
ATOM 5538 C CA . PRO B 1 221 ? -18.516 32.781 15.242 1 98.25 221 PRO B CA 1
ATOM 5539 C C . PRO B 1 221 ? -18.281 33 13.75 1 98.25 221 PRO B C 1
ATOM 5541 O O . PRO B 1 221 ? -18.359 34.156 13.289 1 98.25 221 PRO B O 1
ATOM 5544 N N . LEU B 1 222 ? -18.016 31.953 13.008 1 98.31 222 LEU B N 1
ATOM 5545 C CA . LEU B 1 222 ? -17.75 32.062 11.578 1 98.31 222 LEU B CA 1
ATOM 5546 C C . LEU B 1 222 ? -19.031 31.844 10.781 1 98.31 222 LEU B C 1
ATOM 5548 O O . LEU B 1 222 ? -18.984 31.766 9.547 1 98.31 222 LEU B O 1
ATOM 5552 N N . GLY B 1 223 ? -20.172 31.641 11.477 1 97.81 223 GLY B N 1
ATOM 5553 C CA . GLY B 1 223 ? -21.453 31.438 10.812 1 97.81 223 GLY B CA 1
ATOM 5554 C C . GLY B 1 223 ? -21.75 29.984 10.5 1 97.81 223 GLY B C 1
ATOM 5555 O O . GLY B 1 223 ? -22.656 29.672 9.727 1 97.81 223 GLY B O 1
ATOM 5556 N N . VAL B 1 224 ? -21 29.109 11.07 1 98.75 224 VAL B N 1
ATOM 5557 C CA . VAL B 1 224 ? -21.188 27.672 10.859 1 98.75 224 VAL B CA 1
ATOM 5558 C C . VAL B 1 224 ? -22.188 27.125 11.891 1 98.75 224 VAL B C 1
ATOM 5560 O O . VAL B 1 224 ? -22.094 27.453 13.07 1 98.75 224 VAL B O 1
ATOM 5563 N N . ASP B 1 225 ? -23.141 26.359 11.445 1 98.69 225 ASP B N 1
ATOM 5564 C CA . ASP B 1 225 ? -24.109 25.734 12.336 1 98.69 225 ASP B CA 1
ATOM 5565 C C . ASP B 1 225 ? -23.562 24.422 12.898 1 98.69 225 ASP B C 1
ATOM 5567 O O . ASP B 1 225 ? -23.172 23.531 12.141 1 98.69 225 ASP B O 1
ATOM 5571 N N . VAL B 1 226 ? -23.5 24.344 14.188 1 98.81 226 VAL B N 1
ATOM 5572 C CA . VAL B 1 226 ? -23.047 23.125 14.859 1 98.81 226 VAL B CA 1
ATOM 5573 C C . VAL B 1 226 ? -24.156 22.562 15.727 1 98.81 226 VAL B C 1
ATOM 5575 O O . VAL B 1 226 ? -24.5 23.156 16.766 1 98.81 226 VAL B O 1
ATOM 5578 N N . CYS B 1 227 ? -24.719 21.453 15.352 1 98.69 227 CYS B N 1
ATOM 5579 C CA . CYS B 1 227 ? -25.734 20.75 16.125 1 98.69 227 CYS B CA 1
ATOM 5580 C C . CYS B 1 227 ? -25.125 19.641 16.969 1 98.69 227 CYS B C 1
ATOM 5582 O O . CYS B 1 227 ? -24.5 18.719 16.422 1 98.69 227 CYS B O 1
ATOM 5584 N N . VAL B 1 228 ? -25.312 19.766 18.25 1 98.69 228 VAL B N 1
ATOM 5585 C CA . VAL B 1 228 ? -24.797 18.781 19.188 1 98.69 228 VAL B CA 1
ATOM 5586 C C . VAL B 1 228 ? -25.891 17.797 19.578 1 98.69 228 VAL B C 1
ATOM 5588 O O . VAL B 1 228 ? -26.828 18.141 20.297 1 98.69 228 VAL B O 1
ATOM 5591 N N . ARG B 1 229 ? -25.781 16.562 19.078 1 98.56 229 ARG B N 1
ATOM 5592 C CA . ARG B 1 229 ? -26.766 15.523 19.312 1 98.56 229 ARG B CA 1
ATOM 5593 C C . ARG B 1 229 ? -26.344 14.602 20.453 1 98.56 229 ARG B C 1
ATOM 5595 O O . ARG B 1 229 ? -25.172 14.234 20.547 1 98.56 229 ARG B O 1
ATOM 5602 N N . ASP B 1 230 ? -27.312 14.242 21.328 1 98.25 230 ASP B N 1
ATOM 5603 C CA . ASP B 1 230 ? -26.969 13.469 22.516 1 98.25 230 ASP B CA 1
ATOM 5604 C C . ASP B 1 230 ? -27.25 11.977 22.297 1 98.25 230 ASP B C 1
ATOM 5606 O O . ASP B 1 230 ? -27.578 11.562 21.172 1 98.25 230 ASP B O 1
ATOM 5610 N N . LYS B 1 231 ? -27.016 11.234 23.344 1 98.44 231 LYS B N 1
ATOM 5611 C CA . LYS B 1 231 ? -27.172 9.781 23.312 1 98.44 231 LYS B CA 1
ATOM 5612 C C . LYS B 1 231 ? -28.594 9.383 22.922 1 98.44 231 LYS B C 1
ATOM 5614 O O . LYS B 1 231 ? -28.781 8.453 22.141 1 98.44 231 LYS B O 1
ATOM 5619 N N . ALA B 1 232 ? -29.578 10.039 23.438 1 98.44 232 ALA B N 1
ATOM 5620 C CA . ALA B 1 232 ? -30.984 9.719 23.156 1 98.44 232 ALA B CA 1
ATOM 5621 C C . ALA B 1 232 ? -31.281 9.867 21.672 1 98.44 232 ALA B C 1
ATOM 5623 O O . ALA B 1 232 ? -32.031 9.062 21.109 1 98.44 232 ALA B O 1
ATOM 5624 N N . TRP B 1 233 ? -30.797 10.844 21.094 1 98.5 233 TRP B N 1
ATOM 5625 C CA . TRP B 1 233 ? -30.953 11.07 19.672 1 98.5 233 TRP B CA 1
ATOM 5626 C C . TRP B 1 233 ? -30.391 9.906 18.859 1 98.5 233 TRP B C 1
ATOM 5628 O O . TRP B 1 233 ? -31.016 9.43 17.922 1 98.5 233 TRP B O 1
ATOM 5638 N N . ALA B 1 234 ? -29.219 9.453 19.188 1 98.69 234 ALA B N 1
ATOM 5639 C CA . ALA B 1 234 ? -28.578 8.328 18.516 1 98.69 234 ALA B CA 1
ATOM 5640 C C . ALA B 1 234 ? -29.391 7.047 18.703 1 98.69 234 ALA B C 1
ATOM 5642 O O . ALA B 1 234 ? -29.484 6.23 17.781 1 98.69 234 ALA B O 1
ATOM 5643 N N . GLU B 1 235 ? -29.938 6.863 19.922 1 98.5 235 GLU B N 1
ATOM 5644 C CA . GLU B 1 235 ? -30.781 5.711 20.203 1 98.5 235 GLU B CA 1
ATOM 5645 C C . GLU B 1 235 ? -32.031 5.734 19.328 1 98.5 235 GLU B C 1
ATOM 5647 O O . GLU B 1 235 ? -32.469 4.695 18.828 1 98.5 235 GLU B O 1
ATOM 5652 N N . GLU B 1 236 ? -32.594 6.863 19.172 1 98.44 236 GLU B N 1
ATOM 5653 C CA . GLU B 1 236 ? -33.781 7.012 18.344 1 98.44 236 GLU B CA 1
ATOM 5654 C C . GLU B 1 236 ? -33.5 6.637 16.891 1 98.44 236 GLU B C 1
ATOM 5656 O O . GLU B 1 236 ? -34.375 6.07 16.219 1 98.44 236 GLU B O 1
ATOM 5661 N N . LEU B 1 237 ? -32.344 6.938 16.453 1 98.5 237 LEU B N 1
ATOM 5662 C CA . LEU B 1 237 ? -31.984 6.648 15.07 1 98.5 237 LEU B CA 1
ATOM 5663 C C . LEU B 1 237 ? -31.422 5.234 14.945 1 98.5 237 LEU B C 1
ATOM 5665 O O . LEU B 1 237 ? -31 4.82 13.859 1 98.5 237 LEU B O 1
ATOM 5669 N N . LYS B 1 238 ? -31.328 4.52 16.047 1 98.44 238 LYS B N 1
ATOM 5670 C CA . LYS B 1 238 ? -30.875 3.133 16.094 1 98.44 238 LYS B CA 1
ATOM 5671 C C . LYS B 1 238 ? -29.438 3.01 15.617 1 98.44 238 LYS B C 1
ATOM 5673 O O . LYS B 1 238 ? -29.109 2.129 14.812 1 98.44 238 LYS B O 1
ATOM 5678 N N . MET B 1 239 ? -28.625 3.957 16.078 1 98.75 239 MET B N 1
ATOM 5679 C CA . MET B 1 239 ? -27.203 3.904 15.781 1 98.75 239 MET B CA 1
ATOM 5680 C C . MET B 1 239 ? -26.5 2.889 16.672 1 98.75 239 MET B C 1
ATOM 5682 O O . MET B 1 239 ? -25.594 3.246 17.438 1 98.75 239 MET B O 1
ATOM 5686 N N . GLY B 1 240 ? -26.812 1.631 16.469 1 98.75 240 GLY B N 1
ATOM 5687 C CA . GLY B 1 240 ? -26.406 0.556 17.359 1 98.75 240 GLY B CA 1
ATOM 5688 C C . GLY B 1 240 ? -24.906 0.301 17.328 1 98.75 240 GLY B C 1
ATOM 5689 O O . GLY B 1 240 ? -24.312 -0.1 18.328 1 98.75 240 GLY B O 1
ATOM 5690 N N . SER B 1 241 ? -24.297 0.478 16.172 1 98.75 241 SER B N 1
ATOM 5691 C CA . SER B 1 241 ? -22.859 0.283 16.062 1 98.75 241 SER B CA 1
ATOM 5692 C C . SER B 1 241 ? -22.094 1.365 16.828 1 98.75 241 SER B C 1
ATOM 5694 O O . SER B 1 241 ? -21.172 1.063 17.594 1 98.75 241 SER B O 1
ATOM 5696 N N . PHE B 1 242 ? -22.5 2.621 16.734 1 98.81 242 PHE B N 1
ATOM 5697 C CA . PHE B 1 242 ? -21.922 3.764 17.422 1 98.81 242 PHE B CA 1
ATOM 5698 C C . PHE B 1 242 ? -22.125 3.645 18.922 1 98.81 242 PHE B C 1
ATOM 5700 O O . PHE B 1 242 ? -21.156 3.721 19.703 1 98.81 242 PHE B O 1
ATOM 5707 N N . LEU B 1 243 ? -23.25 3.32 19.328 1 98.75 243 LEU B N 1
ATOM 5708 C CA . LEU B 1 243 ? -23.609 3.238 20.734 1 98.75 243 LEU B CA 1
ATOM 5709 C C . LEU B 1 243 ? -22.906 2.062 21.406 1 98.75 243 LEU B C 1
ATOM 5711 O O . LEU B 1 243 ? -22.562 2.129 22.594 1 98.75 243 LEU B O 1
ATOM 5715 N N . SER B 1 244 ? -22.656 1.014 20.641 1 98.5 244 SER B N 1
ATOM 5716 C CA . SER B 1 244 ? -22 -0.167 21.203 1 98.5 244 SER B CA 1
ATOM 5717 C C . SER B 1 244 ? -20.594 0.153 21.672 1 98.5 244 SER B C 1
ATOM 5719 O O . SER B 1 244 ? -20.109 -0.413 22.656 1 98.5 244 SER B O 1
ATOM 5721 N N . VAL B 1 245 ? -19.891 1.045 20.984 1 98.62 245 VAL B N 1
ATOM 5722 C CA . VAL B 1 245 ? -18.547 1.454 21.391 1 98.62 245 VAL B CA 1
ATOM 5723 C C . VAL B 1 245 ? -18.641 2.395 22.594 1 98.62 245 VAL B C 1
ATOM 5725 O O . VAL B 1 245 ? -17.891 2.24 23.562 1 98.62 245 VAL B O 1
ATOM 5728 N N . ALA B 1 246 ? -19.547 3.275 22.562 1 98.44 246 ALA B N 1
ATOM 5729 C CA . ALA B 1 246 ? -19.672 4.352 23.547 1 98.44 246 ALA B CA 1
ATOM 5730 C C . ALA B 1 246 ? -20.031 3.803 24.922 1 98.44 246 ALA B C 1
ATOM 5732 O O . ALA B 1 246 ? -19.656 4.379 25.938 1 98.44 246 ALA B O 1
ATOM 5733 N N . LYS B 1 247 ? -20.688 2.717 24.969 1 97.5 247 LYS B N 1
ATOM 5734 C CA . LYS B 1 247 ? -21.25 2.217 26.219 1 97.5 247 LYS B CA 1
ATOM 5735 C C . LYS B 1 247 ? -20.156 1.76 27.172 1 97.5 247 LYS B C 1
ATOM 5737 O O . LYS B 1 247 ? -20.391 1.575 28.375 1 97.5 247 LYS B O 1
ATOM 5742 N N . GLY B 1 248 ? -18.969 1.655 26.656 1 96.44 248 GLY B N 1
ATOM 5743 C CA . GLY B 1 248 ? -17.875 1.245 27.516 1 96.44 248 GLY B CA 1
ATOM 5744 C C . GLY B 1 248 ? -17.359 2.365 28.406 1 96.44 248 GLY B C 1
ATOM 5745 O O . GLY B 1 248 ? -16.625 2.117 29.359 1 96.44 248 GLY B O 1
ATOM 5746 N N . SER B 1 249 ? -17.688 3.578 28.125 1 97.06 249 SER B N 1
ATOM 5747 C CA . SER B 1 249 ? -17.188 4.742 28.844 1 97.06 249 SER B CA 1
ATOM 5748 C C . SER B 1 249 ? -18.281 5.406 29.656 1 97.06 249 SER B C 1
ATOM 5750 O O . SER B 1 249 ? -19.469 5.273 29.344 1 97.06 249 SER B O 1
ATOM 5752 N N . ASN B 1 250 ? -17.844 6.09 30.703 1 96.31 250 ASN B N 1
ATOM 5753 C CA . ASN B 1 250 ? -18.781 6.898 31.484 1 96.31 250 ASN B CA 1
ATOM 5754 C C . ASN B 1 250 ? -19.016 8.258 30.844 1 96.31 250 ASN B C 1
ATOM 5756 O O . ASN B 1 250 ? -19.953 8.969 31.203 1 96.31 250 ASN B O 1
ATOM 5760 N N . GLU B 1 251 ? -18.156 8.695 29.969 1 97.5 251 GLU B N 1
ATOM 5761 C CA . GLU B 1 251 ? -18.391 9.898 29.188 1 97.5 251 GLU B CA 1
ATOM 5762 C C . GLU B 1 251 ? -19.5 9.68 28.156 1 97.5 251 GLU B C 1
ATOM 5764 O O . GLU B 1 251 ? -19.422 8.742 27.359 1 97.5 251 GLU B O 1
ATOM 5769 N N . PRO B 1 252 ? -20.578 10.445 28.203 1 98.06 252 PRO B N 1
ATOM 5770 C CA . PRO B 1 252 ? -21.656 10.227 27.234 1 98.06 252 PRO B CA 1
ATOM 5771 C C . PRO B 1 252 ? -21.219 10.484 25.797 1 98.06 252 PRO B C 1
ATOM 5773 O O . PRO B 1 252 ? -20.422 11.398 25.547 1 98.06 252 PRO B O 1
ATOM 5776 N N . PRO B 1 253 ? -21.734 9.641 24.875 1 98.56 253 PRO B N 1
ATOM 5777 C CA . PRO B 1 253 ? -21.453 9.914 23.469 1 98.56 253 PRO B CA 1
ATOM 5778 C C . PRO B 1 253 ? -22.141 11.188 22.969 1 98.56 253 PRO B C 1
ATOM 5780 O O . PRO B 1 253 ? -23.172 11.578 23.5 1 98.56 253 PRO B O 1
ATOM 5783 N N . VAL B 1 254 ? -21.531 11.828 22.031 1 98.88 254 VAL B N 1
ATOM 5784 C CA . VAL B 1 254 ? -22.047 13.023 21.359 1 98.88 254 VAL B CA 1
ATOM 5785 C C . VAL B 1 254 ? -21.891 12.883 19.844 1 98.88 254 VAL B C 1
ATOM 5787 O O . VAL B 1 254 ? -20.875 12.367 19.375 1 98.88 254 VAL B O 1
ATOM 5790 N N . PHE B 1 255 ? -22.906 13.188 19.078 1 98.88 255 PHE B N 1
ATOM 5791 C CA . PHE B 1 255 ? -22.812 13.227 17.625 1 98.88 255 PHE B CA 1
ATOM 5792 C C . PHE B 1 255 ? -22.891 14.656 17.109 1 98.88 255 PHE B C 1
ATOM 5794 O O . PHE B 1 255 ? -23.875 15.352 17.328 1 98.88 255 PHE B O 1
ATOM 5801 N N . LEU B 1 256 ? -21.859 15.156 16.438 1 98.88 256 LEU B N 1
ATOM 5802 C CA . LEU B 1 256 ? -21.859 16.516 15.898 1 98.88 256 LEU B CA 1
ATOM 5803 C C . LEU B 1 256 ? -22.344 16.516 14.453 1 98.88 256 LEU B C 1
ATOM 5805 O O . LEU B 1 256 ? -21.891 15.703 13.641 1 98.88 256 LEU B O 1
ATOM 5809 N N . GLU B 1 257 ? -23.266 17.328 14.164 1 98.75 257 GLU B N 1
ATOM 5810 C CA . GLU B 1 257 ? -23.688 17.703 12.82 1 98.75 257 GLU B CA 1
ATOM 5811 C C . GLU B 1 257 ? -23.328 19.156 12.531 1 98.75 257 GLU B C 1
ATOM 5813 O O . GLU B 1 257 ? -23.922 20.078 13.102 1 98.75 257 GLU B O 1
ATOM 5818 N N . ILE B 1 258 ? -22.375 19.328 11.625 1 98.88 258 ILE B N 1
ATOM 5819 C CA . ILE B 1 258 ? -21.844 20.656 11.312 1 98.88 258 ILE B CA 1
ATOM 5820 C C . ILE B 1 258 ? -22.266 21.047 9.891 1 98.88 258 ILE B C 1
ATOM 5822 O O . ILE B 1 258 ? -22.141 20.25 8.961 1 98.88 258 ILE B O 1
ATOM 5826 N N . SER B 1 259 ? -22.734 22.266 9.703 1 98.69 259 SER B N 1
ATOM 5827 C CA . SER B 1 259 ? -23.156 22.719 8.383 1 98.69 259 SER B CA 1
ATOM 5828 C C . SER B 1 259 ? -22.562 24.078 8.039 1 98.69 259 SER B C 1
ATOM 5830 O O . SER B 1 259 ? -22.828 25.062 8.727 1 98.69 259 SER B O 1
ATOM 5832 N N . TYR B 1 260 ? -21.719 24.109 7.086 1 98.75 260 TYR B N 1
ATOM 5833 C CA . TYR B 1 260 ? -21.234 25.344 6.469 1 98.75 260 TYR B CA 1
ATOM 5834 C C . TYR B 1 260 ? -21.984 25.625 5.168 1 98.75 260 TYR B C 1
ATOM 5836 O O . TYR B 1 260 ? -21.953 24.812 4.238 1 98.75 260 TYR B O 1
ATOM 5844 N N . SER B 1 261 ? -22.672 26.766 5.098 1 98.25 261 SER B N 1
ATOM 5845 C CA . SER B 1 261 ? -23.469 27.156 3.943 1 98.25 261 SER B CA 1
ATOM 5846 C C . SER B 1 261 ? -22.875 28.359 3.234 1 98.25 261 SER B C 1
ATOM 5848 O O . SER B 1 261 ? -23.359 29.484 3.371 1 98.25 261 SER B O 1
ATOM 5850 N N . GLY B 1 262 ? -21.891 28.141 2.418 1 97.5 262 GLY B N 1
ATOM 5851 C CA . GLY B 1 262 ? -21.25 29.219 1.699 1 97.5 262 GLY B CA 1
ATOM 5852 C C . GLY B 1 262 ? -21.688 29.328 0.253 1 97.5 262 GLY B C 1
ATOM 5853 O O . GLY B 1 262 ? -21.453 30.359 -0.397 1 97.5 262 GLY B O 1
ATOM 5854 N N . GLY B 1 263 ? -22.297 28.25 -0.255 1 96.62 263 GLY B N 1
ATOM 5855 C CA . GLY B 1 263 ? -22.766 28.219 -1.631 1 96.62 263 GLY B CA 1
ATOM 5856 C C . GLY B 1 263 ? -24.281 28.375 -1.749 1 96.62 263 GLY B C 1
ATOM 5857 O O . GLY B 1 263 ? -24.938 28.797 -0.797 1 96.62 263 GLY B O 1
ATOM 5858 N N . ASP B 1 264 ? -24.719 28.094 -2.975 1 95.19 264 ASP B N 1
ATOM 5859 C CA . ASP B 1 264 ? -26.156 28.094 -3.225 1 95.19 264 ASP B CA 1
ATOM 5860 C C . ASP B 1 264 ? -26.859 27.016 -2.418 1 95.19 264 ASP B C 1
ATOM 5862 O O . ASP B 1 264 ? -26.359 25.906 -2.285 1 95.19 264 ASP B O 1
ATOM 5866 N N . ARG B 1 265 ? -28.031 27.344 -1.974 1 92.44 265 ARG B N 1
ATOM 5867 C CA . ARG B 1 265 ? -28.797 26.453 -1.108 1 92.44 265 ARG B CA 1
ATOM 5868 C C . ARG B 1 265 ? -29.125 25.141 -1.826 1 92.44 265 ARG B C 1
ATOM 5870 O O . ARG B 1 265 ? -29.25 24.094 -1.192 1 92.44 265 ARG B O 1
ATOM 5877 N N . GLU B 1 266 ? -29.188 25.188 -3.104 1 93.56 266 GLU B N 1
ATOM 5878 C CA . GLU B 1 266 ? -29.594 24.016 -3.871 1 93.56 266 GLU B CA 1
ATOM 5879 C C . GLU B 1 266 ? -28.391 23.156 -4.258 1 93.56 266 GLU B C 1
ATOM 5881 O O . GLU B 1 266 ? -28.547 22 -4.668 1 93.56 266 GLU B O 1
ATOM 5886 N N . GLU B 1 267 ? -27.25 23.734 -4.07 1 95.69 267 GLU B N 1
ATOM 5887 C CA . GLU B 1 267 ? -26.062 22.984 -4.418 1 95.69 267 GLU B CA 1
ATOM 5888 C C . GLU B 1 267 ? -25.797 21.859 -3.412 1 95.69 267 GLU B C 1
ATOM 5890 O O . GLU B 1 267 ? -25.875 22.078 -2.201 1 95.69 267 GLU B O 1
ATOM 5895 N N . LYS B 1 268 ? -25.531 20.672 -3.914 1 96.81 268 LYS B N 1
ATOM 5896 C CA . LYS B 1 268 ? -25.234 19.516 -3.057 1 96.81 268 LYS B CA 1
ATOM 5897 C C . LYS B 1 268 ? -23.969 19.734 -2.252 1 96.81 268 LYS B C 1
ATOM 5899 O O . LYS B 1 268 ? -22.969 20.234 -2.783 1 96.81 268 LYS B O 1
ATOM 5904 N N . PRO B 1 269 ? -24.016 19.438 -0.989 1 98.25 269 PRO B N 1
ATOM 5905 C CA . PRO B 1 269 ? -22.828 19.656 -0.158 1 98.25 269 PRO B CA 1
ATOM 5906 C C . PRO B 1 269 ? -21.766 18.562 -0.342 1 98.25 269 PRO B C 1
ATOM 5908 O O . PRO B 1 269 ? -22.094 17.469 -0.813 1 98.25 269 PRO B O 1
ATOM 5911 N N . THR B 1 270 ? -20.547 18.922 -0.038 1 98.44 270 THR B N 1
ATOM 5912 C CA . THR B 1 270 ? -19.531 17.906 0.251 1 98.44 270 THR B CA 1
ATOM 5913 C C . THR B 1 270 ? -19.641 17.438 1.695 1 98.44 270 THR B C 1
ATOM 5915 O O . THR B 1 270 ? -19.703 18.234 2.621 1 98.44 270 THR B O 1
ATOM 5918 N N . VAL B 1 271 ? -19.672 16.125 1.916 1 98.81 271 VAL B N 1
ATOM 5919 C CA . VAL B 1 271 ? -19.844 15.594 3.266 1 98.81 271 VAL B CA 1
ATOM 5920 C C . VAL B 1 271 ? -18.5 15.055 3.781 1 98.81 271 VAL B C 1
ATOM 5922 O O . VAL B 1 271 ? -17.891 14.203 3.145 1 98.81 271 VAL B O 1
ATOM 5925 N N . LEU B 1 272 ? -18.062 15.602 4.891 1 98.94 272 LEU B N 1
ATOM 5926 C CA . LEU B 1 272 ? -16.875 15.133 5.602 1 98.94 272 LEU B CA 1
ATOM 5927 C C . LEU B 1 272 ? -17.25 14.406 6.887 1 98.94 272 LEU B C 1
ATOM 5929 O O . LEU B 1 272 ? -18.062 14.914 7.672 1 98.94 272 LEU B O 1
ATOM 5933 N N . ILE B 1 273 ? -16.75 13.203 7.07 1 98.94 273 ILE B N 1
ATOM 5934 C CA . ILE B 1 273 ? -17 12.414 8.273 1 98.94 273 ILE B CA 1
ATOM 5935 C C . ILE B 1 2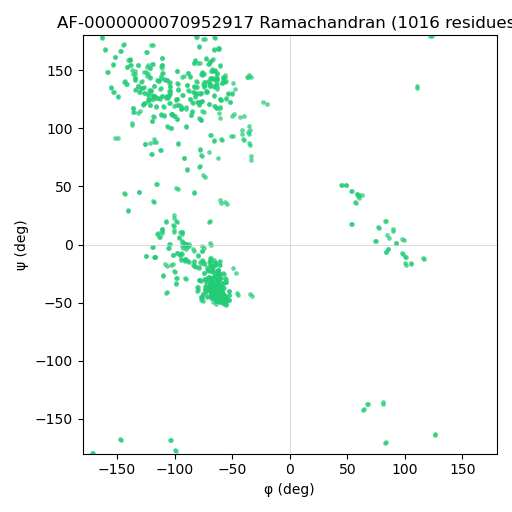73 ? -15.695 12.148 9 1 98.94 273 ILE B C 1
ATOM 5937 O O . ILE B 1 273 ? -14.711 11.719 8.391 1 98.94 273 ILE B O 1
ATOM 5941 N N . GLY B 1 274 ? -15.602 12.445 10.289 1 98.94 274 GLY B N 1
ATOM 5942 C CA . GLY B 1 274 ? -14.367 12.281 11.047 1 98.94 274 GLY B CA 1
ATOM 5943 C C . GLY B 1 274 ? -14.5 11.328 12.211 1 98.94 274 GLY B C 1
ATOM 5944 O O . GLY B 1 274 ? -15.453 11.422 12.992 1 98.94 274 GLY B O 1
ATOM 5945 N N . LYS B 1 275 ? -13.531 10.375 12.344 1 98.94 275 LYS B N 1
ATOM 5946 C CA . LYS B 1 275 ? -13.477 9.516 13.523 1 98.94 275 LYS B CA 1
ATOM 5947 C C . LYS B 1 275 ? -13.281 10.344 14.797 1 98.94 275 LYS B C 1
ATOM 5949 O O . LYS B 1 275 ? -12.32 11.102 14.898 1 98.94 275 LYS B O 1
ATOM 5954 N N . GLY B 1 276 ? -14.188 10.156 15.781 1 98.88 276 GLY B N 1
ATOM 5955 C CA . GLY B 1 276 ? -14.188 11.023 16.953 1 98.88 276 GLY B CA 1
ATOM 5956 C C . GLY B 1 276 ? -13.93 10.281 18.25 1 98.88 276 GLY B C 1
ATOM 5957 O O . GLY B 1 276 ? -14.523 10.594 19.281 1 98.88 276 GLY B O 1
ATOM 5958 N N . VAL B 1 277 ? -13.062 9.281 18.234 1 98.88 277 VAL B N 1
ATOM 5959 C CA . VAL B 1 277 ? -12.695 8.609 19.484 1 98.88 277 VAL B CA 1
ATOM 5960 C C . VAL B 1 277 ? -11.703 9.477 20.266 1 98.88 277 VAL B C 1
ATOM 5962 O O . VAL B 1 277 ? -10.516 9.508 19.922 1 98.88 277 VAL B O 1
ATOM 5965 N N . THR B 1 278 ? -12.172 10.055 21.312 1 98.62 278 THR B N 1
ATOM 5966 C CA . THR B 1 278 ? -11.359 11.039 22 1 98.62 278 THR B CA 1
ATOM 5967 C C . THR B 1 278 ? -10.305 10.359 22.875 1 98.62 278 THR B C 1
ATOM 5969 O O . THR B 1 278 ? -9.336 10.992 23.297 1 98.62 278 THR B O 1
ATOM 5972 N N . PHE B 1 279 ? -10.508 9.086 23.203 1 97.88 279 PHE B N 1
ATOM 5973 C CA . PHE B 1 279 ? -9.469 8.227 23.766 1 97.88 279 PHE B CA 1
ATOM 5974 C C . PHE B 1 279 ? -9.734 6.762 23.438 1 97.88 279 PHE B C 1
ATOM 5976 O O . PHE B 1 279 ? -10.836 6.262 23.656 1 97.88 279 PHE B O 1
ATOM 5983 N N . ASP B 1 280 ? -8.742 6.109 22.969 1 97.88 280 ASP B N 1
ATOM 5984 C CA . ASP B 1 280 ? -8.891 4.719 22.562 1 97.88 280 ASP B CA 1
ATOM 5985 C C . ASP B 1 280 ? -7.973 3.807 23.375 1 97.88 280 ASP B C 1
ATOM 5987 O O . ASP B 1 280 ? -6.777 3.703 23.094 1 97.88 280 ASP B O 1
ATOM 5991 N N . SER B 1 281 ? -8.523 3.064 24.281 1 96.38 281 SER B N 1
ATOM 5992 C CA . SER B 1 281 ? -7.762 2.094 25.047 1 96.38 281 SER B CA 1
ATOM 5993 C C . SER B 1 281 ? -7.691 0.747 24.344 1 96.38 281 SER B C 1
ATOM 5995 O O . SER B 1 281 ? -6.879 -0.108 24.688 1 96.38 281 SER B O 1
ATOM 5997 N N . GLY B 1 282 ? -8.516 0.587 23.391 1 96.81 282 GLY B N 1
ATOM 5998 C CA . GLY B 1 282 ? -8.703 -0.706 22.75 1 96.81 282 GLY B CA 1
ATOM 5999 C C . GLY B 1 282 ? -9.906 -1.467 23.281 1 96.81 282 GLY B C 1
ATOM 6000 O O . GLY B 1 282 ? -10.312 -2.473 22.703 1 96.81 282 GLY B O 1
ATOM 6001 N N . GLY B 1 283 ? -10.523 -0.981 24.344 1 96 283 GLY B N 1
ATOM 6002 C CA . GLY B 1 283 ? -11.578 -1.73 25 1 96 283 GLY B CA 1
ATOM 6003 C C . GLY B 1 283 ? -11.078 -2.98 25.688 1 96 283 GLY B C 1
ATOM 6004 O O . GLY B 1 283 ? -10.047 -2.951 26.359 1 96 283 GLY B O 1
ATOM 6005 N N . ILE B 1 284 ? -11.883 -4.055 25.5 1 93.44 284 ILE B N 1
ATOM 6006 C CA . ILE B 1 284 ? -11.531 -5.32 26.125 1 93.44 284 ILE B CA 1
ATOM 6007 C C . ILE B 1 284 ? -10.289 -5.902 25.453 1 93.44 284 ILE B C 1
ATOM 6009 O O . ILE B 1 284 ? -9.445 -6.512 26.109 1 93.44 284 ILE B O 1
ATOM 6013 N N . SER B 1 285 ? -10.234 -5.738 24.156 1 94.06 285 SER B N 1
ATOM 6014 C CA . SER B 1 285 ? -8.977 -6 23.453 1 94.06 285 SER B CA 1
ATOM 6015 C C . SER B 1 285 ? -7.984 -4.859 23.656 1 94.06 285 SER B C 1
ATOM 6017 O O . SER B 1 285 ? -7.66 -4.137 22.719 1 94.06 285 SER B O 1
ATOM 6019 N N . ILE B 1 286 ? -7.371 -4.789 24.812 1 93.56 286 ILE B N 1
ATOM 6020 C CA . ILE B 1 286 ? -6.66 -3.623 25.328 1 93.56 286 ILE B CA 1
ATOM 6021 C C . ILE B 1 286 ? -5.34 -3.453 24.578 1 93.56 286 ILE B C 1
ATOM 6023 O O . ILE B 1 286 ? -4.656 -4.438 24.281 1 93.56 286 ILE B O 1
ATOM 6027 N N . LYS B 1 287 ? -5.035 -2.18 24.234 1 93.06 287 LYS B N 1
ATOM 6028 C CA . LYS B 1 287 ? -3.754 -1.86 23.609 1 93.06 287 LYS B CA 1
ATOM 6029 C C . LYS B 1 287 ? -2.605 -2.033 24.594 1 93.06 287 LYS B C 1
ATOM 6031 O O . LYS B 1 287 ? -2.818 -2.01 25.812 1 93.06 287 LYS B O 1
ATOM 6036 N N . SER B 1 288 ? -1.388 -2.223 24.062 1 90.69 288 SER B N 1
ATOM 6037 C CA . SER B 1 288 ? -0.199 -2.201 24.906 1 90.69 288 SER B CA 1
ATOM 6038 C C . SER B 1 288 ? -0.032 -0.847 25.594 1 90.69 288 SER B C 1
ATOM 6040 O O . SER B 1 288 ? -0.488 0.175 25.078 1 90.69 288 SER B O 1
ATOM 6042 N N . ALA B 1 289 ? 0.617 -0.854 26.703 1 87.75 289 ALA B N 1
ATOM 6043 C CA . ALA B 1 289 ? 0.845 0.378 27.453 1 87.75 289 ALA B CA 1
ATOM 6044 C C . ALA B 1 289 ? 1.759 1.328 26.672 1 87.75 289 ALA B C 1
ATOM 6046 O O . ALA B 1 289 ? 1.619 2.549 26.781 1 87.75 289 ALA B O 1
ATOM 6047 N N . SER B 1 290 ? 2.58 0.591 25.938 1 88.31 290 SER B N 1
ATOM 6048 C CA . SER B 1 290 ? 3.529 1.391 25.172 1 88.31 290 SER B CA 1
ATOM 6049 C C . SER B 1 290 ? 2.811 2.27 24.156 1 88.31 290 SER B C 1
ATOM 6051 O O . SER B 1 290 ? 1.99 1.783 23.375 1 88.31 290 SER B O 1
ATOM 6053 N N . ALA B 1 291 ? 2.881 3.578 24.234 1 87.06 291 ALA B N 1
ATOM 6054 C CA . ALA B 1 291 ? 2.389 4.598 23.312 1 87.06 291 ALA B CA 1
ATOM 6055 C C . ALA B 1 291 ? 0.88 4.781 23.453 1 87.06 291 ALA B C 1
ATOM 6057 O O . ALA B 1 291 ? 0.24 5.391 22.594 1 87.06 291 ALA B O 1
ATOM 6058 N N . MET B 1 292 ? 0.287 4.266 24.516 1 89.31 292 MET B N 1
ATOM 6059 C CA . MET B 1 292 ? -1.149 4.434 24.719 1 89.31 292 MET B CA 1
ATOM 6060 C C . MET B 1 292 ? -1.503 5.906 24.922 1 89.31 292 MET B C 1
ATOM 6062 O O . MET B 1 292 ? -2.619 6.324 24.609 1 89.31 292 MET B O 1
ATOM 6066 N N . ASP B 1 293 ? -0.588 6.629 25.406 1 89 293 ASP B N 1
ATOM 6067 C CA . ASP B 1 293 ? -0.802 8.055 25.625 1 89 293 ASP B CA 1
ATOM 6068 C C . ASP B 1 293 ? -1.111 8.758 24.297 1 89 293 ASP B C 1
ATOM 6070 O O . ASP B 1 293 ? -1.833 9.758 24.281 1 89 293 ASP B O 1
ATOM 6074 N N . GLU B 1 294 ? -0.625 8.273 23.172 1 92.38 294 GLU B N 1
ATOM 6075 C CA . GLU B 1 294 ? -0.847 8.867 21.859 1 92.38 294 GLU B CA 1
ATOM 6076 C C . GLU B 1 294 ? -2.297 8.695 21.406 1 92.38 294 GLU B C 1
ATOM 6078 O O . GLU B 1 294 ? -2.758 9.391 20.5 1 92.38 294 GLU B O 1
ATOM 6083 N N . MET B 1 295 ? -3.025 7.812 22.078 1 94.5 295 MET B N 1
ATOM 6084 C CA . MET B 1 295 ? -4.391 7.484 21.688 1 94.5 295 MET B CA 1
ATOM 6085 C C . MET B 1 295 ? -5.355 8.602 22.062 1 94.5 295 MET B C 1
ATOM 6087 O O . MET B 1 295 ? -6.527 8.57 21.688 1 94.5 295 MET B O 1
ATOM 6091 N N . ARG B 1 296 ? -4.879 9.672 22.719 1 94.12 296 ARG B N 1
ATOM 6092 C CA . ARG B 1 296 ? -5.668 10.891 22.875 1 94.12 296 ARG B CA 1
ATOM 6093 C C . ARG B 1 296 ? -5.984 11.508 21.516 1 94.12 296 ARG B C 1
ATOM 6095 O O . ARG B 1 296 ? -6.977 12.227 21.359 1 94.12 296 ARG B O 1
ATOM 6102 N N . ALA B 1 297 ? -5.105 11.188 20.531 1 95.69 297 ALA B N 1
ATOM 6103 C CA . ALA B 1 297 ? -5.242 11.758 19.203 1 95.69 297 ALA B CA 1
ATOM 6104 C C . ALA B 1 297 ? -6.047 10.836 18.281 1 95.69 297 ALA B C 1
ATOM 6106 O O . ALA B 1 297 ? -6.117 11.062 17.078 1 95.69 297 ALA B O 1
ATOM 6107 N N . ASP B 1 298 ? -6.672 9.781 18.922 1 97.81 298 ASP B N 1
ATOM 6108 C CA . ASP B 1 298 ? -7.449 8.852 18.109 1 97.81 298 ASP B CA 1
ATOM 6109 C C . ASP B 1 298 ? -8.711 9.516 17.562 1 97.81 298 ASP B C 1
ATOM 6111 O O . ASP B 1 298 ? -9.477 8.891 16.828 1 97.81 298 ASP B O 1
ATOM 6115 N N . MET B 1 299 ? -8.914 10.781 17.859 1 98.62 299 MET B N 1
ATOM 6116 C CA . MET B 1 299 ? -9.961 11.633 17.281 1 98.62 299 MET B CA 1
ATOM 6117 C C . MET B 1 299 ? -9.398 12.5 16.156 1 98.62 299 MET B C 1
ATOM 6119 O O . MET B 1 299 ? -9.977 13.539 15.828 1 98.62 299 MET B O 1
ATOM 6123 N N . GLY B 1 300 ? -8.258 12.133 15.578 1 98.69 300 GLY B N 1
ATOM 6124 C CA . GLY B 1 300 ? -7.598 12.93 14.555 1 98.69 300 GLY B CA 1
ATOM 6125 C C . GLY B 1 300 ? -8.477 13.195 13.344 1 98.69 300 GLY B C 1
ATOM 6126 O O . GLY B 1 300 ? -8.422 14.266 12.75 1 98.69 300 GLY B O 1
ATOM 6127 N N . GLY B 1 301 ? -9.32 12.164 12.945 1 98.88 301 GLY B N 1
ATOM 6128 C CA . GLY B 1 301 ? -10.266 12.375 11.867 1 98.88 301 GLY B CA 1
ATOM 6129 C C . GLY B 1 301 ? -11.25 13.492 12.148 1 98.88 301 GLY B C 1
ATOM 6130 O O . GLY B 1 301 ? -11.492 14.344 11.289 1 98.88 301 GLY B O 1
ATOM 6131 N N . ALA B 1 302 ? -11.805 13.516 13.32 1 98.94 302 ALA B N 1
ATOM 6132 C CA . ALA B 1 302 ? -12.719 14.562 13.758 1 98.94 302 ALA B CA 1
ATOM 6133 C C . ALA B 1 302 ? -12.031 15.93 13.758 1 98.94 302 ALA B C 1
ATOM 6135 O O . ALA B 1 302 ? -12.609 16.922 13.305 1 98.94 302 ALA B O 1
ATOM 6136 N N . ALA B 1 303 ? -10.812 15.953 14.258 1 98.94 303 ALA B N 1
ATOM 6137 C CA . ALA B 1 303 ? -10.039 17.188 14.312 1 98.94 303 ALA B CA 1
ATOM 6138 C C . ALA B 1 303 ? -9.82 17.766 12.914 1 98.94 303 ALA B C 1
ATOM 6140 O O . ALA B 1 303 ? -9.938 18.969 12.703 1 98.94 303 ALA B O 1
ATOM 6141 N N . CYS B 1 304 ? -9.539 16.906 11.961 1 98.94 304 CYS B N 1
ATOM 6142 C CA . CYS B 1 304 ? -9.312 17.328 10.586 1 98.94 304 CYS B CA 1
ATOM 6143 C C . CYS B 1 304 ? -10.594 17.891 9.969 1 98.94 304 CYS B C 1
ATOM 6145 O O . CYS B 1 304 ? -10.547 18.844 9.203 1 98.94 30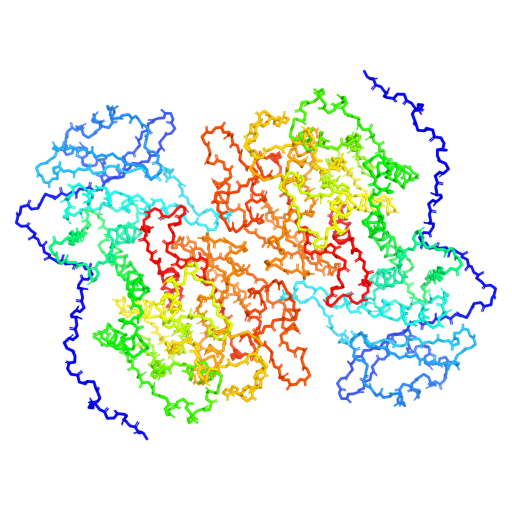4 CYS B O 1
ATOM 6147 N N . VAL B 1 305 ? -11.703 17.266 10.266 1 98.94 305 VAL B N 1
ATOM 6148 C CA . VAL B 1 305 ? -12.977 17.75 9.742 1 98.94 305 VAL B CA 1
ATOM 6149 C C . VAL B 1 305 ? -13.266 19.141 10.281 1 98.94 305 VAL B C 1
ATOM 6151 O O . VAL B 1 305 ? -13.602 20.047 9.516 1 98.94 305 VAL B O 1
ATOM 6154 N N . VAL B 1 306 ? -13.109 19.312 11.602 1 98.94 306 VAL B N 1
ATOM 6155 C CA . VAL B 1 306 ? -13.32 20.625 12.203 1 98.94 306 VAL B CA 1
ATOM 6156 C C . VAL B 1 306 ? -12.352 21.641 11.594 1 98.94 306 VAL B C 1
ATOM 6158 O O . VAL B 1 306 ? -12.75 22.75 11.234 1 98.94 306 VAL B O 1
ATOM 6161 N N . GLY B 1 307 ? -11.109 21.266 11.461 1 98.94 307 GLY B N 1
ATOM 6162 C CA . GLY B 1 307 ? -10.109 22.125 10.852 1 98.94 307 GLY B CA 1
ATOM 6163 C C . GLY B 1 307 ? -10.438 22.5 9.422 1 98.94 307 GLY B C 1
ATOM 6164 O O . GLY B 1 307 ? -10.297 23.672 9.031 1 98.94 307 GLY B O 1
ATOM 6165 N N . ALA B 1 308 ? -10.867 21.547 8.641 1 98.94 308 ALA B N 1
ATOM 6166 C CA . ALA B 1 308 ? -11.172 21.797 7.23 1 98.94 308 ALA B CA 1
ATOM 6167 C C . ALA B 1 308 ? -12.367 22.75 7.09 1 98.94 308 ALA B C 1
ATOM 6169 O O . ALA B 1 308 ? -12.352 23.641 6.246 1 98.94 308 ALA B O 1
ATOM 6170 N N . ILE B 1 309 ? -13.383 22.547 7.883 1 98.94 309 ILE B N 1
ATOM 6171 C CA . ILE B 1 309 ? -14.562 23.406 7.824 1 98.94 309 ILE B CA 1
ATOM 6172 C C . ILE B 1 309 ? -14.203 24.812 8.328 1 98.94 309 ILE B C 1
ATOM 6174 O O . ILE B 1 309 ? -14.656 25.812 7.766 1 98.94 309 ILE B O 1
ATOM 6178 N N . TYR B 1 310 ? -13.406 24.859 9.414 1 98.88 310 TYR B N 1
ATOM 6179 C CA . TYR B 1 310 ? -12.883 26.141 9.867 1 98.88 310 TYR B CA 1
ATOM 6180 C C . TYR B 1 310 ? -12.188 26.875 8.727 1 98.88 310 TYR B C 1
ATOM 6182 O O . TYR B 1 310 ? -12.414 28.078 8.523 1 98.88 310 TYR B O 1
ATOM 6190 N N . GLY B 1 311 ? -11.312 26.203 7.984 1 98.88 311 GLY B N 1
ATOM 6191 C CA . GLY B 1 311 ? -10.625 26.781 6.848 1 98.88 311 GLY B CA 1
ATOM 6192 C C . GLY B 1 311 ? -11.57 27.281 5.773 1 98.88 311 GLY B C 1
ATOM 6193 O O . GLY B 1 311 ? -11.445 28.422 5.301 1 98.88 311 GLY B O 1
ATOM 6194 N N . ALA B 1 312 ? -12.531 26.469 5.418 1 98.81 312 ALA B N 1
ATOM 6195 C CA . ALA B 1 312 ? -13.5 26.844 4.391 1 98.81 312 ALA B CA 1
ATOM 6196 C C . ALA B 1 312 ? -14.281 28.094 4.801 1 98.81 312 ALA B C 1
ATOM 6198 O O . ALA B 1 312 ? -14.484 29 3.994 1 98.81 312 ALA B O 1
ATOM 6199 N N . ALA B 1 313 ? -14.711 28.109 6.035 1 98.81 313 ALA B N 1
ATOM 6200 C CA . ALA B 1 313 ? -15.508 29.219 6.543 1 98.81 313 ALA B CA 1
ATOM 6201 C C . ALA B 1 313 ? -14.672 30.484 6.652 1 98.81 313 ALA B C 1
ATOM 6203 O O . ALA B 1 313 ? -15.125 31.578 6.297 1 98.81 313 ALA B O 1
ATOM 6204 N N . SER B 1 314 ? -13.445 30.344 7.172 1 98.62 314 SER B N 1
ATOM 6205 C CA . SER B 1 314 ? -12.555 31.484 7.332 1 98.62 314 SER B CA 1
ATOM 6206 C C . SER B 1 314 ? -12.219 32.125 5.988 1 98.62 314 SER B C 1
ATOM 6208 O O . SER B 1 314 ? -12.023 33.344 5.902 1 98.62 314 SER B O 1
ATOM 6210 N N . LEU B 1 315 ? -12.195 31.312 4.938 1 98.5 315 LEU B N 1
ATOM 6211 C CA . LEU B 1 315 ? -11.875 31.797 3.596 1 98.5 315 LEU B CA 1
ATOM 6212 C C . LEU B 1 315 ? -13.141 32.156 2.83 1 98.5 315 LEU B C 1
ATOM 6214 O O . LEU B 1 315 ? -13.07 32.562 1.671 1 98.5 315 LEU B O 1
ATOM 6218 N N . LYS B 1 316 ? -14.305 31.953 3.461 1 98.25 316 LYS B N 1
ATOM 6219 C CA . LYS B 1 316 ? -15.602 32.25 2.867 1 98.25 316 LYS B CA 1
ATOM 6220 C C . LYS B 1 316 ? -15.766 31.562 1.519 1 98.25 316 LYS B C 1
ATOM 6222 O O . LYS B 1 316 ? -16.141 32.188 0.529 1 98.25 316 LYS B O 1
ATOM 6227 N N . MET B 1 317 ? -15.414 30.328 1.491 1 98.38 317 MET B N 1
ATOM 6228 C CA . MET B 1 317 ? -15.516 29.562 0.247 1 98.38 317 MET B CA 1
ATOM 6229 C C . MET B 1 317 ? -16.969 29.422 -0.186 1 98.38 317 MET B C 1
ATOM 6231 O O . MET B 1 317 ? -17.844 29.219 0.647 1 98.38 317 MET B O 1
ATOM 6235 N N . PRO B 1 318 ? -17.234 29.5 -1.511 1 98.44 318 PRO B N 1
ATOM 6236 C CA . PRO B 1 318 ? -18.609 29.438 -2 1 98.44 318 PRO B CA 1
ATOM 6237 C C . PRO B 1 318 ? -19.078 28.016 -2.275 1 98.44 318 PRO B C 1
ATOM 6239 O O . PRO B 1 318 ? -19.391 27.672 -3.418 1 98.44 318 PRO B O 1
ATOM 6242 N N . LEU B 1 319 ? -19.156 27.219 -1.265 1 98.44 319 LEU B N 1
ATOM 6243 C CA . LEU B 1 319 ? -19.656 25.859 -1.34 1 98.44 319 LEU B CA 1
ATOM 6244 C C . LEU B 1 319 ? -20.375 25.469 -0.051 1 98.44 319 LEU B C 1
ATOM 6246 O O . LEU B 1 319 ? -20.312 26.188 0.942 1 98.44 319 LEU B O 1
ATOM 6250 N N . ASN B 1 320 ? -21.078 24.406 -0.108 1 98.69 320 ASN B N 1
ATOM 6251 C CA . ASN B 1 320 ? -21.719 23.828 1.076 1 98.69 320 ASN B CA 1
ATOM 6252 C C . ASN B 1 320 ? -20.969 22.594 1.577 1 98.69 320 ASN B C 1
ATOM 6254 O O . ASN B 1 320 ? -20.547 21.766 0.782 1 98.69 320 ASN B O 1
ATOM 6258 N N . VAL B 1 321 ? -20.719 22.562 2.875 1 98.81 321 VAL B N 1
ATOM 6259 C CA . VAL B 1 321 ? -20.031 21.438 3.49 1 98.81 321 VAL B CA 1
ATOM 6260 C C . VAL B 1 321 ? -20.828 20.938 4.699 1 98.81 321 VAL B C 1
ATOM 6262 O O . VAL B 1 321 ? -21.359 21.75 5.473 1 98.81 321 VAL B O 1
ATOM 6265 N N . VAL B 1 322 ? -20.984 19.641 4.824 1 98.88 322 VAL B N 1
ATOM 6266 C CA . VAL B 1 322 ? -21.547 19.016 6.012 1 98.88 322 VAL B CA 1
ATOM 6267 C C . VAL B 1 322 ? -20.469 18.188 6.715 1 98.88 322 VAL B C 1
ATOM 6269 O O . VAL B 1 322 ? -19.75 17.422 6.078 1 98.88 322 VAL B O 1
ATOM 6272 N N . GLY B 1 323 ? -20.281 18.453 7.984 1 98.94 323 GLY B N 1
ATOM 6273 C CA . GLY B 1 323 ? -19.391 17.656 8.82 1 98.94 323 GLY B CA 1
ATOM 6274 C C . GLY B 1 323 ? -20.141 16.75 9.789 1 98.94 323 GLY B C 1
ATOM 6275 O O . GLY B 1 323 ? -21.062 17.219 10.484 1 98.94 323 GLY B O 1
ATOM 6276 N N . LEU B 1 324 ? -19.844 15.445 9.789 1 98.94 324 LEU B N 1
ATOM 6277 C CA . LEU B 1 324 ? -20.438 14.477 10.711 1 98.94 324 LEU B CA 1
ATOM 6278 C C . LEU B 1 324 ? -19.359 13.82 11.57 1 98.94 324 LEU B C 1
ATOM 6280 O O . LEU B 1 324 ? -18.391 13.266 11.047 1 98.94 324 LEU B O 1
ATOM 6284 N N . ILE B 1 325 ? -19.562 13.906 12.938 1 98.94 325 ILE B N 1
ATOM 6285 C CA . ILE B 1 325 ? -18.516 13.422 13.844 1 98.94 325 ILE B CA 1
ATOM 6286 C C . ILE B 1 325 ? -19.156 12.633 14.984 1 98.94 325 ILE B C 1
ATOM 6288 O O . ILE B 1 325 ? -19.688 13.219 15.93 1 98.94 325 ILE B O 1
ATOM 6292 N N . PRO B 1 326 ? -19.062 11.32 14.938 1 98.94 326 PRO B N 1
ATOM 6293 C CA . PRO B 1 326 ? -19.422 10.539 16.125 1 98.94 326 PRO B CA 1
ATOM 6294 C C . PRO B 1 326 ? -18.344 10.586 17.203 1 98.94 326 PRO B C 1
ATOM 6296 O O . PRO B 1 326 ? -17.25 10.062 17.016 1 98.94 326 PRO B O 1
ATOM 6299 N N . LEU B 1 327 ? -18.656 11.188 18.375 1 98.94 327 LEU B N 1
ATOM 6300 C CA . LEU B 1 327 ? -17.688 11.359 19.469 1 98.94 327 LEU B CA 1
ATOM 6301 C C . LEU B 1 327 ? -17.969 10.375 20.594 1 98.94 327 LEU B C 1
ATOM 6303 O O . LEU B 1 327 ? -19.094 10.289 21.078 1 98.94 327 LEU B O 1
ATOM 6307 N N . CYS B 1 328 ? -16.969 9.656 21 1 98.81 328 CYS B N 1
ATOM 6308 C CA . CYS B 1 328 ? -17.047 8.781 22.172 1 98.81 328 CYS B CA 1
ATOM 6309 C C . CYS B 1 328 ? -15.648 8.398 22.656 1 98.81 328 CYS B C 1
ATOM 6311 O O . CYS B 1 328 ? -14.641 8.867 22.125 1 98.81 328 CYS B O 1
ATOM 6313 N N . GLU B 1 329 ? -15.555 7.648 23.719 1 98.31 329 GLU B N 1
ATOM 6314 C CA . GLU B 1 329 ? -14.352 6.969 24.188 1 98.31 329 GLU B CA 1
ATOM 6315 C C . GLU B 1 329 ? -14.484 5.453 24.062 1 98.31 329 GLU B C 1
ATOM 6317 O O . GLU B 1 329 ? -15.586 4.914 24.172 1 98.31 329 GLU B O 1
ATOM 6322 N N . ASN B 1 330 ? -13.414 4.828 23.734 1 98.5 330 ASN B N 1
ATOM 6323 C CA . ASN B 1 330 ? -13.344 3.373 23.766 1 98.5 330 ASN B CA 1
ATOM 6324 C C . ASN B 1 330 ? -12.578 2.875 24.984 1 98.5 330 ASN B C 1
ATOM 6326 O O . ASN B 1 330 ? -11.344 2.805 24.969 1 98.5 330 ASN B O 1
ATOM 6330 N N . MET B 1 331 ? -13.328 2.447 26.016 1 97.44 331 MET B N 1
ATOM 6331 C CA . MET B 1 331 ? -12.742 2.104 27.312 1 97.44 331 MET B CA 1
ATOM 6332 C C . MET B 1 331 ? -13.125 0.685 27.719 1 97.44 331 MET B C 1
ATOM 6334 O O . MET B 1 331 ? -14.195 0.195 27.344 1 97.44 331 MET B O 1
ATOM 6338 N N . PRO B 1 332 ? -12.266 0.023 28.438 1 95.88 332 PRO B N 1
ATOM 6339 C CA . PRO B 1 332 ? -12.695 -1.224 29.062 1 95.88 332 PRO B CA 1
ATOM 6340 C C . PRO B 1 332 ? -13.602 -0.987 30.266 1 95.88 332 PRO B C 1
ATOM 6342 O O . PRO B 1 332 ? -13.422 -0.012 31 1 95.88 332 PRO B O 1
ATOM 6345 N N . SER B 1 333 ? -14.586 -1.782 30.391 1 95.06 333 SER B N 1
ATOM 6346 C CA . SER B 1 333 ? -15.5 -1.721 31.516 1 95.06 333 SER B CA 1
ATOM 6347 C C . SER B 1 333 ? -16.453 -2.916 31.531 1 95.06 333 SER B C 1
ATOM 6349 O O . SER B 1 333 ? -16.375 -3.783 30.656 1 95.06 333 SER B O 1
ATOM 6351 N N . GLY B 1 334 ? -17.328 -2.906 32.531 1 92 334 GLY B N 1
ATOM 6352 C CA . GLY B 1 334 ? -18.328 -3.955 32.625 1 92 334 GLY B CA 1
ATOM 6353 C C . GLY B 1 334 ? -19.359 -3.877 31.5 1 92 334 GLY B C 1
ATOM 6354 O O . GLY B 1 334 ? -20.031 -4.867 31.203 1 92 334 GLY B O 1
ATOM 6355 N N . GLY B 1 335 ? -19.453 -2.746 30.859 1 94.69 335 GLY B N 1
ATOM 6356 C CA . GLY B 1 335 ? -20.438 -2.564 29.797 1 94.69 335 GLY B CA 1
ATOM 6357 C C . GLY B 1 335 ? -19.828 -2.588 28.406 1 94.69 335 GLY B C 1
ATOM 6358 O O . GLY B 1 335 ? -20.547 -2.508 27.406 1 94.69 335 GLY B O 1
ATOM 6359 N N . ALA B 1 336 ? -18.547 -2.77 28.328 1 96.69 336 ALA B N 1
ATOM 6360 C CA . ALA B 1 336 ? -17.828 -2.67 27.062 1 96.69 336 ALA B CA 1
ATOM 6361 C C . ALA B 1 336 ? -18.156 -3.852 26.156 1 96.69 336 ALA B C 1
ATOM 6363 O O . ALA B 1 336 ? -18.625 -4.895 26.625 1 96.69 336 ALA B O 1
ATOM 6364 N N . ASN B 1 337 ? -17.984 -3.625 24.812 1 96.44 337 ASN B N 1
ATOM 6365 C CA . ASN B 1 337 ? -18.094 -4.719 23.844 1 96.44 337 ASN B CA 1
ATOM 6366 C C . ASN B 1 337 ? -17.141 -5.855 24.172 1 96.44 337 ASN B C 1
ATOM 6368 O O . ASN B 1 337 ? -16.031 -5.613 24.672 1 96.44 337 ASN B O 1
ATOM 6372 N N . LYS B 1 338 ? -17.578 -7.07 23.922 1 95.5 338 LYS B N 1
ATOM 6373 C CA . LYS B 1 338 ? -16.75 -8.273 23.984 1 95.5 338 LYS B CA 1
ATOM 6374 C C . LYS B 1 338 ? -16.578 -8.898 22.609 1 95.5 338 LYS B C 1
ATOM 6376 O O . LYS B 1 338 ? -17.516 -8.914 21.812 1 95.5 338 LYS B O 1
ATOM 6381 N N . PRO B 1 339 ? -15.344 -9.398 22.375 1 95 339 PRO B N 1
ATOM 6382 C CA . PRO B 1 339 ? -15.242 -10.18 21.141 1 95 339 PRO B CA 1
ATOM 6383 C C . PRO B 1 339 ? -16.328 -11.242 21.031 1 95 339 PRO B C 1
ATOM 6385 O O . PRO B 1 339 ? -16.609 -11.953 22 1 95 339 PRO B O 1
ATOM 6388 N N . GLY B 1 340 ? -16.984 -11.242 19.859 1 93.56 340 GLY B N 1
ATOM 6389 C CA . GLY B 1 340 ? -18.078 -12.18 19.656 1 93.56 340 GLY B CA 1
ATOM 6390 C C . GLY B 1 340 ? -19.453 -11.531 19.719 1 93.56 340 GLY B C 1
ATOM 6391 O O . GLY B 1 340 ? -20.438 -12.102 19.25 1 93.56 340 GLY B O 1
ATOM 6392 N N . ASP B 1 341 ? -19.531 -10.336 20.266 1 95.5 341 ASP B N 1
ATOM 6393 C CA . ASP B 1 341 ? -20.797 -9.617 20.312 1 95.5 341 ASP B CA 1
ATOM 6394 C C . ASP B 1 341 ? -21.312 -9.305 18.906 1 95.5 341 ASP B C 1
ATOM 6396 O O . ASP B 1 341 ? -20.531 -9.148 17.984 1 95.5 341 ASP B O 1
ATOM 6400 N N . VAL B 1 342 ? -22.594 -9.297 18.734 1 96.69 342 VAL B N 1
ATOM 6401 C CA . VAL B 1 342 ? -23.234 -8.891 17.484 1 96.69 342 VAL B CA 1
ATOM 6402 C C . VAL B 1 342 ? -24.141 -7.684 17.719 1 96.69 342 VAL B C 1
ATOM 6404 O O . VAL B 1 342 ? -24.938 -7.676 18.656 1 96.69 342 VAL B O 1
ATOM 6407 N N . VAL B 1 343 ? -23.953 -6.652 16.938 1 97.81 343 VAL B N 1
ATOM 6408 C CA . VAL B 1 343 ? -24.766 -5.438 17.047 1 97.81 343 VAL B CA 1
ATOM 6409 C C . VAL B 1 343 ? -25.406 -5.125 15.695 1 97.81 343 VAL B C 1
ATOM 6411 O O . VAL B 1 343 ? -25.062 -5.723 14.68 1 97.81 343 VAL B O 1
ATOM 6414 N N . THR B 1 344 ? -26.375 -4.246 15.695 1 98.19 344 THR B N 1
ATOM 6415 C CA . THR B 1 344 ? -27.062 -3.844 14.484 1 98.19 344 THR B CA 1
ATOM 6416 C C . THR B 1 344 ? -26.828 -2.367 14.18 1 98.19 344 THR B C 1
ATOM 6418 O O . THR B 1 344 ? -27.062 -1.509 15.031 1 98.19 344 THR B O 1
ATOM 6421 N N . ALA B 1 345 ? -26.359 -2.061 12.992 1 98.44 345 ALA B N 1
ATOM 6422 C CA . ALA B 1 345 ? -26.094 -0.69 12.562 1 98.44 345 ALA B CA 1
ATOM 6423 C C . ALA B 1 345 ? -27.375 0.017 12.156 1 98.44 345 ALA B C 1
ATOM 6425 O O . ALA B 1 345 ? -28.438 -0.611 12.07 1 98.44 345 ALA B O 1
ATOM 6426 N N . MET B 1 346 ? -27.234 1.271 11.961 1 98.12 346 MET B N 1
ATOM 6427 C CA . MET B 1 346 ? -28.359 2.146 11.648 1 98.12 346 MET B CA 1
ATOM 6428 C C . MET B 1 346 ? -29.125 1.646 10.422 1 98.12 346 MET B C 1
ATOM 6430 O O . MET B 1 346 ? -30.344 1.773 10.344 1 98.12 346 MET B O 1
ATOM 6434 N N . ASN B 1 347 ? -28.438 1.028 9.484 1 96.56 347 ASN B N 1
ATOM 6435 C CA . ASN B 1 347 ? -29.062 0.603 8.234 1 96.56 347 ASN B CA 1
ATOM 6436 C C . ASN B 1 347 ? -29.609 -0.819 8.336 1 96.56 347 ASN B C 1
ATOM 6438 O O . ASN B 1 347 ? -30.016 -1.405 7.332 1 96.56 347 ASN B O 1
ATOM 6442 N N . GLY B 1 348 ? -29.453 -1.447 9.477 1 97.44 348 GLY B N 1
ATOM 6443 C CA . GLY B 1 348 ? -30.031 -2.768 9.695 1 97.44 348 GLY B CA 1
ATOM 6444 C C . GLY B 1 348 ? -29.016 -3.887 9.555 1 97.44 348 GLY B C 1
ATOM 6445 O O . GLY B 1 348 ? -29.266 -5.02 9.977 1 97.44 348 GLY B O 1
ATOM 6446 N N . LYS B 1 349 ? -27.844 -3.662 9.07 1 97.62 349 LYS B N 1
ATOM 6447 C CA . LYS B 1 349 ? -26.828 -4.695 8.953 1 97.62 349 LYS B CA 1
ATOM 6448 C C . LYS B 1 349 ? -26.312 -5.129 10.32 1 97.62 349 LYS B C 1
ATOM 6450 O O . LYS B 1 349 ? -26.109 -4.297 11.211 1 97.62 349 LYS B O 1
ATOM 6455 N N . THR B 1 350 ? -26.141 -6.391 10.477 1 97.88 350 THR B N 1
ATOM 6456 C CA . THR B 1 350 ? -25.562 -6.926 11.703 1 97.88 350 THR B CA 1
ATOM 6457 C C . THR B 1 350 ? -24.047 -7 11.609 1 97.88 350 THR B C 1
ATOM 6459 O O . THR B 1 350 ? -23.5 -7.312 10.547 1 97.88 350 THR B O 1
ATOM 6462 N N . ILE B 1 351 ? -23.422 -6.605 12.703 1 98.31 351 ILE B N 1
ATOM 6463 C CA . ILE B 1 351 ? -21.953 -6.594 12.766 1 98.31 351 ILE B CA 1
ATOM 6464 C C . ILE B 1 351 ? -21.484 -7.488 13.906 1 98.31 351 ILE B C 1
ATOM 6466 O O . ILE B 1 351 ? -21.844 -7.277 15.07 1 98.31 351 ILE B O 1
ATOM 6470 N N . GLN B 1 352 ? -20.719 -8.484 13.625 1 97.38 352 GLN B N 1
ATOM 6471 C CA . GLN B 1 352 ? -19.984 -9.211 14.648 1 97.38 352 GLN B CA 1
ATOM 6472 C C . GLN B 1 352 ? -18.688 -8.492 15.016 1 97.38 352 GLN B C 1
ATOM 6474 O O . GLN B 1 352 ? -17.922 -8.109 14.141 1 97.38 352 GLN B O 1
ATOM 6479 N N . ILE B 1 353 ? -18.516 -8.266 16.297 1 97.25 353 ILE B N 1
ATOM 6480 C CA . ILE B 1 353 ? -17.328 -7.59 16.781 1 97.25 353 ILE B CA 1
ATOM 6481 C C . ILE B 1 353 ? -16.344 -8.617 17.328 1 97.25 353 ILE B C 1
ATOM 6483 O O . ILE B 1 353 ? -16.547 -9.164 18.422 1 97.25 353 ILE B O 1
ATOM 6487 N N . ASP B 1 354 ? -15.258 -8.797 16.656 1 96.19 354 ASP B N 1
ATOM 6488 C CA . ASP B 1 354 ? -14.281 -9.781 17.094 1 96.19 354 ASP B CA 1
ATOM 6489 C C . ASP B 1 354 ? -13.047 -9.102 17.688 1 96.19 354 ASP B C 1
ATOM 6491 O O . ASP B 1 354 ? -12.234 -9.75 18.344 1 96.19 354 ASP B O 1
ATOM 6495 N N . ASN B 1 355 ? -12.844 -7.832 17.406 1 97.06 355 ASN B N 1
ATOM 6496 C CA . ASN B 1 355 ? -11.766 -7.035 17.984 1 97.06 355 ASN B CA 1
ATOM 6497 C C . ASN B 1 355 ? -12.266 -5.664 18.422 1 97.06 355 ASN B C 1
ATOM 6499 O O . ASN B 1 355 ? -12.594 -4.816 17.594 1 97.06 355 ASN B O 1
ATOM 6503 N N . THR B 1 356 ? -12.258 -5.379 19.688 1 97.31 356 THR B N 1
ATOM 6504 C CA . THR B 1 356 ? -12.82 -4.152 20.234 1 97.31 356 THR B CA 1
ATOM 6505 C C . THR B 1 356 ? -11.859 -2.984 20.047 1 97.31 356 THR B C 1
ATOM 6507 O O . THR B 1 356 ? -12.227 -1.827 20.25 1 97.31 356 THR B O 1
ATOM 6510 N N . ASP B 1 357 ? -10.57 -3.279 19.594 1 96.62 357 ASP B N 1
ATOM 6511 C CA . ASP B 1 357 ? -9.602 -2.25 19.234 1 96.62 357 ASP B CA 1
ATOM 6512 C C . ASP B 1 357 ? -9.812 -1.774 17.797 1 96.62 357 ASP B C 1
ATOM 6514 O O . ASP B 1 357 ? -9.133 -0.858 17.328 1 96.62 357 ASP B O 1
ATOM 6518 N N . ALA B 1 358 ? -10.727 -2.383 17.109 1 97.81 358 ALA B N 1
ATOM 6519 C CA . ALA B 1 358 ? -11.172 -1.908 15.797 1 97.81 358 ALA B CA 1
ATOM 6520 C C . ALA B 1 358 ? -12.477 -1.119 15.922 1 97.81 358 ALA B C 1
ATOM 6522 O O . ALA B 1 358 ? -13.43 -1.363 15.18 1 97.81 358 ALA B O 1
ATOM 6523 N N . GLU B 1 359 ? -12.523 -0.191 16.859 1 97.56 359 GLU B N 1
ATOM 6524 C CA . GLU B 1 359 ? -13.719 0.549 17.25 1 97.56 359 GLU B CA 1
ATOM 6525 C C . GLU B 1 359 ? -14.016 1.673 16.25 1 97.56 359 GLU B C 1
ATOM 6527 O O . GLU B 1 359 ? -15.164 2.07 16.078 1 97.56 359 GLU B O 1
ATOM 6532 N N . GLY B 1 360 ? -12.992 2.293 15.57 1 98.56 360 GLY B N 1
ATOM 6533 C CA . GLY B 1 360 ? -13.156 3.412 14.656 1 98.56 360 GLY B CA 1
ATOM 6534 C C . GLY B 1 360 ? -14.125 3.119 13.523 1 98.56 360 GLY B C 1
ATOM 6535 O O . GLY B 1 360 ? -14.992 3.939 13.211 1 98.56 360 GLY B O 1
ATOM 6536 N N . ARG B 1 361 ? -13.922 1.907 12.922 1 98.56 361 ARG B N 1
ATOM 6537 C CA . ARG B 1 361 ? -14.789 1.558 11.797 1 98.56 361 ARG B CA 1
ATOM 6538 C C . ARG B 1 361 ? -16.219 1.331 12.266 1 98.56 361 ARG B C 1
ATOM 6540 O O . ARG B 1 361 ? -17.172 1.544 11.5 1 98.56 361 ARG B O 1
ATOM 6547 N N . LEU B 1 362 ? -16.469 1.001 13.547 1 98.75 362 LEU B N 1
ATOM 6548 C CA . LEU B 1 362 ? -17.812 0.815 14.078 1 98.75 362 LEU B CA 1
ATOM 6549 C C . LEU B 1 362 ? -18.531 2.152 14.211 1 98.75 362 LEU B C 1
ATOM 6551 O O . LEU B 1 362 ? -19.688 2.281 13.812 1 98.75 362 LEU B O 1
ATOM 6555 N N . ILE B 1 363 ? -17.844 3.164 14.727 1 98.88 363 ILE B N 1
ATOM 6556 C CA . ILE B 1 363 ? -18.531 4.434 14.922 1 98.88 363 ILE B CA 1
ATOM 6557 C C . ILE B 1 363 ? -18.719 5.137 13.578 1 98.88 363 ILE B C 1
ATOM 6559 O O . ILE B 1 363 ? -19.703 5.848 13.375 1 98.88 363 ILE B O 1
ATOM 6563 N N . LEU B 1 364 ? -17.859 4.922 12.672 1 98.94 364 LEU B N 1
ATOM 6564 C CA . LEU B 1 364 ? -17.969 5.516 11.344 1 98.94 364 LEU B CA 1
ATOM 6565 C C . LEU B 1 364 ? -19.109 4.863 10.555 1 98.94 364 LEU B C 1
ATOM 6567 O O . LEU B 1 364 ? -19.734 5.504 9.703 1 98.94 364 LEU B O 1
ATOM 6571 N N . ALA B 1 365 ? -19.422 3.568 10.836 1 98.81 365 ALA B N 1
ATOM 6572 C CA . ALA B 1 365 ? -20.484 2.852 10.117 1 98.81 365 ALA B CA 1
ATOM 6573 C C . ALA B 1 365 ? -21.812 3.609 10.195 1 98.81 365 ALA B C 1
ATOM 6575 O O . ALA B 1 365 ? -22.422 3.906 9.164 1 98.81 365 ALA B O 1
ATOM 6576 N N . ASP B 1 366 ? -22.219 3.955 11.359 1 98.88 366 ASP B N 1
ATOM 6577 C CA . ASP B 1 366 ? -23.5 4.645 11.531 1 98.88 366 ASP B CA 1
ATOM 6578 C C . ASP B 1 366 ? -23.438 6.062 10.977 1 98.88 366 ASP B C 1
ATOM 6580 O O . ASP B 1 366 ? -24.422 6.566 10.43 1 98.88 366 ASP B O 1
ATOM 6584 N N . ALA B 1 367 ? -22.281 6.727 11.133 1 98.94 367 ALA B N 1
ATOM 6585 C CA . ALA B 1 367 ? -22.125 8.062 10.562 1 98.94 367 ALA B CA 1
ATOM 6586 C C . ALA B 1 367 ? -22.25 8.023 9.047 1 98.94 367 ALA B C 1
ATOM 6588 O O . ALA B 1 367 ? -22.844 8.914 8.438 1 98.94 367 ALA B O 1
ATOM 6589 N N . LEU B 1 368 ? -21.609 7.047 8.445 1 98.81 368 LEU B N 1
ATOM 6590 C CA . LEU B 1 368 ? -21.703 6.863 7 1 98.81 368 LEU B CA 1
ATOM 6591 C C . LEU B 1 368 ? -23.141 6.617 6.574 1 98.81 368 LEU B C 1
ATOM 6593 O O . LEU B 1 368 ? -23.625 7.215 5.605 1 98.81 368 LEU B O 1
ATOM 6597 N N . CYS B 1 369 ? -23.859 5.766 7.297 1 98.56 369 CYS B N 1
ATOM 6598 C CA . CYS B 1 369 ? -25.266 5.539 7.012 1 98.56 369 CYS B CA 1
ATOM 6599 C C . CYS B 1 369 ? -26.062 6.832 7.109 1 98.56 369 CYS B C 1
ATOM 6601 O O . CYS B 1 369 ? -26.844 7.156 6.219 1 98.56 369 CYS B O 1
ATOM 6603 N N . TYR B 1 370 ? -25.844 7.543 8.164 1 98.62 370 TYR B N 1
ATOM 6604 C CA . TYR B 1 370 ? -26.578 8.781 8.422 1 98.62 370 TYR B CA 1
ATOM 6605 C C . TYR B 1 370 ? -26.312 9.805 7.324 1 98.62 370 TYR B C 1
ATOM 6607 O O . TYR B 1 370 ? -27.188 10.602 6.992 1 98.62 370 TYR B O 1
ATOM 6615 N N . SER B 1 371 ? -25.172 9.797 6.711 1 98.5 371 SER B N 1
ATOM 6616 C CA . SER B 1 371 ? -24.75 10.781 5.715 1 98.5 371 SER B CA 1
ATOM 6617 C C . SER B 1 371 ? -25.672 10.75 4.492 1 98.5 371 SER B C 1
ATOM 6619 O O . SER B 1 371 ? -25.75 11.727 3.744 1 98.5 371 SER B O 1
ATOM 6621 N N . GLU B 1 372 ? -26.328 9.672 4.254 1 96.88 372 GLU B N 1
ATOM 6622 C CA . GLU B 1 372 ? -27.219 9.523 3.104 1 96.88 372 GLU B CA 1
ATOM 6623 C C . GLU B 1 372 ? -28.297 10.609 3.096 1 96.88 372 GLU B C 1
ATOM 6625 O O . GLU B 1 372 ? -28.734 11.055 2.029 1 96.88 372 GLU B O 1
ATOM 6630 N N . LYS B 1 373 ? -28.672 11.008 4.258 1 96.06 373 LYS B N 1
ATOM 6631 C CA . LYS B 1 373 ? -29.75 11.984 4.398 1 96.06 373 LYS B CA 1
ATOM 6632 C C . LYS B 1 373 ? -29.375 13.312 3.744 1 96.06 373 LYS B C 1
ATOM 6634 O O . LYS B 1 373 ? -30.25 14.055 3.305 1 96.06 373 LYS B O 1
ATOM 6639 N N . PHE B 1 374 ? -28.109 13.602 3.559 1 96.62 374 PHE B N 1
ATOM 6640 C CA . PHE B 1 374 ? -27.672 14.906 3.08 1 96.62 374 PHE B CA 1
ATOM 6641 C C . PHE B 1 374 ? -27.469 14.883 1.57 1 96.62 374 PHE B C 1
ATOM 6643 O O . PHE B 1 374 ? -27.234 15.93 0.957 1 96.62 374 PHE B O 1
ATOM 6650 N N . GLN B 1 375 ? -27.531 13.688 0.938 1 93.94 375 GLN B N 1
ATOM 6651 C CA . GLN B 1 375 ? -27.406 13.539 -0.508 1 93.94 375 GLN B CA 1
ATOM 6652 C C . GLN B 1 375 ? -26.25 14.367 -1.046 1 93.94 375 GLN B C 1
ATOM 6654 O O . GLN B 1 375 ? -26.422 15.156 -1.976 1 93.94 375 GLN B O 1
ATOM 6659 N N . GLY B 1 376 ? -25.078 14.227 -0.465 1 95.88 376 GLY B N 1
ATOM 6660 C CA . GLY B 1 376 ? -23.906 15 -0.81 1 95.88 376 GLY B CA 1
ATOM 6661 C C . GLY B 1 376 ? -23.375 14.695 -2.197 1 95.88 376 GLY B C 1
ATOM 6662 O O . GLY B 1 376 ? -23.703 13.656 -2.779 1 95.88 376 GLY B O 1
ATOM 6663 N N . GLN B 1 377 ? -22.594 15.625 -2.766 1 96.12 377 GLN B N 1
ATOM 6664 C CA . GLN B 1 377 ? -21.891 15.406 -4.031 1 96.12 377 GLN B CA 1
ATOM 6665 C C . GLN B 1 377 ? -20.938 14.227 -3.939 1 96.12 377 GLN B C 1
ATOM 6667 O O . GLN B 1 377 ? -20.875 13.398 -4.852 1 96.12 377 GLN B O 1
ATOM 6672 N N . PHE B 1 378 ? -20.125 14.195 -2.928 1 96.88 378 PHE B N 1
ATOM 6673 C CA . PHE B 1 378 ? -19.297 13.055 -2.551 1 96.88 378 PHE B CA 1
ATOM 6674 C C . PHE B 1 378 ? -19.031 13.055 -1.05 1 96.88 378 PHE B C 1
ATOM 6676 O O . PHE B 1 378 ? -19.297 14.047 -0.366 1 96.88 378 PHE B O 1
ATOM 6683 N N . ILE B 1 379 ? -18.641 11.906 -0.553 1 98.31 379 ILE B N 1
ATOM 6684 C CA . ILE B 1 379 ? -18.406 11.703 0.872 1 98.31 379 ILE B CA 1
ATOM 6685 C C . ILE B 1 379 ? -16.938 11.328 1.109 1 98.31 379 ILE B C 1
ATOM 6687 O O . ILE B 1 379 ? -16.359 10.547 0.35 1 98.31 379 ILE B O 1
ATOM 6691 N N . ILE B 1 380 ? -16.344 11.938 2.139 1 98.75 380 ILE B N 1
ATOM 6692 C CA . ILE B 1 380 ? -15 11.586 2.598 1 98.75 380 ILE B CA 1
ATOM 6693 C C . ILE B 1 380 ? -15.031 11.273 4.094 1 98.75 380 ILE B C 1
ATOM 6695 O O . ILE B 1 380 ? -15.484 12.094 4.895 1 98.75 380 ILE B O 1
ATOM 6699 N N . ASP B 1 381 ? -14.625 10.117 4.445 1 98.81 381 ASP B N 1
ATOM 6700 C CA . ASP B 1 381 ? -14.383 9.898 5.867 1 98.81 381 ASP B CA 1
ATOM 6701 C C . ASP B 1 381 ? -12.883 9.836 6.164 1 98.81 381 ASP B C 1
ATOM 6703 O O . ASP B 1 381 ? -12.102 9.344 5.348 1 98.81 381 ASP B O 1
ATOM 6707 N N . ILE B 1 382 ? -12.492 10.391 7.258 1 98.88 382 ILE B N 1
ATOM 6708 C CA . ILE B 1 382 ? -11.109 10.531 7.711 1 98.88 382 ILE B CA 1
ATOM 6709 C C . ILE B 1 382 ? -10.953 9.891 9.086 1 98.88 382 ILE B C 1
ATOM 6711 O O . ILE B 1 382 ? -11.734 10.164 10 1 98.88 382 ILE B O 1
ATOM 6715 N N . ALA B 1 383 ? -9.906 9 9.203 1 98.88 383 ALA B N 1
ATOM 6716 C CA . ALA B 1 383 ? -9.805 8.305 10.477 1 98.88 383 ALA B CA 1
ATOM 6717 C C . ALA B 1 383 ? -8.367 7.844 10.742 1 98.88 383 ALA B C 1
ATOM 6719 O O . ALA B 1 383 ? -7.676 7.398 9.828 1 98.88 383 ALA B O 1
ATOM 6720 N N . THR B 1 384 ? -7.898 8.062 11.961 1 98.31 384 THR B N 1
ATOM 6721 C CA . THR B 1 384 ? -6.82 7.211 12.445 1 98.31 384 THR B CA 1
ATOM 6722 C C . THR B 1 384 ? -7.293 5.77 12.602 1 98.31 384 THR B C 1
ATOM 6724 O O . THR B 1 384 ? -7.723 5.367 13.688 1 98.31 384 THR B O 1
ATOM 6727 N N . LEU B 1 385 ? -7.156 4.969 11.547 1 98.25 385 LEU B N 1
ATOM 6728 C CA . LEU B 1 385 ? -7.965 3.756 11.516 1 98.25 385 LEU B CA 1
ATOM 6729 C C . LEU B 1 385 ? -7.102 2.523 11.766 1 98.25 385 LEU B C 1
ATOM 6731 O O . LEU B 1 385 ? -7.504 1.614 12.492 1 98.25 385 LEU B O 1
ATOM 6735 N N . THR B 1 386 ? -5.906 2.459 11.164 1 97.62 386 THR B N 1
ATOM 6736 C CA . THR B 1 386 ? -5.254 1.158 11.258 1 97.62 386 THR B CA 1
ATOM 6737 C C . THR B 1 386 ? -3.752 1.318 11.469 1 97.62 386 THR B C 1
ATOM 6739 O O . THR B 1 386 ? -3.127 2.199 10.867 1 97.62 386 THR B O 1
ATOM 6742 N N . GLY B 1 387 ? -3.18 0.476 12.375 1 95.56 387 GLY B N 1
ATOM 6743 C CA . GLY B 1 387 ? -1.735 0.319 12.414 1 95.56 387 GLY B CA 1
ATOM 6744 C C . GLY B 1 387 ? -1.153 -0.215 11.125 1 95.56 387 GLY B C 1
ATOM 6745 O O . GLY B 1 387 ? -0.012 0.095 10.773 1 95.56 387 GLY B O 1
ATOM 6746 N N . ALA B 1 388 ? -1.922 -0.922 10.367 1 96.94 388 ALA B N 1
ATOM 6747 C CA . ALA B 1 388 ? -1.488 -1.569 9.133 1 96.94 388 ALA B CA 1
ATOM 6748 C C . ALA B 1 388 ? -1.045 -0.537 8.102 1 96.94 388 ALA B C 1
ATOM 6750 O O . ALA B 1 388 ? -0.121 -0.786 7.32 1 96.94 388 ALA B O 1
ATOM 6751 N N . ILE B 1 389 ? -1.713 0.646 8.023 1 98 389 ILE B N 1
ATOM 6752 C CA . ILE B 1 389 ? -1.347 1.648 7.035 1 98 389 ILE B CA 1
ATOM 6753 C C . ILE B 1 389 ? 0.026 2.229 7.367 1 98 389 ILE B C 1
ATOM 6755 O O . ILE B 1 389 ? 0.776 2.621 6.469 1 98 389 ILE B O 1
ATOM 6759 N N . ARG B 1 390 ? 0.362 2.289 8.664 1 95.44 390 ARG B N 1
ATOM 6760 C CA . ARG B 1 390 ? 1.695 2.717 9.07 1 95.44 390 ARG B CA 1
ATOM 6761 C C . ARG B 1 390 ? 2.762 1.766 8.539 1 95.44 390 ARG B C 1
ATOM 6763 O O . ARG B 1 390 ? 3.832 2.201 8.109 1 95.44 390 ARG B O 1
ATOM 6770 N N . ILE B 1 391 ? 2.465 0.494 8.578 1 95.88 391 ILE B N 1
ATOM 6771 C CA . ILE B 1 391 ? 3.398 -0.514 8.086 1 95.88 391 ILE B CA 1
ATOM 6772 C C . ILE B 1 391 ? 3.51 -0.417 6.57 1 95.88 391 ILE B C 1
ATOM 6774 O O . ILE B 1 391 ? 4.586 -0.627 6.004 1 95.88 391 ILE B O 1
ATOM 6778 N N . ALA B 1 392 ? 2.459 -0.054 5.887 1 97 392 ALA B N 1
ATOM 6779 C CA . ALA B 1 392 ? 2.428 -0.007 4.426 1 97 392 ALA B CA 1
ATOM 6780 C C . ALA B 1 392 ? 3.15 1.229 3.9 1 97 392 ALA B C 1
ATOM 6782 O O . ALA B 1 392 ? 3.926 1.145 2.945 1 97 392 ALA B O 1
ATOM 6783 N N . LEU B 1 393 ? 2.824 2.451 4.594 1 96.62 393 LEU B N 1
ATOM 6784 C CA . LEU B 1 393 ? 3.227 3.709 3.975 1 96.62 393 LEU B CA 1
ATOM 6785 C C . LEU B 1 393 ? 4.07 4.543 4.934 1 96.62 393 LEU B C 1
ATOM 6787 O O . LEU B 1 393 ? 4.672 5.543 4.531 1 96.62 393 LEU B O 1
ATOM 6791 N N . GLY B 1 394 ? 4.145 4.148 6.211 1 95.19 394 GLY B N 1
ATOM 6792 C CA . GLY B 1 394 ? 4.805 4.984 7.203 1 95.19 394 GLY B CA 1
ATOM 6793 C C . GLY B 1 394 ? 4.109 6.316 7.418 1 95.19 394 GLY B C 1
ATOM 6794 O O . GLY B 1 394 ? 2.881 6.371 7.52 1 95.19 394 GLY B O 1
ATOM 6795 N N . ASN B 1 395 ? 4.898 7.363 7.617 1 94.69 395 ASN B N 1
ATOM 6796 C CA . ASN B 1 395 ? 4.336 8.695 7.801 1 94.69 395 ASN B CA 1
ATOM 6797 C C . ASN B 1 395 ? 4.57 9.578 6.574 1 94.69 395 ASN B C 1
ATOM 6799 O O . ASN B 1 395 ? 4.543 10.805 6.672 1 94.69 395 ASN B O 1
ATOM 6803 N N . ALA B 1 396 ? 4.836 8.938 5.461 1 94.69 396 ALA B N 1
ATOM 6804 C CA . ALA B 1 396 ? 5.145 9.664 4.23 1 94.69 396 ALA B CA 1
ATOM 6805 C C . ALA B 1 396 ? 3.9 10.336 3.662 1 94.69 396 ALA B C 1
ATOM 6807 O O . ALA B 1 396 ? 3.979 11.445 3.125 1 94.69 396 ALA B O 1
ATOM 6808 N N . CYS B 1 397 ? 2.781 9.594 3.77 1 96.88 397 CYS B N 1
ATOM 6809 C CA . CYS B 1 397 ? 1.557 10.086 3.154 1 96.88 397 CYS B CA 1
ATOM 6810 C C . CYS B 1 397 ? 0.33 9.414 3.76 1 96.88 397 CYS B C 1
ATOM 6812 O O . CYS B 1 397 ? 0.455 8.453 4.516 1 96.88 397 CYS B O 1
ATOM 6814 N N . THR B 1 398 ? -0.796 9.977 3.455 1 98.38 398 THR B N 1
ATOM 6815 C CA . THR B 1 398 ? -2.084 9.43 3.861 1 98.38 398 THR B CA 1
ATOM 6816 C C . THR B 1 398 ? -2.531 8.336 2.895 1 98.38 398 THR B C 1
ATOM 6818 O O . THR B 1 398 ? -2.428 8.492 1.677 1 98.38 398 THR B O 1
ATOM 6821 N N . GLY B 1 399 ? -2.943 7.184 3.467 1 98.75 399 GLY B N 1
ATOM 6822 C CA . GLY B 1 399 ? -3.561 6.172 2.625 1 98.75 399 GLY B CA 1
ATOM 6823 C C . GLY B 1 399 ? -4.98 6.52 2.215 1 98.75 399 GLY B C 1
ATOM 6824 O O . GLY B 1 399 ? -5.785 6.938 3.047 1 98.75 399 GLY B O 1
ATOM 6825 N N . ALA B 1 400 ? -5.301 6.305 0.898 1 98.81 400 ALA B N 1
ATOM 6826 C CA . ALA B 1 400 ? -6.617 6.668 0.38 1 98.81 400 ALA B CA 1
ATOM 6827 C C . ALA B 1 400 ? -7.273 5.488 -0.325 1 98.81 400 ALA B C 1
ATOM 6829 O O . ALA B 1 400 ? -6.613 4.742 -1.05 1 98.81 400 ALA B O 1
ATOM 6830 N N . TYR B 1 401 ? -8.508 5.281 -0.059 1 98.75 401 TYR B N 1
ATOM 6831 C CA . TYR B 1 401 ? -9.375 4.297 -0.701 1 98.75 401 TYR B CA 1
ATOM 6832 C C . TYR B 1 401 ? -10.594 4.965 -1.329 1 98.75 401 TYR B C 1
ATOM 6834 O O . TYR B 1 401 ? -11.234 5.812 -0.704 1 98.75 401 TYR B O 1
ATOM 6842 N N . THR B 1 402 ? -10.914 4.613 -2.602 1 98 402 THR B N 1
ATOM 6843 C CA . THR B 1 402 ? -12.031 5.324 -3.213 1 98 402 THR B CA 1
ATOM 6844 C C . THR B 1 402 ? -12.695 4.465 -4.285 1 98 402 THR B C 1
ATOM 6846 O O . THR B 1 402 ? -12.07 3.562 -4.844 1 98 402 THR B O 1
ATOM 6849 N N . THR B 1 403 ? -13.898 4.746 -4.496 1 95.06 403 THR B N 1
ATOM 6850 C CA . THR B 1 403 ? -14.68 4.109 -5.551 1 95.06 403 THR B CA 1
ATOM 6851 C C . THR B 1 403 ? -14.688 4.969 -6.812 1 95.06 403 THR B C 1
ATOM 6853 O O . THR B 1 403 ? -15.398 4.664 -7.77 1 95.06 403 THR B O 1
ATOM 6856 N N . SER B 1 404 ? -13.922 6.051 -6.809 1 96.25 404 SER B N 1
ATOM 6857 C CA . SER B 1 404 ? -13.984 7.008 -7.91 1 96.25 404 SER B CA 1
ATOM 6858 C C . SER B 1 404 ? -12.594 7.449 -8.344 1 96.25 404 SER B C 1
ATOM 6860 O O . SER B 1 404 ? -11.875 8.094 -7.578 1 96.25 404 SER B O 1
ATOM 6862 N N . THR B 1 405 ? -12.25 7.152 -9.594 1 95.06 405 THR B N 1
ATOM 6863 C CA . THR B 1 405 ? -10.969 7.586 -10.141 1 95.06 405 THR B CA 1
ATOM 6864 C C . THR B 1 405 ? -10.93 9.102 -10.289 1 95.06 405 THR B C 1
ATOM 6866 O O . THR B 1 405 ? -9.883 9.727 -10.094 1 95.06 405 THR B O 1
ATOM 6869 N N . ALA B 1 406 ? -12.102 9.68 -10.641 1 96.12 406 ALA B N 1
ATOM 6870 C CA . ALA B 1 406 ? -12.172 11.125 -10.781 1 96.12 406 ALA B CA 1
ATOM 6871 C C . ALA B 1 406 ? -11.875 11.828 -9.461 1 96.12 406 ALA B C 1
ATOM 6873 O O . ALA B 1 406 ? -11.156 12.828 -9.422 1 96.12 406 ALA B O 1
ATOM 6874 N N . ARG B 1 407 ? -12.461 11.32 -8.367 1 97.19 407 ARG B N 1
ATOM 6875 C CA . ARG B 1 407 ? -12.219 11.898 -7.051 1 97.19 407 ARG B CA 1
ATOM 6876 C C . ARG B 1 407 ? -10.781 11.664 -6.602 1 97.19 407 ARG B C 1
ATOM 6878 O O . ARG B 1 407 ? -10.18 12.516 -5.949 1 97.19 407 ARG B O 1
ATOM 6885 N N . TRP B 1 408 ? -10.211 10.531 -6.996 1 97.5 408 TRP B N 1
ATOM 6886 C CA . TRP B 1 408 ? -8.812 10.258 -6.691 1 97.5 408 TRP B CA 1
ATOM 6887 C C . TRP B 1 408 ? -7.902 11.312 -7.316 1 97.5 408 TRP B C 1
ATOM 6889 O O . TRP B 1 408 ? -6.977 11.805 -6.668 1 97.5 408 TRP B O 1
ATOM 6899 N N . LYS B 1 409 ? -8.156 11.617 -8.523 1 97.94 409 LYS B N 1
ATOM 6900 C CA . LYS B 1 409 ? -7.32 12.594 -9.219 1 97.94 409 LYS B CA 1
ATOM 6901 C C . LYS B 1 409 ? -7.352 13.945 -8.516 1 97.94 409 LYS B C 1
ATOM 6903 O O . LYS B 1 409 ? -6.336 14.641 -8.438 1 97.94 409 LYS B O 1
ATOM 6908 N N . GLN B 1 410 ? -8.492 14.32 -8.008 1 98.31 410 GLN B N 1
ATOM 6909 C CA . GLN B 1 410 ? -8.602 15.562 -7.258 1 98.31 410 GLN B CA 1
ATOM 6910 C C . GLN B 1 410 ? -7.82 15.492 -5.945 1 98.31 410 GLN B C 1
ATOM 6912 O O . GLN B 1 410 ? -7.172 16.453 -5.547 1 98.31 410 GLN B O 1
ATOM 6917 N N . LEU B 1 411 ? -7.926 14.344 -5.305 1 98.38 411 LEU B N 1
ATOM 6918 C CA . LEU B 1 411 ? -7.188 14.141 -4.062 1 98.38 411 LEU B CA 1
ATOM 6919 C C . LEU B 1 411 ? -5.684 14.18 -4.309 1 98.38 411 LEU B C 1
ATOM 6921 O O . LEU B 1 411 ? -4.938 14.773 -3.527 1 98.38 411 LEU B O 1
ATOM 6925 N N . GLU B 1 412 ? -5.266 13.539 -5.34 1 97.88 412 GLU B N 1
ATOM 6926 C CA . GLU B 1 412 ? -3.857 13.539 -5.723 1 97.88 412 GLU B CA 1
ATOM 6927 C C . GLU B 1 412 ? -3.357 14.953 -5.98 1 97.88 412 GLU B C 1
ATOM 6929 O O . GLU B 1 412 ? -2.26 15.32 -5.555 1 97.88 412 GLU B O 1
ATOM 6934 N N . GLU B 1 413 ? -4.164 15.719 -6.68 1 98.12 413 GLU B N 1
ATOM 6935 C CA . GLU B 1 413 ? -3.814 17.109 -6.941 1 98.12 413 GLU B CA 1
ATOM 6936 C C . GLU B 1 413 ? -3.699 17.906 -5.645 1 98.12 413 GLU B C 1
ATOM 6938 O O . GLU B 1 413 ? -2.73 18.641 -5.441 1 98.12 413 GLU B O 1
ATOM 6943 N N . ALA B 1 414 ? -4.672 17.75 -4.805 1 98.62 414 ALA B N 1
ATOM 6944 C CA . ALA B 1 414 ? -4.656 18.453 -3.533 1 98.62 414 ALA B CA 1
ATOM 6945 C C . ALA B 1 414 ? -3.389 18.141 -2.742 1 98.62 414 ALA B C 1
ATOM 6947 O O . ALA B 1 414 ? -2.754 19.047 -2.186 1 98.62 414 ALA B O 1
ATOM 6948 N N . GLY B 1 415 ? -3.037 16.875 -2.689 1 98.5 415 GLY B N 1
ATOM 6949 C CA . GLY B 1 415 ? -1.828 16.453 -1.993 1 98.5 415 GLY B CA 1
ATOM 6950 C C . GLY B 1 415 ? -0.563 17.016 -2.609 1 98.5 415 GLY B C 1
ATOM 6951 O O . GLY B 1 415 ? 0.349 17.438 -1.894 1 98.5 415 GLY B O 1
ATOM 6952 N N . SER B 1 416 ? -0.501 17.078 -3.951 1 98.12 416 SER B N 1
ATOM 6953 C CA . SER B 1 416 ? 0.689 17.547 -4.664 1 98.12 416 SER B CA 1
ATOM 6954 C C . SER B 1 416 ? 0.925 19.031 -4.449 1 98.12 416 SER B C 1
ATOM 6956 O O . SER B 1 416 ? 2.068 19.469 -4.324 1 98.12 416 SER B O 1
ATOM 6958 N N . VAL B 1 417 ? -0.163 19.734 -4.363 1 98.25 417 VAL B N 1
ATOM 6959 C CA . VAL B 1 417 ? -0.076 21.188 -4.27 1 98.25 417 VAL B CA 1
ATOM 6960 C C . VAL B 1 417 ? 0.255 21.609 -2.834 1 98.25 417 VAL B C 1
ATOM 6962 O O . VAL B 1 417 ? 1.04 22.531 -2.611 1 98.25 417 VAL B O 1
ATOM 6965 N N . THR B 1 418 ? -0.279 20.891 -1.873 1 98.31 418 THR B N 1
ATOM 6966 C CA . THR B 1 418 ? -0.146 21.297 -0.479 1 98.31 418 THR B CA 1
ATOM 6967 C C . THR B 1 418 ? 1.078 20.656 0.161 1 98.31 418 THR B C 1
ATOM 6969 O O . THR B 1 418 ? 1.501 21.047 1.248 1 98.31 418 THR B O 1
ATOM 6972 N N . GLY B 1 419 ? 1.627 19.688 -0.479 1 97.12 419 GLY B N 1
ATOM 6973 C CA . GLY B 1 419 ? 2.748 18.953 0.082 1 97.12 419 GLY B CA 1
ATOM 6974 C C . GLY B 1 419 ? 2.322 17.844 1.026 1 97.12 419 GLY B C 1
ATOM 6975 O O . GLY B 1 419 ? 3.16 17.078 1.521 1 97.12 419 GLY B O 1
ATOM 6976 N N . ASP B 1 420 ? 1.064 17.734 1.344 1 97.44 420 ASP B N 1
ATOM 6977 C CA . ASP B 1 420 ? 0.518 16.656 2.158 1 97.44 420 ASP B CA 1
ATOM 6978 C C . ASP B 1 420 ? -0.079 15.562 1.281 1 97.44 420 ASP B C 1
ATOM 6980 O O . ASP B 1 420 ? -1.301 15.461 1.15 1 97.44 420 ASP B O 1
ATOM 6984 N N . ARG B 1 421 ? 0.725 14.648 0.87 1 97.69 421 ARG B N 1
ATOM 6985 C CA . ARG B 1 421 ? 0.465 13.742 -0.245 1 97.69 421 ARG B CA 1
ATOM 6986 C C . ARG B 1 421 ? -0.401 12.57 0.195 1 97.69 421 ARG B C 1
ATOM 6988 O O . ARG B 1 421 ? -0.551 12.312 1.392 1 97.69 421 ARG B O 1
ATOM 6995 N N . PHE B 1 422 ? -1.066 11.938 -0.776 1 98.69 422 PHE B N 1
ATOM 6996 C CA . PHE B 1 422 ? -1.878 10.734 -0.624 1 98.69 422 PHE B CA 1
ATOM 6997 C C . PHE B 1 422 ? -1.329 9.594 -1.479 1 98.69 422 PHE B C 1
ATOM 6999 O O . PHE B 1 422 ? -0.596 9.836 -2.441 1 98.69 422 PHE B O 1
ATOM 7006 N N . TRP B 1 423 ? -1.604 8.43 -1.092 1 98.56 423 TRP B N 1
ATOM 7007 C CA . TRP B 1 423 ? -1.356 7.273 -1.947 1 98.56 423 TRP B CA 1
ATOM 7008 C C . TRP B 1 423 ? -2.592 6.383 -2.031 1 98.56 423 TRP B C 1
ATOM 7010 O O . TRP B 1 423 ? -3.205 6.066 -1.009 1 98.56 423 TRP B O 1
ATOM 7020 N N . ARG B 1 424 ? -2.957 6.016 -3.258 1 98.12 424 ARG B N 1
ATOM 7021 C CA . ARG B 1 424 ? -4.129 5.172 -3.461 1 98.12 424 ARG B CA 1
ATOM 7022 C C . ARG B 1 424 ? -3.822 3.717 -3.125 1 98.12 424 ARG B C 1
ATOM 7024 O O . ARG B 1 424 ? -2.803 3.178 -3.561 1 98.12 424 ARG B O 1
ATOM 7031 N N . MET B 1 425 ? -4.66 3.111 -2.332 1 98.5 425 MET B N 1
ATOM 7032 C CA . MET B 1 425 ? -4.59 1.692 -1.989 1 98.5 425 MET B CA 1
ATOM 7033 C C . MET B 1 425 ? -5.754 0.926 -2.611 1 98.5 425 MET B C 1
ATOM 7035 O O . MET B 1 425 ? -6.77 1.52 -2.977 1 98.5 425 MET B O 1
ATOM 7039 N N . PRO B 1 426 ? -5.656 -0.412 -2.754 1 96.75 426 PRO B N 1
ATOM 7040 C CA . PRO B 1 426 ? -6.68 -1.17 -3.475 1 96.75 426 PRO B CA 1
ATOM 7041 C C . PRO B 1 426 ? -7.953 -1.37 -2.652 1 96.75 426 PRO B C 1
ATOM 7043 O O . PRO B 1 426 ? -7.879 -1.561 -1.435 1 96.75 426 PRO B O 1
ATOM 7046 N N . LEU B 1 427 ? -9.055 -1.384 -3.316 1 97.44 427 LEU B N 1
ATOM 7047 C CA . LEU B 1 427 ? -10.375 -1.602 -2.748 1 97.44 427 LEU B CA 1
ATOM 7048 C C . LEU B 1 427 ? -11.141 -2.656 -3.541 1 97.44 427 LEU B C 1
ATOM 7050 O O . LEU B 1 427 ? -12.312 -2.463 -3.871 1 97.44 427 LEU B O 1
ATOM 7054 N N . TRP B 1 428 ? -10.539 -3.723 -3.877 1 95.81 428 TRP B N 1
ATOM 7055 C CA . TRP B 1 428 ? -11.109 -4.773 -4.715 1 95.81 428 TRP B CA 1
ATOM 7056 C C . TRP B 1 428 ? -12.156 -5.57 -3.945 1 95.81 428 TRP B C 1
ATOM 7058 O O . TRP B 1 428 ? -12.164 -5.578 -2.711 1 95.81 428 TRP B O 1
ATOM 7068 N N . LYS B 1 429 ? -13.07 -6.289 -4.723 1 95 429 LYS B N 1
ATOM 7069 C CA . LYS B 1 429 ? -14.094 -7.164 -4.156 1 95 429 LYS B CA 1
ATOM 7070 C C . LYS B 1 429 ? -13.469 -8.242 -3.271 1 95 429 LYS B C 1
ATOM 7072 O O . LYS B 1 429 ? -14.07 -8.672 -2.291 1 95 429 LYS B O 1
ATOM 7077 N N . TYR B 1 430 ? -12.273 -8.531 -3.541 1 93.5 430 TYR B N 1
ATOM 7078 C CA . TYR B 1 430 ? -11.531 -9.484 -2.727 1 93.5 430 TYR B CA 1
ATOM 7079 C C . TYR B 1 430 ? -11.539 -9.07 -1.258 1 93.5 430 TYR B C 1
ATOM 7081 O O . TYR B 1 430 ? -11.852 -9.883 -0.382 1 93.5 430 TYR B O 1
ATOM 7089 N N . PHE B 1 431 ? -11.266 -7.824 -0.982 1 96.56 431 PHE B N 1
ATOM 7090 C CA . PHE B 1 431 ? -11.172 -7.332 0.387 1 96.56 431 PHE B CA 1
ATOM 7091 C C . PHE B 1 431 ? -12.547 -7.297 1.042 1 96.56 431 PHE B C 1
ATOM 7093 O O . PHE B 1 431 ? -12.68 -7.574 2.234 1 96.56 431 PHE B O 1
ATOM 7100 N N . SER B 1 432 ? -13.609 -6.969 0.287 1 95.88 432 SER B N 1
ATOM 7101 C CA . SER B 1 432 ? -14.969 -6.98 0.812 1 95.88 432 SER B CA 1
ATOM 7102 C C . SER B 1 432 ? -15.383 -8.383 1.25 1 95.88 432 SER B C 1
ATOM 7104 O O . SER B 1 432 ? -16.016 -8.547 2.293 1 95.88 432 SER B O 1
ATOM 7106 N N . SER B 1 433 ? -15 -9.414 0.517 1 94.31 433 SER B N 1
ATOM 7107 C CA . SER B 1 433 ? -15.383 -10.781 0.834 1 94.31 433 SER B CA 1
ATOM 7108 C C . SER B 1 433 ? -14.758 -11.242 2.145 1 94.31 433 SER B C 1
ATOM 7110 O O . SER B 1 433 ? -15.312 -12.109 2.832 1 94.31 433 SER B O 1
ATOM 7112 N N . GLN B 1 434 ? -13.648 -10.609 2.49 1 94.62 434 GLN B N 1
ATOM 7113 C CA . GLN B 1 434 ? -12.938 -11.016 3.699 1 94.62 434 GLN B CA 1
ATOM 7114 C C . GLN B 1 434 ? -13.656 -10.523 4.953 1 94.62 434 GLN B C 1
ATOM 7116 O O . GLN B 1 434 ? -13.383 -10.984 6.059 1 94.62 434 GLN B O 1
ATOM 7121 N N . VAL B 1 435 ? -14.641 -9.562 4.793 1 96.56 435 VAL B N 1
ATOM 7122 C CA . VAL B 1 435 ? -15.312 -9.023 5.969 1 96.56 435 VAL B CA 1
ATOM 7123 C C . VAL B 1 435 ? -16.812 -9.328 5.891 1 96.56 435 VAL B C 1
ATOM 7125 O O . VAL B 1 435 ? -17.562 -9.031 6.824 1 96.56 435 VAL B O 1
ATOM 7128 N N . THR B 1 436 ? -17.281 -9.961 4.801 1 95.31 436 THR B N 1
ATOM 7129 C CA . THR B 1 436 ? -18.719 -10.172 4.652 1 95.31 436 THR B CA 1
ATOM 7130 C C . THR B 1 436 ? -19.047 -11.656 4.625 1 95.31 436 THR B C 1
ATOM 7132 O O . THR B 1 436 ? -20.219 -12.039 4.684 1 95.31 436 THR B O 1
ATOM 7135 N N . ASP B 1 437 ? -18.078 -12.438 4.52 1 90.38 437 ASP B N 1
ATOM 7136 C CA . ASP B 1 437 ? -18.312 -13.875 4.41 1 90.38 437 ASP B CA 1
ATOM 7137 C C . ASP B 1 437 ? -18.297 -14.539 5.785 1 90.38 437 ASP B C 1
ATOM 7139 O O . ASP B 1 437 ? -17.359 -15.273 6.109 1 90.38 437 ASP B O 1
ATOM 7143 N N . PHE B 1 438 ? -19.375 -14.32 6.535 1 87.44 438 PHE B N 1
ATOM 7144 C CA . PHE B 1 438 ? -19.547 -14.875 7.871 1 87.44 438 PHE B CA 1
ATOM 7145 C C . PHE B 1 438 ? -20.938 -15.461 8.055 1 87.44 438 PHE B C 1
ATOM 7147 O O . PHE B 1 438 ? -21.906 -14.938 7.508 1 87.44 438 PHE B O 1
ATOM 7154 N N . PRO B 1 439 ? -21.125 -16.516 8.742 1 85.31 439 PRO B N 1
ATOM 7155 C CA . PRO B 1 439 ? -22.406 -17.203 8.859 1 85.31 439 PRO B CA 1
ATOM 7156 C C . PRO B 1 439 ? -23.359 -16.5 9.82 1 85.31 439 PRO B C 1
ATOM 7158 O O . PRO B 1 439 ? -24.578 -16.516 9.609 1 85.31 439 PRO B O 1
ATOM 7161 N N . ALA B 1 440 ? -22.938 -15.859 10.812 1 88.56 440 ALA B N 1
ATOM 7162 C CA . ALA B 1 440 ? -23.781 -15.438 11.93 1 88.56 440 ALA B CA 1
ATOM 7163 C C . ALA B 1 440 ? -24.156 -13.961 11.805 1 88.56 440 ALA B C 1
ATOM 7165 O O . ALA B 1 440 ? -25.109 -13.5 12.43 1 88.56 440 ALA B O 1
ATOM 7166 N N . ALA B 1 441 ? -23.359 -13.188 11.062 1 94.19 441 ALA B N 1
ATOM 7167 C CA . ALA B 1 441 ? -23.594 -11.758 10.906 1 94.19 441 ALA B CA 1
ATOM 7168 C C . ALA B 1 441 ? -23.359 -11.312 9.469 1 94.19 441 ALA B C 1
ATOM 7170 O O . ALA B 1 441 ? -22.688 -12.016 8.695 1 94.19 441 ALA B O 1
ATOM 7171 N N . ASP B 1 442 ? -23.906 -10.219 9.102 1 96.38 442 ASP B N 1
ATOM 7172 C CA . ASP B 1 442 ? -23.734 -9.695 7.75 1 96.38 442 ASP B CA 1
ATOM 7173 C C . ASP B 1 442 ? -22.281 -9.305 7.5 1 96.38 442 ASP B C 1
ATOM 7175 O O . ASP B 1 442 ? -21.766 -9.477 6.391 1 96.38 442 ASP B O 1
ATOM 7179 N N . VAL B 1 443 ? -21.688 -8.688 8.516 1 97.5 443 VAL B N 1
ATOM 7180 C CA . VAL B 1 443 ? -20.312 -8.234 8.391 1 97.5 443 VAL B CA 1
ATOM 7181 C C . VAL B 1 443 ? -19.562 -8.469 9.703 1 97.5 443 VAL B C 1
ATOM 7183 O O . VAL B 1 443 ? -20.188 -8.586 10.758 1 97.5 443 VAL B O 1
ATOM 7186 N N . ASN B 1 444 ? -18.25 -8.648 9.633 1 97.25 444 ASN B N 1
ATOM 7187 C CA . ASN B 1 444 ? -17.359 -8.688 10.781 1 97.25 444 ASN B CA 1
ATOM 7188 C C . ASN B 1 444 ? -16.406 -7.492 10.781 1 97.25 444 ASN B C 1
ATOM 7190 O O . ASN B 1 444 ? -15.922 -7.074 9.727 1 97.25 444 ASN B O 1
ATOM 7194 N N . ASN B 1 445 ? -16.141 -6.922 11.953 1 96.56 445 ASN B N 1
ATOM 7195 C CA . ASN B 1 445 ? -15.32 -5.715 11.977 1 96.56 445 ASN B CA 1
ATOM 7196 C C . ASN B 1 445 ? -13.844 -6.031 11.766 1 96.56 445 ASN B C 1
ATOM 7198 O O . ASN B 1 445 ? -13.016 -5.121 11.68 1 96.56 445 ASN B O 1
ATOM 7202 N N . VAL B 1 446 ? -13.492 -7.324 11.703 1 94.5 446 VAL B N 1
ATOM 7203 C CA . VAL B 1 446 ? -12.148 -7.715 11.312 1 94.5 446 VAL B CA 1
ATOM 7204 C C . VAL B 1 446 ? -12.211 -8.805 10.242 1 94.5 446 VAL B C 1
ATOM 7206 O O . VAL B 1 446 ? -13.188 -9.555 10.18 1 94.5 446 VAL B O 1
ATOM 7209 N N . SER B 1 447 ? -11.164 -8.844 9.469 1 93.19 447 SER B N 1
ATOM 7210 C CA . SER B 1 447 ? -11.109 -9.727 8.305 1 93.19 447 SER B CA 1
ATOM 7211 C C . SER B 1 447 ? -10.688 -11.141 8.703 1 93.19 447 SER B C 1
ATOM 7213 O O . SER B 1 447 ? -10.031 -11.328 9.727 1 93.19 447 SER B O 1
ATOM 7215 N N . LYS B 1 448 ? -11.086 -12.055 7.855 1 88.44 448 LYS B N 1
ATOM 7216 C CA . LYS B 1 448 ? -10.594 -13.43 7.953 1 88.44 448 LYS B CA 1
ATOM 7217 C C . LYS B 1 448 ? -9.109 -13.508 7.59 1 88.44 448 LYS B C 1
ATOM 7219 O O . LYS B 1 448 ? -8.414 -14.43 8.016 1 88.44 448 LYS B O 1
ATOM 7224 N N . LEU B 1 449 ? -8.734 -12.422 6.918 1 80.81 449 LEU B N 1
ATOM 7225 C CA . LEU B 1 449 ? -7.352 -12.344 6.465 1 80.81 449 LEU B CA 1
ATOM 7226 C C . LEU B 1 449 ? -6.445 -11.805 7.566 1 80.81 449 LEU B C 1
ATOM 7228 O O . LEU B 1 449 ? -6.801 -10.852 8.258 1 80.81 449 LEU B O 1
ATOM 7232 N N . LYS B 1 450 ? -5.512 -12.43 8.172 1 82.25 450 LYS B N 1
ATOM 7233 C CA . LYS B 1 450 ? -4.574 -11.906 9.164 1 82.25 450 LYS B CA 1
ATOM 7234 C C . LYS B 1 450 ? -3.586 -10.938 8.523 1 82.25 450 LYS B C 1
ATOM 7236 O O . LYS B 1 450 ? -2.562 -10.602 9.125 1 82.25 450 LYS B O 1
ATOM 7241 N N . MET B 1 451 ? -3.941 -10.406 7.359 1 91.88 451 MET B N 1
ATOM 7242 C CA . MET B 1 451 ? -3.115 -9.492 6.586 1 91.88 451 MET B CA 1
ATOM 7243 C C . MET B 1 451 ? -3.975 -8.445 5.879 1 91.88 451 MET B C 1
ATOM 7245 O O . MET B 1 451 ? -5.203 -8.508 5.941 1 91.88 451 MET B O 1
ATOM 7249 N N . ALA B 1 452 ? -3.336 -7.414 5.258 1 95.19 452 ALA B N 1
ATOM 7250 C CA . ALA B 1 452 ? -4.023 -6.371 4.504 1 95.19 452 ALA B CA 1
ATOM 7251 C C . ALA B 1 452 ? -5.031 -5.633 5.383 1 95.19 452 ALA B C 1
ATOM 7253 O O . ALA B 1 452 ? -6.16 -5.375 4.961 1 95.19 452 ALA B O 1
ATOM 7254 N N . GLY B 1 453 ? -4.641 -5.309 6.594 1 96.75 453 GLY B N 1
ATOM 7255 C CA . GLY B 1 453 ? -5.547 -4.777 7.594 1 96.75 453 GLY B CA 1
ATOM 7256 C C . GLY B 1 453 ? -6.203 -3.475 7.18 1 96.75 453 GLY B C 1
ATOM 7257 O O . GLY B 1 453 ? -7.383 -3.252 7.453 1 96.75 453 GLY B O 1
ATOM 7258 N N . SER B 1 454 ? -5.492 -2.59 6.547 1 98.38 454 SER B N 1
ATOM 7259 C CA . SER B 1 454 ? -6.062 -1.305 6.156 1 98.38 454 SER B CA 1
ATOM 7260 C C . SER B 1 454 ? -7.023 -1.46 4.984 1 98.38 454 SER B C 1
ATOM 7262 O O . SER B 1 454 ? -8.055 -0.784 4.926 1 98.38 454 SER B O 1
ATOM 7264 N N . CYS B 1 455 ? -6.68 -2.342 4.035 1 98.38 455 CYS B N 1
ATOM 7265 C CA . CYS B 1 455 ? -7.559 -2.6 2.9 1 98.38 455 CYS B CA 1
ATOM 7266 C C . CYS B 1 455 ? -8.891 -3.174 3.361 1 98.38 455 CYS B C 1
ATOM 7268 O O . CYS B 1 455 ? -9.953 -2.748 2.895 1 98.38 455 CYS B O 1
ATOM 7270 N N . THR B 1 456 ? -8.859 -4.117 4.262 1 97.94 456 THR B N 1
ATOM 7271 C CA . THR B 1 456 ? -10.086 -4.766 4.715 1 97.94 456 THR B CA 1
ATOM 7272 C C . THR B 1 456 ? -10.898 -3.828 5.605 1 97.94 456 THR B C 1
ATOM 7274 O O . THR B 1 456 ? -12.125 -3.873 5.605 1 97.94 456 THR B O 1
ATOM 7277 N N . ALA B 1 457 ? -10.188 -2.949 6.359 1 98.62 457 ALA B N 1
ATOM 7278 C CA . ALA B 1 457 ? -10.898 -1.937 7.133 1 98.62 457 ALA B CA 1
ATOM 7279 C C . ALA B 1 457 ? -11.688 -1 6.223 1 98.62 457 ALA B C 1
ATOM 7281 O O . ALA B 1 457 ? -12.836 -0.666 6.508 1 98.62 457 ALA B O 1
ATOM 7282 N N . ALA B 1 458 ? -11.047 -0.563 5.148 1 98.69 458 ALA B N 1
ATOM 7283 C CA . ALA B 1 458 ? -11.727 0.276 4.164 1 98.69 458 ALA B CA 1
ATOM 7284 C C . ALA B 1 458 ? -12.898 -0.464 3.529 1 98.69 458 ALA B C 1
ATOM 7286 O O . ALA B 1 458 ? -13.961 0.126 3.285 1 98.69 458 ALA B O 1
ATOM 7287 N N . ALA B 1 459 ? -12.719 -1.744 3.258 1 98.31 459 ALA B N 1
ATOM 7288 C CA . ALA B 1 459 ? -13.797 -2.561 2.693 1 98.31 459 ALA B CA 1
ATOM 7289 C C . ALA B 1 459 ? -14.977 -2.648 3.648 1 98.31 459 ALA B C 1
ATOM 7291 O O . ALA B 1 459 ? -16.141 -2.629 3.219 1 98.31 459 ALA B O 1
ATOM 7292 N N . PHE B 1 460 ? -14.719 -2.807 4.914 1 98.5 460 PHE B N 1
ATOM 7293 C CA . PHE B 1 460 ? -15.773 -2.787 5.918 1 98.5 460 PHE B CA 1
ATOM 7294 C C . PHE B 1 460 ? -16.578 -1.497 5.828 1 98.5 460 PHE B C 1
ATOM 7296 O O . PHE B 1 460 ? -17.812 -1.529 5.805 1 98.5 460 PHE B O 1
ATOM 7303 N N . LEU B 1 461 ? -15.859 -0.334 5.781 1 98.81 461 LEU B N 1
ATOM 7304 C CA . LEU B 1 461 ? -16.531 0.959 5.719 1 98.81 461 LEU B CA 1
ATOM 7305 C C . LEU B 1 461 ? -17.391 1.068 4.457 1 98.81 461 LEU B C 1
ATOM 7307 O O . LEU B 1 461 ? -18.469 1.648 4.484 1 98.81 461 LEU B O 1
ATOM 7311 N N . LYS B 1 462 ? -16.859 0.538 3.412 1 98 462 LYS B N 1
ATOM 7312 C CA . LYS B 1 462 ? -17.547 0.581 2.131 1 98 462 LYS B CA 1
ATOM 7313 C C . LYS B 1 462 ? -18.953 -0.032 2.242 1 98 462 LYS B C 1
ATOM 7315 O O . LYS B 1 462 ? -19.875 0.397 1.557 1 98 462 LYS B O 1
ATOM 7320 N N . GLU B 1 463 ? -19.172 -1.004 3.146 1 97.12 463 GLU B N 1
ATOM 7321 C CA . GLU B 1 463 ? -20.438 -1.681 3.352 1 97.12 463 GLU B CA 1
ATOM 7322 C C . GLU B 1 463 ? -21.5 -0.714 3.869 1 97.12 463 GLU B C 1
ATOM 7324 O O . GLU B 1 463 ? -22.703 -0.983 3.764 1 97.12 463 GLU B O 1
ATOM 7329 N N . PHE B 1 464 ? -21.078 0.404 4.371 1 98.25 464 PHE B N 1
ATOM 7330 C CA . PHE B 1 464 ? -22.016 1.33 5 1 98.25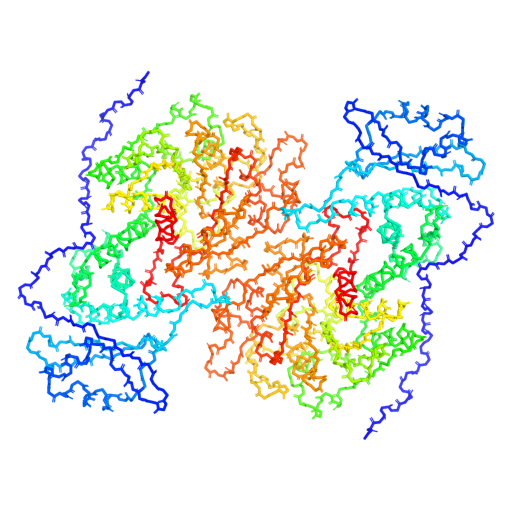 464 PHE B CA 1
ATOM 7331 C C . PHE B 1 464 ? -22.062 2.648 4.238 1 98.25 464 PHE B C 1
ATOM 7333 O O . PHE B 1 464 ? -22.922 3.498 4.512 1 98.25 464 PHE B O 1
ATOM 7340 N N . ALA B 1 465 ? -21.125 2.84 3.305 1 96.88 465 ALA B N 1
ATOM 7341 C CA . ALA B 1 465 ? -21.062 4.082 2.537 1 96.88 465 ALA B CA 1
ATOM 7342 C C . ALA B 1 465 ? -22.25 4.203 1.588 1 96.88 465 ALA B C 1
ATOM 7344 O O . ALA B 1 465 ? -22.688 3.215 0.995 1 96.88 465 ALA B O 1
ATOM 7345 N N . PRO B 1 466 ? -22.781 5.383 1.396 1 93.88 466 PRO B N 1
ATOM 7346 C CA . PRO B 1 466 ? -23.844 5.574 0.412 1 93.88 466 PRO B CA 1
ATOM 7347 C C . PRO B 1 466 ? -23.375 5.34 -1.021 1 93.88 466 PRO B C 1
ATOM 7349 O O . PRO B 1 466 ? -22.172 5.258 -1.275 1 93.88 466 PRO B O 1
ATOM 7352 N N . LYS B 1 467 ? -24.359 5.25 -1.935 1 90.44 467 LYS B N 1
ATOM 7353 C CA . LYS B 1 467 ? -24.062 4.953 -3.334 1 90.44 467 LYS B CA 1
ATOM 7354 C C . LYS B 1 467 ? -23.672 6.215 -4.09 1 90.44 467 LYS B C 1
ATOM 7356 O O . LYS B 1 467 ? -24.281 6.562 -5.098 1 90.44 467 LYS B O 1
ATOM 7361 N N . VAL B 1 468 ? -22.875 7.09 -3.627 1 94.44 468 VAL B N 1
ATOM 7362 C CA . VAL B 1 468 ? -22.219 8.242 -4.246 1 94.44 468 VAL B CA 1
ATOM 7363 C C . VAL B 1 468 ? -20.703 8.078 -4.176 1 94.44 468 VAL B C 1
ATOM 7365 O O . VAL B 1 468 ? -20.203 7.129 -3.566 1 94.44 468 VAL B O 1
ATOM 7368 N N . ASP B 1 469 ? -20 8.984 -4.855 1 96.94 469 ASP B N 1
ATOM 7369 C CA . ASP B 1 469 ? -18.531 8.93 -4.777 1 96.94 469 ASP B CA 1
ATOM 7370 C C . ASP B 1 469 ? -18.062 8.977 -3.326 1 96.94 469 ASP B C 1
ATOM 7372 O O . ASP B 1 469 ? -18.484 9.852 -2.564 1 96.94 469 ASP B O 1
ATOM 7376 N N . TRP B 1 470 ? -17.297 8.016 -3.004 1 98 470 TRP B N 1
ATOM 7377 C CA . TRP B 1 470 ? -16.844 7.867 -1.625 1 98 470 TRP B CA 1
ATOM 7378 C C . TRP B 1 470 ? -15.336 7.711 -1.562 1 98 470 TRP B C 1
ATOM 7380 O O . TRP B 1 470 ? -14.734 7.039 -2.408 1 98 470 TRP B O 1
ATOM 7390 N N . MET B 1 471 ? -14.711 8.367 -0.538 1 98.56 471 MET B N 1
ATOM 7391 C CA . MET B 1 471 ? -13.289 8.219 -0.228 1 98.56 471 MET B CA 1
ATOM 7392 C C . MET B 1 471 ? -13.086 7.965 1.262 1 98.56 471 MET B C 1
ATOM 7394 O O . MET B 1 471 ? -13.758 8.57 2.098 1 98.56 471 MET B O 1
ATOM 7398 N N . HIS B 1 472 ? -12.219 7.023 1.581 1 98.88 472 HIS B N 1
ATOM 7399 C CA . HIS B 1 472 ? -11.719 6.828 2.938 1 98.88 472 HIS B CA 1
ATOM 7400 C C . HIS B 1 472 ? -10.242 7.203 3.043 1 98.88 472 HIS B C 1
ATOM 7402 O O . HIS B 1 472 ? -9.43 6.758 2.232 1 98.88 472 HIS B O 1
ATOM 7408 N N . LEU B 1 473 ? -9.953 8.055 4.008 1 98.94 473 LEU B N 1
ATOM 7409 C CA . LEU B 1 473 ? -8.578 8.438 4.293 1 98.94 473 LEU B CA 1
ATOM 7410 C C . LEU B 1 473 ? -8.109 7.848 5.617 1 98.94 473 LEU B C 1
ATOM 7412 O O . LEU B 1 473 ? -8.617 8.203 6.68 1 98.94 473 LEU B O 1
ATOM 7416 N N . ASP B 1 474 ? -7.184 6.902 5.559 1 98.88 474 ASP B N 1
ATOM 7417 C CA . ASP B 1 474 ? -6.516 6.383 6.75 1 98.88 474 ASP B CA 1
ATOM 7418 C C . ASP B 1 474 ? -5.312 7.246 7.125 1 98.88 474 ASP B C 1
ATOM 7420 O O . ASP B 1 474 ? -4.277 7.199 6.457 1 98.88 474 ASP B O 1
ATOM 7424 N N . ILE B 1 475 ? -5.406 7.961 8.273 1 98.62 475 ILE B N 1
ATOM 7425 C CA . ILE B 1 475 ? -4.402 8.977 8.57 1 98.62 475 ILE B CA 1
ATOM 7426 C C . ILE B 1 475 ? -3.547 8.531 9.75 1 98.62 475 ILE B C 1
ATOM 7428 O O . ILE B 1 475 ? -2.824 9.336 10.344 1 98.62 475 ILE B O 1
ATOM 7432 N N . ALA B 1 476 ? -3.652 7.27 10.109 1 97.69 476 ALA B N 1
ATOM 7433 C CA . ALA B 1 476 ? -2.902 6.766 11.258 1 97.69 476 ALA B CA 1
ATOM 7434 C C . ALA B 1 476 ? -1.403 6.984 11.07 1 97.69 476 ALA B C 1
ATOM 7436 O O . ALA B 1 476 ? -0.686 7.266 12.031 1 97.69 476 ALA B O 1
ATOM 7437 N N . GLY B 1 477 ? -0.949 6.918 9.898 1 96 477 GLY B N 1
ATOM 7438 C CA . GLY B 1 477 ? 0.477 7.039 9.633 1 96 477 GLY B CA 1
ATOM 7439 C C . GLY B 1 477 ? 0.991 8.461 9.758 1 96 477 GLY B C 1
ATOM 7440 O O . GLY B 1 477 ? 2.156 8.672 10.102 1 96 477 GLY B O 1
ATOM 7441 N N . VAL B 1 478 ? 0.145 9.453 9.586 1 96.69 478 VAL B N 1
ATOM 7442 C CA . VAL B 1 478 ? 0.63 10.82 9.484 1 96.69 478 VAL B CA 1
ATOM 7443 C C . VAL B 1 478 ? 0.166 11.625 10.695 1 96.69 478 VAL B C 1
ATOM 7445 O O . VAL B 1 478 ? 0.407 12.828 10.781 1 96.69 478 VAL B O 1
ATOM 7448 N N . MET B 1 479 ? -0.428 11.023 11.625 1 94.88 479 MET B N 1
ATOM 7449 C CA . MET B 1 479 ? -1.062 11.742 12.734 1 94.88 479 MET B CA 1
ATOM 7450 C C . MET B 1 479 ? -0.015 12.281 13.703 1 94.88 479 MET B C 1
ATOM 7452 O O . MET B 1 479 ? -0.272 13.25 14.422 1 94.88 479 MET B O 1
ATOM 7456 N N . GLY B 1 480 ? 1.236 11.805 13.656 1 92.19 480 GLY B N 1
ATOM 7457 C CA . GLY B 1 480 ? 2.227 12.102 14.68 1 92.19 480 GLY B CA 1
ATOM 7458 C C . GLY B 1 480 ? 2.117 11.203 15.898 1 92.19 480 GLY B C 1
ATOM 7459 O O . GLY B 1 480 ? 1.565 10.102 15.812 1 92.19 480 GLY B O 1
ATOM 7460 N N . PRO B 1 481 ? 2.801 11.43 16.969 1 92.12 481 PRO B N 1
ATOM 7461 C CA . PRO B 1 481 ? 3.447 12.711 17.25 1 92.12 481 PRO B CA 1
ATOM 7462 C C . PRO B 1 481 ? 4.91 12.742 16.812 1 92.12 481 PRO B C 1
ATOM 7464 O O . PRO B 1 481 ? 5.547 13.805 16.859 1 92.12 481 PRO B O 1
ATOM 7467 N N . ALA B 1 482 ? 5.43 11.625 16.406 1 84.06 482 ALA B N 1
ATOM 7468 C CA . ALA B 1 482 ? 6.824 11.633 15.977 1 84.06 482 ALA B CA 1
ATOM 7469 C C . ALA B 1 482 ? 7.016 12.516 14.75 1 84.06 482 ALA B C 1
ATOM 7471 O O . ALA B 1 482 ? 6.168 12.539 13.859 1 84.06 482 ALA B O 1
ATOM 7472 N N . PRO B 1 483 ? 8.117 13.25 14.844 1 79 483 PRO B N 1
ATOM 7473 C CA . PRO B 1 483 ? 8.383 14.109 13.688 1 79 483 PRO B CA 1
ATOM 7474 C C . PRO B 1 483 ? 8.523 13.312 12.391 1 79 483 PRO B C 1
ATOM 7476 O O . PRO B 1 483 ? 9.016 12.188 12.406 1 79 483 PRO B O 1
ATOM 7479 N N . CYS B 1 484 ? 7.957 13.867 11.406 1 76.56 484 CYS B N 1
ATOM 7480 C CA . CYS B 1 484 ? 8.125 13.281 10.086 1 76.56 484 CYS B CA 1
ATOM 7481 C C . CYS B 1 484 ? 9.391 13.805 9.406 1 76.56 484 CYS B C 1
ATOM 7483 O O . CYS B 1 484 ? 9.531 15.016 9.211 1 76.56 484 CYS B O 1
ATOM 7485 N N . ASP B 1 485 ? 10.172 12.82 9.023 1 78.69 485 ASP B N 1
ATOM 7486 C CA . ASP B 1 485 ? 11.359 13.219 8.273 1 78.69 485 ASP B CA 1
ATOM 7487 C C . ASP B 1 485 ? 10.969 13.836 6.926 1 78.69 485 ASP B C 1
ATOM 7489 O O . ASP B 1 485 ? 10.047 13.359 6.262 1 78.69 485 ASP B O 1
ATOM 7493 N N . GLY B 1 486 ? 11.32 15.023 6.715 1 79 486 GLY B N 1
ATOM 7494 C CA . GLY B 1 486 ? 11.078 15.625 5.41 1 79 486 GLY B CA 1
ATOM 7495 C C . GLY B 1 486 ? 10.117 16.797 5.461 1 79 486 GLY B C 1
ATOM 7496 O O . GLY B 1 486 ? 9.914 17.484 4.457 1 79 486 GLY B O 1
ATOM 7497 N N . VAL B 1 487 ? 9.461 16.891 6.641 1 91.38 487 VAL B N 1
ATOM 7498 C CA . VAL B 1 487 ? 8.562 18.031 6.785 1 91.38 487 VAL B CA 1
ATOM 7499 C C . VAL B 1 487 ? 9.016 18.906 7.957 1 91.38 487 VAL B C 1
ATOM 7501 O O . VAL B 1 487 ? 8.32 19 8.969 1 91.38 487 VAL B O 1
ATOM 7504 N N . PRO B 1 488 ? 10.023 19.672 7.715 1 93.5 488 PRO B N 1
ATOM 7505 C CA . PRO B 1 488 ? 10.664 20.375 8.836 1 93.5 488 PRO B CA 1
ATOM 7506 C C . PRO B 1 488 ? 9.781 21.453 9.438 1 93.5 488 PRO B C 1
ATOM 7508 O O . PRO B 1 488 ? 10.062 21.938 10.539 1 93.5 488 PRO B O 1
ATOM 7511 N N . TYR B 1 489 ? 8.727 21.828 8.75 1 95.81 489 TYR B N 1
ATOM 7512 C CA . TYR B 1 489 ? 7.887 22.891 9.297 1 95.81 489 TYR B CA 1
ATOM 7513 C C . TYR B 1 489 ? 6.789 22.312 10.18 1 95.81 489 TYR B C 1
ATOM 7515 O O . TYR B 1 489 ? 5.949 23.047 10.703 1 95.81 489 TYR B O 1
ATOM 7523 N N . LEU B 1 490 ? 6.711 21.016 10.352 1 94 490 LEU B N 1
ATOM 7524 C CA . LEU B 1 490 ? 5.875 20.375 11.359 1 94 490 LEU B CA 1
ATOM 7525 C C . LEU B 1 490 ? 6.727 19.828 12.508 1 94 490 LEU B C 1
ATOM 7527 O O . LEU B 1 490 ? 7.309 18.75 12.398 1 94 490 LEU B O 1
ATOM 7531 N N . VAL B 1 491 ? 6.762 20.5 13.57 1 87.62 491 VAL B N 1
ATOM 7532 C CA . VAL B 1 491 ? 7.609 20.156 14.711 1 87.62 491 VAL B CA 1
ATOM 7533 C C . VAL B 1 491 ? 6.961 19.062 15.531 1 87.62 491 VAL B C 1
ATOM 7535 O O . VAL B 1 491 ? 5.871 18.578 15.203 1 87.62 491 VAL B O 1
ATOM 7538 N N . LYS B 1 492 ? 7.613 18.625 16.578 1 88.69 492 LYS B N 1
ATOM 7539 C CA . LYS B 1 492 ? 7.156 17.516 17.422 1 88.69 492 LYS B CA 1
ATOM 7540 C C . LYS B 1 492 ? 5.754 17.781 17.953 1 88.69 492 LYS B C 1
ATOM 7542 O O . LYS B 1 492 ? 5.438 18.906 18.359 1 88.69 492 LYS B O 1
ATOM 7547 N N . GLY B 1 493 ? 4.898 16.734 18.016 1 93.5 493 GLY B N 1
ATOM 7548 C CA . GLY B 1 493 ? 3.484 16.812 18.344 1 93.5 493 GLY B CA 1
ATOM 7549 C C . GLY B 1 493 ? 2.58 16.266 17.266 1 93.5 493 GLY B C 1
ATOM 7550 O O . GLY B 1 493 ? 3.059 15.758 16.25 1 93.5 493 GLY B O 1
ATOM 7551 N N . MET B 1 494 ? 1.311 16.312 17.531 1 96.38 494 MET B N 1
ATOM 7552 C CA . MET B 1 494 ? 0.367 15.867 16.516 1 96.38 494 MET B CA 1
ATOM 7553 C C . MET B 1 494 ? 0.421 16.766 15.289 1 96.38 494 MET B C 1
ATOM 7555 O O . MET B 1 494 ? 0.721 17.953 15.398 1 96.38 494 MET B O 1
ATOM 7559 N N . THR B 1 495 ? 0.151 16.234 14.148 1 96.94 495 THR B N 1
ATOM 7560 C CA . THR B 1 495 ? 0.5 16.922 12.914 1 96.94 495 THR B CA 1
ATOM 7561 C C . THR B 1 495 ? -0.712 17.656 12.352 1 96.94 495 THR B C 1
ATOM 7563 O O . THR B 1 495 ? -0.564 18.609 11.578 1 96.94 495 THR B O 1
ATOM 7566 N N . GLY B 1 496 ? -1.92 17.156 12.609 1 97.94 496 GLY B N 1
ATOM 7567 C CA . GLY B 1 496 ? -3.107 17.734 12.008 1 97.94 496 GLY B CA 1
ATOM 7568 C C . GLY B 1 496 ? -3.258 17.391 10.539 1 97.94 496 GLY B C 1
ATOM 7569 O O . GLY B 1 496 ? -4.168 17.891 9.867 1 97.94 496 GLY B O 1
ATOM 7570 N N . ARG B 1 497 ? -2.375 16.578 9.93 1 97.62 497 ARG B N 1
ATOM 7571 C CA . ARG B 1 497 ? -2.484 16.109 8.555 1 97.62 497 ARG B CA 1
ATOM 7572 C C . ARG B 1 497 ? -3.695 15.203 8.383 1 97.62 497 ARG B C 1
ATOM 7574 O O . ARG B 1 497 ? -4.062 14.469 9.297 1 97.62 497 ARG B O 1
ATOM 7581 N N . PRO B 1 498 ? -4.453 15.445 7.215 1 98.56 498 PRO B N 1
ATOM 7582 C CA . PRO B 1 498 ? -4.121 16.266 6.047 1 98.56 498 PRO B CA 1
ATOM 7583 C C . PRO B 1 498 ? -5.051 17.469 5.887 1 98.56 498 PRO B C 1
ATOM 7585 O O . PRO B 1 498 ? -5.535 17.734 4.785 1 98.56 498 PRO B O 1
ATOM 7588 N N . THR B 1 499 ? -5.223 18.25 6.898 1 98.88 499 THR B N 1
ATOM 7589 C CA . THR B 1 499 ? -6.211 19.328 6.965 1 98.88 499 THR B CA 1
ATOM 7590 C C . THR B 1 499 ? -6.039 20.281 5.797 1 98.88 499 THR B C 1
ATOM 7592 O O . THR B 1 499 ? -7.016 20.641 5.133 1 98.88 499 THR B O 1
ATOM 7595 N N . ARG B 1 500 ? -4.84 20.734 5.461 1 98.75 500 ARG B N 1
ATOM 7596 C CA . ARG B 1 500 ? -4.625 21.688 4.379 1 98.75 500 ARG B CA 1
ATOM 7597 C C . ARG B 1 500 ? -5.039 21.109 3.035 1 98.75 500 ARG B C 1
ATOM 7599 O O . ARG B 1 500 ? -5.605 21.812 2.191 1 98.75 500 ARG B O 1
ATOM 7606 N N . ALA B 1 501 ? -4.688 19.844 2.885 1 98.81 501 ALA B N 1
ATOM 7607 C CA . ALA B 1 501 ? -5.059 19.188 1.634 1 98.81 501 ALA B CA 1
ATOM 7608 C C . ALA B 1 501 ? -6.574 19.078 1.502 1 98.81 501 ALA B C 1
ATOM 7610 O O . ALA B 1 501 ? -7.121 19.188 0.401 1 98.81 501 ALA B O 1
ATOM 7611 N N . LEU B 1 502 ? -7.277 18.828 2.58 1 98.88 502 LEU B N 1
ATOM 7612 C CA . LEU B 1 502 ? -8.734 18.781 2.562 1 98.88 502 LEU B CA 1
ATOM 7613 C C . LEU B 1 502 ? -9.312 20.141 2.178 1 98.88 502 LEU B C 1
ATOM 7615 O O . LEU B 1 502 ? -10.281 20.219 1.415 1 98.88 502 LEU B O 1
ATOM 7619 N N . ILE B 1 503 ? -8.75 21.188 2.684 1 98.88 503 ILE B N 1
ATOM 7620 C CA . ILE B 1 503 ? -9.203 22.547 2.354 1 98.88 503 ILE B CA 1
ATOM 7621 C C . ILE B 1 503 ? -9.016 22.797 0.859 1 98.88 503 ILE B C 1
ATOM 7623 O O . ILE B 1 503 ? -9.898 23.359 0.203 1 98.88 503 ILE B O 1
ATOM 7627 N N . HIS B 1 504 ? -7.84 22.391 0.338 1 98.75 504 HIS B N 1
ATOM 7628 C CA . HIS B 1 504 ? -7.605 22.562 -1.094 1 98.75 504 HIS B CA 1
ATOM 7629 C C . HIS B 1 504 ? -8.609 21.75 -1.907 1 98.75 504 HIS B C 1
ATOM 7631 O O . HIS B 1 504 ? -9.094 22.203 -2.943 1 98.75 504 HIS B O 1
ATOM 7637 N N . LEU B 1 505 ? -8.867 20.547 -1.465 1 98.69 505 LEU B N 1
ATOM 7638 C CA . LEU B 1 505 ? -9.852 19.703 -2.145 1 98.69 505 LEU B CA 1
ATOM 7639 C C . LEU B 1 505 ? -11.219 20.391 -2.188 1 98.69 505 LEU B C 1
ATOM 7641 O O . LEU B 1 505 ? -11.906 20.344 -3.205 1 98.69 505 LEU B O 1
ATOM 7645 N N . LEU B 1 506 ? -11.625 21.016 -1.084 1 98.62 506 LEU B N 1
ATOM 7646 C CA . LEU B 1 506 ? -12.867 21.781 -1.049 1 98.62 506 LEU B CA 1
ATOM 7647 C C . LEU B 1 506 ? -12.812 22.938 -2.027 1 98.62 506 LEU B C 1
ATOM 7649 O O . LEU B 1 506 ? -13.797 23.219 -2.725 1 98.62 506 LEU B O 1
ATOM 7653 N N . ALA B 1 507 ? -11.695 23.578 -2.127 1 98.25 507 ALA B N 1
ATOM 7654 C CA . ALA B 1 507 ? -11.531 24.703 -3.033 1 98.25 507 ALA B CA 1
ATOM 7655 C C . ALA B 1 507 ? -11.711 24.281 -4.488 1 98.25 507 ALA B C 1
ATOM 7657 O O . ALA B 1 507 ? -12.219 25.047 -5.309 1 98.25 507 ALA B O 1
ATOM 7658 N N . LEU B 1 508 ? -11.281 23.047 -4.777 1 97.38 508 LEU B N 1
ATOM 7659 C CA . LEU B 1 508 ? -11.414 22.531 -6.133 1 97.38 508 LEU B CA 1
ATOM 7660 C C . LEU B 1 508 ? -12.883 22.375 -6.516 1 97.38 508 LEU B C 1
ATOM 7662 O O . LEU B 1 508 ? -13.211 22.234 -7.695 1 97.38 508 LEU B O 1
ATOM 7666 N N . GLN B 1 509 ? -13.797 22.391 -5.531 1 96.25 509 GLN B N 1
ATOM 7667 C CA . GLN B 1 509 ? -15.219 22.203 -5.805 1 96.25 509 GLN B CA 1
ATOM 7668 C C . GLN B 1 509 ? -15.906 23.547 -6.062 1 96.25 509 GLN B C 1
ATOM 7670 O O . GLN B 1 509 ? -17.109 23.594 -6.34 1 96.25 509 GLN B O 1
ATOM 7675 N N . CYS B 1 510 ? -15.25 24.672 -5.957 1 94.75 510 CYS B N 1
ATOM 7676 C CA . CYS B 1 510 ? -15.797 26.016 -6.125 1 94.75 510 CYS B CA 1
ATOM 7677 C C . CYS B 1 510 ? -15.711 26.469 -7.578 1 94.75 510 CYS B C 1
ATOM 7679 O O . CYS B 1 510 ? -14.828 26.016 -8.32 1 94.75 510 CYS B O 1
#

InterPro domains:
  IPR000819 Peptidase M17, leucyl aminopeptidase, C-terminal [PF00883] (193-503)
  IPR000819 Peptidase M17, leucyl aminopeptidase, C-terminal [PS00631] (355-362)
  IPR008283 Peptidase M17, leucyl aminopeptidase, N-terminal [PF02789] (34-163)
  IPR011356 Peptidase M17, leucine aminopeptidase/peptidase B [PR00481] (270-287)
  IPR011356 Peptidase M17, leucine aminopeptidase/peptidase B [PR00481] (292-31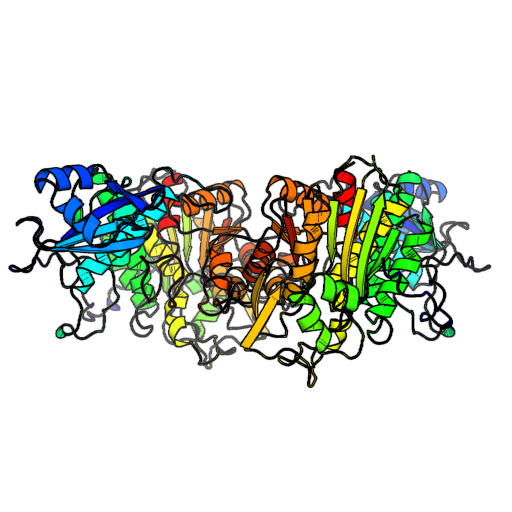3)
  IPR011356 Peptidase M17, leucine aminopeptidase/peptidase B [PR00481] (329-350)
  IPR011356 Peptidase M17, leucine aminopeptidase/peptidase B [PR00481] (351-371)
  IPR011356 Peptidase M17, leucine aminopept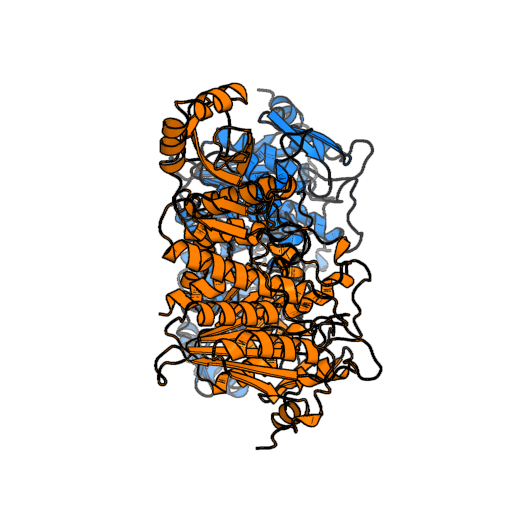idase/peptidase B [PR00481] (379-394)
  IPR011356 Peptidase M17, leucine aminopeptidase/peptidase B [PTHR11963] (48-506)
  IPR011356 Peptidase M17, leucine aminopeptidase/peptidase B [cd00433] (32-506)
  IPR043472 Macro domain-like [G3DSA:3.40.220.10] (30-190)
  IPR043472 Macro domain-like [SSF52949] (32-180)

Solvent-accessible surface area (backbone atoms only — not comparable to full-atom values): 50056 Å² total; per-residue (Å²): 133,85,69,77,73,77,72,73,71,62,82,62,85,67,77,70,80,70,61,88,61,49,86,69,80,57,91,83,60,52,35,26,35,32,38,39,28,23,46,37,84,92,49,40,67,40,62,34,73,68,37,44,52,50,21,57,74,41,71,42,46,54,57,54,52,44,57,69,77,44,49,76,42,48,59,58,34,73,46,77,46,68,66,69,40,88,76,35,37,35,33,26,42,16,6,41,19,59,81,79,46,46,75,35,79,85,62,49,29,29,47,42,47,45,27,24,16,33,20,31,3,44,27,46,33,55,40,42,73,74,68,30,33,42,34,28,33,42,23,72,91,40,28,27,38,18,25,26,12,26,48,37,26,56,59,75,92,55,89,85,50,57,74,90,72,50,77,85,60,51,38,80,42,76,63,50,75,58,61,66,44,25,51,51,14,36,45,38,21,48,16,20,49,49,11,16,47,58,28,58,36,54,34,93,77,27,35,30,63,49,44,52,49,51,51,42,66,66,32,39,84,62,70,29,47,66,45,82,36,49,54,66,57,41,58,73,59,38,27,35,32,33,49,45,46,20,50,14,32,90,58,64,37,30,38,39,44,32,41,39,78,46,31,62,89,82,51,58,22,41,33,36,34,13,28,20,30,18,31,50,46,15,21,68,50,54,58,64,76,77,69,44,78,61,22,23,30,36,19,39,13,26,24,24,44,52,15,22,50,45,28,38,46,76,65,62,42,60,42,32,38,33,37,41,27,51,21,19,32,33,29,58,51,96,60,28,56,49,67,69,41,72,40,39,29,48,83,64,51,33,35,28,34,65,48,44,56,50,43,57,61,35,33,43,32,26,50,35,44,57,48,52,80,62,59,40,63,34,40,37,36,30,23,46,63,37,75,31,42,19,34,40,48,17,54,74,32,31,41,32,36,59,82,31,71,72,61,46,52,47,48,45,49,20,7,14,65,63,61,47,30,60,42,76,52,75,74,38,69,70,37,36,50,38,22,40,75,51,93,89,29,57,29,34,68,53,50,79,51,100,34,13,51,40,35,30,50,52,29,51,44,54,76,33,45,55,101,52,48,39,36,41,36,39,28,42,27,36,34,47,42,66,62,47,89,90,40,78,19,49,54,78,40,40,53,20,54,53,15,54,22,50,34,45,44,55,55,70,72,91,131,86,71,75,73,77,75,74,71,64,83,62,86,67,79,71,80,70,62,88,60,51,87,69,80,56,91,83,61,53,34,25,35,30,37,39,26,24,45,38,86,92,50,40,67,39,63,35,73,68,36,45,51,51,22,56,73,41,72,44,46,54,58,54,49,44,58,68,77,43,49,76,42,47,57,59,34,71,49,78,45,69,66,68,39,90,75,36,39,34,34,26,42,16,6,41,19,58,82,80,47,45,75,35,78,84,62,49,30,30,46,42,46,43,26,26,15,33,19,32,3,43,26,46,34,55,42,42,74,73,67,30,33,42,35,28,35,41,23,71,90,40,30,28,37,17,26,26,14,26,47,37,26,55,58,75,91,55,89,84,49,57,75,91,71,51,76,85,61,51,38,79,41,77,62,50,75,58,64,67,44,24,50,51,14,37,45,38,22,48,16,21,49,50,11,18,48,58,28,59,36,57,35,95,75,27,37,30,60,49,45,51,50,51,51,42,67,66,32,40,84,63,69,30,46,68,44,80,35,49,55,68,57,40,58,74,59,38,27,34,32,32,49,45,45,20,50,14,34,88,59,63,36,30,37,40,44,32,40,38,79,46,33,62,89,84,53,59,20,41,33,37,33,12,26,20,29,18,30,52,46,16,21,68,50,55,56,61,75,77,68,42,78,62,21,24,30,35,19,39,13,27,25,24,44,54,15,23,50,44,29,38,46,76,66,62,41,60,41,30,36,35,38,41,28,51,19,19,33,32,28,58,52,96,58,29,55,49,67,69,41,70,41,39,30,46,84,63,51,33,35,29,34,65,49,44,58,50,45,56,60,35,34,43,32,26,50,35,43,58,49,52,79,63,58,39,64,32,39,37,37,31,22,47,63,36,75,32,43,19,33,41,47,16,55,74,32,31,41,32,37,59,82,31,70,72,59,44,53,47,49,45,48,20,6,13,65,64,61,47,31,60,43,76,52,74,72,38,69,70,37,35,50,38,24,39,76,52,93,91,32,56,28,34,69,53,50,78,50,97,34,13,51,40,34,30,50,51,30,51,43,54,75,31,46,55,101,52,46,38,35,41,36,40,26,42,27,37,34,48,44,65,63,46,89,90,39,78,19,49,56,77,40,39,53,20,55,54,14,53,22,51,34,46,44,55,54,70,73,90

Sequence (1020 aa):
MAYLPSRMFSHLKYTQYVKLFGNYRSIHSKNGLVLGVYSEGGGKVAFTKAAERFNEETKGKLQEDLSVAGPTLGKGKSRIFYNLTSEFPVVSVVGLGNENACYNEEEQLHEDKEAVRVAAGVGAQQLLTIGVTDIFVEDLGDPQAAAEGAGLGVWKYQGFRNKAKQKPLANLELYCGDKEKWSKGLKVAEAQNLARQLMDTPANHMTPTLFAKNAVDVLTPLGVDVCVRDKAWAEELKMGSFLSVAKGSNEPPVFLEISYSGGDREEKPTVLIGKGVTFDSGGISIKSASAMDEMRADMGGAACVVGAIYGAASLKMPLNVVGLIPLCENMPSGGANKPGDVVTAMNGKTIQIDNTDAEGRLILADALCYSEKFQGQFIIDIATLTGAIRIALGNACTGAYTTSTARWKQLEEAGSVTGDRFWRMPLWKYFSSQVTDFPAADVNNVSKLKMAGSCTAAAFLKEFAPKVDWMHLDIAGVMGPAPCDGVPYLVKGMTGRPTRALIHLLALQCMAYLPSRMFSHLKYTQYVKLFGNYRSIHSKNGLVLGVYSEGGGKVAFTKAAERFNEETKGKLQEDLSVAGPTLGKGKSRIFYNLTSEFPVVSVVGLGNENACYNEEEQLHEDKEAVRVAAGVGAQQLLTIGVTDIFVEDLGDPQAAAEGAGLGVWKYQGFRNKAKQKPLANLELYCGDKEKWSKGLKVAEAQNLARQLMDTPANHMTPTLFAKNAVDVLTPLGVDVCVRDKAWAEELKMGSFLSVAKGSNEPPVFLEISYSGGDREEKPTVLIGKGVTFDSGGISIKSASAMDEMRADMGGAACVVGAIYGAASLKMPLNVVGLIPLCENMPSGGANKPGDVVTAMNGKTIQIDNTDAEGRLILADALCYSEKFQGQFIIDIATLTGAIRIALGNACTGAYTTSTARWKQLEEAGSVTGDRFWRMPLWKYFSSQVTDFPAADVNNVSKLKMAGSCTAAAFLKEFAPKVDWMHLDIAGVMGPAPCDGVPYLVKGMTGRPTRALIHLLALQC

Secondary structure (DSSP, 8-state):
-----GGGS----------SS-----TTPPEEEEEEEEE-GGG-EEE-HHHHHHHHHTTTHHHHHHHHH-S---BT-EEEEE-S-SS-SEEEEEEEE-TT--EETTTTEEHHHHHHHHHHHHHHHHHHHTT--EEEE--TT-HHHHHHHHHHHH----TTS-GGGPPPPPEEEESSS-HHHHHHHHHHHHHHHHHHHHHHS-GGGS-HHHHHHHHHHHHGGGT-EEEEE-HHHHHHTT-HHHHHHHTTSSSPPEEEEEEEE-S-TTSPPEEEEE-EEEEE--TTSPPPSTTGGGGGGTTHHHHHHHHHHHHHHHTT-SSEEEEEEEEEEE--STTS--TTEEEE-TTS-EEEES-TT--HHHHHHHHHHHHGGG--SEEEEEE---HHHHHHHTTSSEEEEES-HHHHHHHHHHHHHHS--EEE----HHHHHHHH--SSSSEESS-SSSS-HHHHHHHHHHTTS-SSEEEEEE-TTTS-SSPPTT-TTS-SS---TTHHHHHHHHHTT-/-----GGGS----------SS-----TTPPEEEEEEEEEPGGG-EEE-HHHHHHHHHTTTHHHHHHHHH-S---BT-EEEEE-S-SS-SEEEEEEEE-TT--EETTTTEEHHHHHHHHHHHHHHHHHHHTT--EEEE--TT-HHHHHHHHHHHH----TTS-GGGPPPPPEEEESSS-HHHHHHHHHHHHHHHHHHHHHHS-GGGS-HHHHHHHHHHHHGGGT-EEEEE-HHHHHHTT-HHHHHHHTTSSSPPEEEEEEEE-S-TTSPPEEEEE-EEEEE--TTSPPPSTTGGGGGGTTHHHHHHHHHHHHHHHTT-SSEEEEEEEEEEE--STTS--TTEEEE-TTS-EEEES-TT--HHHHHHHHHHHHGGG--SEEEEEE---HHHHHHHTTSSEEEEES-HHHHHHHHHHHHHHS--EEE----HHHHHHHH--SSSSEESS-SSSS-HHHHHHHHHHTTS-SSEEEEEE-TTTS-SSPPTT-TTS-SS---TTHHHHHHHHHTT-